Protein AF-0000000068128818 (afdb_homodimer)

Foldseek 3Di:
DDDDPDDPDPPPPPPPPPPPVCPVPPPPDDDPFDWDFLVVDDLKDFPDDQVDDDDFAEAEAAQDAQFPFLLQCQLVLLLVCLLVCLVLVHQEYEYFAQAAALAQGDRCLQPADLLQRLCWPPRQHSGHSHHHLVSNLSSQVSCVVSNYAYAHEDNQFAHHNAPAKDWFWWFFADQLARVHTDDPGTDIFIARWWHCPVGCNQPLHVDTTDLVQFQWAQAGPVVRDGGTIGTPPHDAADQAACGSHAQLDDHGTGGDCPDPSSLVSLLSSLQVVCVSRVSHAAYEYEPCSNPHLVSVLVSLVSCCVPPFHDDPPDPRHHAYEYEDQDLRLVVVLVSCVSSVVSYAYEWNNLLLLQLQQQVLLVFEDDDDPPPDDDPPGRYPPRPSNFPLRNCIRTNLVSPLARYEYENDENQQDPPHDNPRDHDLLCVLVSLLVCQQDDRNHHYYYYLCQQQWRLPDDPDPPPPDPDDDDSNDPDDPDCVSTGAHRPNNQANSLSSNCSRAASHGMKRWASDGRFKTWMKHQAHCSGQNRWIKIKMFGSAQAKDKDKDANDQVCAQFWKDFLRPQDDDIWHQHNGRITIGIDGHSHMTMIIGCPTRCSVVSSPDGDDSPSVCPVVVVVVVVVVVVVPPPPPPPPPVVVVVVVVVVVVVVVVVPDD/DPDDPDDPPPPPPPPPPPPPPCPVPPVVDDDPFDWDFLVVDDLKDFPDDQVDDDDFAEAEAAQDAQFPFLLQCQLVLLLVCLLVCLVLVHQEYEYFAQAAALAQGDRCLQPADLLQRLCWPPRHHSGHSRHHLVSNLSSQVSCVVSNYAYAHEDNQFAHHNAPAKDWFWWFFADQLARVHTDDPGTDIFIARWWHCPVGCNQPLHNDTTDLVQFQWAQAGPVVRDGGTIGTPPHDAADQAACGSHAQLDDHGTGGDCPDPSSVVSVLSSLQVVCVSRVSHAAYEYEPCSNPHLVSVLVSLVSCCVPPFHDDPPDPRHHAYEYEDQDLRLSVVLVSCVSSVVSYAYEWNNLLLLQLQQQVLLVFEDDDDPPPDDDPPGRYPPRPSNFPLRNCIRTNLVSPLARYEYENDENQQDPPHDNPRDHDLLCVLVSLLVCQQDDRNHHYYYYLCQQQWRLPDDPDPPPDDPDDDDSNDPDDPDCVSTGAHRPNNQANSLSSNCSRAASHGMKRWASDGRFKTWMKHQAHCSGQNRWIKIKMFGSAQAKDKDKDANDQVCAQFWKDFLRPQDDDIWHQHNGRITIGIAGHSHMTMIIGCPTRCSVVSSPDGDDSPSVCPVVVVVVVVVVVVVPPPPPPPPPCVVVVVVVVVVVVPPPVPDD

Nearest PDB structures (foldseek):
  6ag0-assembly1_A  TM=9.739E-01  e=1.122E-59  Geobacillus stearothermophilus
  3bh4-assembly2_B  TM=9.511E-01  e=6.446E-61  Bacillus amyloliquefaciens
  1hvx-assembly1_A  TM=9.678E-01  e=7.169E-60  Geobacillus stearothermophilus
  2die-assembly1_A  TM=9.641E-01  e=2.719E-57  Bacillus sp. (in: firmicutes)
  1wpc-assembly1_A  TM=9.654E-01  e=6.663E-57  Bacillus sp. 707

Sequence (1308 aa):
MSAFLGLVPQYPSPTLEPPPPYGGTSSQLRPLRHRRPATSLPSTYTPYPPDAPCPPNRTMVQGFEWYCPPDFQHWRRLTKIIPTLAQLGITQIWIPPACKASWKTGNGYDIYDLYDLGEFEQKGSRKTKWGGKEELQQLVAVGAQYGVSVLFDAVLNHKAAADFKEPVLARRVNPKDRRVVLDRKPTEIEAWTGYDFPGRQGMYSPLRWSARHFTGIDYDDLRKENAIWKFEGKEWAEDVDEENGNYDYLMFADIDHQHPEVKRDLFHWTWWLKSQLPQLGGLRLDAIKHYSYSFVREFLANIDRHVAPGPPGSPGTWFIVGEYWREDSEFLARYIEFMHHRLSLFDVQLVSNFSRISLASEHLQASPTGGGGGAPGITYGSRDTDLRTLFDDTLCIWKPHNAVSFVVNHDTQKGQSLETPIAPFFMPLAYSLILLRANAGVPCVFWSDLYGSFGVTSNDTPASEDAASPRDTPLPDPQHWKPPMCGGQVLPKLMLARRLWAYGTQYDYLDHPHCVGFTRTGHYSQSGGAGVACVMANWWEHASKRMYVGVEHAGEVWTDVLKFCPGEVMIDESGWGVFPVAARSVAVWVSRDAEGREGVDAFELDTDVYGFNQRHQEQVYENQRGPAVEEEPEDWMVAARGAAAEYLAMTGSDMSAFLGLVPQYPSPTLEPPPPYGGTSSQLRPLRHRRPATSLPSTYTPYPPDAPCPPNRTMVQGFEWYCPPDFQHWRRLTKIIPTLAQLGITQIWIPPACKASWKTGNGYDIYDLYDLGEFEQKGSRKTKWGGKEELQQLVAVGAQYGVSVLFDAVLNHKAAADFKEPVLARRVNPKDRRVVLDRKPTEIEAWTGYDFPGRQGMYSPLRWSARHFTGIDYDDLRKENAIWKFEGKEWAEDVDEENGNYDYLMFADIDHQHPEVKRDLFHWTWWLKSQLPQLGGLRLDAIKHYSYSFVREFLANIDRHVAPGPPGSPGTWFIVGEYWREDSEFLARYIEFMHHRLSLFDVQLVSNFSRISLASEHLQASPTGGGGGAPGITYGSRDTDLRTLFDDTLCIWKPHNAVSFVVNHDTQKGQSLETPIAPFFMPLAYSLILLRANAGVPCVFWSDLYGSFGVTSNDTPASEDAASPRDTPLPDPQHWKPPMCGGQVLPKLMLARRLWAYGTQYDYLDHPHCVGFTRTGHYSQSGGAGVACVMANWWEHASKRMYVGVEHAGEVWTDVLKFCPGEVMIDESGWGVFPVAARSVAVWVSRDAEGREGVDAFELDTDVYGFNQRHQEQVYENQRGPAVEEEPEDWMVAARGAAAEYLAMTGSD

Solvent-accessible surface area (backbone atoms only — not comparable to full-atom values): 68708 Å² total; per-residue (Å²): 132,97,80,78,83,70,81,77,78,81,69,77,72,74,78,71,64,71,71,66,80,72,70,69,68,81,73,80,68,83,66,88,73,77,72,51,52,38,80,73,50,67,54,59,47,64,88,54,63,89,89,48,82,64,79,81,65,67,27,34,29,35,69,50,49,77,52,61,71,57,52,40,48,49,32,57,44,50,46,68,44,42,66,58,41,35,71,40,33,35,34,31,34,38,41,63,35,56,31,27,23,49,34,39,70,36,72,18,85,44,26,47,37,85,88,28,45,18,74,37,66,46,54,88,29,38,38,25,22,43,22,34,37,68,44,46,43,48,29,32,51,52,23,47,74,62,57,22,29,35,25,42,34,41,69,77,58,41,43,28,71,45,74,40,70,39,82,41,49,21,31,42,34,34,84,74,30,51,81,41,68,69,47,93,61,74,40,80,34,30,31,62,39,25,38,68,54,77,56,56,66,48,61,100,46,77,82,62,48,39,62,85,49,35,30,30,31,42,50,27,64,73,77,69,39,79,48,46,30,40,30,67,95,47,68,74,59,79,56,32,38,56,59,37,63,41,26,38,69,84,56,50,30,20,51,29,73,80,38,66,69,53,41,51,49,56,56,47,45,54,42,50,49,41,70,72,34,74,55,56,28,29,35,34,35,48,61,46,41,32,38,39,50,66,55,51,43,50,49,53,49,46,38,41,71,70,57,25,48,64,56,89,88,36,89,69,25,56,51,40,36,33,41,51,92,52,83,43,33,59,60,52,45,51,52,26,55,73,44,70,63,63,41,24,32,51,24,45,30,36,34,50,36,48,18,48,30,33,52,41,35,74,40,33,24,69,59,47,84,79,80,55,56,37,47,72,66,44,34,71,80,33,73,62,43,27,56,44,48,49,49,42,34,15,28,24,76,74,33,34,91,35,17,30,25,49,74,54,46,56,50,24,34,87,92,33,93,55,52,50,65,62,34,76,70,38,48,65,46,50,50,48,50,30,49,47,45,90,61,30,26,40,20,32,46,37,30,37,47,52,51,20,40,51,56,81,74,83,76,71,65,74,80,71,93,78,71,79,59,60,89,65,58,70,73,73,65,57,88,52,48,39,60,16,47,73,24,35,60,43,58,60,45,50,38,37,42,25,56,42,20,45,32,44,44,32,38,58,41,67,82,34,44,51,45,35,36,37,19,18,35,15,31,68,77,35,44,80,25,31,32,33,38,39,31,35,27,61,37,73,40,37,53,69,46,78,46,62,44,41,50,89,47,38,72,39,51,24,30,35,74,62,29,34,34,71,72,76,33,61,25,35,81,79,7,36,31,62,45,62,19,25,31,44,26,50,25,42,30,28,46,66,80,31,65,64,36,67,59,53,73,68,60,73,70,79,43,44,74,83,44,43,21,62,48,49,52,48,47,51,49,51,61,64,46,49,76,74,72,71,72,65,71,69,61,60,59,53,53,51,48,45,49,48,46,51,52,57,61,64,65,62,71,127,137,92,71,82,84,71,82,76,79,78,70,77,73,73,77,71,62,72,71,66,79,71,67,69,68,71,67,86,63,68,75,88,71,76,70,48,52,40,81,73,50,68,53,59,46,64,85,56,63,91,89,48,81,64,79,79,65,68,26,35,30,35,68,51,48,77,52,61,73,58,52,40,48,49,32,56,44,51,46,69,44,41,66,59,42,34,72,40,34,34,35,31,35,39,40,63,34,58,31,27,23,50,35,38,72,37,73,18,85,45,26,48,37,86,87,27,44,16,74,36,66,47,54,88,29,37,38,25,21,42,22,33,38,68,46,45,42,48,28,32,50,53,22,48,75,62,56,23,28,35,25,43,33,43,70,78,59,40,42,29,70,46,73,39,70,40,82,41,50,21,31,41,32,35,85,72,29,51,82,41,69,69,48,92,61,74,40,79,35,30,31,62,38,25,37,70,54,78,56,56,66,48,61,100,47,77,82,62,47,38,61,86,49,35,29,29,32,41,49,27,63,74,76,68,40,80,46,46,30,38,31,68,94,47,68,74,57,80,56,30,38,56,59,38,64,43,26,38,69,84,56,52,31,18,52,30,73,78,38,66,70,51,40,52,49,55,57,47,45,54,41,49,49,40,71,70,34,73,57,56,29,29,36,33,36,49,60,45,43,31,39,39,51,65,54,53,43,49,52,52,50,46,38,40,70,72,58,26,50,64,56,89,86,37,88,68,26,55,52,39,36,32,40,51,91,52,82,44,32,59,59,52,46,52,51,27,54,72,44,72,65,64,41,26,32,52,25,46,29,36,34,51,36,48,18,48,28,32,50,39,35,75,38,34,26,69,59,47,84,79,81,54,57,34,47,71,66,43,34,72,80,34,76,61,44,28,57,45,48,48,48,41,34,15,28,24,76,72,34,34,90,36,17,30,24,49,76,52,46,56,51,24,34,87,92,34,92,56,52,51,66,61,36,76,72,39,47,65,44,51,50,47,49,30,50,45,43,89,61,30,26,42,20,32,46,37,31,38,46,54,50,20,41,52,56,84,71,84,76,71,64,75,79,70,93,77,68,79,59,61,89,62,58,68,74,73,66,58,88,53,50,39,59,16,45,73,25,34,61,44,58,59,45,50,36,38,42,26,56,43,20,45,31,43,45,31,38,57,41,66,80,34,44,50,44,33,37,37,20,17,33,15,31,70,78,35,44,80,25,30,33,34,38,38,32,34,28,61,38,73,40,37,51,67,46,77,45,63,44,41,50,89,47,38,73,40,50,25,32,36,74,62,29,32,34,71,70,76,34,61,24,35,82,79,7,36,32,64,45,64,18,25,31,42,26,49,23,42,31,29,46,67,80,31,66,63,36,67,58,54,74,67,60,75,70,77,45,44,74,82,42,40,19,62,48,50,52,49,47,51,50,51,61,64,48,49,76,74,71,71,71,65,71,68,60,65,55,55,56,52,51,54,50,51,58,60,62,57,66,73,72,67,74,130

Radius of gyration: 36.82 Å; Cα contacts (8 Å, |Δi|>4): 2810; chains: 2; bounding box: 97×94×158 Å

Organism: Neurospora crassa (strain ATCC 24698 / 74-OR23-1A / CBS 708.71 / DSM 1257 / FGSC 987) (NCBI:txid367110)

Structure (mmCIF, N/CA/C/O backbone):
data_AF-0000000068128818-model_v1
#
loop_
_entity.id
_entity.type
_entity.pdbx_description
1 polymer Amy1
#
loop_
_atom_site.group_PDB
_atom_site.id
_atom_site.type_symbol
_atom_site.label_atom_id
_atom_site.label_alt_id
_atom_site.label_comp_id
_atom_site.label_asym_id
_atom_site.label_entity_id
_atom_site.label_seq_id
_atom_site.pdbx_PDB_ins_code
_atom_site.Cartn_x
_atom_site.Cartn_y
_atom_site.Cartn_z
_atom_site.occupancy
_atom_site.B_iso_or_equiv
_atom_site.auth_seq_id
_atom_site.auth_comp_id
_atom_site.auth_asym_id
_atom_site.auth_atom_id
_atom_site.pdbx_PDB_model_num
ATOM 1 N N . MET A 1 1 ? 54.625 -17.75 4.016 1 15.64 1 MET A N 1
ATOM 2 C CA . MET A 1 1 ? 53.25 -18.156 4.238 1 15.64 1 MET A CA 1
ATOM 3 C C . MET A 1 1 ? 52.281 -17.25 3.488 1 15.64 1 MET A C 1
ATOM 5 O O . MET A 1 1 ? 52.688 -16.484 2.621 1 15.64 1 MET A O 1
ATOM 9 N N . SER A 1 2 ? 51.25 -16.516 4.219 1 17.17 2 SER A N 1
ATOM 10 C CA . SER A 1 2 ? 49.844 -16.375 3.812 1 17.17 2 SER A CA 1
ATOM 11 C C . SER A 1 2 ? 49.688 -15.273 2.77 1 17.17 2 SER A C 1
ATOM 13 O O . SER A 1 2 ? 50 -14.109 3.033 1 17.17 2 SER A O 1
ATOM 15 N N . ALA A 1 3 ? 49.375 -15.578 1.502 1 17.33 3 ALA A N 1
ATOM 16 C CA . ALA A 1 3 ? 49.5 -15.164 0.105 1 17.33 3 ALA A CA 1
ATOM 17 C C . ALA A 1 3 ? 48.562 -14.008 -0.213 1 17.33 3 ALA A C 1
ATOM 19 O O . ALA A 1 3 ? 49 -12.984 -0.746 1 17.33 3 ALA A O 1
ATOM 20 N N . PHE A 1 4 ? 47.219 -14.25 -0.704 1 16.41 4 PHE A N 1
ATOM 21 C CA . PHE A 1 4 ? 46.688 -14.062 -2.049 1 16.41 4 PHE A CA 1
ATOM 22 C C . PHE A 1 4 ? 45.812 -12.82 -2.119 1 16.41 4 PHE A C 1
ATOM 24 O O . PHE A 1 4 ? 44.594 -12.914 -2.26 1 16.41 4 PHE A O 1
ATOM 31 N N . LEU A 1 5 ? 45.688 -11.984 -1.293 1 19.2 5 LEU A N 1
ATOM 32 C CA . LEU A 1 5 ? 44.594 -11.047 -1.025 1 19.2 5 LEU A CA 1
ATOM 33 C C . LEU A 1 5 ? 44.469 -10.031 -2.16 1 19.2 5 LEU A C 1
ATOM 35 O O . LEU A 1 5 ? 44.844 -8.867 -2.006 1 19.2 5 LEU A O 1
ATOM 39 N N . GLY A 1 6 ? 44.688 -10.617 -3.477 1 17.39 6 GLY A N 1
ATOM 40 C CA . GLY A 1 6 ? 45.25 -9.664 -4.426 1 17.39 6 GLY A CA 1
ATOM 41 C C . GLY A 1 6 ? 44.281 -8.547 -4.766 1 17.39 6 GLY A C 1
ATOM 42 O O . GLY A 1 6 ? 43.094 -8.633 -4.453 1 17.39 6 GLY A O 1
ATOM 43 N N . LEU A 1 7 ? 44.531 -7.629 -5.691 1 20.22 7 LEU A N 1
ATOM 44 C CA . LEU A 1 7 ? 44.375 -6.262 -6.172 1 20.22 7 LEU A CA 1
ATOM 45 C C . LEU A 1 7 ? 43.125 -6.141 -7.051 1 20.22 7 LEU A C 1
ATOM 47 O O . LEU A 1 7 ? 43.188 -6.355 -8.266 1 20.22 7 LEU A O 1
ATOM 51 N N . VAL A 1 8 ? 41.875 -6.727 -6.668 1 20.36 8 VAL A N 1
ATOM 52 C CA . VAL A 1 8 ? 41.062 -7.012 -7.836 1 20.36 8 VAL A CA 1
ATOM 53 C C . VAL A 1 8 ? 40.656 -5.707 -8.516 1 20.36 8 VAL A C 1
ATOM 55 O O . VAL A 1 8 ? 40.188 -4.777 -7.852 1 20.36 8 VAL A O 1
ATOM 58 N N . PRO A 1 9 ? 40.875 -5.594 -9.781 1 21.41 9 PRO A N 1
ATOM 59 C CA . PRO A 1 9 ? 40.844 -4.395 -10.625 1 21.41 9 PRO A CA 1
ATOM 60 C C . PRO A 1 9 ? 39.406 -3.867 -10.82 1 21.41 9 PRO A C 1
ATOM 62 O O . PRO A 1 9 ? 38.469 -4.652 -10.969 1 21.41 9 PRO A O 1
ATOM 65 N N . GLN A 1 10 ? 39.062 -2.75 -10.289 1 22.19 10 GLN A N 1
ATOM 66 C CA . GLN A 1 10 ? 37.75 -2.145 -10.117 1 22.19 10 GLN A CA 1
ATOM 67 C C . GLN A 1 10 ? 37.094 -1.804 -11.469 1 22.19 10 GLN A C 1
ATOM 69 O O . GLN A 1 10 ? 37.562 -0.884 -12.156 1 22.19 10 GLN A O 1
ATOM 74 N N . TYR A 1 11 ? 36.875 -2.73 -12.406 1 21.75 11 TYR A N 1
ATOM 75 C CA . TYR A 1 11 ? 36.562 -2.275 -13.75 1 21.75 11 TYR A CA 1
ATOM 76 C C . TYR A 1 11 ? 35.25 -1.507 -13.766 1 21.75 11 TYR A C 1
ATOM 78 O O . TYR A 1 11 ? 34.281 -1.871 -13.062 1 21.75 11 TYR A O 1
ATOM 86 N N . PRO A 1 12 ? 35.281 -0.297 -14.172 1 25.73 12 PRO A N 1
ATOM 87 C CA . PRO A 1 12 ? 34.188 0.687 -14.172 1 25.73 12 PRO A CA 1
ATOM 88 C C . PRO A 1 12 ? 32.906 0.17 -14.852 1 25.73 12 PRO A C 1
ATOM 90 O O . PRO A 1 12 ? 32.969 -0.36 -15.961 1 25.73 12 PRO A O 1
ATOM 93 N N . SER A 1 13 ? 32.062 -0.49 -14.164 1 23.08 13 SER A N 1
ATOM 94 C CA . SER A 1 13 ? 31.078 -1.257 -14.891 1 23.08 13 SER A CA 1
ATOM 95 C C . SER A 1 13 ? 30.234 -0.354 -15.797 1 23.08 13 SER A C 1
ATOM 97 O O . SER A 1 13 ? 29.75 0.694 -15.359 1 23.08 13 SER A O 1
ATOM 99 N N . PRO A 1 14 ? 30.391 -0.398 -17.062 1 24.23 14 PRO A N 1
ATOM 100 C CA . PRO A 1 14 ? 29.703 0.427 -18.047 1 24.23 14 PRO A CA 1
ATOM 101 C C . PRO A 1 14 ? 28.203 0.541 -17.781 1 24.23 14 PRO A C 1
ATOM 103 O O . PRO A 1 14 ? 27.594 -0.387 -17.234 1 24.23 14 PRO A O 1
ATOM 106 N N . THR A 1 15 ? 27.797 1.719 -17.375 1 24.8 15 THR A N 1
ATOM 107 C CA . THR A 1 15 ? 26.422 2.104 -17.078 1 24.8 15 THR A CA 1
ATOM 108 C C . THR A 1 15 ? 25.469 1.551 -18.141 1 24.8 15 THR A C 1
ATOM 110 O O . THR A 1 15 ? 25.516 1.966 -19.297 1 24.8 15 THR A O 1
ATOM 113 N N . LEU A 1 16 ? 25.297 0.252 -18.156 1 23.58 16 LEU A N 1
ATOM 114 C CA . LEU A 1 16 ? 24.438 -0.244 -19.234 1 23.58 16 LEU A CA 1
ATOM 115 C C . LEU A 1 16 ? 23.094 0.484 -19.219 1 23.58 16 LEU A C 1
ATOM 117 O O . LEU A 1 16 ? 22.406 0.526 -18.203 1 23.58 16 LEU A O 1
ATOM 121 N N . GLU A 1 17 ? 23.078 1.661 -19.891 1 25.53 17 GLU A N 1
ATOM 122 C CA . GLU A 1 17 ? 21.828 2.367 -20.172 1 25.53 17 GLU A CA 1
ATOM 123 C C . GLU A 1 17 ? 20.688 1.39 -20.391 1 25.53 17 GLU A C 1
ATOM 125 O O . GLU A 1 17 ? 20.844 0.381 -21.078 1 25.53 17 GLU A O 1
ATOM 130 N N . PRO A 1 18 ? 19.875 1.32 -19.359 1 26.2 18 PRO A N 1
ATOM 131 C CA . PRO A 1 18 ? 18.891 0.272 -19.641 1 26.2 18 PRO A CA 1
ATOM 132 C C . PRO A 1 18 ? 18.328 0.346 -21.062 1 26.2 18 PRO A C 1
ATOM 134 O O . PRO A 1 18 ? 18.219 1.435 -21.625 1 26.2 18 PRO A O 1
ATOM 137 N N . PRO A 1 19 ? 18.688 -0.502 -21.797 1 25.66 19 PRO A N 1
ATOM 138 C CA . PRO A 1 19 ? 18.234 -0.356 -23.188 1 25.66 19 PRO A CA 1
ATOM 139 C C . PRO A 1 19 ? 16.797 0.138 -23.281 1 25.66 19 PRO A C 1
ATOM 141 O O . PRO A 1 19 ? 16 -0.047 -22.359 1 25.66 19 PRO A O 1
ATOM 144 N N . PRO A 1 20 ? 16.594 1.28 -23.938 1 25.69 20 PRO A N 1
ATOM 145 C CA . PRO A 1 20 ? 15.242 1.783 -24.172 1 25.69 20 PRO A CA 1
ATOM 146 C C . PRO A 1 20 ? 14.227 0.664 -24.375 1 25.69 20 PRO A C 1
ATOM 148 O O . PRO A 1 20 ? 14.594 -0.444 -24.766 1 25.69 20 PRO A O 1
ATOM 151 N N . PRO A 1 21 ? 13.203 0.794 -23.641 1 24.91 21 PRO A N 1
ATOM 152 C CA . PRO A 1 21 ? 12.211 -0.254 -23.891 1 24.91 21 PRO A CA 1
ATOM 153 C C . PRO A 1 21 ? 12.031 -0.563 -25.375 1 24.91 21 PRO A C 1
ATOM 155 O O . PRO A 1 21 ? 11.812 0.348 -26.172 1 24.91 21 PRO A O 1
ATOM 158 N N . TYR A 1 22 ? 13.07 -1.181 -25.859 1 23.02 22 TYR A N 1
ATOM 159 C CA . TYR A 1 22 ? 12.859 -1.58 -27.234 1 23.02 22 TYR A CA 1
ATOM 160 C C . TYR A 1 22 ? 11.43 -2.062 -27.469 1 23.02 22 TYR A C 1
ATOM 162 O O . TYR A 1 22 ? 11.023 -3.084 -26.906 1 23.02 22 TYR A O 1
ATOM 170 N N . GLY A 1 23 ? 10.523 -1.05 -27.484 1 24.28 23 GLY A N 1
ATOM 171 C CA . GLY A 1 23 ? 9.266 -1.333 -28.156 1 24.28 23 GLY A CA 1
ATOM 172 C C . GLY A 1 23 ? 9.445 -2.104 -29.453 1 24.28 23 GLY A C 1
ATOM 173 O O . GLY A 1 23 ? 9.82 -1.529 -30.469 1 24.28 23 GLY A O 1
ATOM 174 N N . GLY A 1 24 ? 10.352 -3.035 -29.438 1 23.64 24 GLY A N 1
ATOM 175 C CA . GLY A 1 24 ? 10.32 -3.77 -30.688 1 23.64 24 GLY A CA 1
ATOM 176 C C . GLY A 1 24 ? 8.914 -3.953 -31.234 1 23.64 24 GLY A C 1
ATOM 177 O O . GLY A 1 24 ? 8.008 -4.359 -30.5 1 23.64 24 GLY A O 1
ATOM 178 N N . THR A 1 25 ? 8.578 -3.041 -32.125 1 25.55 25 THR A N 1
ATOM 179 C CA . THR A 1 25 ? 7.559 -3.143 -33.156 1 25.55 25 THR A CA 1
ATOM 180 C C . THR A 1 25 ? 7.574 -4.523 -33.812 1 25.55 25 THR A C 1
ATOM 182 O O . THR A 1 25 ? 8.461 -4.828 -34.594 1 25.55 25 THR A O 1
ATOM 185 N N . SER A 1 26 ? 7.738 -5.598 -33.219 1 26.03 26 SER A N 1
ATOM 186 C CA . SER A 1 26 ? 7.406 -6.73 -34.062 1 26.03 26 SER A CA 1
ATOM 187 C C . SER A 1 26 ? 6.27 -6.383 -35.031 1 26.03 26 SER A C 1
ATOM 189 O O . SER A 1 26 ? 5.121 -6.23 -34.594 1 26.03 26 SER A O 1
ATOM 191 N N . SER A 1 27 ? 6.43 -5.578 -36 1 27.97 27 SER A N 1
ATOM 192 C CA . SER A 1 27 ? 5.773 -5.172 -37.25 1 27.97 27 SER A CA 1
ATOM 193 C C . SER A 1 27 ? 5.039 -6.344 -37.906 1 27.97 27 SER A C 1
ATOM 195 O O . SER A 1 27 ? 3.957 -6.164 -38.469 1 27.97 27 SER A O 1
ATOM 197 N N . GLN A 1 28 ? 5.773 -7.336 -38.531 1 26.47 28 GLN A N 1
ATOM 198 C CA . GLN A 1 28 ? 5.168 -8.164 -39.562 1 26.47 28 GLN A CA 1
ATOM 199 C C . GLN A 1 28 ? 4.086 -9.07 -38.969 1 26.47 28 GLN A C 1
ATOM 201 O O . GLN A 1 28 ? 3.449 -9.836 -39.688 1 26.47 28 GLN A O 1
ATOM 206 N N . LEU A 1 29 ? 4.336 -9.734 -37.906 1 28.62 29 LEU A N 1
ATOM 207 C CA . LEU A 1 29 ? 3.465 -10.867 -37.625 1 28.62 29 LEU A CA 1
ATOM 208 C C . LEU A 1 29 ? 2.002 -10.438 -37.594 1 28.62 29 LEU A C 1
ATOM 210 O O . LEU A 1 29 ? 1.16 -11.047 -38.281 1 28.62 29 LEU A O 1
ATOM 214 N N . ARG A 1 30 ? 1.187 -10.484 -36.281 1 36.81 30 ARG A N 1
ATOM 215 C CA . ARG A 1 30 ? -0.08 -11.203 -36.219 1 36.81 30 ARG A CA 1
ATOM 216 C C . ARG A 1 30 ? -1.204 -10.414 -36.875 1 36.81 30 ARG A C 1
ATOM 218 O O . ARG A 1 30 ? -1.278 -9.195 -36.719 1 36.81 30 ARG A O 1
ATOM 225 N N . PRO A 1 31 ? -1.711 -10.961 -37.875 1 37.66 31 PRO A N 1
ATOM 226 C CA . PRO A 1 31 ? -3.039 -10.469 -38.25 1 37.66 31 PRO A CA 1
ATOM 227 C C . PRO A 1 31 ? -3.887 -10.07 -37.031 1 37.66 31 PRO A C 1
ATOM 229 O O . PRO A 1 31 ? -3.635 -10.531 -35.938 1 37.66 31 PRO A O 1
ATOM 232 N N . LEU A 1 32 ? -4.762 -9.242 -37.125 1 41.5 32 LEU A N 1
ATOM 233 C CA . LEU A 1 32 ? -5.73 -8.711 -36.156 1 41.5 32 LEU A CA 1
ATOM 234 C C . LEU A 1 32 ? -6.312 -9.82 -35.312 1 41.5 32 LEU A C 1
ATOM 236 O O . LEU A 1 32 ? -6.996 -10.719 -35.812 1 41.5 32 LEU A O 1
ATOM 240 N N . ARG A 1 33 ? -5.578 -10.344 -34.188 1 57.12 33 ARG A N 1
ATOM 241 C CA . ARG A 1 33 ? -5.965 -11.203 -33.062 1 57.12 33 ARG A CA 1
ATOM 242 C C . ARG A 1 33 ? -7.383 -10.883 -32.594 1 57.12 33 ARG A C 1
ATOM 244 O O . ARG A 1 33 ? -7.758 -9.719 -32.5 1 57.12 33 ARG A O 1
ATOM 251 N N . HIS A 1 34 ? -8.234 -11.82 -32.844 1 61.84 34 HIS A N 1
ATOM 252 C CA . HIS A 1 34 ? -9.602 -11.672 -32.344 1 61.84 34 HIS A CA 1
ATOM 253 C C . HIS A 1 34 ? -9.625 -11.609 -30.828 1 61.84 34 HIS A C 1
ATOM 255 O O . HIS A 1 34 ? -8.945 -12.383 -30.156 1 61.84 34 HIS A O 1
ATOM 261 N N . ARG A 1 35 ? -9.984 -10.438 -30.297 1 70.31 35 ARG A N 1
ATOM 262 C CA . ARG A 1 35 ? -10.219 -10.297 -28.859 1 70.31 35 ARG A CA 1
ATOM 263 C C . ARG A 1 35 ? -11.695 -10.523 -28.516 1 70.31 35 ARG A C 1
ATOM 265 O O . ARG A 1 35 ? -12.578 -9.977 -29.188 1 70.31 35 ARG A O 1
ATOM 272 N N . ARG A 1 36 ? -11.891 -11.547 -27.656 1 74.44 36 ARG A N 1
ATOM 273 C CA . ARG A 1 36 ? -13.266 -11.805 -27.219 1 74.44 36 ARG A CA 1
ATOM 274 C C . ARG A 1 36 ? -13.602 -10.984 -25.984 1 74.44 36 ARG A C 1
ATOM 276 O O . ARG A 1 36 ? -12.969 -11.125 -24.938 1 74.44 36 ARG A O 1
ATOM 283 N N . PRO A 1 37 ? -14.547 -10.125 -26.219 1 76.81 37 PRO A N 1
ATOM 284 C CA . PRO A 1 37 ? -14.969 -9.344 -25.047 1 76.81 37 PRO A CA 1
ATOM 285 C C . PRO A 1 37 ? -15.766 -10.172 -24.047 1 76.81 37 PRO A C 1
ATOM 287 O O . PRO A 1 37 ? -16.344 -11.195 -24.406 1 76.81 37 PRO A O 1
ATOM 290 N N . ALA A 1 38 ? -15.844 -9.812 -22.859 1 77.94 38 ALA A N 1
ATOM 291 C CA . ALA A 1 38 ? -16.609 -10.453 -21.812 1 77.94 38 ALA A CA 1
ATOM 292 C C . ALA A 1 38 ? -18.094 -10.555 -22.188 1 77.94 38 ALA A C 1
ATOM 294 O O . ALA A 1 38 ? -18.797 -11.461 -21.734 1 77.94 38 ALA A O 1
ATOM 295 N N . THR A 1 39 ? -18.469 -9.633 -22.953 1 70.31 39 THR A N 1
ATOM 296 C CA . THR A 1 39 ? -19.875 -9.594 -23.359 1 70.31 39 THR A CA 1
ATOM 297 C C . THR A 1 39 ? -20.203 -10.781 -24.25 1 70.31 39 THR A C 1
ATOM 299 O O . THR A 1 39 ? -21.375 -11.062 -24.5 1 70.31 39 THR A O 1
ATOM 302 N N . SER A 1 40 ? -19.156 -11.461 -24.625 1 68.31 40 SER A N 1
ATOM 303 C CA . SER A 1 40 ? -19.391 -12.648 -25.438 1 68.31 40 SER A CA 1
ATOM 304 C C . SER A 1 40 ? -19.906 -13.805 -24.594 1 68.31 40 SER A C 1
ATOM 306 O O . SER A 1 40 ? -20.438 -14.773 -25.109 1 68.31 40 SER A O 1
ATOM 308 N N . LEU A 1 41 ? -19.828 -13.633 -23.344 1 70.38 41 LEU A N 1
ATOM 309 C CA . LEU A 1 41 ? -20.312 -14.664 -22.438 1 70.38 41 LEU A CA 1
ATOM 310 C C . LEU A 1 41 ? -21.828 -14.617 -22.297 1 70.38 41 LEU A C 1
ATOM 312 O O . LEU A 1 41 ? -22.406 -13.531 -22.266 1 70.38 41 LEU A O 1
ATOM 316 N N . PRO A 1 42 ? -22.375 -15.828 -22.344 1 70.25 42 PRO A N 1
ATOM 317 C CA . PRO A 1 42 ? -23.797 -15.82 -21.984 1 70.25 42 PRO A CA 1
ATOM 318 C C . PRO A 1 42 ? -24.031 -15.352 -20.547 1 70.25 42 PRO A C 1
ATOM 320 O O . PRO A 1 42 ? -23.172 -15.555 -19.688 1 70.25 42 PRO A O 1
ATOM 323 N N . SER A 1 43 ? -25.125 -14.688 -20.406 1 79.38 43 SER A N 1
ATOM 324 C CA . SER A 1 43 ? -25.469 -14.18 -19.078 1 79.38 43 SER A CA 1
ATOM 325 C C . SER A 1 43 ? -25.812 -15.312 -18.125 1 79.38 43 SER A C 1
ATOM 327 O O . SER A 1 43 ? -25.906 -15.109 -16.922 1 79.38 43 SER A O 1
ATOM 329 N N . THR A 1 44 ? -25.984 -16.453 -18.781 1 80.62 44 THR A N 1
ATOM 330 C CA . THR A 1 44 ? -26.281 -17.625 -17.984 1 80.62 44 THR A CA 1
ATOM 331 C C . THR A 1 44 ? -25.391 -18.797 -18.391 1 80.62 44 THR A C 1
ATOM 333 O O . THR A 1 44 ? -25.078 -18.984 -19.562 1 80.62 44 THR A O 1
ATOM 336 N N . TYR A 1 45 ? -24.828 -19.453 -17.375 1 82.69 45 TYR A N 1
ATOM 337 C CA . TYR A 1 45 ? -23.969 -20.625 -17.594 1 82.69 45 TYR A CA 1
ATOM 338 C C . TYR A 1 45 ? -24.344 -21.75 -16.625 1 82.69 45 TYR A C 1
ATOM 340 O O . TYR A 1 45 ? -24.359 -21.547 -15.414 1 82.69 45 TYR A O 1
ATOM 348 N N . THR A 1 46 ? -24.656 -22.891 -17.172 1 78.94 46 THR A N 1
ATOM 349 C CA . THR A 1 46 ? -24.984 -24.062 -16.375 1 78.94 46 THR A CA 1
ATOM 350 C C . THR A 1 46 ? -23.969 -25.188 -16.625 1 78.94 46 THR A C 1
ATOM 352 O O . THR A 1 46 ? -24.062 -25.906 -17.609 1 78.94 46 THR A O 1
ATOM 355 N N . PRO A 1 47 ? -23.125 -25.406 -15.688 1 82.69 47 PRO A N 1
ATOM 356 C CA . PRO A 1 47 ? -22.031 -26.359 -15.93 1 82.69 47 PRO A CA 1
ATOM 357 C C . PRO A 1 47 ? -22.5 -27.812 -15.93 1 82.69 47 PRO A C 1
ATOM 359 O O . PRO A 1 47 ? -21.922 -28.641 -16.625 1 82.69 47 PRO A O 1
ATOM 362 N N . TYR A 1 48 ? -23.531 -28.125 -15.094 1 83.88 48 TYR A N 1
ATOM 363 C CA . TYR A 1 48 ? -24.047 -29.484 -14.961 1 83.88 48 TYR A CA 1
ATOM 364 C C . TYR A 1 48 ? -25.562 -29.484 -14.977 1 83.88 48 TYR A C 1
ATOM 366 O O . TYR A 1 48 ? -26.203 -28.547 -14.5 1 83.88 48 TYR A O 1
ATOM 374 N N . PRO A 1 49 ? -26.016 -30.547 -15.477 1 83.38 49 PRO A N 1
ATOM 375 C CA . PRO A 1 49 ? -27.469 -30.625 -15.484 1 83.38 49 PRO A CA 1
ATOM 376 C C . PRO A 1 49 ? -28.078 -30.641 -14.078 1 83.38 49 PRO A C 1
ATOM 378 O O . PRO A 1 49 ? -27.5 -31.219 -13.156 1 83.38 49 PRO A O 1
ATOM 381 N N . PRO A 1 50 ? -29.188 -29.984 -13.938 1 82.19 50 PRO A N 1
ATOM 382 C CA . PRO A 1 50 ? -29.812 -29.859 -12.609 1 82.19 50 PRO A CA 1
ATOM 383 C C . PRO A 1 50 ? -30.344 -31.188 -12.086 1 82.19 50 PRO A C 1
ATOM 385 O O . PRO A 1 50 ? -30.578 -31.344 -10.883 1 82.19 50 PRO A O 1
ATOM 388 N N . ASP A 1 51 ? -30.516 -32.156 -12.922 1 85.06 51 ASP A N 1
ATOM 389 C CA . ASP A 1 51 ? -31.219 -33.406 -12.531 1 85.06 51 ASP A CA 1
ATOM 390 C C . ASP A 1 51 ? -30.219 -34.531 -12.312 1 85.06 51 ASP A C 1
ATOM 392 O O . ASP A 1 51 ? -30.625 -35.688 -12.094 1 85.06 51 ASP A O 1
ATOM 396 N N . ALA A 1 52 ? -28.953 -34.281 -12.391 1 90 52 ALA A N 1
ATOM 397 C CA . ALA A 1 52 ? -27.922 -35.281 -12.117 1 90 52 ALA A CA 1
ATOM 398 C C . ALA A 1 52 ? -26.891 -34.75 -11.117 1 90 52 ALA A C 1
ATOM 400 O O . ALA A 1 52 ? -26.656 -33.531 -11.055 1 90 52 ALA A O 1
ATOM 401 N N . PRO A 1 53 ? -26.438 -35.688 -10.359 1 91.75 53 PRO A N 1
ATOM 402 C CA . PRO A 1 53 ? -25.422 -35.219 -9.406 1 91.75 53 PRO A CA 1
ATOM 403 C C . PRO A 1 53 ? -24.234 -34.562 -10.094 1 91.75 53 PRO A C 1
ATOM 405 O O . PRO A 1 53 ? -23.844 -34.969 -11.195 1 91.75 53 PRO A O 1
ATOM 408 N N . CYS A 1 54 ? -23.719 -33.562 -9.5 1 92.12 54 CYS A N 1
ATOM 409 C CA . CYS A 1 54 ? -22.562 -32.906 -10.062 1 92.12 54 CYS A CA 1
ATOM 410 C C . CYS A 1 54 ? -21.312 -33.188 -9.227 1 92.12 54 CYS A C 1
ATOM 412 O O . CYS A 1 54 ? -21.406 -33.406 -8.023 1 92.12 54 CYS A O 1
ATOM 414 N N . PRO A 1 55 ? -20.156 -33.25 -9.828 1 91.12 55 PRO A N 1
ATOM 415 C CA . PRO A 1 55 ? -18.922 -33.469 -9.078 1 91.12 55 PRO A CA 1
ATOM 416 C C . PRO A 1 55 ? -18.531 -32.281 -8.211 1 91.12 55 PRO A C 1
ATOM 418 O O . PRO A 1 55 ? -18.969 -31.156 -8.477 1 91.12 55 PRO A O 1
ATOM 421 N N . PRO A 1 56 ? -17.766 -32.562 -7.16 1 93.69 56 PRO A N 1
ATOM 422 C CA . PRO A 1 56 ? -17.25 -31.438 -6.383 1 93.69 56 PRO A CA 1
ATOM 423 C C . PRO A 1 56 ? -16.312 -30.547 -7.188 1 93.69 56 PRO A C 1
ATOM 425 O O . PRO A 1 56 ? -15.633 -31.031 -8.102 1 93.69 56 PRO A O 1
ATOM 428 N N . ASN A 1 57 ? -16.281 -29.312 -6.836 1 96.31 57 ASN A N 1
ATOM 429 C CA . ASN A 1 57 ? -15.391 -28.359 -7.484 1 96.31 57 ASN A CA 1
ATOM 430 C C . ASN A 1 57 ? -13.922 -28.719 -7.246 1 96.31 57 ASN A C 1
ATOM 432 O O . ASN A 1 57 ? -13.555 -29.125 -6.145 1 96.31 57 ASN A O 1
ATOM 436 N N . ARG A 1 58 ? -13.109 -28.578 -8.281 1 95.88 58 ARG A N 1
ATOM 437 C CA . ARG A 1 58 ? -11.664 -28.719 -8.156 1 95.88 58 ARG A CA 1
ATOM 438 C C . ARG A 1 58 ? -11.016 -27.391 -7.75 1 95.88 58 ARG A C 1
ATOM 440 O O . ARG A 1 58 ? -11.422 -26.328 -8.219 1 95.88 58 ARG A O 1
ATOM 447 N N . THR A 1 59 ? -10.086 -27.438 -6.895 1 98.5 59 THR A N 1
ATOM 448 C CA . THR A 1 59 ? -9.312 -26.266 -6.473 1 98.5 59 THR A CA 1
ATOM 449 C C . THR A 1 59 ? -7.84 -26.641 -6.297 1 98.5 59 THR A C 1
ATOM 451 O O . THR A 1 59 ? -7.52 -27.656 -5.66 1 98.5 59 THR A O 1
ATOM 454 N N . MET A 1 60 ? -6.949 -25.844 -6.898 1 98.69 60 MET A N 1
ATOM 455 C CA . MET A 1 60 ? -5.508 -26.031 -6.777 1 98.69 60 MET A CA 1
ATOM 456 C C . MET A 1 60 ? -4.914 -25.078 -5.746 1 98.69 60 MET A C 1
ATOM 458 O O . MET A 1 60 ? -5.488 -24.016 -5.469 1 98.69 60 MET A O 1
ATOM 462 N N . VAL A 1 61 ? -3.812 -25.484 -5.148 1 98.81 61 VAL A N 1
ATOM 463 C CA . VAL A 1 61 ? -2.988 -24.594 -4.344 1 98.81 61 VAL A CA 1
ATOM 464 C C . VAL A 1 61 ? -1.529 -24.703 -4.777 1 98.81 61 VAL A C 1
ATOM 466 O O . VAL A 1 61 ? -1.038 -25.797 -5.055 1 98.81 61 VAL A O 1
ATOM 469 N N . GLN A 1 62 ? -0.95 -23.578 -5.059 1 98.75 62 GLN A N 1
ATOM 470 C CA . GLN A 1 62 ? 0.508 -23.562 -5.113 1 98.75 62 GLN A CA 1
ATOM 471 C C . GLN A 1 62 ? 1.113 -23.703 -3.721 1 98.75 62 GLN A C 1
ATOM 473 O O . GLN A 1 62 ? 1.033 -22.781 -2.908 1 98.75 62 GLN A O 1
ATOM 478 N N . GLY A 1 63 ? 1.818 -24.766 -3.496 1 98.56 63 GLY A N 1
ATOM 479 C CA . GLY A 1 63 ? 2.203 -25.141 -2.145 1 98.56 63 GLY A CA 1
ATOM 480 C C . GLY A 1 63 ? 3.518 -24.516 -1.706 1 98.56 63 GLY A C 1
ATOM 481 O O . GLY A 1 63 ? 4.207 -25.062 -0.838 1 98.56 63 GLY A O 1
ATOM 482 N N . PHE A 1 64 ? 3.891 -23.391 -2.293 1 98 64 PHE A N 1
ATOM 483 C CA . PHE A 1 64 ? 5.137 -22.719 -1.942 1 98 64 PHE A CA 1
ATOM 484 C C . PHE A 1 64 ? 5.125 -21.281 -2.426 1 98 64 PHE A C 1
ATOM 486 O O . PHE A 1 64 ? 4.262 -20.891 -3.211 1 98 64 PHE A O 1
ATOM 493 N N . GLU A 1 65 ? 5.934 -20.516 -1.896 1 95.75 65 GLU A N 1
ATOM 494 C CA . GLU A 1 65 ? 6.328 -19.203 -2.424 1 95.75 65 GLU A CA 1
ATOM 495 C C . GLU A 1 65 ? 7.836 -19.156 -2.674 1 95.75 65 GLU A C 1
ATOM 497 O O . GLU A 1 65 ? 8.57 -20.062 -2.271 1 95.75 65 GLU A O 1
ATOM 502 N N . TRP A 1 66 ? 8.227 -18.125 -3.338 1 94.44 66 TRP A N 1
ATOM 503 C CA . TRP A 1 66 ? 9.625 -18 -3.713 1 94.44 66 TRP A CA 1
ATOM 504 C C . TRP A 1 66 ? 10.516 -17.875 -2.477 1 94.44 66 TRP A C 1
ATOM 506 O O . TRP A 1 66 ? 11.648 -18.375 -2.467 1 94.44 66 TRP A O 1
ATOM 516 N N . TYR A 1 67 ? 10.039 -17.328 -1.35 1 91.81 67 TYR A N 1
ATOM 517 C CA . TYR A 1 67 ? 10.844 -16.922 -0.201 1 91.81 67 TYR A CA 1
ATOM 518 C C . TYR A 1 67 ? 10.727 -17.938 0.93 1 91.81 67 TYR A C 1
ATOM 520 O O . TYR A 1 67 ? 11.062 -17.641 2.078 1 91.81 67 TYR A O 1
ATOM 528 N N . CYS A 1 68 ? 10.219 -19.078 0.632 1 93.38 68 CYS A N 1
ATOM 529 C CA . CYS A 1 68 ? 10.258 -20.141 1.63 1 93.38 68 CYS A CA 1
ATOM 530 C C . CYS A 1 68 ? 11.68 -20.344 2.145 1 93.38 68 CYS A C 1
ATOM 532 O O . CYS A 1 68 ? 12.633 -20.297 1.37 1 93.38 68 CYS A O 1
ATOM 534 N N . PRO A 1 69 ? 11.859 -20.609 3.406 1 90.19 69 PRO A N 1
ATOM 535 C CA . PRO A 1 69 ? 13.211 -20.766 3.953 1 90.19 69 PRO A CA 1
ATOM 536 C C . PRO A 1 69 ? 13.875 -22.078 3.516 1 90.19 69 PRO A C 1
ATOM 538 O O . PRO A 1 69 ? 13.195 -23.094 3.334 1 90.19 69 PRO A O 1
ATOM 541 N N . PRO A 1 70 ? 15.164 -22.016 3.355 1 92.94 70 PRO A N 1
ATOM 542 C CA . PRO A 1 70 ? 15.898 -23.234 3.014 1 92.94 70 PRO A CA 1
ATOM 543 C C . PRO A 1 70 ? 16.219 -24.094 4.234 1 92.94 70 PRO A C 1
ATOM 545 O O . PRO A 1 70 ? 17.391 -24.391 4.5 1 92.94 70 PRO A O 1
ATOM 548 N N . ASP A 1 71 ? 15.227 -24.609 4.891 1 91.25 71 ASP A N 1
ATOM 549 C CA . ASP A 1 71 ? 15.398 -25.328 6.148 1 91.25 71 ASP A CA 1
ATOM 550 C C . ASP A 1 71 ? 15.164 -26.828 5.957 1 91.25 71 ASP A C 1
ATOM 552 O O . ASP A 1 71 ? 15.086 -27.578 6.934 1 91.25 71 ASP A O 1
ATOM 556 N N . PHE A 1 72 ? 14.922 -27.297 4.727 1 95.75 72 PHE A N 1
ATOM 557 C CA . PHE A 1 72 ? 14.789 -28.703 4.332 1 95.75 72 PHE A CA 1
ATOM 558 C C . PHE A 1 72 ? 13.555 -29.328 4.973 1 95.75 72 PHE A C 1
ATOM 560 O O . PHE A 1 72 ? 13.477 -30.547 5.121 1 95.75 72 PHE A O 1
ATOM 567 N N . GLN A 1 73 ? 12.586 -28.453 5.375 1 95.69 73 GLN A N 1
ATOM 568 C CA . GLN A 1 73 ? 11.477 -28.984 6.152 1 95.69 73 GLN A CA 1
ATOM 569 C C . GLN A 1 73 ? 10.156 -28.828 5.398 1 95.69 73 GLN A C 1
ATOM 571 O O . GLN A 1 73 ? 9.086 -29.109 5.949 1 95.69 73 GLN A O 1
ATOM 576 N N . HIS A 1 74 ? 10.211 -28.438 4.223 1 97.62 74 HIS A N 1
ATOM 577 C CA . HIS A 1 74 ? 8.992 -28 3.551 1 97.62 74 HIS A CA 1
ATOM 578 C C . HIS A 1 74 ? 8.086 -29.188 3.227 1 97.62 74 HIS A C 1
ATOM 580 O O . HIS A 1 74 ? 6.863 -29.078 3.328 1 97.62 74 HIS A O 1
ATOM 586 N N . TRP A 1 75 ? 8.664 -30.375 2.811 1 98.56 75 TRP A N 1
ATOM 587 C CA . TRP A 1 75 ? 7.836 -31.547 2.559 1 98.56 75 TRP A CA 1
ATOM 588 C C . TRP A 1 75 ? 7.055 -31.953 3.809 1 98.56 75 TRP A C 1
ATOM 590 O O . TRP A 1 75 ? 5.863 -32.25 3.732 1 98.56 75 TRP A O 1
ATOM 600 N N . ARG A 1 76 ? 7.695 -31.891 4.887 1 97.88 76 ARG A N 1
ATOM 601 C CA . ARG A 1 76 ? 7.039 -32.219 6.145 1 97.88 76 ARG A CA 1
ATOM 602 C C . ARG A 1 76 ? 5.945 -31.219 6.48 1 97.88 76 ARG A C 1
ATOM 604 O O . ARG A 1 76 ? 4.867 -31.609 6.945 1 97.88 76 ARG A O 1
ATOM 611 N N . ARG A 1 77 ? 6.27 -29.984 6.262 1 96.81 77 ARG A N 1
ATOM 612 C CA . ARG A 1 77 ? 5.289 -28.922 6.484 1 96.81 77 ARG A CA 1
ATOM 613 C C . ARG A 1 77 ? 4.031 -29.156 5.652 1 96.81 77 ARG A C 1
ATOM 615 O O . ARG A 1 77 ? 2.916 -29.078 6.172 1 96.81 77 ARG A O 1
ATOM 622 N N . LEU A 1 78 ? 4.215 -29.422 4.43 1 98.62 78 LEU A N 1
ATOM 623 C CA . LEU A 1 78 ? 3.09 -29.688 3.539 1 98.62 78 LEU A CA 1
ATOM 624 C C . LEU A 1 78 ? 2.303 -30.906 4.008 1 98.62 78 LEU A C 1
ATOM 626 O O . LEU A 1 78 ? 1.071 -30.875 4.055 1 98.62 78 LEU A O 1
ATOM 630 N N . THR A 1 79 ? 3.027 -31.953 4.305 1 98.69 79 THR A N 1
ATOM 631 C CA . THR A 1 79 ? 2.369 -33.188 4.75 1 98.69 79 THR A CA 1
ATOM 632 C C . THR A 1 79 ? 1.468 -32.906 5.949 1 98.69 79 THR A C 1
ATOM 634 O O . THR A 1 79 ? 0.328 -33.375 5.996 1 98.69 79 THR A O 1
ATOM 637 N N . LYS A 1 80 ? 1.948 -32.094 6.816 1 97.69 80 LYS A N 1
ATOM 638 C CA . LYS A 1 80 ? 1.238 -31.797 8.055 1 97.69 80 LYS A CA 1
ATOM 639 C C . LYS A 1 80 ? -0.068 -31.062 7.777 1 97.69 80 LYS A C 1
ATOM 641 O O . LYS A 1 80 ? -1.058 -31.25 8.492 1 97.69 80 LYS A O 1
ATOM 646 N N . ILE A 1 81 ? -0.134 -30.266 6.727 1 97.5 81 ILE A N 1
ATOM 647 C CA . ILE A 1 81 ? -1.294 -29.406 6.559 1 97.5 81 ILE A CA 1
ATOM 648 C C . ILE A 1 81 ? -2.229 -29.984 5.504 1 97.5 81 ILE A C 1
ATOM 650 O O . ILE A 1 81 ? -3.297 -29.438 5.234 1 97.5 81 ILE A O 1
ATOM 654 N N . ILE A 1 82 ? -1.967 -31.156 4.91 1 98.44 82 ILE A N 1
ATOM 655 C CA . ILE A 1 82 ? -2.783 -31.766 3.873 1 98.44 82 ILE A CA 1
ATOM 656 C C . ILE A 1 82 ? -4.211 -31.953 4.383 1 98.44 82 ILE A C 1
ATOM 658 O O . ILE A 1 82 ? -5.172 -31.625 3.682 1 98.44 82 ILE A O 1
ATOM 662 N N . PRO A 1 83 ? -4.457 -32.469 5.602 1 98.19 83 PRO A N 1
ATOM 663 C CA . PRO A 1 83 ? -5.84 -32.625 6.059 1 98.19 83 PRO A CA 1
ATOM 664 C C . PRO A 1 83 ? -6.609 -31.312 6.07 1 98.19 83 PRO A C 1
ATOM 666 O O . PRO A 1 83 ? -7.766 -31.266 5.641 1 98.19 83 PRO A O 1
ATOM 669 N N . THR A 1 84 ? -5.977 -30.25 6.559 1 97.19 84 THR A N 1
ATOM 670 C CA . THR A 1 84 ? -6.629 -28.938 6.594 1 97.19 84 THR A CA 1
ATOM 671 C C . THR A 1 84 ? -6.902 -28.438 5.184 1 97.19 84 THR A C 1
ATOM 673 O O . THR A 1 84 ? -7.961 -27.859 4.918 1 97.19 84 THR A O 1
ATOM 676 N N . LEU A 1 85 ? -5.934 -28.609 4.277 1 98.38 85 LEU A N 1
ATOM 677 C CA . LEU A 1 85 ? -6.125 -28.188 2.893 1 98.38 85 LEU A CA 1
ATOM 678 C C . LEU A 1 85 ? -7.281 -28.953 2.254 1 98.38 85 LEU A C 1
ATOM 680 O O . LEU A 1 85 ? -8.078 -28.375 1.518 1 98.38 85 LEU A O 1
ATOM 684 N N . ALA A 1 86 ? -7.332 -30.219 2.529 1 98.44 86 ALA A N 1
ATOM 685 C CA . ALA A 1 86 ? -8.445 -31.031 2.033 1 98.44 86 ALA A CA 1
ATOM 686 C C . ALA A 1 86 ? -9.773 -30.516 2.572 1 98.44 86 ALA A C 1
ATOM 688 O O . ALA A 1 86 ? -10.766 -30.422 1.835 1 98.44 86 ALA A O 1
ATOM 689 N N . GLN A 1 87 ? -9.797 -30.156 3.844 1 97.56 87 GLN A N 1
ATOM 690 C CA . GLN A 1 87 ? -10.984 -29.594 4.465 1 97.56 87 GLN A CA 1
ATOM 691 C C . GLN A 1 87 ? -11.414 -28.297 3.77 1 97.56 87 GLN A C 1
ATOM 693 O O . GLN A 1 87 ? -12.602 -28.016 3.664 1 97.56 87 GLN A O 1
ATOM 698 N N . LEU A 1 88 ? -10.484 -27.578 3.244 1 98.25 88 LEU A N 1
ATOM 699 C CA . LEU A 1 88 ? -10.742 -26.297 2.58 1 98.25 88 LEU A CA 1
ATOM 700 C C . LEU A 1 88 ? -11.164 -26.531 1.13 1 98.25 88 LEU A C 1
ATOM 702 O O . LEU A 1 88 ? -11.477 -25.562 0.419 1 98.25 88 LEU A O 1
ATOM 706 N N . GLY A 1 89 ? -11.125 -27.75 0.635 1 98.31 89 GLY A N 1
ATOM 707 C CA . GLY A 1 89 ? -11.617 -28.062 -0.698 1 98.31 89 GLY A CA 1
ATOM 708 C C . GLY A 1 89 ? -10.5 -28.219 -1.717 1 98.31 89 GLY A C 1
ATOM 709 O O . GLY A 1 89 ? -10.766 -28.359 -2.914 1 98.31 89 GLY A O 1
ATOM 710 N N . ILE A 1 90 ? -9.266 -28.25 -1.288 1 98.75 90 ILE A N 1
ATOM 711 C CA . ILE A 1 90 ? -8.148 -28.422 -2.209 1 98.75 90 ILE A CA 1
ATOM 712 C C . ILE A 1 90 ? -8.141 -29.844 -2.752 1 98.75 90 ILE A C 1
ATOM 714 O O . ILE A 1 90 ? -8.273 -30.812 -1.99 1 98.75 90 ILE A O 1
ATOM 718 N N . THR A 1 91 ? -7.984 -29.922 -4.066 1 97.81 91 THR A N 1
ATOM 719 C CA . THR A 1 91 ? -7.945 -31.234 -4.699 1 97.81 91 THR A CA 1
ATOM 720 C C . THR A 1 91 ? -6.57 -31.516 -5.305 1 97.81 91 THR A C 1
ATOM 722 O O . THR A 1 91 ? -6.238 -32.656 -5.625 1 97.81 91 THR A O 1
ATOM 725 N N . GLN A 1 92 ? -5.812 -30.453 -5.512 1 97.81 92 GLN A N 1
ATOM 726 C CA . GLN A 1 92 ? -4.473 -30.594 -6.082 1 97.81 92 GLN A CA 1
ATOM 727 C C . GLN A 1 92 ? -3.502 -29.609 -5.43 1 97.81 92 GLN A C 1
ATOM 729 O O . GLN A 1 92 ? -3.867 -28.469 -5.141 1 97.81 92 GLN A O 1
ATOM 734 N N . ILE A 1 93 ? -2.316 -30.047 -5.191 1 98.69 93 ILE A N 1
ATOM 735 C CA . ILE A 1 93 ? -1.265 -29.172 -4.691 1 98.69 93 ILE A CA 1
ATOM 736 C C . ILE A 1 93 ? -0.088 -29.172 -5.664 1 98.69 93 ILE A C 1
ATOM 738 O O . ILE A 1 93 ? 0.451 -30.219 -5.996 1 98.69 93 ILE A O 1
ATOM 742 N N . TRP A 1 94 ? 0.242 -28.031 -6.184 1 98.75 94 TRP A N 1
ATOM 743 C CA . TRP A 1 94 ? 1.424 -27.812 -7.016 1 98.75 94 TRP A CA 1
ATOM 744 C C . TRP A 1 94 ? 2.652 -27.547 -6.152 1 98.75 94 TRP A C 1
ATOM 746 O O . TRP A 1 94 ? 2.734 -26.516 -5.477 1 98.75 94 TRP A O 1
ATOM 756 N N . ILE A 1 95 ? 3.613 -28.438 -6.152 1 98.81 95 ILE A N 1
ATOM 757 C CA . ILE A 1 95 ? 4.805 -28.312 -5.324 1 98.81 95 ILE A CA 1
ATOM 758 C C . ILE A 1 95 ? 5.945 -27.703 -6.141 1 98.81 95 ILE A C 1
ATOM 760 O O . ILE A 1 95 ? 5.887 -27.688 -7.375 1 98.81 95 ILE A O 1
ATOM 764 N N . PRO A 1 96 ? 6.934 -27.188 -5.465 1 98.5 96 PRO A N 1
ATOM 765 C CA . PRO A 1 96 ? 8.094 -26.672 -6.199 1 98.5 96 PRO A CA 1
ATOM 766 C C . PRO A 1 96 ? 8.93 -27.781 -6.832 1 98.5 96 PRO A C 1
ATOM 768 O O . PRO A 1 96 ? 8.695 -28.953 -6.566 1 98.5 96 PRO A O 1
ATOM 771 N N . PRO A 1 97 ? 9.844 -27.406 -7.742 1 98.5 97 PRO A N 1
ATOM 772 C CA . PRO A 1 97 ? 10.703 -28.453 -8.297 1 98.5 97 PRO A CA 1
ATOM 773 C C . PRO A 1 97 ? 11.398 -29.281 -7.223 1 98.5 97 PRO A C 1
ATOM 775 O O . PRO A 1 97 ? 12.094 -28.719 -6.363 1 98.5 97 PRO A O 1
ATOM 778 N N . ALA A 1 98 ? 11.227 -30.531 -7.344 1 98.31 98 ALA A N 1
ATOM 779 C CA . ALA A 1 98 ? 11.672 -31.406 -6.258 1 98.31 98 ALA A CA 1
ATOM 780 C C . ALA A 1 98 ? 12.961 -32.125 -6.641 1 98.31 98 ALA A C 1
ATOM 782 O O . ALA A 1 98 ? 13.438 -33 -5.895 1 98.31 98 ALA A O 1
ATOM 783 N N . CYS A 1 99 ? 13.523 -31.844 -7.766 1 98.06 99 CYS A N 1
ATOM 784 C CA . CYS A 1 99 ? 14.805 -32.406 -8.18 1 98.06 99 CYS A CA 1
ATOM 785 C C . CYS A 1 99 ? 15.961 -31.531 -7.684 1 98.06 99 CYS A C 1
ATOM 787 O O . CYS A 1 99 ? 15.758 -30.391 -7.262 1 98.06 99 CYS A O 1
ATOM 789 N N . LYS A 1 100 ? 17.172 -32.156 -7.758 1 98.19 100 LYS A N 1
ATOM 790 C CA . LYS A 1 100 ? 18.359 -31.469 -7.238 1 98.19 100 LYS A CA 1
ATOM 791 C C . LYS A 1 100 ? 18.641 -30.188 -8.016 1 98.19 100 LYS A C 1
ATOM 793 O O . LYS A 1 100 ? 18.734 -30.219 -9.242 1 98.19 100 LYS A O 1
ATOM 798 N N . ALA A 1 101 ? 18.781 -29.094 -7.262 1 97.69 101 ALA A N 1
ATOM 799 C CA . ALA A 1 101 ? 19.062 -27.781 -7.824 1 97.69 101 ALA A CA 1
ATOM 800 C C . ALA A 1 101 ? 20.562 -27.531 -7.898 1 97.69 101 ALA A C 1
ATOM 802 O O . ALA A 1 101 ? 21.359 -28.438 -7.676 1 97.69 101 ALA A O 1
ATOM 803 N N . SER A 1 102 ? 20.891 -26.312 -8.266 1 97.25 102 SER A N 1
ATOM 804 C CA . SER A 1 102 ? 22.297 -25.922 -8.398 1 97.25 102 SER A CA 1
ATOM 805 C C . SER A 1 102 ? 22.984 -25.875 -7.035 1 97.25 102 SER A C 1
ATOM 807 O O . SER A 1 102 ? 24.203 -26.047 -6.945 1 97.25 102 SER A O 1
ATOM 809 N N . TRP A 1 103 ? 22.25 -25.562 -6.023 1 95.38 103 TRP A N 1
ATOM 810 C CA . TRP A 1 103 ? 22.734 -25.5 -4.648 1 95.38 103 TRP A CA 1
ATOM 811 C C . TRP A 1 103 ? 21.625 -25.844 -3.662 1 95.38 103 TRP A C 1
ATOM 813 O O . TRP A 1 103 ? 20.438 -25.797 -4 1 95.38 103 TRP A O 1
ATOM 823 N N . LYS A 1 104 ? 21.984 -26.266 -2.523 1 94.94 104 LYS A N 1
ATOM 824 C CA . LYS A 1 104 ? 21.078 -26.781 -1.504 1 94.94 104 LYS A CA 1
ATOM 825 C C . LYS A 1 104 ? 20.031 -25.734 -1.121 1 94.94 104 LYS A C 1
ATOM 827 O O . LYS A 1 104 ? 19 -26.078 -0.531 1 94.94 104 LYS A O 1
ATOM 832 N N . THR A 1 105 ? 20.219 -24.422 -1.341 1 93.31 105 THR A N 1
ATOM 833 C CA . THR A 1 105 ? 19.281 -23.375 -0.979 1 93.31 105 THR A CA 1
ATOM 834 C C . THR A 1 105 ? 18.438 -22.969 -2.188 1 93.31 105 THR A C 1
ATOM 836 O O . THR A 1 105 ? 17.547 -22.125 -2.07 1 93.31 105 THR A O 1
ATOM 839 N N . GLY A 1 106 ? 18.703 -23.578 -3.346 1 94.94 106 GLY A N 1
ATOM 840 C CA . GLY A 1 106 ? 18.016 -23.172 -4.562 1 94.94 106 GLY A CA 1
ATOM 841 C C . GLY A 1 106 ? 16.578 -23.656 -4.625 1 94.94 106 GLY A C 1
ATOM 842 O O . GLY A 1 106 ? 16.25 -24.75 -4.148 1 94.94 106 GLY A O 1
ATOM 843 N N . ASN A 1 107 ? 15.734 -22.922 -5.281 1 96.31 107 ASN A N 1
ATOM 844 C CA . ASN A 1 107 ? 14.32 -23.234 -5.395 1 96.31 107 ASN A CA 1
ATOM 845 C C . ASN A 1 107 ? 14.078 -24.344 -6.41 1 96.31 107 ASN A C 1
ATOM 847 O O . ASN A 1 107 ? 12.977 -24.891 -6.488 1 96.31 107 ASN A O 1
ATOM 851 N N . GLY A 1 108 ? 15 -24.672 -7.176 1 97.31 108 GLY A N 1
ATOM 852 C CA . GLY A 1 108 ? 14.883 -25.844 -8.031 1 97.31 108 GLY A CA 1
ATOM 853 C C . GLY A 1 108 ? 14.766 -25.5 -9.5 1 97.31 108 GLY A C 1
ATOM 854 O O . GLY A 1 108 ? 14.883 -26.375 -10.367 1 97.31 108 GLY A O 1
ATOM 855 N N . TYR A 1 109 ? 14.602 -24.234 -9.836 1 97.25 109 TYR A N 1
ATOM 856 C CA . TYR A 1 109 ? 14.461 -23.844 -11.234 1 97.25 109 TYR A CA 1
ATOM 857 C C . TYR A 1 109 ? 15.812 -23.781 -11.922 1 97.25 109 TYR A C 1
ATOM 859 O O . TYR A 1 109 ? 15.891 -23.75 -13.148 1 97.25 109 TYR A O 1
ATOM 867 N N . ASP A 1 110 ? 16.859 -23.734 -11.117 1 97.31 110 ASP A N 1
ATOM 868 C CA . ASP A 1 110 ? 18.219 -23.969 -11.578 1 97.31 110 ASP A CA 1
ATOM 869 C C . ASP A 1 110 ? 18.562 -25.453 -11.516 1 97.31 110 ASP A C 1
ATOM 871 O O . ASP A 1 110 ? 19.5 -25.859 -10.828 1 97.31 110 ASP A O 1
ATOM 875 N N . ILE A 1 111 ? 18 -26.188 -12.344 1 97.94 111 ILE A N 1
ATOM 876 C CA . ILE A 1 111 ? 17.953 -27.641 -12.258 1 97.94 111 ILE A CA 1
ATOM 877 C C . ILE A 1 111 ? 19.328 -28.219 -12.586 1 97.94 111 ILE A C 1
ATOM 879 O O . ILE A 1 111 ? 19.906 -27.891 -13.625 1 97.94 111 ILE A O 1
ATOM 883 N N . TYR A 1 112 ? 19.859 -29.078 -11.734 1 98.25 112 TYR A N 1
ATOM 884 C CA . TYR A 1 112 ? 21.109 -29.797 -11.906 1 98.25 112 TYR A CA 1
ATOM 885 C C . TYR A 1 112 ? 20.844 -31.25 -12.328 1 98.25 112 TYR A C 1
ATOM 887 O O . TYR A 1 112 ? 21.188 -31.641 -13.453 1 98.25 112 TYR A O 1
ATOM 895 N N . ASP A 1 113 ? 20.141 -31.984 -11.539 1 98.44 113 ASP A N 1
ATOM 896 C CA . ASP A 1 113 ? 19.953 -33.406 -11.781 1 98.44 113 ASP A CA 1
ATOM 897 C C . ASP A 1 113 ? 18.484 -33.812 -11.656 1 98.44 113 ASP A C 1
ATOM 899 O O . ASP A 1 113 ? 17.938 -33.875 -10.547 1 98.44 113 ASP A O 1
ATOM 903 N N . LEU A 1 114 ? 17.844 -34.219 -12.719 1 98.31 114 LEU A N 1
ATOM 904 C CA . LEU A 1 114 ? 16.438 -34.562 -12.773 1 98.31 114 LEU A CA 1
ATOM 905 C C . LEU A 1 114 ? 16.188 -35.875 -12.023 1 98.31 114 LEU A C 1
ATOM 907 O O . LEU A 1 114 ? 15.062 -36.125 -11.578 1 98.31 114 LEU A O 1
ATOM 911 N N . TYR A 1 115 ? 17.156 -36.688 -11.898 1 98.5 115 TYR A N 1
ATOM 912 C CA . TYR A 1 115 ? 16.984 -38.031 -11.336 1 98.5 115 TYR A CA 1
ATOM 913 C C . TYR A 1 115 ? 17.359 -38.062 -9.867 1 98.5 115 TYR A C 1
ATOM 915 O O . TYR A 1 115 ? 17.641 -39.125 -9.312 1 98.5 115 TYR A O 1
ATOM 923 N N . ASP A 1 116 ? 17.469 -36.938 -9.242 1 98.56 116 ASP A N 1
ATOM 924 C CA . ASP A 1 116 ? 17.766 -36.812 -7.82 1 98.56 116 ASP A CA 1
ATOM 925 C C . ASP A 1 116 ? 16.656 -36.094 -7.082 1 98.56 116 ASP A C 1
ATOM 927 O O . ASP A 1 116 ? 16.562 -34.844 -7.176 1 98.56 116 ASP A O 1
ATOM 931 N N . LEU A 1 117 ? 15.922 -36.781 -6.289 1 98.62 117 LEU A N 1
ATOM 932 C CA . LEU A 1 117 ? 14.82 -36.219 -5.516 1 98.62 117 LEU A CA 1
ATOM 933 C C . LEU A 1 117 ? 15.25 -35.938 -4.078 1 98.62 117 LEU A C 1
ATOM 935 O O . LEU A 1 117 ? 14.422 -35.938 -3.166 1 98.62 117 LEU A O 1
ATOM 939 N N . GLY A 1 118 ? 16.5 -35.719 -3.9 1 98.25 118 GLY A N 1
ATOM 940 C CA . GLY A 1 118 ? 17.047 -35.594 -2.559 1 98.25 118 GLY A CA 1
ATOM 941 C C . GLY A 1 118 ? 17.516 -36.906 -1.979 1 98.25 118 GLY A C 1
ATOM 942 O O . GLY A 1 118 ? 17.234 -37.219 -0.814 1 98.25 118 GLY A O 1
ATOM 943 N N . GLU A 1 119 ? 18.094 -37.688 -2.777 1 98.12 119 GLU A N 1
ATOM 944 C CA . GLU A 1 119 ? 18.531 -39.031 -2.428 1 98.12 119 GLU A CA 1
ATOM 945 C C . GLU A 1 119 ? 20.047 -39.125 -2.344 1 98.12 119 GLU A C 1
ATOM 947 O O . GLU A 1 119 ? 20.594 -39.938 -1.579 1 98.12 119 GLU A O 1
ATOM 952 N N . PHE A 1 120 ? 20.766 -38.281 -3.031 1 98.19 120 PHE A N 1
ATOM 953 C CA . PHE A 1 120 ? 22.203 -38.406 -3.158 1 98.19 120 PHE A CA 1
ATOM 954 C C . PHE A 1 120 ? 22.906 -37.156 -2.605 1 98.19 120 PHE A C 1
ATOM 956 O O . PHE A 1 120 ? 22.344 -36.062 -2.637 1 98.19 120 PHE A O 1
ATOM 963 N N . GLU A 1 121 ? 24.156 -37.375 -2.123 1 97.44 121 GLU A N 1
ATOM 964 C CA . GLU A 1 121 ? 24.969 -36.25 -1.701 1 97.44 121 GLU A CA 1
ATOM 965 C C . GLU A 1 121 ? 25.531 -35.469 -2.904 1 97.44 121 GLU A C 1
ATOM 967 O O . GLU A 1 121 ? 26.562 -35.875 -3.469 1 97.44 121 GLU A O 1
ATOM 972 N N . GLN A 1 122 ? 24.781 -34.406 -3.254 1 96.44 122 GLN A N 1
ATOM 973 C CA . GLN A 1 122 ? 25.125 -33.562 -4.391 1 96.44 122 GLN A CA 1
ATOM 974 C C . GLN A 1 122 ? 24.844 -32.094 -4.098 1 96.44 122 GLN A C 1
ATOM 976 O O . GLN A 1 122 ? 23.859 -31.781 -3.422 1 96.44 122 GLN A O 1
ATOM 981 N N . LYS A 1 123 ? 25.828 -31.234 -4.691 1 97 123 LYS A N 1
ATOM 982 C CA . LYS A 1 123 ? 25.625 -29.781 -4.652 1 97 123 LYS A CA 1
ATOM 983 C C . LYS A 1 123 ? 25.359 -29.312 -3.229 1 97 123 LYS A C 1
ATOM 985 O O . LYS A 1 123 ? 24.438 -28.531 -2.986 1 97 123 LYS A O 1
ATOM 990 N N . GLY A 1 124 ? 25.984 -29.844 -2.248 1 95.25 124 GLY A N 1
ATOM 991 C CA . GLY A 1 124 ? 26.094 -29.297 -0.904 1 95.25 124 GLY A CA 1
ATOM 992 C C . GLY A 1 124 ? 25.25 -30.047 0.109 1 95.25 124 GLY A C 1
ATOM 993 O O . GLY A 1 124 ? 25.375 -29.812 1.315 1 95.25 124 GLY A O 1
ATOM 994 N N . SER A 1 125 ? 24.297 -30.953 -0.349 1 96.44 125 SER A N 1
ATOM 995 C CA . SER A 1 125 ? 23.438 -31.672 0.585 1 96.44 125 SER A CA 1
ATOM 996 C C . SER A 1 125 ? 22.828 -32.906 -0.064 1 96.44 125 SER A C 1
ATOM 998 O O . SER A 1 125 ? 22.797 -33.031 -1.291 1 96.44 125 SER A O 1
ATOM 1000 N N . ARG A 1 126 ? 22.422 -33.781 0.756 1 97.81 126 ARG A N 1
ATOM 1001 C CA . ARG A 1 126 ? 21.609 -34.906 0.251 1 97.81 126 ARG A CA 1
ATOM 1002 C C . ARG A 1 126 ? 20.203 -34.406 -0.128 1 97.81 126 ARG A C 1
ATOM 1004 O O . ARG A 1 126 ? 19.734 -34.688 -1.238 1 97.81 126 ARG A O 1
ATOM 1011 N N . LYS A 1 127 ? 19.625 -33.656 0.808 1 97.94 127 LYS A N 1
ATOM 1012 C CA . LYS A 1 127 ? 18.266 -33.188 0.614 1 97.94 127 LYS A CA 1
ATOM 1013 C C . LYS A 1 127 ? 18.219 -32.031 -0.376 1 97.94 127 LYS A C 1
ATOM 1015 O O . LYS A 1 127 ? 19.219 -31.312 -0.54 1 97.94 127 LYS A O 1
ATOM 1020 N N . THR A 1 128 ? 17.109 -31.906 -1.063 1 98 128 THR A N 1
ATOM 1021 C CA . THR A 1 128 ? 16.844 -30.625 -1.726 1 98 128 THR A CA 1
ATOM 1022 C C . THR A 1 128 ? 16.484 -29.562 -0.706 1 98 128 THR A C 1
ATOM 1024 O O . THR A 1 128 ? 16.328 -29.844 0.483 1 98 128 THR A O 1
ATOM 1027 N N . LYS A 1 129 ? 16.328 -28.266 -1.192 1 96.44 129 LYS A N 1
ATOM 1028 C CA . LYS A 1 129 ? 15.898 -27.172 -0.328 1 96.44 129 LYS A CA 1
ATOM 1029 C C . LYS A 1 129 ? 14.641 -27.547 0.444 1 96.44 129 LYS A C 1
ATOM 1031 O O . LYS A 1 129 ? 14.445 -27.109 1.582 1 96.44 129 LYS A O 1
ATOM 1036 N N . TRP A 1 130 ? 13.875 -28.406 -0.087 1 98.19 130 TRP A N 1
ATOM 1037 C CA . TRP A 1 130 ? 12.5 -28.641 0.349 1 98.19 130 TRP A CA 1
ATOM 1038 C C . TRP A 1 130 ? 12.414 -29.844 1.275 1 98.19 130 TRP A C 1
ATOM 1040 O O . TRP A 1 130 ? 11.484 -29.953 2.084 1 98.19 130 TRP A O 1
ATOM 1050 N N . GLY A 1 131 ? 13.32 -30.766 1.154 1 98.25 131 GLY A N 1
ATOM 1051 C CA . GLY A 1 131 ? 13.312 -32 1.924 1 98.25 131 GLY A CA 1
ATOM 1052 C C . GLY A 1 131 ? 13.914 -33.188 1.175 1 98.25 131 GLY A C 1
ATOM 1053 O O . GLY A 1 131 ? 14.484 -33 0.098 1 98.25 131 GLY A O 1
ATOM 1054 N N . GLY A 1 132 ? 13.82 -34.344 1.762 1 98.38 132 GLY A N 1
ATOM 1055 C CA . GLY A 1 132 ? 14.383 -35.562 1.177 1 98.38 132 GLY A CA 1
ATOM 1056 C C . GLY A 1 132 ? 13.367 -36.375 0.415 1 98.38 132 GLY A C 1
ATOM 1057 O O . GLY A 1 132 ? 12.164 -36.125 0.48 1 98.38 132 GLY A O 1
ATOM 1058 N N . LYS A 1 133 ? 13.898 -37.438 -0.29 1 98.62 133 LYS A N 1
ATOM 1059 C CA . LYS A 1 133 ? 13.07 -38.281 -1.137 1 98.62 133 LYS A CA 1
ATOM 1060 C C . LYS A 1 133 ? 11.984 -39 -0.32 1 98.62 133 LYS A C 1
ATOM 1062 O O . LYS A 1 133 ? 10.82 -39.031 -0.73 1 98.62 133 LYS A O 1
ATOM 1067 N N . GLU A 1 134 ? 12.328 -39.5 0.82 1 98.56 134 GLU A N 1
ATOM 1068 C CA . GLU A 1 134 ? 11.375 -40.219 1.646 1 98.56 134 GLU A CA 1
ATOM 1069 C C . GLU A 1 134 ? 10.234 -39.312 2.109 1 98.56 134 GLU A C 1
ATOM 1071 O O . GLU A 1 134 ? 9.078 -39.75 2.152 1 98.56 134 GLU A O 1
ATOM 1076 N N . GLU A 1 135 ? 10.625 -38.094 2.508 1 98.75 135 GLU A N 1
ATOM 1077 C CA . GLU A 1 135 ? 9.625 -37.125 2.934 1 98.75 135 GLU A CA 1
ATOM 1078 C C . GLU A 1 135 ? 8.695 -36.75 1.783 1 98.75 135 GLU A C 1
ATOM 1080 O O . GLU A 1 135 ? 7.492 -36.562 1.986 1 98.75 135 GLU A O 1
ATOM 1085 N N . LEU A 1 136 ? 9.242 -36.625 0.614 1 98.81 136 LEU A N 1
ATOM 1086 C CA . LEU A 1 136 ? 8.445 -36.375 -0.574 1 98.81 136 LEU A CA 1
ATOM 1087 C C . LEU A 1 136 ? 7.488 -37.5 -0.862 1 98.81 136 LEU A C 1
ATOM 1089 O O . LEU A 1 136 ? 6.316 -37.281 -1.177 1 98.81 136 LEU A O 1
ATOM 1093 N N . GLN A 1 137 ? 8 -38.688 -0.766 1 98.75 137 GLN A N 1
ATOM 1094 C CA . GLN A 1 137 ? 7.172 -39.875 -0.963 1 98.75 137 GLN A CA 1
ATOM 1095 C C . GLN A 1 137 ? 6.016 -39.906 0.033 1 98.75 137 GLN A C 1
ATOM 1097 O O . GLN A 1 137 ? 4.883 -40.25 -0.332 1 98.75 137 GLN A O 1
ATOM 1102 N N . GLN A 1 138 ? 6.328 -39.562 1.227 1 98.75 138 GLN A N 1
ATOM 1103 C CA . GLN A 1 138 ? 5.289 -39.5 2.25 1 98.75 138 GLN A CA 1
ATOM 1104 C C . GLN A 1 138 ? 4.25 -38.438 1.914 1 98.75 138 GLN A C 1
ATOM 1106 O O . GLN A 1 138 ? 3.047 -38.656 2.072 1 98.75 138 GLN A O 1
ATOM 1111 N N . LEU A 1 139 ? 4.676 -37.281 1.475 1 98.81 139 LEU A N 1
ATOM 1112 C CA . LEU A 1 139 ? 3.771 -36.219 1.093 1 98.81 139 LEU A CA 1
ATOM 1113 C C . LEU A 1 139 ? 2.795 -36.688 0.017 1 98.81 139 LEU A C 1
ATOM 1115 O O . LEU A 1 139 ? 1.585 -36.469 0.144 1 98.81 139 LEU A O 1
ATOM 1119 N N . VAL A 1 140 ? 3.316 -37.344 -1.003 1 98.69 140 VAL A N 1
ATOM 1120 C CA . VAL A 1 140 ? 2.504 -37.781 -2.129 1 98.69 140 VAL A CA 1
ATOM 1121 C C . VAL A 1 140 ? 1.507 -38.844 -1.659 1 98.69 140 VAL A C 1
ATOM 1123 O O . VAL A 1 140 ? 0.333 -38.812 -2.035 1 98.69 140 VAL A O 1
ATOM 1126 N N . ALA A 1 141 ? 1.962 -39.719 -0.827 1 98.44 141 ALA A N 1
ATOM 1127 C CA . ALA A 1 141 ? 1.102 -40.781 -0.308 1 98.44 141 ALA A CA 1
ATOM 1128 C C . ALA A 1 141 ? -0.019 -40.188 0.554 1 98.44 141 ALA A C 1
ATOM 1130 O O . ALA A 1 141 ? -1.186 -40.562 0.39 1 98.44 141 ALA A O 1
ATOM 1131 N N . VAL A 1 142 ? 0.342 -39.312 1.457 1 98.69 142 VAL A N 1
ATOM 1132 C CA . VAL A 1 142 ? -0.643 -38.719 2.342 1 98.69 142 VAL A CA 1
ATOM 1133 C C . VAL A 1 142 ? -1.627 -37.875 1.521 1 98.69 142 VAL A C 1
ATOM 1135 O O . VAL A 1 142 ? -2.83 -37.875 1.788 1 98.69 142 VAL A O 1
ATOM 1138 N N . GLY A 1 143 ? -1.111 -37.125 0.545 1 98.44 143 GLY A N 1
ATOM 1139 C CA . GLY A 1 143 ? -2.01 -36.406 -0.351 1 98.44 143 GLY A CA 1
ATOM 1140 C C . GLY A 1 143 ? -3.07 -37.281 -0.964 1 98.44 143 GLY A C 1
ATOM 1141 O O . GLY A 1 143 ? -4.262 -36.969 -0.924 1 98.44 143 GLY A O 1
ATOM 1142 N N . ALA A 1 144 ? -2.641 -38.406 -1.493 1 96.75 144 ALA A N 1
ATOM 1143 C CA . ALA A 1 144 ? -3.557 -39.344 -2.127 1 96.75 144 ALA A CA 1
ATOM 1144 C C . ALA A 1 144 ? -4.59 -39.875 -1.131 1 96.75 144 ALA A C 1
ATOM 1146 O O . ALA A 1 144 ? -5.762 -40.031 -1.476 1 96.75 144 ALA A O 1
ATOM 1147 N N . GLN A 1 145 ? -4.199 -40.125 0.053 1 97.88 145 GLN A N 1
ATOM 1148 C CA . GLN A 1 145 ? -5.09 -40.594 1.099 1 97.88 145 GLN A CA 1
ATOM 1149 C C . GLN A 1 145 ? -6.211 -39.594 1.382 1 97.88 145 GLN A C 1
ATOM 1151 O O . GLN A 1 145 ? -7.328 -40 1.723 1 97.88 145 GLN A O 1
ATOM 1156 N N . TYR A 1 146 ? -5.926 -38.375 1.245 1 98 146 TYR A N 1
ATOM 1157 C CA . TYR A 1 146 ? -6.902 -37.344 1.566 1 98 146 TYR A CA 1
ATOM 1158 C C . TYR A 1 146 ? -7.559 -36.781 0.302 1 98 146 TYR A C 1
ATOM 1160 O O . TYR A 1 146 ? -8.266 -35.781 0.346 1 98 146 TYR A O 1
ATOM 1168 N N . GLY A 1 147 ? -7.246 -37.406 -0.842 1 95.75 147 GLY A N 1
ATOM 1169 C CA . GLY A 1 147 ? -7.84 -36.969 -2.098 1 95.75 147 GLY A CA 1
ATOM 1170 C C . GLY A 1 147 ? -7.203 -35.719 -2.664 1 95.75 147 GLY A C 1
ATOM 1171 O O . GLY A 1 147 ? -7.84 -34.969 -3.414 1 95.75 147 GLY A O 1
ATOM 1172 N N . VAL A 1 148 ? -6.012 -35.344 -2.24 1 97.88 148 VAL A N 1
ATOM 1173 C CA . VAL A 1 148 ? -5.254 -34.219 -2.748 1 97.88 148 VAL A CA 1
ATOM 1174 C C . VAL A 1 148 ? -4.102 -34.719 -3.621 1 97.88 148 VAL A C 1
ATOM 1176 O O . VAL A 1 148 ? -3.109 -35.219 -3.109 1 97.88 148 VAL A O 1
ATOM 1179 N N . SER A 1 149 ? -4.215 -34.5 -4.871 1 96.62 149 SER A N 1
ATOM 1180 C CA . SER A 1 149 ? -3.178 -34.938 -5.797 1 96.62 149 SER A CA 1
ATOM 1181 C C . SER A 1 149 ? -2.002 -33.969 -5.809 1 96.62 149 SER A C 1
ATOM 1183 O O . SER A 1 149 ? -2.195 -32.75 -5.766 1 96.62 149 SER A O 1
ATOM 1185 N N . VAL A 1 150 ? -0.817 -34.5 -5.852 1 98.31 150 VAL A N 1
ATOM 1186 C CA . VAL A 1 150 ? 0.384 -33.688 -5.887 1 98.31 150 VAL A CA 1
ATOM 1187 C C . VAL A 1 150 ? 0.86 -33.5 -7.328 1 98.31 150 VAL A C 1
ATOM 1189 O O . VAL A 1 150 ? 0.985 -34.5 -8.062 1 98.31 150 VAL A O 1
ATOM 1192 N N . LEU A 1 151 ? 1.032 -32.312 -7.746 1 98.44 151 LEU A N 1
ATOM 1193 C CA . LEU A 1 151 ? 1.592 -31.984 -9.055 1 98.44 151 LEU A CA 1
ATOM 1194 C C . LEU A 1 151 ? 3.066 -31.609 -8.938 1 98.44 151 LEU A C 1
ATOM 1196 O O . LEU A 1 151 ? 3.43 -30.734 -8.141 1 98.44 151 LEU A O 1
ATOM 1200 N N . PHE A 1 152 ? 3.877 -32.25 -9.742 1 98.5 152 PHE A N 1
ATOM 1201 C CA . PHE A 1 152 ? 5.324 -32.062 -9.742 1 98.5 152 PHE A CA 1
ATOM 1202 C C . PHE A 1 152 ? 5.734 -30.953 -10.695 1 98.5 152 PHE A C 1
ATOM 1204 O O . PHE A 1 152 ? 5.297 -30.922 -11.844 1 98.5 152 PHE A O 1
ATOM 1211 N N . ASP A 1 153 ? 6.527 -30.016 -10.25 1 98.69 153 ASP A N 1
ATOM 1212 C CA . ASP A 1 153 ? 7.035 -28.953 -11.102 1 98.69 153 ASP A CA 1
ATOM 1213 C C . ASP A 1 153 ? 8.195 -29.438 -11.969 1 98.69 153 ASP A C 1
ATOM 1215 O O . ASP A 1 153 ? 9.289 -29.703 -11.453 1 98.69 153 ASP A O 1
ATOM 1219 N N . ALA A 1 154 ? 8.031 -29.516 -13.219 1 98.62 154 ALA A N 1
ATOM 1220 C CA . ALA A 1 154 ? 9.016 -30.078 -14.141 1 98.62 154 ALA A CA 1
ATOM 1221 C C . ALA A 1 154 ? 9.766 -28.969 -14.875 1 98.62 154 ALA A C 1
ATOM 1223 O O . ALA A 1 154 ? 9.164 -28.188 -15.617 1 98.62 154 ALA A O 1
ATOM 1224 N N . VAL A 1 155 ? 11.031 -28.922 -14.656 1 98.38 155 VAL A N 1
ATOM 1225 C CA . VAL A 1 155 ? 11.914 -27.984 -15.344 1 98.38 155 VAL A CA 1
ATOM 1226 C C . VAL A 1 155 ? 12.734 -28.719 -16.391 1 98.38 155 VAL A C 1
ATOM 1228 O O . VAL A 1 155 ? 13.719 -29.391 -16.062 1 98.38 155 VAL A O 1
ATOM 1231 N N . LEU A 1 156 ? 12.375 -28.562 -17.641 1 98.38 156 LEU A N 1
ATOM 1232 C CA . LEU A 1 156 ? 12.938 -29.453 -18.656 1 98.38 156 LEU A CA 1
ATOM 1233 C C . LEU A 1 156 ? 13.539 -28.656 -19.797 1 98.38 156 LEU A C 1
ATOM 1235 O O . LEU A 1 156 ? 13.852 -29.219 -20.859 1 98.38 156 LEU A O 1
ATOM 1239 N N . ASN A 1 157 ? 13.672 -27.375 -19.656 1 97.38 157 ASN A N 1
ATOM 1240 C CA . ASN A 1 157 ? 14.172 -26.547 -20.75 1 97.38 157 ASN A CA 1
ATOM 1241 C C . ASN A 1 157 ? 15.688 -26.375 -20.672 1 97.38 157 ASN A C 1
ATOM 1243 O O . ASN A 1 157 ? 16.344 -26.125 -21.703 1 97.38 157 ASN A O 1
ATOM 1247 N N . HIS A 1 158 ? 16.25 -26.422 -19.531 1 98.19 158 HIS A N 1
ATOM 1248 C CA . HIS A 1 158 ? 17.656 -26.078 -19.359 1 98.19 158 HIS A CA 1
ATOM 1249 C C . HIS A 1 158 ? 18.266 -26.859 -18.188 1 98.19 158 HIS A C 1
ATOM 1251 O O . HIS A 1 158 ? 17.547 -27.562 -17.469 1 98.19 158 HIS A O 1
ATOM 1257 N N . LYS A 1 159 ? 19.562 -26.781 -18.109 1 98.19 159 LYS A N 1
ATOM 1258 C CA . LYS A 1 159 ? 20.328 -27.328 -16.984 1 98.19 159 LYS A CA 1
ATOM 1259 C C . LYS A 1 159 ? 21.312 -26.312 -16.438 1 98.19 159 LYS A C 1
ATOM 1261 O O . LYS A 1 159 ? 21.859 -25.5 -17.188 1 98.19 159 LYS A O 1
ATOM 1266 N N . ALA A 1 160 ? 21.484 -26.375 -15.156 1 97.81 160 ALA A N 1
ATOM 1267 C CA . ALA A 1 160 ? 22.391 -25.453 -14.469 1 97.81 160 ALA A CA 1
ATOM 1268 C C . ALA A 1 160 ? 23.422 -26.219 -13.641 1 97.81 160 ALA A C 1
ATOM 1270 O O . ALA A 1 160 ? 23.266 -27.422 -13.406 1 97.81 160 ALA A O 1
ATOM 1271 N N . ALA A 1 161 ? 24.547 -25.562 -13.297 1 97.69 161 ALA A N 1
ATOM 1272 C CA . ALA A 1 161 ? 25.547 -26.031 -12.359 1 97.69 161 ALA A CA 1
ATOM 1273 C C . ALA A 1 161 ? 26.234 -27.297 -12.883 1 97.69 161 ALA A C 1
ATOM 1275 O O . ALA A 1 161 ? 26.328 -28.297 -12.18 1 97.69 161 ALA A O 1
ATOM 1276 N N . ALA A 1 162 ? 26.797 -27.219 -14.07 1 98.25 162 ALA A N 1
ATOM 1277 C CA . ALA A 1 162 ? 27.516 -28.328 -14.703 1 98.25 162 ALA A CA 1
ATOM 1278 C C . ALA A 1 162 ? 28.688 -28.766 -13.844 1 98.25 162 ALA A C 1
ATOM 1280 O O . ALA A 1 162 ? 29.188 -28.016 -13.008 1 98.25 162 ALA A O 1
ATOM 1281 N N . ASP A 1 163 ? 29.109 -29.984 -14.062 1 97.75 163 ASP A N 1
ATOM 1282 C CA . ASP A 1 163 ? 30.203 -30.578 -13.297 1 97.75 163 ASP A CA 1
ATOM 1283 C C . ASP A 1 163 ? 31.547 -30.156 -13.867 1 97.75 163 ASP A C 1
ATOM 1285 O O . ASP A 1 163 ? 32.531 -30.094 -13.141 1 97.75 163 ASP A O 1
ATOM 1289 N N . PHE A 1 164 ? 31.594 -29.859 -15.117 1 97.44 164 PHE A N 1
ATOM 1290 C CA . PHE A 1 164 ? 32.844 -29.422 -15.719 1 97.44 164 PHE A CA 1
ATOM 1291 C C . PHE A 1 164 ? 32.594 -28.625 -16.984 1 97.44 164 PHE A C 1
ATOM 1293 O O . PHE A 1 164 ? 31.484 -28.656 -17.531 1 97.44 164 PHE A O 1
ATOM 1300 N N . LYS A 1 165 ? 33.562 -27.922 -17.484 1 97.75 165 LYS A N 1
ATOM 1301 C CA . LYS A 1 165 ? 33.469 -27.094 -18.688 1 97.75 165 LYS A CA 1
ATOM 1302 C C . LYS A 1 165 ? 34 -27.844 -19.891 1 97.75 165 LYS A C 1
ATOM 1304 O O . LYS A 1 165 ? 34.812 -28.766 -19.766 1 97.75 165 LYS A O 1
ATOM 1309 N N . GLU A 1 166 ? 33.594 -27.406 -21.047 1 97.94 166 GLU A N 1
ATOM 1310 C CA . GLU A 1 166 ? 34.031 -27.953 -22.312 1 97.94 166 GLU A CA 1
ATOM 1311 C C . GLU A 1 166 ? 34.312 -26.844 -23.328 1 97.94 166 GLU A C 1
ATOM 1313 O O . GLU A 1 166 ? 33.594 -25.844 -23.359 1 97.94 166 GLU A O 1
ATOM 1318 N N . PRO A 1 167 ? 35.344 -27.062 -24.094 1 98.06 167 PRO A N 1
ATOM 1319 C CA . PRO A 1 167 ? 35.5 -26.172 -25.234 1 98.06 167 PRO A CA 1
ATOM 1320 C C . PRO A 1 167 ? 34.438 -26.422 -26.312 1 98.06 167 PRO A C 1
ATOM 1322 O O . PRO A 1 167 ? 34.188 -27.562 -26.688 1 98.06 167 PRO A O 1
ATOM 1325 N N . VAL A 1 168 ? 33.844 -25.359 -26.797 1 98.19 168 VAL A N 1
ATOM 1326 C CA . VAL A 1 168 ? 32.781 -25.469 -27.797 1 98.19 168 VAL A CA 1
ATOM 1327 C C . VAL A 1 168 ? 32.875 -24.312 -28.781 1 98.19 168 VAL A C 1
ATOM 1329 O O . VAL A 1 168 ? 33.156 -23.172 -28.391 1 98.19 168 VAL A O 1
ATOM 1332 N N . LEU A 1 169 ? 32.719 -24.625 -30.047 1 98.19 169 LEU A N 1
ATOM 1333 C CA . LEU A 1 169 ? 32.625 -23.562 -31.031 1 98.19 169 LEU A CA 1
ATOM 1334 C C . LEU A 1 169 ? 31.234 -22.953 -31.047 1 98.19 169 LEU A C 1
ATOM 1336 O O . LEU A 1 169 ? 30.234 -23.672 -31.109 1 98.19 169 LEU A O 1
ATOM 1340 N N . ALA A 1 170 ? 31.156 -21.641 -30.984 1 98.31 170 ALA A N 1
ATOM 1341 C CA . ALA A 1 170 ? 29.859 -20.984 -30.875 1 98.31 170 ALA A CA 1
ATOM 1342 C C . ALA A 1 170 ? 29.906 -19.594 -31.484 1 98.31 170 ALA A C 1
ATOM 1344 O O . ALA A 1 170 ? 30.984 -19.078 -31.812 1 98.31 170 ALA A O 1
ATOM 1345 N N . ARG A 1 171 ? 28.719 -19 -31.641 1 98 171 ARG A N 1
ATOM 1346 C CA . ARG A 1 171 ? 28.562 -17.625 -32.094 1 98 171 ARG A CA 1
ATOM 1347 C C . ARG A 1 171 ? 27.531 -16.891 -31.234 1 98 171 ARG A C 1
ATOM 1349 O O . ARG A 1 171 ? 26.531 -17.469 -30.812 1 98 171 ARG A O 1
ATOM 1356 N N . ARG A 1 172 ? 27.781 -15.578 -31.031 1 96.12 172 ARG A N 1
ATOM 1357 C CA . ARG A 1 172 ? 26.828 -14.75 -30.297 1 96.12 172 ARG A CA 1
ATOM 1358 C C . ARG A 1 172 ? 25.609 -14.445 -31.156 1 96.12 172 ARG A C 1
ATOM 1360 O O . ARG A 1 172 ? 25.719 -14.219 -32.344 1 96.12 172 ARG A O 1
ATOM 1367 N N . VAL A 1 173 ? 24.531 -14.422 -30.547 1 97.81 173 VAL A N 1
ATOM 1368 C CA . VAL A 1 173 ? 23.312 -14.023 -31.234 1 97.81 173 VAL A CA 1
ATOM 1369 C C . VAL A 1 173 ? 22.719 -12.781 -30.578 1 97.81 173 VAL A C 1
ATOM 1371 O O . VAL A 1 173 ? 23.062 -12.453 -29.438 1 97.81 173 VAL A O 1
ATOM 1374 N N . ASN A 1 174 ? 21.859 -12.109 -31.281 1 96.81 174 ASN A N 1
ATOM 1375 C CA . ASN A 1 174 ? 21.188 -10.914 -30.781 1 96.81 174 ASN A CA 1
ATOM 1376 C C . ASN A 1 174 ? 20.141 -11.25 -29.734 1 96.81 174 ASN A C 1
ATOM 1378 O O . ASN A 1 174 ? 19.203 -11.992 -30 1 96.81 174 ASN A O 1
ATOM 1382 N N . PRO A 1 175 ? 20.328 -10.719 -28.578 1 94.56 175 PRO A N 1
ATOM 1383 C CA . PRO A 1 175 ? 19.375 -11.047 -27.5 1 94.56 175 PRO A CA 1
ATOM 1384 C C . PRO A 1 175 ? 17.953 -10.586 -27.812 1 94.56 175 PRO A C 1
ATOM 1386 O O . PRO A 1 175 ? 17 -11.141 -27.281 1 94.56 175 PRO A O 1
ATOM 1389 N N . LYS A 1 176 ? 17.75 -9.609 -28.641 1 94.06 176 LYS A N 1
ATOM 1390 C CA . LYS A 1 176 ? 16.438 -9.062 -28.953 1 94.06 176 LYS A CA 1
ATOM 1391 C C . LYS A 1 176 ? 15.836 -9.758 -30.172 1 94.06 176 LYS A C 1
ATOM 1393 O O . LYS A 1 176 ? 14.648 -9.602 -30.469 1 94.06 176 LYS A O 1
ATOM 1398 N N . ASP A 1 177 ? 16.609 -10.477 -30.859 1 96.12 177 ASP A N 1
ATOM 1399 C CA . ASP A 1 177 ? 16.219 -11.344 -31.969 1 96.12 177 ASP A CA 1
ATOM 1400 C C . ASP A 1 177 ? 17.234 -12.477 -32.156 1 96.12 177 ASP A C 1
ATOM 1402 O O . ASP A 1 177 ? 18.188 -12.344 -32.938 1 96.12 177 ASP A O 1
ATOM 1406 N N . ARG A 1 178 ? 16.938 -13.586 -31.625 1 95.69 178 ARG A N 1
ATOM 1407 C CA . ARG A 1 178 ? 17.906 -14.672 -31.5 1 95.69 178 ARG A CA 1
ATOM 1408 C C . ARG A 1 178 ? 18.125 -15.367 -32.844 1 95.69 178 ARG A C 1
ATOM 1410 O O . ARG A 1 178 ? 18.984 -16.25 -32.938 1 95.69 178 ARG A O 1
ATOM 1417 N N . ARG A 1 179 ? 17.516 -15 -33.969 1 93.56 179 ARG A N 1
ATOM 1418 C CA . ARG A 1 179 ? 17.734 -15.508 -35.312 1 93.56 179 ARG A CA 1
ATOM 1419 C C . ARG A 1 179 ? 18.953 -14.852 -35.938 1 93.56 179 ARG A C 1
ATOM 1421 O O . ARG A 1 179 ? 19.516 -15.367 -36.906 1 93.56 179 ARG A O 1
ATOM 1428 N N . VAL A 1 180 ? 19.25 -13.727 -35.281 1 96.81 180 VAL A N 1
ATOM 1429 C CA . VAL A 1 180 ? 20.328 -12.922 -35.844 1 96.81 180 VAL A CA 1
ATOM 1430 C C . VAL A 1 180 ? 21.656 -13.289 -35.188 1 96.81 180 VAL A C 1
ATOM 1432 O O . VAL A 1 180 ? 21.844 -13.07 -34 1 96.81 180 VAL A O 1
ATOM 1435 N N . VAL A 1 181 ? 22.625 -13.727 -36.031 1 96.62 181 VAL A N 1
ATOM 1436 C CA . VAL A 1 181 ? 23.953 -14.055 -35.562 1 96.62 181 VAL A CA 1
ATOM 1437 C C . VAL A 1 181 ? 24.844 -12.812 -35.625 1 96.62 181 VAL A C 1
ATOM 1439 O O . VAL A 1 181 ? 24.891 -12.125 -36.656 1 96.62 181 VAL A O 1
ATOM 1442 N N . LEU A 1 182 ? 25.469 -12.594 -34.594 1 96.75 182 LEU A N 1
ATOM 1443 C CA . LEU A 1 182 ? 26.25 -11.359 -34.469 1 96.75 182 LEU A CA 1
ATOM 1444 C C . LEU A 1 182 ? 27.672 -11.578 -34.969 1 96.75 182 LEU A C 1
ATOM 1446 O O . LEU A 1 182 ? 28.281 -10.672 -35.531 1 96.75 182 LEU A O 1
ATOM 1450 N N . ASP A 1 183 ? 28.188 -12.766 -34.656 1 95.5 183 ASP A N 1
ATOM 1451 C CA . ASP A 1 183 ? 29.594 -13.031 -35 1 95.5 183 ASP A CA 1
ATOM 1452 C C . ASP A 1 183 ? 29.703 -13.617 -36.406 1 95.5 183 ASP A C 1
ATOM 1454 O O . ASP A 1 183 ? 28.938 -14.508 -36.781 1 95.5 183 ASP A O 1
ATOM 1458 N N . ARG A 1 184 ? 30.625 -13.141 -37.188 1 93.62 184 ARG A N 1
ATOM 1459 C CA . ARG A 1 184 ? 30.859 -13.641 -38.531 1 93.62 184 ARG A CA 1
ATOM 1460 C C . ARG A 1 184 ? 31.5 -15.031 -38.5 1 93.62 184 ARG A C 1
ATOM 1462 O O . ARG A 1 184 ? 31.125 -15.898 -39.281 1 93.62 184 ARG A O 1
ATOM 1469 N N . LYS A 1 185 ? 32.469 -15.234 -37.656 1 95.25 185 LYS A N 1
ATOM 1470 C CA . LYS A 1 185 ? 33.156 -16.531 -37.5 1 95.25 185 LYS A CA 1
ATOM 1471 C C . LYS A 1 185 ? 32.906 -17.109 -36.094 1 95.25 185 LYS A C 1
ATOM 1473 O O . LYS A 1 185 ? 32.812 -16.375 -35.125 1 95.25 185 LYS A O 1
ATOM 1478 N N . PRO A 1 186 ? 32.844 -18.422 -36.125 1 96.88 186 PRO A N 1
ATOM 1479 C CA . PRO A 1 186 ? 32.719 -19.062 -34.812 1 96.88 186 PRO A CA 1
ATOM 1480 C C . PRO A 1 186 ? 33.938 -18.859 -33.938 1 96.88 186 PRO A C 1
ATOM 1482 O O . PRO A 1 186 ? 35.062 -18.734 -34.438 1 96.88 186 PRO A O 1
ATOM 1485 N N . THR A 1 187 ? 33.656 -18.797 -32.688 1 96.31 187 THR A N 1
ATOM 1486 C CA . THR A 1 187 ? 34.719 -18.688 -31.688 1 96.31 187 THR A CA 1
ATOM 1487 C C . THR A 1 187 ? 34.656 -19.812 -30.672 1 96.31 187 THR A C 1
ATOM 1489 O O . THR A 1 187 ? 33.562 -20.25 -30.312 1 96.31 187 THR A O 1
ATOM 1492 N N . GLU A 1 188 ? 35.812 -20.266 -30.297 1 97.62 188 GLU A N 1
ATOM 1493 C CA . GLU A 1 188 ? 35.844 -21.266 -29.234 1 97.62 188 GLU A CA 1
ATOM 1494 C C . GLU A 1 188 ? 35.594 -20.625 -27.875 1 97.62 188 GLU A C 1
ATOM 1496 O O . GLU A 1 188 ? 36.25 -19.641 -27.5 1 97.62 188 GLU A O 1
ATOM 1501 N N . ILE A 1 189 ? 34.594 -21.172 -27.219 1 98.12 189 ILE A N 1
ATOM 1502 C CA . ILE A 1 189 ? 34.281 -20.734 -25.859 1 98.12 189 ILE A CA 1
ATOM 1503 C C . ILE A 1 189 ? 34.469 -21.891 -24.891 1 98.12 189 ILE A C 1
ATOM 1505 O O . ILE A 1 189 ? 34.625 -23.047 -25.312 1 98.12 189 ILE A O 1
ATOM 1509 N N . GLU A 1 190 ? 34.531 -21.516 -23.656 1 98.44 190 GLU A N 1
ATOM 1510 C CA . GLU A 1 190 ? 34.438 -22.531 -22.609 1 98.44 190 GLU A CA 1
ATOM 1511 C C . GLU A 1 190 ? 33.062 -22.531 -21.953 1 98.44 190 GLU A C 1
ATOM 1513 O O . GLU A 1 190 ? 32.688 -21.578 -21.281 1 98.44 190 GLU A O 1
ATOM 1518 N N . ALA A 1 191 ? 32.344 -23.625 -22.188 1 98.38 191 ALA A N 1
ATOM 1519 C CA . ALA A 1 191 ? 30.938 -23.703 -21.781 1 98.38 191 ALA A CA 1
ATOM 1520 C C . ALA A 1 191 ? 30.75 -24.719 -20.656 1 98.38 191 ALA A C 1
ATOM 1522 O O . ALA A 1 191 ? 31.344 -25.797 -20.672 1 98.38 191 ALA A O 1
ATOM 1523 N N . TRP A 1 192 ? 29.969 -24.344 -19.672 1 98.12 192 TRP A N 1
ATOM 1524 C CA . TRP A 1 192 ? 29.594 -25.266 -18.594 1 98.12 192 TRP A CA 1
ATOM 1525 C C . TRP A 1 192 ? 28.5 -26.203 -19.047 1 98.12 192 TRP A C 1
ATOM 1527 O O . TRP A 1 192 ? 27.312 -25.969 -18.781 1 98.12 192 TRP A O 1
ATOM 1537 N N . THR A 1 193 ? 28.859 -27.312 -19.719 1 98.38 193 THR A N 1
ATOM 1538 C CA . THR A 1 193 ? 27.875 -28.188 -20.344 1 98.38 193 THR A CA 1
ATOM 1539 C C . THR A 1 193 ? 28.125 -29.656 -19.969 1 98.38 193 THR A C 1
ATOM 1541 O O . THR A 1 193 ? 27.375 -30.531 -20.375 1 98.38 193 THR A O 1
ATOM 1544 N N . GLY A 1 194 ? 29.141 -29.875 -19.172 1 98.44 194 GLY A N 1
ATOM 1545 C CA . GLY A 1 194 ? 29.453 -31.234 -18.797 1 98.44 194 GLY A CA 1
ATOM 1546 C C . GLY A 1 194 ? 28.75 -31.688 -17.516 1 98.44 194 GLY A C 1
ATOM 1547 O O . GLY A 1 194 ? 28.938 -31.078 -16.469 1 98.44 194 GLY A O 1
ATOM 1548 N N . TYR A 1 195 ? 27.969 -32.812 -17.562 1 98.12 195 TYR A N 1
ATOM 1549 C CA . TYR A 1 195 ? 27.281 -33.375 -16.406 1 98.12 195 TYR A CA 1
ATOM 1550 C C . TYR A 1 195 ? 27.578 -34.875 -16.25 1 98.12 195 TYR A C 1
ATOM 1552 O O . TYR A 1 195 ? 27.172 -35.688 -17.094 1 98.12 195 TYR A O 1
ATOM 1560 N N . ASP A 1 196 ? 28.266 -35.188 -15.133 1 96.44 196 ASP A N 1
ATOM 1561 C CA . ASP A 1 196 ? 28.609 -36.594 -14.844 1 96.44 196 ASP A CA 1
ATOM 1562 C C . ASP A 1 196 ? 27.828 -37.094 -13.633 1 96.44 196 ASP A C 1
ATOM 1564 O O . ASP A 1 196 ? 27.797 -38.312 -13.375 1 96.44 196 ASP A O 1
ATOM 1568 N N . PHE A 1 197 ? 27.266 -36.25 -12.906 1 97.5 197 PHE A N 1
ATOM 1569 C CA . PHE A 1 197 ? 26.484 -36.562 -11.727 1 97.5 197 PHE A CA 1
ATOM 1570 C C . PHE A 1 197 ? 27.25 -37.531 -10.812 1 97.5 197 PHE A C 1
ATOM 1572 O O . PHE A 1 197 ? 26.781 -38.625 -10.523 1 97.5 197 PHE A O 1
ATOM 1579 N N . PRO A 1 198 ? 28.281 -37.062 -10.25 1 96.12 198 PRO A N 1
ATOM 1580 C CA . PRO A 1 198 ? 29.141 -37.938 -9.484 1 96.12 198 PRO A CA 1
ATOM 1581 C C . PRO A 1 198 ? 28.438 -38.562 -8.281 1 96.12 198 PRO A C 1
ATOM 1583 O O . PRO A 1 198 ? 28.812 -39.656 -7.848 1 96.12 198 PRO A O 1
ATOM 1586 N N . GLY A 1 199 ? 27.516 -37.969 -7.699 1 95.56 199 GLY A N 1
ATOM 1587 C CA . GLY A 1 199 ? 26.797 -38.5 -6.555 1 95.56 199 GLY A CA 1
ATOM 1588 C C . GLY A 1 199 ? 25.922 -39.688 -6.895 1 95.56 199 GLY A C 1
ATOM 1589 O O . GLY A 1 199 ? 25.859 -40.656 -6.133 1 95.56 199 GLY A O 1
ATOM 1590 N N . ARG A 1 200 ? 25.266 -39.656 -7.98 1 94 200 ARG A N 1
ATOM 1591 C CA . ARG A 1 200 ? 24.312 -40.688 -8.367 1 94 200 ARG A CA 1
ATOM 1592 C C . ARG A 1 200 ? 25.031 -41.844 -9.062 1 94 200 ARG A C 1
ATOM 1594 O O . ARG A 1 200 ? 24.547 -42.969 -9.055 1 94 200 ARG A O 1
ATOM 1601 N N . GLN A 1 201 ? 26.109 -41.562 -9.68 1 93 201 GLN A N 1
ATOM 1602 C CA . GLN A 1 201 ? 27 -42.562 -10.289 1 93 201 GLN A CA 1
ATOM 1603 C C . GLN A 1 201 ? 26.234 -43.438 -11.266 1 93 201 GLN A C 1
ATOM 1605 O O . GLN A 1 201 ? 26.312 -44.688 -11.188 1 93 201 GLN A O 1
ATOM 1610 N N . GLY A 1 202 ? 25.344 -42.844 -12.086 1 93 202 GLY A N 1
ATOM 1611 C CA . GLY A 1 202 ? 24.688 -43.531 -13.18 1 93 202 GLY A CA 1
ATOM 1612 C C . GLY A 1 202 ? 23.375 -44.188 -12.789 1 93 202 GLY A C 1
ATOM 1613 O O . GLY A 1 202 ? 22.656 -44.688 -13.641 1 93 202 GLY A O 1
ATOM 1614 N N . MET A 1 203 ? 23.109 -44.156 -11.555 1 96.44 203 MET A N 1
ATOM 1615 C CA . MET A 1 203 ? 21.844 -44.75 -11.125 1 96.44 203 MET A CA 1
ATOM 1616 C C . MET A 1 203 ? 20.672 -44.062 -11.812 1 96.44 203 MET A C 1
ATOM 1618 O O . MET A 1 203 ? 20.672 -42.812 -11.977 1 96.44 203 MET A O 1
ATOM 1622 N N . TYR A 1 204 ? 19.641 -44.812 -12.305 1 97 204 TYR A N 1
ATOM 1623 C CA . TYR A 1 204 ? 18.359 -44.438 -12.883 1 97 204 TYR A CA 1
ATOM 1624 C C . TYR A 1 204 ? 18.516 -44 -14.336 1 97 204 TYR A C 1
ATOM 1626 O O . TYR A 1 204 ? 17.609 -44.188 -15.148 1 97 204 TYR A O 1
ATOM 1634 N N . SER A 1 205 ? 19.625 -43.344 -14.695 1 97.25 205 SER A N 1
ATOM 1635 C CA . SER A 1 205 ? 19.891 -42.938 -16.062 1 97.25 205 SER A CA 1
ATOM 1636 C C . SER A 1 205 ? 21.375 -43 -16.391 1 97.25 205 SER A C 1
ATOM 1638 O O . SER A 1 205 ? 22.188 -42.438 -15.656 1 97.25 205 SER A O 1
ATOM 1640 N N . PRO A 1 206 ? 21.703 -43.562 -17.453 1 95.19 206 PRO A N 1
ATOM 1641 C CA . PRO A 1 206 ? 23.109 -43.656 -17.828 1 95.19 206 PRO A CA 1
ATOM 1642 C C . PRO A 1 206 ? 23.578 -42.438 -18.594 1 95.19 206 PRO A C 1
ATOM 1644 O O . PRO A 1 206 ? 24.781 -42.281 -18.875 1 95.19 206 PRO A O 1
ATOM 1647 N N . LEU A 1 207 ? 22.734 -41.531 -18.953 1 96.88 207 LEU A N 1
ATOM 1648 C CA . LEU A 1 207 ? 23.094 -40.406 -19.812 1 96.88 207 LEU A CA 1
ATOM 1649 C C . LEU A 1 207 ? 24.062 -39.469 -19.094 1 96.88 207 LEU A C 1
ATOM 1651 O O . LEU A 1 207 ? 23.781 -39 -17.984 1 96.88 207 LEU A O 1
ATOM 1655 N N . ARG A 1 208 ? 25.156 -39.219 -19.719 1 95.94 208 ARG A N 1
ATOM 1656 C CA . ARG A 1 208 ? 26.094 -38.156 -19.375 1 95.94 208 ARG A CA 1
ATOM 1657 C C . ARG A 1 208 ? 26 -37 -20.359 1 95.94 208 ARG A C 1
ATOM 1659 O O . ARG A 1 208 ? 26.203 -37.219 -21.562 1 95.94 208 ARG A O 1
ATOM 1666 N N . TRP A 1 209 ? 25.734 -35.875 -19.859 1 98.06 209 TRP A N 1
ATOM 1667 C CA . TRP A 1 209 ? 25.469 -34.75 -20.766 1 98.06 209 TRP A CA 1
ATOM 1668 C C . TRP A 1 209 ? 26.781 -34.062 -21.172 1 98.06 209 TRP A C 1
ATOM 1670 O O . TRP A 1 209 ? 27.719 -34 -20.391 1 98.06 209 TRP A O 1
ATOM 1680 N N . SER A 1 210 ? 26.781 -33.625 -22.344 1 98.19 210 SER A N 1
ATOM 1681 C CA . SER A 1 210 ? 27.875 -32.844 -22.938 1 98.19 210 SER A CA 1
ATOM 1682 C C . SER A 1 210 ? 27.328 -31.734 -23.844 1 98.19 210 SER A C 1
ATOM 1684 O O . SER A 1 210 ? 26.125 -31.594 -23.984 1 98.19 210 SER A O 1
ATOM 1686 N N . ALA A 1 211 ? 28.203 -31.047 -24.422 1 98.19 211 ALA A N 1
ATOM 1687 C CA . ALA A 1 211 ? 27.828 -29.922 -25.266 1 98.19 211 ALA A CA 1
ATOM 1688 C C . ALA A 1 211 ? 26.891 -30.375 -26.406 1 98.19 211 ALA A C 1
ATOM 1690 O O . ALA A 1 211 ? 26.031 -29.609 -26.844 1 98.19 211 ALA A O 1
ATOM 1691 N N . ARG A 1 212 ? 27.016 -31.547 -26.812 1 97.56 212 ARG A N 1
ATOM 1692 C CA . ARG A 1 212 ? 26.234 -32.031 -27.938 1 97.56 212 ARG A CA 1
ATOM 1693 C C . ARG A 1 212 ? 24.75 -32.125 -27.578 1 97.56 212 ARG A C 1
ATOM 1695 O O . ARG A 1 212 ? 23.906 -32.25 -28.469 1 97.56 212 ARG A O 1
ATOM 1702 N N . HIS A 1 213 ? 24.469 -32.094 -26.359 1 98.56 213 HIS A N 1
ATOM 1703 C CA . HIS A 1 213 ? 23.078 -32.25 -25.906 1 98.56 213 HIS A CA 1
ATOM 1704 C C . HIS A 1 213 ? 22.406 -30.891 -25.75 1 98.56 213 HIS A C 1
ATOM 1706 O O . HIS A 1 213 ? 21.25 -30.828 -25.328 1 98.56 213 HIS A O 1
ATOM 1712 N N . PHE A 1 214 ? 23.109 -29.812 -26.031 1 98.69 214 PHE A N 1
ATOM 1713 C CA . PHE A 1 214 ? 22.609 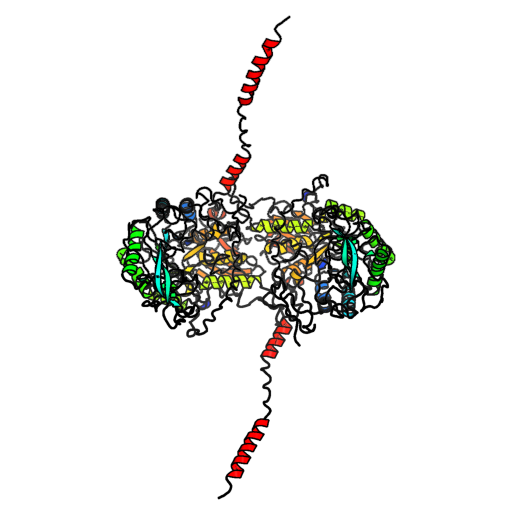-28.453 -25.828 1 98.69 214 PHE A CA 1
ATOM 1714 C C . PHE A 1 214 ? 22.688 -27.656 -27.125 1 98.69 214 PHE A C 1
ATOM 1716 O O . PHE A 1 214 ? 23.422 -28.031 -28.047 1 98.69 214 PHE A O 1
ATOM 1723 N N . THR A 1 215 ? 21.891 -26.562 -27.156 1 98.44 215 THR A N 1
ATOM 1724 C CA . THR A 1 215 ? 21.906 -25.719 -28.344 1 98.44 215 THR A CA 1
ATOM 1725 C C . THR A 1 215 ? 22.688 -24.438 -28.109 1 98.44 215 THR A C 1
ATOM 1727 O O . THR A 1 215 ? 23.172 -23.812 -29.047 1 98.44 215 THR A O 1
ATOM 1730 N N . GLY A 1 216 ? 22.797 -24.078 -26.859 1 98.06 216 GLY A N 1
ATOM 1731 C CA . GLY A 1 216 ? 23.484 -22.844 -26.562 1 98.06 216 GLY A CA 1
ATOM 1732 C C . GLY A 1 216 ? 23.641 -22.594 -25.062 1 98.06 216 GLY A C 1
ATOM 1733 O O . GLY A 1 216 ? 23.172 -23.406 -24.25 1 98.06 216 GLY A O 1
ATOM 1734 N N . ILE A 1 217 ? 24.281 -21.422 -24.75 1 98.12 217 ILE A N 1
ATOM 1735 C CA . ILE A 1 217 ? 24.562 -21.078 -23.359 1 98.12 217 ILE A CA 1
ATOM 1736 C C . ILE A 1 217 ? 24.734 -19.562 -23.234 1 98.12 217 ILE A C 1
ATOM 1738 O O . ILE A 1 217 ? 24.859 -18.859 -24.234 1 98.12 217 ILE A O 1
ATOM 1742 N N . ASP A 1 218 ? 24.734 -19.016 -22 1 97 218 ASP A N 1
ATOM 1743 C CA . ASP A 1 218 ? 24.703 -17.562 -21.859 1 97 218 ASP A CA 1
ATOM 1744 C C . ASP A 1 218 ? 26 -17.062 -21.234 1 97 218 ASP A C 1
ATOM 1746 O O . ASP A 1 218 ? 26.078 -15.906 -20.797 1 97 218 ASP A O 1
ATOM 1750 N N . TYR A 1 219 ? 26.969 -17.922 -21.109 1 97.12 219 TYR A N 1
ATOM 1751 C CA . TYR A 1 219 ? 28.188 -17.5 -20.453 1 97.12 219 TYR A CA 1
ATOM 1752 C C . TYR A 1 219 ? 29.406 -18.203 -21.047 1 97.12 219 TYR A C 1
ATOM 1754 O O . TYR A 1 219 ? 29.391 -19.422 -21.25 1 97.12 219 TYR A O 1
ATOM 1762 N N . ASP A 1 220 ? 30.406 -17.422 -21.375 1 97.56 220 ASP A N 1
ATOM 1763 C CA . ASP A 1 220 ? 31.734 -17.906 -21.766 1 97.56 220 ASP A CA 1
ATOM 1764 C C . ASP A 1 220 ? 32.719 -17.797 -20.609 1 97.56 220 ASP A C 1
ATOM 1766 O O . ASP A 1 220 ? 33.156 -16.688 -20.281 1 97.56 220 ASP A O 1
ATOM 1770 N N . ASP A 1 221 ? 33 -18.922 -20.109 1 97.12 221 ASP A N 1
ATOM 1771 C CA . ASP A 1 221 ? 33.875 -18.906 -18.922 1 97.12 221 ASP A CA 1
ATOM 1772 C C . ASP A 1 221 ? 35.281 -18.5 -19.297 1 97.12 221 ASP A C 1
ATOM 1774 O O . ASP A 1 221 ? 36.062 -18.047 -18.438 1 97.12 221 ASP A O 1
ATOM 1778 N N . LEU A 1 222 ? 35.719 -18.719 -20.453 1 96 222 LEU A N 1
ATOM 1779 C CA . LEU A 1 222 ? 37.062 -18.359 -20.922 1 96 222 LEU A CA 1
ATOM 1780 C C . LEU A 1 222 ? 37.25 -16.844 -20.859 1 96 222 LEU A C 1
ATOM 1782 O O . LEU A 1 222 ? 38.281 -16.375 -20.328 1 96 222 LEU A O 1
ATOM 1786 N N . ARG A 1 223 ? 36.375 -16.109 -21.359 1 94.81 223 ARG A N 1
ATOM 1787 C CA . ARG A 1 223 ? 36.5 -14.656 -21.422 1 94.81 223 ARG A CA 1
ATOM 1788 C C . ARG A 1 223 ? 35.688 -14 -20.312 1 94.81 223 ARG A C 1
ATOM 1790 O O . ARG A 1 223 ? 35.656 -12.773 -20.203 1 94.81 223 ARG A O 1
ATOM 1797 N N . LYS A 1 224 ? 35 -14.82 -19.547 1 96.06 224 LYS A N 1
ATOM 1798 C CA . LYS A 1 224 ? 34.125 -14.32 -18.469 1 96.06 224 LYS A CA 1
ATOM 1799 C C . LYS A 1 224 ? 33.094 -13.328 -19.016 1 96.06 224 LYS A C 1
ATOM 1801 O O . LYS A 1 224 ? 32.938 -12.234 -18.469 1 96.06 224 LYS A O 1
ATOM 1806 N N . GLU A 1 225 ? 32.469 -13.711 -20.062 1 94.69 225 GLU A N 1
ATOM 1807 C CA . GLU A 1 225 ? 31.578 -12.82 -20.781 1 94.69 225 GLU A CA 1
ATOM 1808 C C . GLU A 1 225 ? 30.156 -13.383 -20.812 1 94.69 225 GLU A C 1
ATOM 1810 O O . GLU A 1 225 ? 29.953 -14.555 -21.141 1 94.69 225 GLU A O 1
ATOM 1815 N N . ASN A 1 226 ? 29.297 -12.516 -20.453 1 95.94 226 ASN A N 1
ATOM 1816 C CA . ASN A 1 226 ? 27.891 -12.844 -20.625 1 95.94 226 ASN A CA 1
ATOM 1817 C C . ASN A 1 226 ? 27.391 -12.508 -22.031 1 95.94 226 ASN A C 1
ATOM 1819 O O . ASN A 1 226 ? 27.625 -11.398 -22.516 1 95.94 226 ASN A O 1
ATOM 1823 N N . ALA A 1 227 ? 26.797 -13.422 -22.656 1 96.81 227 ALA A N 1
ATOM 1824 C CA . ALA A 1 227 ? 26.156 -13.32 -23.969 1 96.81 227 ALA A CA 1
ATOM 1825 C C . ALA A 1 227 ? 25.375 -14.586 -24.297 1 96.81 227 ALA A C 1
ATOM 1827 O O . ALA A 1 227 ? 25.547 -15.625 -23.641 1 96.81 227 ALA A O 1
ATOM 1828 N N . ILE A 1 228 ? 24.5 -14.5 -25.25 1 98 228 ILE A N 1
ATOM 1829 C CA . ILE A 1 228 ? 23.844 -15.711 -25.719 1 98 228 ILE A CA 1
ATOM 1830 C C . ILE A 1 228 ? 24.656 -16.344 -26.844 1 98 228 ILE A C 1
ATOM 1832 O O . ILE A 1 228 ? 24.781 -15.766 -27.922 1 98 228 ILE A O 1
ATOM 1836 N N . TRP A 1 229 ? 25.203 -17.5 -26.547 1 98.19 229 TRP A N 1
ATOM 1837 C CA . TRP A 1 229 ? 26.078 -18.234 -27.484 1 98.19 229 TRP A CA 1
ATOM 1838 C C . TRP A 1 229 ? 25.344 -19.422 -28.094 1 98.19 229 TRP A C 1
ATOM 1840 O O . TRP A 1 229 ? 24.953 -20.344 -27.375 1 98.19 229 TRP A O 1
ATOM 1850 N N . LYS A 1 230 ? 25.109 -19.438 -29.359 1 98.44 230 LYS A N 1
ATOM 1851 C CA . LYS A 1 230 ? 24.594 -20.609 -30.062 1 98.44 230 LYS A CA 1
A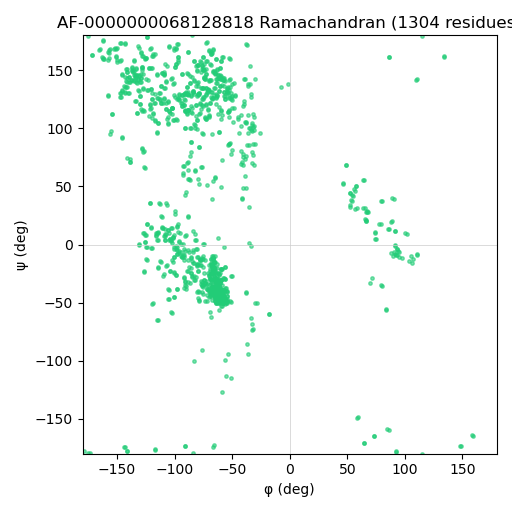TOM 1852 C C . LYS A 1 230 ? 25.719 -21.5 -30.547 1 98.44 230 LYS A C 1
ATOM 1854 O O . LYS A 1 230 ? 26.672 -21.047 -31.172 1 98.44 230 LYS A O 1
ATOM 1859 N N . PHE A 1 231 ? 25.672 -22.781 -30.266 1 98.38 231 PHE A N 1
ATOM 1860 C CA . PHE A 1 231 ? 26.734 -23.719 -30.594 1 98.38 231 PHE A CA 1
ATOM 1861 C C . PHE A 1 231 ? 26.75 -24 -32.094 1 98.38 231 PHE A C 1
ATOM 1863 O O . PHE A 1 231 ? 25.688 -24.125 -32.719 1 98.38 231 PHE A O 1
ATOM 1870 N N . GLU A 1 232 ? 27.938 -24.156 -32.562 1 97.12 232 GLU A N 1
ATOM 1871 C CA . GLU A 1 232 ? 28.078 -24.5 -34 1 97.12 232 GLU A CA 1
ATOM 1872 C C . GLU A 1 232 ? 27.5 -25.875 -34.281 1 97.12 232 GLU A C 1
ATOM 1874 O O . GLU A 1 232 ? 27.719 -26.828 -33.531 1 97.12 232 GLU A O 1
ATOM 1879 N N . GLY A 1 233 ? 26.734 -25.891 -35.375 1 95.25 233 GLY A N 1
ATOM 1880 C CA . GLY A 1 233 ? 26.109 -27.156 -35.719 1 95.25 233 GLY A CA 1
ATOM 1881 C C . GLY A 1 233 ? 24.75 -27.375 -35.094 1 95.25 233 GLY A C 1
ATOM 1882 O O . GLY A 1 233 ? 24.062 -28.344 -35.375 1 95.25 233 GLY A O 1
ATOM 1883 N N . LYS A 1 234 ? 24.391 -26.578 -34.219 1 96.94 234 LYS A N 1
ATOM 1884 C CA . LYS A 1 234 ? 23.094 -26.625 -33.562 1 96.94 234 LYS A CA 1
ATOM 1885 C C . LYS A 1 234 ? 22.188 -25.516 -34.031 1 96.94 234 LYS A C 1
ATOM 1887 O O . LYS A 1 234 ? 22.656 -24.484 -34.562 1 96.94 234 LYS A O 1
ATOM 1892 N N . GLU A 1 235 ? 20.891 -25.75 -33.938 1 96.31 235 GLU A N 1
ATOM 1893 C CA . GLU A 1 235 ? 19.891 -24.75 -34.281 1 96.31 235 GLU A CA 1
ATOM 1894 C C . GLU A 1 235 ? 18.812 -24.656 -33.219 1 96.31 235 GLU A C 1
ATOM 1896 O O . GLU A 1 235 ? 18.453 -25.656 -32.594 1 96.31 235 GLU A O 1
ATOM 1901 N N . TRP A 1 236 ? 18.344 -23.422 -33.062 1 97.12 236 TRP A N 1
ATOM 1902 C CA . TRP A 1 236 ? 17.156 -23.25 -32.25 1 97.12 236 TRP A CA 1
ATOM 1903 C C . TRP A 1 236 ? 15.969 -24 -32.844 1 97.12 236 TRP A C 1
ATOM 1905 O O . TRP A 1 236 ? 15.836 -24.078 -34.062 1 97.12 236 TRP A O 1
ATOM 1915 N N . ALA A 1 237 ? 15.141 -24.547 -31.969 1 97 237 ALA A N 1
ATOM 1916 C CA . ALA A 1 237 ? 13.883 -25.078 -32.469 1 97 237 ALA A CA 1
ATOM 1917 C C . ALA A 1 237 ? 13.047 -23.984 -33.125 1 97 237 ALA A C 1
ATOM 1919 O O . ALA A 1 237 ? 12.984 -22.859 -32.625 1 97 237 ALA A O 1
ATOM 1920 N N . GLU A 1 238 ? 12.375 -24.312 -34.188 1 94.75 238 GLU A N 1
ATOM 1921 C CA . GLU A 1 238 ? 11.633 -23.312 -34.938 1 94.75 238 GLU A CA 1
ATOM 1922 C C . GLU A 1 238 ? 10.227 -23.125 -34.375 1 94.75 238 GLU A C 1
ATOM 1924 O O . GLU A 1 238 ? 9.656 -22.031 -34.438 1 94.75 238 GLU A O 1
ATOM 1929 N N . ASP A 1 239 ? 9.648 -24.156 -33.875 1 96 239 ASP A N 1
ATOM 1930 C CA . ASP A 1 239 ? 8.266 -24.125 -33.406 1 96 239 ASP A CA 1
ATOM 1931 C C . ASP A 1 239 ? 8.211 -23.797 -31.906 1 96 239 ASP A C 1
ATOM 1933 O O . ASP A 1 239 ? 7.703 -24.578 -31.109 1 96 239 ASP A O 1
ATOM 1937 N N . VAL A 1 240 ? 8.727 -22.641 -31.578 1 96.94 240 VAL A N 1
ATOM 1938 C CA . VAL A 1 240 ? 8.656 -22.062 -30.234 1 96.94 240 VAL A CA 1
ATOM 1939 C C . VAL A 1 240 ? 8.016 -20.688 -30.297 1 96.94 240 VAL A C 1
ATOM 1941 O O . VAL A 1 240 ? 7.586 -20.234 -31.359 1 96.94 240 VAL A O 1
ATOM 1944 N N . ASP A 1 241 ? 7.867 -20.062 -29.188 1 96.31 241 ASP A N 1
ATOM 1945 C CA . ASP A 1 241 ? 7.289 -18.719 -29.156 1 96.31 241 ASP A CA 1
ATOM 1946 C C . ASP A 1 241 ? 8.133 -17.734 -29.969 1 96.31 241 ASP A C 1
ATOM 1948 O O . ASP A 1 241 ? 9.359 -17.828 -30 1 96.31 241 ASP A O 1
ATOM 1952 N N . GLU A 1 242 ? 7.508 -16.75 -30.469 1 94.62 242 GLU A N 1
ATOM 1953 C CA . GLU A 1 242 ? 8.148 -15.852 -31.422 1 94.62 242 GLU A CA 1
ATOM 1954 C C . GLU A 1 242 ? 8.781 -14.656 -30.703 1 94.62 242 GLU A C 1
ATOM 1956 O O . GLU A 1 242 ? 9.461 -13.844 -31.328 1 94.62 242 GLU A O 1
ATOM 1961 N N . GLU A 1 243 ? 8.539 -14.484 -29.422 1 93.19 243 GLU A N 1
ATOM 1962 C CA . GLU A 1 243 ? 9.195 -13.414 -28.688 1 93.19 243 GLU A CA 1
ATOM 1963 C C . GLU A 1 243 ? 10.703 -13.414 -28.922 1 93.19 243 GLU A C 1
ATOM 1965 O O . GLU A 1 243 ? 11.32 -14.477 -29 1 93.19 243 GLU A O 1
ATOM 1970 N N . ASN A 1 244 ? 11.266 -12.172 -29.109 1 94.06 244 ASN A N 1
ATOM 1971 C CA . ASN A 1 244 ? 12.68 -11.992 -29.422 1 94.06 244 ASN A CA 1
ATOM 1972 C C . ASN A 1 244 ? 13.07 -12.727 -30.703 1 94.06 244 ASN A C 1
ATOM 1974 O O . ASN A 1 244 ? 14.164 -13.281 -30.797 1 94.06 244 ASN A O 1
ATOM 1978 N N . GLY A 1 245 ? 12.094 -12.812 -31.594 1 95 245 GLY A N 1
ATOM 1979 C CA . GLY A 1 245 ? 12.289 -13.531 -32.844 1 95 245 GLY A CA 1
ATOM 1980 C C . GLY A 1 245 ? 12.078 -15.023 -32.719 1 95 245 GLY A C 1
ATOM 1981 O O . GLY A 1 245 ? 11.266 -15.609 -33.438 1 95 245 GLY A O 1
ATOM 1982 N N . ASN A 1 246 ? 12.789 -15.648 -31.844 1 96.69 246 ASN A N 1
ATOM 1983 C CA . ASN A 1 246 ? 12.742 -17.047 -31.422 1 96.69 246 ASN A CA 1
ATOM 1984 C C . ASN A 1 246 ? 13.086 -17.203 -29.953 1 96.69 246 ASN A C 1
ATOM 1986 O O . ASN A 1 246 ? 14.172 -16.812 -29.516 1 96.69 246 ASN A O 1
ATOM 1990 N N . TYR A 1 247 ? 12.227 -17.844 -29.25 1 97.38 247 TYR A N 1
ATOM 1991 C CA . TYR A 1 247 ? 12.477 -17.875 -27.812 1 97.38 247 TYR A CA 1
ATOM 1992 C C . TYR A 1 247 ? 12.805 -19.281 -27.344 1 97.38 247 TYR A C 1
ATOM 1994 O O . TYR A 1 247 ? 12.406 -19.688 -26.25 1 97.38 247 TYR A O 1
ATOM 2002 N N . ASP A 1 248 ? 13.469 -20.016 -28.109 1 97.69 248 ASP A N 1
ATOM 2003 C CA . ASP A 1 248 ? 13.977 -21.328 -27.719 1 97.69 248 ASP A CA 1
ATOM 2004 C C . ASP A 1 248 ? 14.898 -21.234 -26.516 1 97.69 248 ASP A C 1
ATOM 2006 O O . ASP A 1 248 ? 14.727 -21.953 -25.531 1 97.69 248 ASP A O 1
ATOM 2010 N N . TYR A 1 249 ? 15.836 -20.281 -26.594 1 97.5 249 TYR A N 1
ATOM 2011 C CA . TYR A 1 249 ? 16.797 -20.078 -25.516 1 97.5 249 TYR A CA 1
ATOM 2012 C C . TYR A 1 249 ? 16.219 -19.203 -24.422 1 97.5 249 TYR A C 1
ATOM 2014 O O . TYR A 1 249 ? 15.734 -18.109 -24.688 1 97.5 249 TYR A O 1
ATOM 2022 N N . LEU A 1 250 ? 16.375 -19.672 -23.203 1 95.25 250 LEU A N 1
ATOM 2023 C CA . LEU A 1 250 ? 15.945 -18.891 -22.031 1 95.25 250 LEU A CA 1
ATOM 2024 C C . LEU A 1 250 ? 17.141 -18.484 -21.172 1 95.25 250 LEU A C 1
ATOM 2026 O O . LEU A 1 250 ? 17.484 -17.312 -21.109 1 95.25 250 LEU A O 1
ATOM 2030 N N . MET A 1 251 ? 17.812 -19.484 -20.594 1 96 251 MET A N 1
ATOM 2031 C CA . MET A 1 251 ? 18.938 -19.234 -19.703 1 96 251 MET A CA 1
ATOM 2032 C C . MET A 1 251 ? 19.75 -20.5 -19.484 1 96 251 MET A C 1
ATOM 2034 O O . MET A 1 251 ? 19.312 -21.594 -19.844 1 96 251 MET A O 1
ATOM 2038 N N . PHE A 1 252 ? 20.891 -20.391 -18.922 1 97.38 252 PHE A N 1
ATOM 2039 C CA . PHE A 1 252 ? 21.766 -21.516 -18.594 1 97.38 252 PHE A CA 1
ATOM 2040 C C . PHE A 1 252 ? 22.109 -22.312 -19.844 1 97.38 252 PHE A C 1
ATOM 2042 O O . PHE A 1 252 ? 22.391 -21.734 -20.906 1 97.38 252 PHE A O 1
ATOM 2049 N N . ALA A 1 253 ? 22.328 -23.625 -19.688 1 98.44 253 ALA A N 1
ATOM 2050 C CA . ALA A 1 253 ? 22.547 -24.469 -20.859 1 98.44 253 ALA A CA 1
ATOM 2051 C C . ALA A 1 253 ? 21.234 -24.922 -21.469 1 98.44 253 ALA A C 1
ATOM 2053 O O . ALA A 1 253 ? 20.453 -25.625 -20.812 1 98.44 253 ALA A O 1
ATOM 2054 N N . ASP A 1 254 ? 21 -24.547 -22.656 1 98.5 254 ASP A N 1
ATOM 2055 C CA . ASP A 1 254 ? 19.719 -24.766 -23.328 1 98.5 254 ASP A CA 1
ATOM 2056 C C . ASP A 1 254 ? 19.641 -26.172 -23.891 1 98.5 254 ASP A C 1
ATOM 2058 O O . ASP A 1 254 ? 20.406 -26.547 -24.781 1 98.5 254 ASP A O 1
ATOM 2062 N N . ILE A 1 255 ? 18.719 -26.906 -23.469 1 98.5 255 ILE A N 1
ATOM 2063 C CA . ILE A 1 255 ? 18.594 -28.312 -23.828 1 98.5 255 ILE A CA 1
ATOM 2064 C C . ILE A 1 255 ? 18.125 -28.438 -25.281 1 98.5 255 ILE A C 1
ATOM 2066 O O . ILE A 1 255 ? 17.219 -27.734 -25.719 1 98.5 255 ILE A O 1
ATOM 2070 N N . ASP A 1 256 ? 18.75 -29.312 -26.016 1 98.31 256 ASP A N 1
ATOM 2071 C CA . ASP A 1 256 ? 18.344 -29.656 -27.375 1 98.31 256 ASP A CA 1
ATOM 2072 C C . ASP A 1 256 ? 17.297 -30.766 -27.375 1 98.31 256 ASP A C 1
ATOM 2074 O O . ASP A 1 256 ? 17.641 -31.953 -27.438 1 98.31 256 ASP A O 1
ATOM 2078 N N . HIS A 1 257 ? 16.062 -30.469 -27.531 1 97.5 257 HIS A N 1
ATOM 2079 C CA . HIS A 1 257 ? 14.977 -31.422 -27.422 1 97.5 257 HIS A CA 1
ATOM 2080 C C . HIS A 1 257 ? 14.914 -32.312 -28.656 1 97.5 257 HIS A C 1
ATOM 2082 O O . HIS A 1 257 ? 14.227 -33.344 -28.656 1 97.5 257 HIS A O 1
ATOM 2088 N N . GLN A 1 258 ? 15.617 -31.922 -29.609 1 95.94 258 GLN A N 1
ATOM 2089 C CA . GLN A 1 258 ? 15.617 -32.719 -30.828 1 95.94 258 GLN A CA 1
ATOM 2090 C C . GLN A 1 258 ? 16.641 -33.844 -30.75 1 95.94 258 GLN A C 1
ATOM 2092 O O . GLN A 1 258 ? 16.625 -34.781 -31.562 1 95.94 258 GLN A O 1
ATOM 2097 N N . HIS A 1 259 ? 17.594 -33.719 -29.891 1 97.31 259 HIS A N 1
ATOM 2098 C CA . HIS A 1 259 ? 18.609 -34.75 -29.766 1 97.31 259 HIS A CA 1
ATOM 2099 C C . HIS A 1 259 ? 18 -36.062 -29.297 1 97.31 259 HIS A C 1
ATOM 2101 O O . HIS A 1 259 ? 17.328 -36.125 -28.281 1 97.31 259 HIS A O 1
ATOM 2107 N N . PRO A 1 260 ? 18.25 -37.125 -29.938 1 97.5 260 PRO A N 1
ATOM 2108 C CA . PRO A 1 260 ? 17.562 -38.375 -29.641 1 97.5 260 PRO A CA 1
ATOM 2109 C C . PRO A 1 260 ? 17.859 -38.875 -28.234 1 97.5 260 PRO A C 1
ATOM 2111 O O . PRO A 1 260 ? 16.953 -39.406 -27.562 1 97.5 260 PRO A O 1
ATOM 2114 N N . GLU A 1 261 ? 19.062 -38.812 -27.797 1 98 261 GLU A N 1
ATOM 2115 C CA . GLU A 1 261 ? 19.406 -39.25 -26.453 1 98 261 GLU A CA 1
ATOM 2116 C C . GLU A 1 261 ? 18.672 -38.438 -25.375 1 98 261 GLU A C 1
ATOM 2118 O O . GLU A 1 261 ? 18.234 -39 -24.359 1 98 261 GLU A O 1
ATOM 2123 N N . VAL A 1 262 ? 18.625 -37.156 -25.656 1 98.06 262 VAL A N 1
ATOM 2124 C CA . VAL A 1 262 ? 17.953 -36.25 -24.734 1 98.06 262 VAL A CA 1
ATOM 2125 C C . VAL A 1 262 ? 16.469 -36.594 -24.656 1 98.06 262 VAL A C 1
ATOM 2127 O O . VAL A 1 262 ? 15.914 -36.75 -23.562 1 98.06 262 VAL A O 1
ATOM 2130 N N . LYS A 1 263 ? 15.812 -36.719 -25.75 1 97.56 263 LYS A N 1
ATOM 2131 C CA . LYS A 1 263 ? 14.391 -37.031 -25.828 1 97.56 263 LYS A CA 1
ATOM 2132 C C . LYS A 1 263 ? 14.102 -38.344 -25.078 1 97.56 263 LYS A C 1
ATOM 2134 O O . LYS A 1 263 ? 13.188 -38.406 -24.266 1 97.56 263 LYS A O 1
ATOM 2139 N N . ARG A 1 264 ? 14.891 -39.344 -25.359 1 97.5 264 ARG A N 1
ATOM 2140 C CA . ARG A 1 264 ? 14.711 -40.625 -24.719 1 97.5 264 ARG A CA 1
ATOM 2141 C C . ARG A 1 264 ? 14.859 -40.531 -23.203 1 97.5 264 ARG A C 1
ATOM 2143 O O . ARG A 1 264 ? 14.078 -41.125 -22.469 1 97.5 264 ARG A O 1
ATOM 2150 N N . ASP A 1 265 ? 15.82 -39.844 -22.828 1 98.19 265 ASP A N 1
ATOM 2151 C CA . ASP A 1 265 ? 16.078 -39.719 -21.406 1 98.19 265 ASP A CA 1
ATOM 2152 C C . ASP A 1 265 ? 14.938 -38.969 -20.703 1 98.19 265 ASP A C 1
ATOM 2154 O O . ASP A 1 265 ? 14.523 -39.375 -19.609 1 98.19 265 ASP A O 1
ATOM 2158 N N . LEU A 1 266 ? 14.43 -37.906 -21.297 1 98.25 266 LEU A N 1
ATOM 2159 C CA . LEU A 1 266 ? 13.328 -37.156 -20.719 1 98.25 266 LEU A CA 1
ATOM 2160 C C . LEU A 1 266 ? 12.055 -38 -20.672 1 98.25 266 LEU A C 1
ATOM 2162 O O . LEU A 1 266 ? 11.289 -37.906 -19.703 1 98.25 266 LEU A O 1
ATOM 2166 N N . PHE A 1 267 ? 11.805 -38.781 -21.719 1 97.94 267 PHE A N 1
ATOM 2167 C CA . PHE A 1 267 ? 10.648 -39.656 -21.719 1 97.94 267 PHE A CA 1
ATOM 2168 C C . PHE A 1 267 ? 10.789 -40.719 -20.609 1 97.94 267 PHE A C 1
ATOM 2170 O O . PHE A 1 267 ? 9.836 -40.969 -19.875 1 97.94 267 PHE A O 1
ATOM 2177 N N . HIS A 1 268 ? 11.977 -41.219 -20.516 1 98.06 268 HIS A N 1
ATOM 2178 C CA . HIS A 1 268 ? 12.242 -42.188 -19.453 1 98.06 268 HIS A CA 1
ATOM 2179 C C . HIS A 1 268 ? 12.07 -41.562 -18.078 1 98.06 268 HIS A C 1
ATOM 2181 O O . HIS A 1 268 ? 11.602 -42.219 -17.141 1 98.06 268 HIS A O 1
ATOM 2187 N N . TRP A 1 269 ? 12.469 -40.375 -17.938 1 98.38 269 TRP A N 1
ATOM 2188 C CA . TRP A 1 269 ? 12.367 -39.688 -16.672 1 98.38 269 TRP A CA 1
ATOM 2189 C C . TRP A 1 269 ? 10.922 -39.656 -16.172 1 98.38 269 TRP A C 1
ATOM 2191 O O . TRP A 1 269 ? 10.672 -39.812 -14.977 1 98.38 269 TRP A O 1
ATOM 2201 N N . THR A 1 270 ? 9.945 -39.469 -17.016 1 97.75 270 THR A N 1
ATOM 2202 C CA . THR A 1 270 ? 8.547 -39.438 -16.594 1 97.75 270 THR A CA 1
ATOM 2203 C C . THR A 1 270 ? 8.125 -40.812 -16.047 1 97.75 270 THR A C 1
ATOM 2205 O O . THR A 1 270 ? 7.406 -40.875 -15.055 1 97.75 270 THR A O 1
ATOM 2208 N N . TRP A 1 271 ? 8.57 -41.75 -16.719 1 96.62 271 TRP A N 1
ATOM 2209 C CA . TRP A 1 271 ? 8.289 -43.125 -16.234 1 96.62 271 TRP A CA 1
ATOM 2210 C C . TRP A 1 271 ? 8.953 -43.344 -14.883 1 96.62 271 TRP A C 1
ATOM 2212 O O . TRP A 1 271 ? 8.336 -43.906 -13.969 1 96.62 271 TRP A O 1
ATOM 2222 N N . TRP A 1 272 ? 10.172 -43.031 -14.836 1 98.06 272 TRP A N 1
ATOM 2223 C CA . TRP A 1 272 ? 10.922 -43.156 -13.594 1 98.06 272 TRP A CA 1
ATOM 2224 C C . TRP A 1 272 ? 10.234 -42.406 -12.461 1 98.06 272 TRP A C 1
ATOM 2226 O O . TRP A 1 272 ? 10.078 -42.938 -11.359 1 98.06 272 TRP A O 1
ATOM 2236 N N . LEU A 1 273 ? 9.867 -41.156 -12.734 1 97.94 273 LEU A N 1
ATOM 2237 C CA . LEU A 1 273 ? 9.195 -40.344 -11.727 1 97.94 273 LEU A CA 1
ATOM 2238 C C . LEU A 1 273 ? 7.957 -41.062 -11.188 1 97.94 273 LEU A C 1
ATOM 2240 O O . LEU A 1 273 ? 7.75 -41.125 -9.969 1 97.94 273 LEU A O 1
ATOM 2244 N N . LYS A 1 274 ? 7.16 -41.594 -12.047 1 96.44 274 LYS A N 1
ATOM 2245 C CA . LYS A 1 274 ? 5.977 -42.375 -11.641 1 96.44 274 LYS A CA 1
ATOM 2246 C C . LYS A 1 274 ? 6.359 -43.562 -10.781 1 96.44 274 LYS A C 1
ATOM 2248 O O . LYS A 1 274 ? 5.648 -43.906 -9.836 1 96.44 274 LYS A O 1
ATOM 2253 N N . SER A 1 275 ? 7.395 -44.188 -11.086 1 97 275 SER A N 1
ATOM 2254 C CA . SER A 1 275 ? 7.848 -45.344 -10.305 1 97 275 SER A CA 1
ATOM 2255 C C . SER A 1 275 ? 8.273 -44.906 -8.898 1 97 275 SER A C 1
ATOM 2257 O O . SER A 1 275 ? 8.094 -45.656 -7.938 1 97 275 SER A O 1
ATOM 2259 N N . GLN A 1 276 ? 8.906 -43.75 -8.828 1 97.62 276 GLN A N 1
ATOM 2260 C CA . GLN A 1 276 ? 9.375 -43.25 -7.543 1 97.62 276 GLN A CA 1
ATOM 2261 C C . GLN A 1 276 ? 8.227 -42.688 -6.715 1 97.62 276 GLN A C 1
ATOM 2263 O O . GLN A 1 276 ? 8.258 -42.719 -5.48 1 97.62 276 GLN A O 1
ATOM 2268 N N . LEU A 1 277 ? 7.246 -42.125 -7.324 1 97.88 277 LEU A N 1
ATOM 2269 C CA . LEU A 1 277 ? 6.07 -41.5 -6.727 1 97.88 277 LEU A CA 1
ATOM 2270 C C . LEU A 1 277 ? 4.789 -42.062 -7.34 1 97.88 277 LEU A C 1
ATOM 2272 O O . LEU A 1 277 ? 4.109 -41.344 -8.102 1 97.88 277 LEU A O 1
ATOM 2276 N N . PRO A 1 278 ? 4.359 -43.125 -6.973 1 95.5 278 PRO A N 1
ATOM 2277 C CA . PRO A 1 278 ? 3.285 -43.844 -7.664 1 95.5 278 PRO A CA 1
ATOM 2278 C C . PRO A 1 278 ? 1.956 -43.094 -7.625 1 95.5 278 PRO A C 1
ATOM 2280 O O . PRO A 1 278 ? 1.134 -43.25 -8.531 1 95.5 278 PRO A O 1
ATOM 2283 N N . GLN A 1 279 ? 1.725 -42.312 -6.594 1 95.44 279 GLN A N 1
ATOM 2284 C CA . GLN A 1 279 ? 0.437 -41.625 -6.461 1 95.44 279 GLN A CA 1
ATOM 2285 C C . GLN A 1 279 ? 0.499 -40.219 -7.016 1 95.44 279 GLN A C 1
ATOM 2287 O O . GLN A 1 279 ? -0.418 -39.438 -6.805 1 95.44 279 GLN A O 1
ATOM 2292 N N . LEU A 1 280 ? 1.581 -39.906 -7.699 1 96.44 280 LEU A N 1
ATOM 2293 C CA . LEU A 1 280 ? 1.725 -38.594 -8.297 1 96.44 280 LEU A CA 1
ATOM 2294 C C . LEU A 1 280 ? 0.558 -38.281 -9.227 1 96.44 280 LEU A C 1
ATOM 2296 O O . LEU A 1 280 ? 0.129 -39.156 -9.992 1 96.44 280 LEU A O 1
ATOM 2300 N N . GLY A 1 281 ? 0.068 -36.969 -9.203 1 95.75 281 GLY A N 1
ATOM 2301 C CA . GLY A 1 281 ? -1.153 -36.625 -9.906 1 95.75 281 GLY A CA 1
ATOM 2302 C C . GLY A 1 281 ? -0.897 -35.938 -11.227 1 95.75 281 GLY A C 1
ATOM 2303 O O . GLY A 1 281 ? -1.813 -35.75 -12.031 1 95.75 281 GLY A O 1
ATOM 2304 N N . GLY A 1 282 ? 0.29 -35.469 -11.469 1 96.62 282 GLY A N 1
ATOM 2305 C CA . GLY A 1 282 ? 0.563 -34.781 -12.727 1 96.62 282 GLY A CA 1
ATOM 2306 C C . GLY A 1 282 ? 1.775 -33.875 -12.656 1 96.62 282 GLY A C 1
ATOM 2307 O O . GLY A 1 282 ? 2.637 -34.062 -11.789 1 96.62 282 GLY A O 1
ATOM 2308 N N . LEU A 1 283 ? 1.856 -32.969 -13.703 1 98.06 283 LEU A N 1
ATOM 2309 C CA . LEU A 1 283 ? 3.023 -32.094 -13.828 1 98.06 283 LEU A CA 1
ATOM 2310 C C . LEU A 1 283 ? 2.602 -30.641 -14.086 1 98.06 283 LEU A C 1
ATOM 2312 O O . LEU A 1 283 ? 1.617 -30.391 -14.781 1 98.06 283 LEU A O 1
ATOM 2316 N N . ARG A 1 284 ? 3.258 -29.766 -13.477 1 98.56 284 ARG A N 1
ATOM 2317 C CA . ARG A 1 284 ? 3.371 -28.406 -13.992 1 98.56 284 ARG A CA 1
ATOM 2318 C C . ARG A 1 284 ? 4.629 -28.234 -14.836 1 98.56 284 ARG A C 1
ATOM 2320 O O . ARG A 1 284 ? 5.738 -28.484 -14.359 1 98.56 284 ARG A O 1
ATOM 2327 N N . LEU A 1 285 ? 4.508 -27.891 -16.109 1 98.56 285 LEU A N 1
ATOM 2328 C CA . LEU A 1 285 ? 5.641 -27.703 -17 1 98.56 285 LEU A CA 1
ATOM 2329 C C . LEU A 1 285 ? 6.117 -26.25 -16.984 1 98.56 285 LEU A C 1
ATOM 2331 O O . LEU A 1 285 ? 5.395 -25.359 -17.422 1 98.56 285 LEU A O 1
ATOM 2335 N N . ASP A 1 286 ? 7.281 -26.078 -16.531 1 97.56 286 ASP A N 1
ATOM 2336 C CA . ASP A 1 286 ? 7.879 -24.75 -16.406 1 97.56 286 ASP A CA 1
ATOM 2337 C C . ASP A 1 286 ? 8.32 -24.219 -17.781 1 97.56 286 ASP A C 1
ATOM 2339 O O . ASP A 1 286 ? 8.852 -24.969 -18.594 1 97.56 286 ASP A O 1
ATOM 2343 N N . ALA A 1 287 ? 8.07 -23.016 -18.141 1 96.5 287 ALA A N 1
ATOM 2344 C CA . ALA A 1 287 ? 8.625 -22.25 -19.25 1 96.5 287 ALA A CA 1
ATOM 2345 C C . ALA A 1 287 ? 8.398 -22.953 -20.578 1 96.5 287 ALA A C 1
ATOM 2347 O O . ALA A 1 287 ? 9.328 -23.109 -21.375 1 96.5 287 ALA A O 1
ATOM 2348 N N . ILE A 1 288 ? 7.227 -23.359 -20.891 1 97.31 288 ILE A N 1
ATOM 2349 C CA . ILE A 1 288 ? 7 -24.219 -22.031 1 97.31 288 ILE A CA 1
ATOM 2350 C C . ILE A 1 288 ? 6.977 -23.391 -23.312 1 97.31 288 ILE A C 1
ATOM 2352 O O . ILE A 1 288 ? 6.996 -23.938 -24.422 1 97.31 288 ILE A O 1
ATOM 2356 N N . LYS A 1 289 ? 6.941 -22.094 -23.172 1 96.25 289 LYS A N 1
ATOM 2357 C CA . LYS A 1 289 ? 6.984 -21.281 -24.391 1 96.25 289 LYS A CA 1
ATOM 2358 C C . LYS A 1 289 ? 8.336 -21.422 -25.094 1 96.25 289 LYS A C 1
ATOM 2360 O O . LYS A 1 289 ? 8.477 -21.031 -26.25 1 96.25 289 LYS A O 1
ATOM 2365 N N . HIS A 1 290 ? 9.297 -22.031 -24.406 1 96.94 290 HIS A N 1
ATOM 2366 C CA . HIS A 1 290 ? 10.641 -22.203 -24.938 1 96.94 290 HIS A CA 1
ATOM 2367 C C . HIS A 1 290 ? 10.812 -23.609 -25.531 1 96.94 290 HIS A C 1
ATOM 2369 O O . HIS A 1 290 ? 11.852 -23.906 -26.125 1 96.94 290 HIS A O 1
ATOM 2375 N N . TYR A 1 291 ? 9.828 -24.5 -25.422 1 96 291 TYR A N 1
ATOM 2376 C CA . TYR A 1 291 ? 9.883 -25.844 -25.953 1 96 291 TYR A CA 1
ATOM 2377 C C . TYR A 1 291 ? 9.383 -25.891 -27.391 1 96 291 TYR A C 1
ATOM 2379 O O . TYR A 1 291 ? 8.43 -25.188 -27.75 1 96 291 TYR A O 1
ATOM 2387 N N . SER A 1 292 ? 9.969 -26.766 -28.125 1 96.75 292 SER A N 1
ATOM 2388 C CA . SER A 1 292 ? 9.344 -27.141 -29.391 1 96.75 292 SER A CA 1
ATOM 2389 C C . SER A 1 292 ? 7.922 -27.656 -29.172 1 96.75 292 SER A C 1
ATOM 2391 O O . SER A 1 292 ? 7.691 -28.516 -28.297 1 96.75 292 SER A O 1
ATOM 2393 N N . TYR A 1 293 ? 6.98 -27.125 -29.969 1 97.31 293 TYR A N 1
ATOM 2394 C CA . TYR A 1 293 ? 5.598 -27.578 -29.875 1 97.31 293 TYR A CA 1
ATOM 2395 C C . TYR A 1 293 ? 5.496 -29.078 -30.141 1 97.31 293 TYR A C 1
ATOM 2397 O O . TYR A 1 293 ? 4.773 -29.781 -29.453 1 97.31 293 TYR A O 1
ATOM 2405 N N . SER A 1 294 ? 6.227 -29.469 -31.094 1 96.69 294 SER A N 1
ATOM 2406 C CA . SER A 1 294 ? 6.211 -30.875 -31.469 1 96.69 294 SER A CA 1
ATOM 2407 C C . SER A 1 294 ? 6.766 -31.75 -30.359 1 96.69 294 SER A C 1
ATOM 2409 O O . SER A 1 294 ? 6.262 -32.844 -30.109 1 96.69 294 SER A O 1
ATOM 2411 N N . PHE A 1 295 ? 7.789 -31.328 -29.797 1 97.38 295 PHE A N 1
ATOM 2412 C CA . PHE A 1 295 ? 8.344 -32.094 -28.672 1 97.38 295 PHE A CA 1
ATOM 2413 C C . PHE A 1 295 ? 7.309 -32.25 -27.562 1 97.38 295 PHE A C 1
ATOM 2415 O O . PHE A 1 295 ? 7.129 -33.344 -27.016 1 97.38 295 PHE A O 1
ATOM 2422 N N . VAL A 1 296 ? 6.641 -31.109 -27.156 1 98.06 296 VAL A N 1
ATOM 2423 C CA . VAL A 1 296 ? 5.645 -31.156 -26.094 1 98.06 296 VAL A CA 1
ATOM 2424 C C . VAL A 1 296 ? 4.543 -32.156 -26.453 1 98.06 296 VAL A C 1
ATOM 2426 O O . VAL A 1 296 ? 4.121 -32.938 -25.609 1 98.06 296 VAL A O 1
ATOM 2429 N N . ARG A 1 297 ? 4.09 -32.094 -27.656 1 97.19 297 ARG A N 1
ATOM 2430 C CA . ARG A 1 297 ? 3.045 -33 -28.094 1 97.19 297 ARG A CA 1
ATOM 2431 C C . ARG A 1 297 ? 3.486 -34.438 -27.953 1 97.19 297 ARG A C 1
ATOM 2433 O O . ARG A 1 297 ? 2.725 -35.281 -27.484 1 97.19 297 ARG A O 1
ATOM 2440 N N . GLU A 1 298 ? 4.695 -34.75 -28.359 1 97.12 298 GLU A N 1
ATOM 2441 C CA . GLU A 1 298 ? 5.234 -36.094 -28.234 1 97.12 298 GLU A CA 1
ATOM 2442 C C . GLU A 1 298 ? 5.398 -36.5 -26.766 1 97.12 298 GLU A C 1
ATOM 2444 O O . GLU A 1 298 ? 5.156 -37.656 -26.391 1 97.12 298 GLU A O 1
ATOM 2449 N N . PHE A 1 299 ? 5.875 -35.594 -26.094 1 97.38 299 PHE A N 1
ATOM 2450 C CA . PHE A 1 299 ? 6.07 -35.812 -24.656 1 97.38 299 PHE A CA 1
ATOM 2451 C C . PHE A 1 299 ? 4.758 -36.188 -23.984 1 97.38 299 PHE A C 1
ATOM 2453 O O . PHE A 1 299 ? 4.703 -37.156 -23.219 1 97.38 299 PHE A O 1
ATOM 2460 N N . LEU A 1 300 ? 3.66 -35.438 -24.25 1 96.56 300 LEU A N 1
ATOM 2461 C CA . LEU A 1 300 ? 2.334 -35.719 -23.703 1 96.56 300 LEU A CA 1
ATOM 2462 C C . LEU A 1 300 ? 1.812 -37.062 -24.188 1 96.56 300 LEU A C 1
ATOM 2464 O O . LEU A 1 300 ? 1.232 -37.812 -23.406 1 96.56 300 LEU A O 1
ATOM 2468 N N . ALA A 1 301 ? 2.07 -37.344 -25.391 1 95.06 301 ALA A N 1
ATOM 2469 C CA . ALA A 1 301 ? 1.655 -38.625 -25.938 1 95.06 301 ALA A CA 1
ATOM 2470 C C . ALA A 1 301 ? 2.361 -39.781 -25.234 1 95.06 301 ALA A C 1
ATOM 2472 O O . ALA A 1 301 ? 1.753 -40.812 -24.953 1 95.06 301 ALA A O 1
ATOM 2473 N N . ASN A 1 302 ? 3.602 -39.562 -25.031 1 95.75 302 ASN A N 1
ATOM 2474 C CA . ASN A 1 302 ? 4.363 -40.562 -24.312 1 95.75 302 ASN A CA 1
ATOM 2475 C C . ASN A 1 302 ? 3.793 -40.812 -22.906 1 95.75 302 ASN A C 1
ATOM 2477 O O . ASN A 1 302 ? 3.68 -41.969 -22.469 1 95.75 302 ASN A O 1
ATOM 2481 N N . ILE A 1 303 ? 3.469 -39.75 -22.219 1 95.81 303 ILE A N 1
ATOM 2482 C CA . ILE A 1 303 ? 2.895 -39.875 -20.875 1 95.81 303 ILE A CA 1
ATOM 2483 C C . ILE A 1 303 ? 1.587 -40.656 -20.938 1 95.81 303 ILE A C 1
ATOM 2485 O O . ILE A 1 303 ? 1.365 -41.562 -20.141 1 95.81 303 ILE A O 1
ATOM 2489 N N . ASP A 1 304 ? 0.757 -40.406 -21.891 1 93.5 304 ASP A N 1
ATOM 2490 C CA . ASP A 1 304 ? -0.553 -41.031 -22.016 1 93.5 304 ASP A CA 1
ATOM 2491 C C . ASP A 1 304 ? -0.418 -42.5 -22.359 1 93.5 304 ASP A C 1
ATOM 2493 O O . ASP A 1 304 ? -1.246 -43.344 -21.938 1 93.5 304 ASP A O 1
ATOM 2497 N N . ARG A 1 305 ? 0.58 -42.812 -22.984 1 91.81 305 ARG A N 1
ATOM 2498 C CA . ARG A 1 305 ? 0.733 -44.188 -23.453 1 91.81 305 ARG A CA 1
ATOM 2499 C C . ARG A 1 305 ? 1.462 -45.062 -22.422 1 91.81 305 ARG A C 1
ATOM 2501 O O . ARG A 1 305 ? 1.107 -46.219 -22.203 1 91.81 305 ARG A O 1
ATOM 2508 N N . HIS A 1 306 ? 2.424 -44.375 -21.734 1 90.44 306 HIS A N 1
ATOM 2509 C CA . HIS A 1 306 ? 3.373 -45.25 -21.047 1 90.44 306 HIS A CA 1
ATOM 2510 C C . HIS A 1 306 ? 3.42 -44.906 -19.547 1 90.44 306 HIS A C 1
ATOM 2512 O O . HIS A 1 306 ? 3.939 -45.719 -18.766 1 90.44 306 HIS A O 1
ATOM 2518 N N . VAL A 1 307 ? 2.91 -43.875 -19.141 1 91 307 VAL A N 1
ATOM 2519 C CA . VAL A 1 307 ? 3.141 -43.438 -17.766 1 91 307 VAL A CA 1
ATOM 2520 C C . VAL A 1 307 ? 1.814 -43.375 -17.016 1 91 307 VAL A C 1
ATOM 2522 O O . VAL A 1 307 ? 1.664 -44 -15.953 1 91 307 VAL A O 1
ATOM 2525 N N . ALA A 1 308 ? 0.86 -42.75 -17.562 1 83.56 308 ALA A N 1
ATOM 2526 C CA . ALA A 1 308 ? -0.445 -42.562 -16.938 1 83.56 308 ALA A CA 1
ATOM 2527 C C . ALA A 1 308 ? -1.569 -42.688 -17.969 1 83.56 308 ALA A C 1
ATOM 2529 O O . ALA A 1 308 ? -2.221 -41.688 -18.312 1 83.56 308 ALA A O 1
ATOM 2530 N N . PRO A 1 309 ? -1.803 -43.875 -18.344 1 80.81 309 PRO A N 1
ATOM 2531 C CA . PRO A 1 309 ? -2.803 -44.094 -19.391 1 80.81 309 PRO A CA 1
ATOM 2532 C C . PRO A 1 309 ? -4.23 -43.875 -18.891 1 80.81 309 PRO A C 1
ATOM 2534 O O . PRO A 1 309 ? -4.496 -44.031 -17.688 1 80.81 309 PRO A O 1
ATOM 2537 N N . GLY A 1 310 ? -5.129 -43.469 -19.781 1 75.25 310 GLY A N 1
ATOM 2538 C CA . GLY A 1 310 ? -6.535 -43.25 -19.5 1 75.25 310 GLY A CA 1
ATOM 2539 C C . GLY A 1 310 ? -7.059 -41.938 -20.062 1 75.25 310 GLY A C 1
ATOM 2540 O O . GLY A 1 310 ? -6.281 -41.062 -20.469 1 75.25 310 GLY A O 1
ATOM 2541 N N . PRO A 1 311 ? -8.312 -41.875 -20.156 1 71.5 311 PRO A N 1
ATOM 2542 C CA . PRO A 1 311 ? -8.867 -40.625 -20.641 1 71.5 311 PRO A CA 1
ATOM 2543 C C . PRO A 1 311 ? -8.633 -39.469 -19.656 1 71.5 311 PRO A C 1
ATOM 2545 O O . PRO A 1 311 ? -8.531 -39.688 -18.453 1 71.5 311 PRO A O 1
ATOM 2548 N N . PRO A 1 312 ? -8.516 -38.344 -20.328 1 67.19 312 PRO A N 1
ATOM 2549 C CA . PRO A 1 312 ? -8.352 -37.219 -19.438 1 67.19 312 PRO A CA 1
ATOM 2550 C C . PRO A 1 312 ? -9.43 -37.125 -18.359 1 67.19 312 PRO A C 1
ATOM 2552 O O . PRO A 1 312 ? -10.602 -37.375 -18.641 1 67.19 312 PRO A O 1
ATOM 2555 N N . GLY A 1 313 ? -9.039 -36.906 -17.109 1 66.5 313 GLY A N 1
ATOM 2556 C CA . GLY A 1 313 ? -9.984 -36.781 -16.016 1 66.5 313 GLY A CA 1
ATOM 2557 C C . GLY A 1 313 ? -10.219 -38.062 -15.258 1 66.5 313 GLY A C 1
ATOM 2558 O O . GLY A 1 313 ? -10.773 -38.062 -14.156 1 66.5 313 GLY A O 1
ATOM 2559 N N . SER A 1 314 ? -9.742 -39.125 -15.781 1 72.69 314 SER A N 1
ATOM 2560 C CA . SER A 1 314 ? -9.914 -40.406 -15.094 1 72.69 314 SER A CA 1
ATOM 2561 C C . SER A 1 314 ? -8.875 -40.594 -14 1 72.69 314 SER A C 1
ATOM 2563 O O . SER A 1 314 ? -7.812 -39.969 -14.031 1 72.69 314 SER A O 1
ATOM 2565 N N . PRO A 1 315 ? -9.367 -41.438 -13.031 1 73.31 315 PRO A N 1
ATOM 2566 C CA . PRO A 1 315 ? -8.391 -41.719 -11.984 1 73.31 315 PRO A CA 1
ATOM 2567 C C . PRO A 1 315 ? -7.09 -42.312 -12.531 1 73.31 315 PRO A C 1
ATOM 2569 O O . PRO A 1 315 ? -7.117 -43.125 -13.461 1 73.31 315 PRO A O 1
ATOM 2572 N N . GLY A 1 316 ? -6.047 -41.812 -12.242 1 79.81 316 GLY A N 1
ATOM 2573 C CA . GLY A 1 316 ? -4.75 -42.344 -12.633 1 79.81 316 GLY A CA 1
ATOM 2574 C C . GLY A 1 316 ? -4.094 -41.531 -13.742 1 79.81 316 GLY A C 1
ATOM 2575 O O . GLY A 1 316 ? -2.893 -41.688 -13.984 1 79.81 316 GLY A O 1
ATOM 2576 N N . THR A 1 317 ? -4.926 -40.719 -14.359 1 89.12 317 THR A N 1
ATOM 2577 C CA . THR A 1 317 ? -4.359 -39.875 -15.406 1 89.12 317 THR A CA 1
ATOM 2578 C C . THR A 1 317 ? -3.736 -38.625 -14.805 1 89.12 317 THR A C 1
ATOM 2580 O O . THR A 1 317 ? -4.281 -38.031 -13.875 1 89.12 317 THR A O 1
ATOM 2583 N N . TRP A 1 318 ? -2.623 -38.281 -15.422 1 95.5 318 TRP A N 1
ATOM 2584 C CA . TRP A 1 318 ? -1.905 -37.094 -14.922 1 95.5 318 TRP A CA 1
ATOM 2585 C C . TRP A 1 318 ? -2.535 -35.812 -15.438 1 95.5 318 TRP A C 1
ATOM 2587 O O . TRP A 1 318 ? -2.871 -35.719 -16.609 1 95.5 318 TRP A O 1
ATOM 2597 N N . PHE A 1 319 ? -2.852 -34.906 -14.594 1 95.81 319 PHE A N 1
ATOM 2598 C CA . PHE A 1 319 ? -3.191 -33.531 -14.969 1 95.81 319 PHE A CA 1
ATOM 2599 C C . PHE A 1 319 ? -1.944 -32.75 -15.359 1 95.81 319 PHE A C 1
ATOM 2601 O O . PHE A 1 319 ? -0.967 -32.719 -14.609 1 95.81 319 PHE A O 1
ATOM 2608 N N . ILE A 1 320 ? -1.921 -32.125 -16.547 1 97.25 320 ILE A N 1
ATOM 2609 C CA . ILE A 1 320 ? -0.756 -31.391 -17.016 1 97.25 320 ILE A CA 1
ATOM 2610 C C . ILE A 1 320 ? -1.12 -29.922 -17.203 1 97.25 320 ILE A C 1
ATOM 2612 O O . ILE A 1 320 ? -2.086 -29.594 -17.891 1 97.25 320 ILE A O 1
ATOM 2616 N N . VAL A 1 321 ? -0.431 -29.078 -16.531 1 98.19 321 VAL A N 1
ATOM 2617 C CA . VAL A 1 321 ? -0.597 -27.641 -16.719 1 98.19 321 VAL A CA 1
ATOM 2618 C C . VAL A 1 321 ? 0.742 -27 -17.094 1 98.19 321 VAL A C 1
ATOM 2620 O O . VAL A 1 321 ? 1.783 -27.359 -16.547 1 98.19 321 VAL A O 1
ATOM 2623 N N . GLY A 1 322 ? 0.77 -26.172 -18.094 1 98.38 322 GLY A N 1
ATOM 2624 C CA . GLY A 1 322 ? 1.987 -25.516 -18.547 1 98.38 322 GLY A CA 1
ATOM 2625 C C . GLY A 1 322 ? 2.004 -24.016 -18.281 1 98.38 322 GLY A C 1
ATOM 2626 O O . GLY A 1 322 ? 0.956 -23.375 -18.281 1 98.38 322 GLY A O 1
ATOM 2627 N N . GLU A 1 323 ? 3.166 -23.516 -18.031 1 97.25 323 GLU A N 1
ATOM 2628 C CA . GLU A 1 323 ? 3.369 -22.078 -17.953 1 97.25 323 GLU A CA 1
ATOM 2629 C C . GLU A 1 323 ? 3.758 -21.516 -19.328 1 97.25 323 GLU A C 1
ATOM 2631 O O . GLU A 1 323 ? 4.898 -21.656 -19.766 1 97.25 323 GLU A O 1
ATOM 2636 N N . TYR A 1 324 ? 2.867 -20.984 -19.953 1 97.38 324 TYR A N 1
ATOM 2637 C CA . TYR A 1 324 ? 3.084 -20.219 -21.172 1 97.38 324 TYR A CA 1
ATOM 2638 C C . TYR A 1 324 ? 2.707 -18.75 -20.969 1 97.38 324 TYR A C 1
ATOM 2640 O O . TYR A 1 324 ? 1.548 -18.375 -21.156 1 97.38 324 TYR A O 1
ATOM 2648 N N . TRP A 1 325 ? 3.674 -17.953 -20.688 1 94.81 325 TRP A N 1
ATOM 2649 C CA . TRP A 1 325 ? 3.398 -16.562 -20.344 1 94.81 325 TRP A CA 1
ATOM 2650 C C . TRP A 1 325 ? 3.201 -15.727 -21.609 1 94.81 325 TRP A C 1
ATOM 2652 O O . TRP A 1 325 ? 4.172 -15.336 -22.25 1 94.81 325 TRP A O 1
ATOM 2662 N N . ARG A 1 326 ? 2.045 -15.477 -21.938 1 93.44 326 ARG A N 1
ATOM 2663 C CA . ARG A 1 326 ? 1.671 -14.695 -23.109 1 93.44 326 ARG A CA 1
ATOM 2664 C C . ARG A 1 326 ? 0.266 -14.117 -22.953 1 93.44 326 ARG A C 1
ATOM 2666 O O . ARG A 1 326 ? -0.669 -14.836 -22.594 1 93.44 326 ARG A O 1
ATOM 2673 N N . GLU A 1 327 ? 0.127 -12.82 -23.156 1 91.38 327 GLU A N 1
ATOM 2674 C CA . GLU A 1 327 ? -1.169 -12.148 -23.094 1 91.38 327 GLU A CA 1
ATOM 2675 C C . GLU A 1 327 ? -1.88 -12.195 -24.438 1 91.38 327 GLU A C 1
ATOM 2677 O O . GLU A 1 327 ? -2.215 -11.148 -25 1 91.38 327 GLU A O 1
ATOM 2682 N N . ASP A 1 328 ? -2.084 -13.266 -24.969 1 93.12 328 ASP A N 1
ATOM 2683 C CA . ASP A 1 328 ? -2.768 -13.586 -26.219 1 93.12 328 ASP A CA 1
ATOM 2684 C C . ASP A 1 328 ? -3.521 -14.914 -26.109 1 93.12 328 ASP A C 1
ATOM 2686 O O . ASP A 1 328 ? -3 -15.961 -26.5 1 93.12 328 ASP A O 1
ATOM 2690 N N . SER A 1 329 ? -4.754 -14.773 -25.734 1 94.5 329 SER A N 1
ATOM 2691 C CA . SER A 1 329 ? -5.508 -15.977 -25.406 1 94.5 329 SER A CA 1
ATOM 2692 C C . SER A 1 329 ? -5.891 -16.75 -26.656 1 94.5 329 SER A C 1
ATOM 2694 O O . SER A 1 329 ? -6.051 -17.984 -26.594 1 94.5 329 SER A O 1
ATOM 2696 N N . GLU A 1 330 ? -6.094 -16.094 -27.75 1 94.38 330 GLU A N 1
ATOM 2697 C CA . GLU A 1 330 ? -6.344 -16.828 -29 1 94.38 330 GLU A CA 1
ATOM 2698 C C . GLU A 1 330 ? -5.18 -17.766 -29.328 1 94.38 330 GLU A C 1
ATOM 2700 O O . GLU A 1 330 ? -5.391 -18.938 -29.672 1 94.38 330 GLU A O 1
ATOM 2705 N N . PHE A 1 331 ? -4.012 -17.203 -29.234 1 95.56 331 PHE A N 1
ATOM 2706 C CA . PHE A 1 331 ? -2.824 -18.031 -29.469 1 95.56 331 PHE A CA 1
ATOM 2707 C C . PHE A 1 331 ? -2.791 -19.219 -28.516 1 95.56 331 PHE A C 1
ATOM 2709 O O . PHE A 1 331 ? -2.576 -20.344 -28.938 1 95.56 331 PHE A O 1
ATOM 2716 N N . LEU A 1 332 ? -2.949 -18.984 -27.281 1 97.44 332 LEU A N 1
ATOM 2717 C CA . LEU A 1 332 ? -2.902 -20.031 -26.281 1 97.44 332 LEU A CA 1
ATOM 2718 C C . LEU A 1 332 ? -3.986 -21.078 -26.531 1 97.44 332 LEU A C 1
ATOM 2720 O O . LEU A 1 332 ? -3.762 -22.281 -26.328 1 97.44 332 LEU A O 1
ATOM 2724 N N . ALA A 1 333 ? -5.172 -20.594 -26.906 1 96.31 333 ALA A N 1
ATOM 2725 C CA . ALA A 1 333 ? -6.25 -21.531 -27.25 1 96.31 333 ALA A CA 1
ATOM 2726 C C . ALA A 1 333 ? -5.852 -22.438 -28.406 1 96.31 333 ALA A C 1
ATOM 2728 O O . ALA A 1 333 ? -6.102 -23.641 -28.359 1 96.31 333 ALA A O 1
ATOM 2729 N N . ARG A 1 334 ? -5.246 -21.875 -29.406 1 96.19 334 ARG A N 1
ATOM 2730 C CA . ARG A 1 334 ? -4.777 -22.656 -30.547 1 96.19 334 ARG A CA 1
ATOM 2731 C C . ARG A 1 334 ? -3.688 -23.641 -30.125 1 96.19 334 ARG A C 1
ATOM 2733 O O . ARG A 1 334 ? -3.609 -24.75 -30.641 1 96.19 334 ARG A O 1
ATOM 2740 N N . TYR A 1 335 ? -2.85 -23.188 -29.266 1 97.25 335 TYR A N 1
ATOM 2741 C CA . TYR A 1 335 ? -1.816 -24.062 -28.719 1 97.25 335 TYR A CA 1
ATOM 2742 C C . TYR A 1 335 ? -2.434 -25.266 -28 1 97.25 335 TYR A C 1
ATOM 2744 O O . TYR A 1 335 ? -2.008 -26.406 -28.188 1 97.25 335 TYR A O 1
ATOM 2752 N N . ILE A 1 336 ? -3.439 -25.062 -27.203 1 97.62 336 ILE A N 1
ATOM 2753 C CA . ILE A 1 336 ? -4.16 -26.125 -26.484 1 97.62 336 ILE A CA 1
ATOM 2754 C C . ILE A 1 336 ? -4.777 -27.094 -27.5 1 97.62 336 ILE A C 1
ATOM 2756 O O . ILE A 1 336 ? -4.723 -28.312 -27.312 1 97.62 336 ILE A O 1
ATOM 2760 N N . GLU A 1 337 ? -5.34 -26.547 -28.562 1 97 337 GLU A N 1
ATOM 2761 C CA . GLU A 1 337 ? -5.914 -27.375 -29.625 1 97 337 GLU A CA 1
ATOM 2762 C C . GLU A 1 337 ? -4.84 -28.234 -30.297 1 97 337 GLU A C 1
ATOM 2764 O O . GLU A 1 337 ? -5.059 -29.422 -30.562 1 97 337 GLU A O 1
ATOM 2769 N N . PHE A 1 338 ? -3.725 -27.547 -30.5 1 96.75 338 PHE A N 1
ATOM 2770 C CA . PHE A 1 338 ? -2.604 -28.266 -31.094 1 96.75 338 PHE A CA 1
ATOM 2771 C C . PHE A 1 338 ? -2.174 -29.438 -30.219 1 96.75 338 PHE A C 1
ATOM 2773 O O . PHE A 1 338 ? -1.759 -30.484 -30.719 1 96.75 338 PHE A O 1
ATOM 2780 N N . MET A 1 339 ? -2.342 -29.328 -28.969 1 96.38 339 MET A N 1
ATOM 2781 C CA . MET A 1 339 ? -1.985 -30.359 -28 1 96.38 339 MET A CA 1
ATOM 2782 C C . MET A 1 339 ? -3.162 -31.297 -27.75 1 96.38 339 MET A C 1
ATOM 2784 O O . MET A 1 339 ? -3.174 -32.031 -26.766 1 96.38 339 MET A O 1
ATOM 2788 N N . HIS A 1 340 ? -4.258 -31.234 -28.453 1 94.06 340 HIS A N 1
ATOM 2789 C CA . HIS A 1 340 ? -5.449 -32.094 -28.406 1 94.06 340 HIS A CA 1
ATOM 2790 C C . HIS A 1 340 ? -6.156 -31.953 -27.062 1 94.06 340 HIS A C 1
ATOM 2792 O O . HIS A 1 340 ? -6.648 -32.938 -26.531 1 94.06 340 HIS A O 1
ATOM 2798 N N . HIS A 1 341 ? -6.07 -30.734 -26.438 1 93.88 341 HIS A N 1
ATOM 2799 C CA . HIS A 1 341 ? -6.75 -30.391 -25.188 1 93.88 341 HIS A CA 1
ATOM 2800 C C . HIS A 1 341 ? -6.219 -31.203 -24.016 1 93.88 341 HIS A C 1
ATOM 2802 O O . HIS A 1 341 ? -6.891 -31.344 -23 1 93.88 341 HIS A O 1
ATOM 2808 N N . ARG A 1 342 ? -5.012 -31.75 -24.156 1 94.06 342 ARG A N 1
ATOM 2809 C CA . ARG A 1 342 ? -4.402 -32.562 -23.125 1 94.06 342 ARG A CA 1
ATOM 2810 C C . ARG A 1 342 ? -3.67 -31.688 -22.109 1 94.06 342 ARG A C 1
ATOM 2812 O O . ARG A 1 342 ? -3.373 -32.125 -20.984 1 94.06 342 ARG A O 1
ATOM 2819 N N . LEU A 1 343 ? -3.545 -30.516 -22.484 1 94.5 343 LEU A N 1
ATOM 2820 C CA . LEU A 1 343 ? -2.771 -29.578 -21.688 1 94.5 343 LEU A CA 1
ATOM 2821 C C . LEU A 1 343 ? -3.639 -28.406 -21.25 1 94.5 343 LEU A C 1
ATOM 2823 O O . LEU A 1 343 ? -4.453 -27.891 -22.031 1 94.5 343 LEU A O 1
ATOM 2827 N N . SER A 1 344 ? -3.564 -28.031 -19.953 1 97.56 344 SER A N 1
ATOM 2828 C CA . SER A 1 344 ? -4.117 -26.766 -19.469 1 97.56 344 SER A CA 1
ATOM 2829 C C . SER A 1 344 ? -3.033 -25.703 -19.328 1 97.56 344 SER A C 1
ATOM 2831 O O . SER A 1 344 ? -1.844 -26.031 -19.297 1 97.56 344 SER A O 1
ATOM 2833 N N . LEU A 1 345 ? -3.439 -24.453 -19.391 1 98.62 345 LEU A N 1
ATOM 2834 C CA . LEU A 1 345 ? -2.508 -23.328 -19.234 1 98.62 345 LEU A CA 1
ATOM 2835 C C . LEU A 1 345 ? -3 -22.344 -18.188 1 98.62 345 LEU A C 1
ATOM 2837 O O . LEU A 1 345 ? -4.207 -22.234 -17.953 1 98.62 345 LEU A O 1
ATOM 2841 N N . PHE A 1 346 ? -2.072 -21.656 -17.578 1 98.25 346 PHE A N 1
ATOM 2842 C CA . PHE A 1 346 ? -2.42 -20.578 -16.656 1 98.25 346 PHE A CA 1
ATOM 2843 C C . PHE A 1 346 ? -3.01 -19.391 -17.422 1 98.25 346 PHE A C 1
ATOM 2845 O O . PHE A 1 346 ? -2.539 -19.062 -18.516 1 98.25 346 PHE A O 1
ATOM 2852 N N . ASP A 1 347 ? -3.963 -18.766 -16.891 1 98.06 347 ASP A N 1
ATOM 2853 C CA . ASP A 1 347 ? -4.656 -17.656 -17.531 1 98.06 347 ASP A CA 1
ATOM 2854 C C . ASP A 1 347 ? -3.93 -16.328 -17.281 1 98.06 347 ASP A C 1
ATOM 2856 O O . ASP A 1 347 ? -4.316 -15.562 -16.406 1 98.06 347 ASP A O 1
ATOM 2860 N N . VAL A 1 348 ? -3.004 -16 -18.125 1 96.88 348 VAL A N 1
ATOM 2861 C CA . VAL A 1 348 ? -2.129 -14.844 -17.984 1 96.88 348 VAL A CA 1
ATOM 2862 C C . VAL A 1 348 ? -2.93 -13.562 -18.219 1 96.88 348 VAL A C 1
ATOM 2864 O O . VAL A 1 348 ? -2.766 -12.586 -17.5 1 96.88 348 VAL A O 1
ATOM 2867 N N . GLN A 1 349 ? -3.807 -13.633 -19.172 1 96.31 349 GLN A N 1
ATOM 2868 C CA . GLN A 1 349 ? -4.602 -12.453 -19.469 1 96.31 349 GLN A CA 1
ATOM 2869 C C . GLN A 1 349 ? -5.492 -12.062 -18.297 1 96.31 349 GLN A C 1
ATOM 2871 O O . GLN A 1 349 ? -5.672 -10.883 -18.016 1 96.31 349 GLN A O 1
ATOM 2876 N N . LEU A 1 350 ? -6.082 -13 -17.625 1 97.38 350 LEU A N 1
ATOM 2877 C CA . LEU A 1 350 ? -6.957 -12.719 -16.5 1 97.38 350 LEU A CA 1
ATOM 2878 C C . LEU A 1 350 ? -6.203 -11.992 -15.391 1 97.38 350 LEU A C 1
ATOM 2880 O O . LEU A 1 350 ? -6.672 -10.969 -14.883 1 97.38 350 LEU A O 1
ATOM 2884 N N . VAL A 1 351 ? -4.996 -12.461 -15.039 1 97.44 351 VAL A N 1
ATOM 2885 C CA . VAL A 1 351 ? -4.219 -11.828 -13.977 1 97.44 351 VAL A CA 1
ATOM 2886 C C . VAL A 1 351 ? -3.787 -10.43 -14.414 1 97.44 351 VAL A C 1
ATOM 2888 O O . VAL A 1 351 ? -3.748 -9.5 -13.609 1 97.44 351 VAL A O 1
ATOM 2891 N N . SER A 1 352 ? -3.48 -10.305 -15.664 1 96.38 352 SER A N 1
ATOM 2892 C CA . SER A 1 352 ? -3.141 -8.984 -16.188 1 96.38 352 SER A CA 1
ATOM 2893 C C . SER A 1 352 ? -4.316 -8.023 -16.062 1 96.38 352 SER A C 1
ATOM 2895 O O . SER A 1 352 ? -4.129 -6.852 -15.727 1 96.38 352 SER A O 1
ATOM 2897 N N . ASN A 1 353 ? -5.508 -8.523 -16.406 1 96.5 353 ASN A N 1
ATOM 2898 C CA . ASN A 1 353 ? -6.699 -7.699 -16.25 1 96.5 353 ASN A CA 1
ATOM 2899 C C . ASN A 1 353 ? -6.906 -7.277 -14.797 1 96.5 353 ASN A C 1
ATOM 2901 O O . ASN A 1 353 ? -7.207 -6.117 -14.516 1 96.5 353 ASN A O 1
ATOM 2905 N N . PHE A 1 354 ? -6.73 -8.25 -13.852 1 97.75 354 PHE A N 1
ATOM 2906 C CA . PHE A 1 354 ? -6.844 -7.938 -12.438 1 97.75 354 PHE A CA 1
ATOM 2907 C C . PHE A 1 354 ? -5.859 -6.84 -12.047 1 97.75 354 PHE A C 1
ATOM 2909 O O . PHE A 1 354 ? -6.227 -5.883 -11.359 1 97.75 354 PHE A O 1
ATOM 2916 N N . SER A 1 355 ? -4.629 -7.004 -12.492 1 96.5 355 SER A N 1
ATOM 2917 C CA . SER A 1 355 ? -3.574 -6.055 -12.156 1 96.5 355 SER A CA 1
ATOM 2918 C C . SER A 1 355 ? -3.896 -4.66 -12.688 1 96.5 355 SER A C 1
ATOM 2920 O O . SER A 1 355 ? -3.904 -3.689 -11.922 1 96.5 355 SER A O 1
ATOM 2922 N N . ARG A 1 356 ? -4.227 -4.617 -13.906 1 94.5 356 ARG A N 1
ATOM 2923 C CA . ARG A 1 356 ? -4.523 -3.346 -14.555 1 94.5 356 ARG A CA 1
ATOM 2924 C C . ARG A 1 356 ? -5.684 -2.635 -13.867 1 94.5 356 ARG A C 1
ATOM 2926 O O . ARG A 1 356 ? -5.559 -1.477 -13.461 1 94.5 356 ARG A O 1
ATOM 2933 N N . ILE A 1 357 ? -6.789 -3.309 -13.695 1 96.38 357 ILE A N 1
ATOM 2934 C CA . ILE A 1 357 ? -8.008 -2.717 -13.148 1 96.38 357 ILE A CA 1
ATOM 2935 C C . ILE A 1 357 ? -7.781 -2.322 -11.695 1 96.38 357 ILE A C 1
ATOM 2937 O O . ILE A 1 357 ? -8.172 -1.229 -11.273 1 96.38 357 ILE A O 1
ATOM 2941 N N . SER A 1 358 ? -7.141 -3.168 -10.922 1 96.56 358 SER A N 1
ATOM 2942 C CA . SER A 1 358 ? -6.926 -2.906 -9.5 1 96.56 358 SER A CA 1
ATOM 2943 C C . SER A 1 358 ? -6.02 -1.695 -9.297 1 96.56 358 SER A C 1
ATOM 2945 O O . SER A 1 358 ? -6.34 -0.804 -8.508 1 96.56 358 SER A O 1
ATOM 2947 N N . LEU A 1 359 ? -4.914 -1.602 -10.023 1 92.25 359 LEU A N 1
ATOM 2948 C CA . LEU A 1 359 ? -3.961 -0.508 -9.867 1 92.25 359 LEU A CA 1
ATOM 2949 C C . LEU A 1 359 ? -4.559 0.807 -10.352 1 92.25 359 LEU A C 1
ATOM 2951 O O . LEU A 1 359 ? -4.375 1.85 -9.727 1 92.25 359 LEU A O 1
ATOM 2955 N N . ALA A 1 360 ? -5.242 0.731 -11.445 1 91.38 360 ALA A N 1
ATOM 2956 C CA . ALA A 1 360 ? -5.914 1.931 -11.938 1 91.38 360 ALA A CA 1
ATOM 2957 C C . ALA A 1 360 ? -6.957 2.422 -10.938 1 91.38 360 ALA A C 1
ATOM 2959 O O . ALA A 1 360 ? -7.141 3.629 -10.766 1 91.38 360 ALA A O 1
ATOM 2960 N N . SER A 1 361 ? -7.613 1.505 -10.312 1 92.94 361 SER A N 1
ATOM 2961 C CA . SER A 1 361 ? -8.664 1.847 -9.359 1 92.94 361 SER A CA 1
ATOM 2962 C C . SER A 1 361 ? -8.094 2.59 -8.156 1 92.94 361 SER A C 1
ATOM 2964 O O . SER A 1 361 ? -8.82 3.322 -7.473 1 92.94 361 SER A O 1
ATOM 2966 N N . GLU A 1 362 ? -6.832 2.422 -7.859 1 87.62 362 GLU A N 1
ATOM 2967 C CA . GLU A 1 362 ? -6.195 3.156 -6.77 1 87.62 362 GLU A CA 1
ATOM 2968 C C . GLU A 1 362 ? -6.109 4.648 -7.086 1 87.62 362 GLU A C 1
ATOM 2970 O O . GLU A 1 362 ? -5.957 5.469 -6.18 1 87.62 362 GLU A O 1
ATOM 2975 N N . HIS A 1 363 ? -6.23 4.965 -8.32 1 84.56 363 HIS A N 1
ATOM 2976 C CA . HIS A 1 363 ? -6.09 6.355 -8.742 1 84.56 363 HIS A CA 1
ATOM 2977 C C . HIS A 1 363 ? -7.434 6.941 -9.164 1 84.56 363 HIS A C 1
ATOM 2979 O O . HIS A 1 363 ? -7.488 8.039 -9.727 1 84.56 363 HIS A O 1
ATOM 2985 N N . LEU A 1 364 ? -8.43 6.199 -8.938 1 86.25 364 LEU A N 1
ATOM 2986 C CA . LEU A 1 364 ? -9.766 6.648 -9.32 1 86.25 364 LEU A CA 1
ATOM 2987 C C . LEU A 1 364 ? -10.141 7.922 -8.57 1 86.25 364 LEU A C 1
ATOM 2989 O O . LEU A 1 364 ? -9.93 8.023 -7.359 1 86.25 364 LEU A O 1
ATOM 2993 N N . GLN A 1 365 ? -10.641 8.883 -9.367 1 83.5 365 GLN A N 1
ATOM 2994 C CA . GLN A 1 365 ? -11.109 10.141 -8.797 1 83.5 365 GLN A CA 1
ATOM 2995 C C . GLN A 1 365 ? -12.445 10.562 -9.398 1 83.5 365 GLN A C 1
ATOM 2997 O O . GLN A 1 365 ? -12.836 10.062 -10.461 1 83.5 365 GLN A O 1
ATOM 3002 N N . ALA A 1 366 ? -13.133 11.414 -8.617 1 72.25 366 ALA A N 1
ATOM 3003 C CA . ALA A 1 366 ? -14.414 11.922 -9.102 1 72.25 366 ALA A CA 1
ATOM 3004 C C . ALA A 1 366 ? -14.219 12.852 -10.297 1 72.25 366 ALA A C 1
ATOM 3006 O O . ALA A 1 366 ? -13.18 13.492 -10.43 1 72.25 366 ALA A O 1
ATOM 3007 N N . SER A 1 367 ? -15.07 12.586 -11.461 1 60.75 367 SER A N 1
ATOM 3008 C CA . SER A 1 367 ? -15.023 13.461 -12.625 1 60.75 367 SER A CA 1
ATOM 3009 C C . SER A 1 367 ? -15.609 14.836 -12.312 1 60.75 367 SER A C 1
ATOM 3011 O O . SER A 1 367 ? -16.625 14.938 -11.617 1 60.75 367 SER A O 1
ATOM 3013 N N . PRO A 1 368 ? -14.867 15.867 -12.469 1 51.38 368 PRO A N 1
ATOM 3014 C CA . PRO A 1 368 ? -15.609 17.125 -12.32 1 51.38 368 PRO A CA 1
ATOM 3015 C C . PRO A 1 368 ? -16.844 17.188 -13.227 1 51.38 368 PRO A C 1
ATOM 3017 O O . PRO A 1 368 ? -16.859 16.578 -14.297 1 51.38 368 PRO A O 1
ATOM 3020 N N . THR A 1 369 ? -18.125 17.219 -12.758 1 44.66 369 THR A N 1
ATOM 3021 C CA . THR A 1 369 ? -19.391 17.297 -13.469 1 44.66 369 THR A CA 1
ATOM 3022 C C . THR A 1 369 ? -19.188 17.781 -14.898 1 44.66 369 THR A C 1
ATOM 3024 O O . THR A 1 369 ? -19.969 17.469 -15.789 1 44.66 369 THR A O 1
ATOM 3027 N N . GLY A 1 370 ? -18.625 19 -15.047 1 39.31 370 GLY A N 1
ATOM 3028 C CA . GLY A 1 370 ? -18.906 19.719 -16.281 1 39.31 370 GLY A CA 1
ATOM 3029 C C . GLY A 1 370 ? -18.062 19.234 -17.453 1 39.31 370 GLY A C 1
ATOM 3030 O O . GLY A 1 370 ? -17.938 19.938 -18.453 1 39.31 370 GLY A O 1
ATOM 3031 N N . GLY A 1 371 ? -17.984 18.109 -17.891 1 39.66 371 GLY A N 1
ATOM 3032 C CA . GLY A 1 371 ? -17.344 17.656 -19.125 1 39.66 371 GLY A CA 1
ATOM 3033 C C . GLY A 1 371 ? -15.828 17.75 -19.078 1 39.66 371 GLY A C 1
ATOM 3034 O O . GLY A 1 371 ? -15.156 17.484 -20.078 1 39.66 371 GLY A O 1
ATOM 3035 N N . GLY A 1 372 ? -15.242 18.797 -18.344 1 37.16 372 GLY A N 1
ATOM 3036 C CA . GLY A 1 372 ? -13.828 19.094 -18.484 1 37.16 372 GLY A CA 1
ATOM 3037 C C . GLY A 1 372 ? -12.93 18.109 -17.766 1 37.16 372 GLY A C 1
ATOM 3038 O O . GLY A 1 372 ? -13.406 17.312 -16.938 1 37.16 372 GLY A O 1
ATOM 3039 N N . GLY A 1 373 ? -11.656 17.969 -18.266 1 39.25 373 GLY A N 1
ATOM 3040 C CA . GLY A 1 373 ? -10.508 17.156 -17.906 1 39.25 373 GLY A CA 1
ATOM 3041 C C . GLY A 1 373 ? -10.148 17.25 -16.422 1 39.25 373 GLY A C 1
ATOM 3042 O O . GLY A 1 373 ? -10.086 18.344 -15.867 1 39.25 373 GLY A O 1
ATOM 3043 N N . GLY A 1 374 ? -10.734 16.672 -15.508 1 45.25 374 GLY A N 1
ATOM 3044 C CA . GLY A 1 374 ? -10.195 16.609 -14.156 1 45.25 374 GLY A CA 1
ATOM 3045 C C . GLY A 1 374 ? -8.688 16.453 -14.125 1 45.25 374 GLY A C 1
ATOM 3046 O O . GLY A 1 374 ? -8.031 16.5 -15.172 1 45.25 374 GLY A O 1
ATOM 3047 N N . ALA A 1 375 ? -7.973 16.547 -12.945 1 50.03 375 ALA A N 1
ATOM 3048 C CA . ALA A 1 375 ? -6.555 16.219 -12.852 1 50.03 375 ALA A CA 1
ATOM 3049 C C . ALA A 1 375 ? -6.207 15.039 -13.766 1 50.03 375 ALA A C 1
ATOM 3051 O O . ALA A 1 375 ? -7.062 14.203 -14.062 1 50.03 375 ALA A O 1
ATOM 3052 N N . PRO A 1 376 ? -5.027 15.188 -14.445 1 56.5 376 PRO A N 1
ATOM 3053 C CA . PRO A 1 376 ? -4.559 14.031 -15.211 1 56.5 376 PRO A CA 1
ATOM 3054 C C . PRO A 1 376 ? -4.688 12.719 -14.438 1 56.5 376 PRO A C 1
ATOM 3056 O O . PRO A 1 376 ? -4.289 12.648 -13.273 1 56.5 376 PRO A O 1
ATOM 3059 N N . GLY A 1 377 ? -5.941 12.023 -14.805 1 63.78 377 GLY A N 1
ATOM 3060 C CA . GLY A 1 377 ? -5.949 10.781 -14.039 1 63.78 377 GLY A CA 1
ATOM 3061 C C . GLY A 1 377 ? -7.098 9.867 -14.406 1 63.78 377 GLY A C 1
ATOM 3062 O O . GLY A 1 377 ? -7.797 10.102 -15.391 1 63.78 377 GLY A O 1
ATOM 3063 N N . ILE A 1 378 ? -7.195 8.828 -13.812 1 76.81 378 ILE A N 1
ATOM 3064 C CA . ILE A 1 378 ? -8.195 7.781 -14 1 76.81 378 ILE A CA 1
ATOM 3065 C C . ILE A 1 378 ? -9.484 8.164 -13.273 1 76.81 378 ILE A C 1
ATOM 3067 O O . ILE A 1 378 ? -9.484 8.359 -12.055 1 76.81 378 ILE A O 1
ATOM 3071 N N . THR A 1 379 ? -10.555 8.562 -14.078 1 80.19 379 THR A N 1
ATOM 3072 C CA . THR A 1 379 ? -11.797 9.039 -13.492 1 80.19 379 THR A CA 1
ATOM 3073 C C . THR A 1 379 ? -12.859 7.941 -13.5 1 80.19 379 THR A C 1
ATOM 3075 O O . THR A 1 379 ? -12.688 6.914 -14.164 1 80.19 379 THR A O 1
ATOM 3078 N N . TYR A 1 380 ? -13.938 8.266 -12.758 1 78.31 380 TYR A N 1
ATOM 3079 C CA . TYR A 1 380 ? -15.086 7.363 -12.758 1 78.31 380 TYR A CA 1
ATOM 3080 C C . TYR A 1 380 ? -15.516 7.031 -14.18 1 78.31 380 TYR A C 1
ATOM 3082 O O . TYR A 1 380 ? -15.617 7.918 -15.031 1 78.31 380 TYR A O 1
ATOM 3090 N N . GLY A 1 381 ? -15.633 5.77 -14.508 1 80 381 GLY A N 1
ATOM 3091 C CA . GLY A 1 381 ? -16.078 5.336 -15.82 1 80 381 GLY A CA 1
ATOM 3092 C C . GLY A 1 381 ? -14.938 5.07 -16.781 1 80 381 GLY A C 1
ATOM 3093 O O . GLY A 1 381 ? -15.156 4.57 -17.891 1 80 381 GLY A O 1
ATOM 3094 N N . SER A 1 382 ? -13.742 5.324 -16.375 1 84.94 382 SER A N 1
ATOM 3095 C CA . SER A 1 382 ? -12.586 5.066 -17.219 1 84.94 382 SER A CA 1
ATOM 3096 C C . SER A 1 382 ? -12.5 3.592 -17.594 1 84.94 382 SER A C 1
ATOM 3098 O O . SER A 1 382 ? -12.781 2.719 -16.781 1 84.94 382 SER A O 1
ATOM 3100 N N . ARG A 1 383 ? -12.062 3.354 -18.75 1 86.12 383 ARG A N 1
ATOM 3101 C CA . ARG A 1 383 ? -11.953 1.993 -19.266 1 86.12 383 ARG A CA 1
ATOM 3102 C C . ARG A 1 383 ? -10.961 1.175 -18.453 1 86.12 383 ARG A C 1
ATOM 3104 O O . ARG A 1 383 ? -11.156 -0.026 -18.25 1 86.12 383 ARG A O 1
ATOM 3111 N N . ASP A 1 384 ? -9.953 1.801 -18 1 89.56 384 ASP A N 1
ATOM 3112 C CA . ASP A 1 384 ? -8.891 1.114 -17.266 1 89.56 384 ASP A CA 1
ATOM 3113 C C . ASP A 1 384 ? -9.398 0.572 -15.938 1 89.56 384 ASP A C 1
ATOM 3115 O O . ASP A 1 384 ? -8.766 -0.293 -15.328 1 89.56 384 ASP A O 1
ATOM 3119 N N . THR A 1 385 ? -10.5 1.08 -15.484 1 93 385 THR A N 1
ATOM 3120 C CA . THR A 1 385 ? -11.031 0.666 -14.188 1 93 385 THR A CA 1
ATOM 3121 C C . THR A 1 385 ? -12.367 -0.054 -14.367 1 93 385 THR A C 1
ATOM 3123 O O . THR A 1 385 ? -13.047 -0.349 -13.383 1 93 385 THR A O 1
ATOM 3126 N N . ASP A 1 386 ? -12.797 -0.275 -15.633 1 95 386 ASP A N 1
ATOM 3127 C CA . ASP A 1 386 ? -14.109 -0.827 -15.961 1 95 386 ASP A CA 1
ATOM 3128 C C . ASP A 1 386 ? -14.195 -2.301 -15.578 1 95 386 ASP A C 1
ATOM 3130 O O . ASP A 1 386 ? -13.586 -3.156 -16.219 1 95 386 ASP A O 1
ATOM 3134 N N . LEU A 1 387 ? -14.992 -2.588 -14.539 1 96.81 387 LEU A N 1
ATOM 3135 C CA . LEU A 1 387 ? -15.117 -3.953 -14.039 1 96.81 387 LEU A CA 1
ATOM 3136 C C . LEU A 1 387 ? -15.789 -4.852 -15.078 1 96.81 387 LEU A C 1
ATOM 3138 O O . LEU A 1 387 ? -15.688 -6.078 -15 1 96.81 387 LEU A O 1
ATOM 3142 N N . ARG A 1 388 ? -16.531 -4.289 -16.094 1 95.44 388 ARG A N 1
ATOM 3143 C CA . ARG A 1 388 ? -17.188 -5.07 -17.141 1 95.44 388 ARG A CA 1
ATOM 3144 C C . ARG A 1 388 ? -16.172 -5.758 -18.031 1 95.44 388 ARG A C 1
ATOM 3146 O O . ARG A 1 388 ? -16.5 -6.707 -18.75 1 95.44 388 ARG A O 1
ATOM 3153 N N . THR A 1 389 ? -14.883 -5.359 -17.906 1 94.62 389 THR A N 1
ATOM 3154 C CA . THR A 1 389 ? -13.844 -5.844 -18.812 1 94.62 389 THR A CA 1
ATOM 3155 C C . THR A 1 389 ? -12.945 -6.859 -18.109 1 94.62 389 THR A C 1
ATOM 3157 O O . THR A 1 389 ? -11.898 -7.238 -18.641 1 94.62 389 THR A O 1
ATOM 3160 N N . LEU A 1 390 ? -13.336 -7.309 -17 1 95.56 390 LEU A N 1
ATOM 3161 C CA . LEU A 1 390 ? -12.539 -8.211 -16.172 1 95.56 390 LEU A CA 1
ATOM 3162 C C . LEU A 1 390 ? -12.133 -9.453 -16.969 1 95.56 390 LEU A C 1
ATOM 3164 O O . LEU A 1 390 ? -11.023 -9.953 -16.812 1 95.56 390 LEU A O 1
ATOM 3168 N N . PHE A 1 391 ? -12.984 -9.93 -17.797 1 95.12 391 PHE A N 1
ATOM 3169 C CA . PHE A 1 391 ? -12.758 -11.211 -18.453 1 95.12 391 PHE A CA 1
ATOM 3170 C C . PHE A 1 391 ? -12.492 -11.016 -19.938 1 95.12 391 PHE A C 1
ATOM 3172 O O . PHE A 1 391 ? -12.508 -11.984 -20.719 1 95.12 391 PHE A O 1
ATOM 3179 N N . ASP A 1 392 ? -12.203 -9.758 -20.328 1 93.44 392 ASP A N 1
ATOM 3180 C CA . ASP A 1 392 ? -11.891 -9.5 -21.734 1 93.44 392 ASP A CA 1
ATOM 3181 C C . ASP A 1 392 ? -10.672 -10.305 -22.188 1 93.44 392 ASP A C 1
ATOM 3183 O O . ASP A 1 392 ? -9.602 -10.211 -21.578 1 93.44 392 ASP A O 1
ATOM 3187 N N . ASP A 1 393 ? -10.898 -11.203 -23.125 1 93.5 393 ASP A N 1
ATOM 3188 C CA . ASP A 1 393 ? -9.883 -11.969 -23.844 1 93.5 393 ASP A CA 1
ATOM 3189 C C . ASP A 1 393 ? -9.156 -12.93 -22.891 1 93.5 393 ASP A C 1
ATOM 3191 O O . ASP A 1 393 ? -7.969 -13.211 -23.078 1 93.5 393 ASP A O 1
ATOM 3195 N N . THR A 1 394 ? -9.773 -13.336 -21.922 1 95.81 394 THR A N 1
ATOM 3196 C CA . THR A 1 394 ? -9.141 -14.273 -21 1 95.81 394 THR A CA 1
ATOM 3197 C C . THR A 1 394 ? -9.18 -15.695 -21.562 1 95.81 394 THR A C 1
ATOM 3199 O O . THR A 1 394 ? -10.023 -16.016 -22.406 1 95.81 394 THR A O 1
ATOM 3202 N N . LEU A 1 395 ? -8.258 -16.5 -21.141 1 96.81 395 LEU A N 1
ATOM 3203 C CA . LEU A 1 395 ? -8.188 -17.875 -21.609 1 96.81 395 LEU A CA 1
ATOM 3204 C C . LEU A 1 395 ? -9.422 -18.672 -21.172 1 96.81 395 LEU A C 1
ATOM 3206 O O . LEU A 1 395 ? -9.891 -19.547 -21.906 1 96.81 395 LEU A O 1
ATOM 3210 N N . CYS A 1 396 ? -9.969 -18.359 -20.031 1 93.56 396 CYS A N 1
ATOM 3211 C CA . CYS A 1 396 ? -11.117 -19.094 -19.531 1 93.56 396 CYS A CA 1
ATOM 3212 C C . CYS A 1 396 ? -12.344 -18.859 -20.391 1 93.56 396 CYS A C 1
ATOM 3214 O O . CYS A 1 396 ? -13.266 -19.672 -20.422 1 93.56 396 CYS A O 1
ATOM 3216 N N . ILE A 1 397 ? -12.414 -17.797 -21.094 1 89.62 397 ILE A N 1
ATOM 3217 C CA . ILE A 1 397 ? -13.5 -17.562 -22.031 1 89.62 397 ILE A CA 1
ATOM 3218 C C . ILE A 1 397 ? -13.281 -18.406 -23.281 1 89.62 397 ILE A C 1
ATOM 3220 O O . ILE A 1 397 ? -14.234 -18.938 -23.859 1 89.62 397 ILE A O 1
ATOM 3224 N N . TRP A 1 398 ? -12.039 -18.562 -23.656 1 91.12 398 TRP A N 1
ATOM 3225 C CA . TRP A 1 398 ? -11.688 -19.297 -24.859 1 91.12 398 TRP A CA 1
ATOM 3226 C C . TRP A 1 398 ? -11.742 -20.812 -24.609 1 91.12 398 TRP A C 1
ATOM 3228 O O . TRP A 1 398 ? -12.258 -21.562 -25.438 1 91.12 398 TRP A O 1
ATOM 3238 N N . LYS A 1 399 ? -11.156 -21.203 -23.562 1 93.69 399 LYS A N 1
ATOM 3239 C CA . LYS A 1 399 ? -11.008 -22.609 -23.203 1 93.69 399 LYS A CA 1
ATOM 3240 C C . LYS A 1 399 ? -11.242 -22.828 -21.719 1 93.69 399 LYS A C 1
ATOM 3242 O O . LYS A 1 399 ? -10.312 -23.156 -20.969 1 93.69 399 LYS A O 1
ATOM 3247 N N . PRO A 1 400 ? -12.508 -22.719 -21.219 1 90 400 PRO A N 1
ATOM 3248 C CA . PRO A 1 400 ? -12.797 -22.781 -19.781 1 90 400 PRO A CA 1
ATOM 3249 C C . PRO A 1 400 ? -12.352 -24.109 -19.156 1 90 400 PRO A C 1
ATOM 3251 O O . PRO A 1 400 ? -12.062 -24.156 -17.953 1 90 400 PRO A O 1
ATOM 3254 N N . HIS A 1 401 ? -12.172 -25.188 -19.922 1 92.19 401 HIS A N 1
ATOM 3255 C CA . HIS A 1 401 ? -11.852 -26.5 -19.359 1 92.19 401 HIS A CA 1
ATOM 3256 C C . HIS A 1 401 ? -10.352 -26.75 -19.375 1 92.19 401 HIS A C 1
ATOM 3258 O O . HIS A 1 401 ? -9.883 -27.75 -18.828 1 92.19 401 HIS A O 1
ATOM 3264 N N . ASN A 1 402 ? -9.594 -25.812 -20 1 96.75 402 ASN A N 1
ATOM 3265 C CA . ASN A 1 402 ? -8.141 -25.969 -20.078 1 96.75 402 ASN A CA 1
ATOM 3266 C C . ASN A 1 402 ? -7.422 -24.766 -19.484 1 96.75 402 ASN A C 1
ATOM 3268 O O . ASN A 1 402 ? -6.258 -24.516 -19.797 1 96.75 402 ASN A O 1
ATOM 3272 N N . ALA A 1 403 ? -8.211 -24 -18.688 1 97.75 403 ALA A N 1
ATOM 3273 C CA . ALA A 1 403 ? -7.617 -22.812 -18.078 1 97.75 403 ALA A CA 1
ATOM 3274 C C . ALA A 1 403 ? -7.418 -23 -16.578 1 97.75 403 ALA A C 1
ATOM 3276 O O . ALA A 1 403 ? -8.281 -23.562 -15.898 1 97.75 403 ALA A O 1
ATOM 3277 N N . VAL A 1 404 ? -6.258 -22.625 -16.109 1 98.62 404 VAL A N 1
ATOM 3278 C CA . VAL A 1 404 ? -6 -22.484 -14.672 1 98.62 404 VAL A CA 1
ATOM 3279 C C . VAL A 1 404 ? -5.906 -21.016 -14.297 1 98.62 404 VAL A C 1
ATOM 3281 O O . VAL A 1 404 ? -5.039 -20.297 -14.797 1 98.62 404 VAL A O 1
ATOM 3284 N N . SER A 1 405 ? -6.82 -20.562 -13.453 1 98.44 405 SER A N 1
ATOM 3285 C CA . SER A 1 405 ? -6.84 -19.172 -13.039 1 98.44 405 SER A CA 1
ATOM 3286 C C . SER A 1 405 ? -6.074 -18.969 -11.734 1 98.44 405 SER A C 1
ATOM 3288 O O . SER A 1 405 ? -5.984 -19.891 -10.914 1 98.44 405 SER A O 1
ATOM 3290 N N . PHE A 1 406 ? -5.422 -17.812 -11.578 1 98.38 406 PHE A N 1
ATOM 3291 C CA . PHE A 1 406 ? -4.688 -17.484 -10.367 1 98.38 406 PHE A CA 1
ATOM 3292 C C . PHE A 1 406 ? -4.668 -15.969 -10.148 1 98.38 406 PHE A C 1
ATOM 3294 O O . PHE A 1 406 ? -5.016 -15.203 -11.047 1 98.38 406 PHE A O 1
ATOM 3301 N N . VAL A 1 407 ? -4.379 -15.578 -8.93 1 98.12 407 VAL A N 1
ATOM 3302 C CA . VAL A 1 407 ? -4.293 -14.164 -8.578 1 98.12 407 VAL A CA 1
ATOM 3303 C C . VAL A 1 407 ? -2.83 -13.758 -8.43 1 98.12 407 VAL A C 1
ATOM 3305 O O . VAL A 1 407 ? -2.424 -12.695 -8.906 1 98.12 407 VAL A O 1
ATOM 3308 N N . VAL A 1 408 ? -2.072 -14.547 -7.723 1 95.88 408 VAL A N 1
ATOM 3309 C CA . VAL A 1 408 ? -0.64 -14.375 -7.504 1 95.88 408 VAL A CA 1
ATOM 3310 C C . VAL A 1 408 ? 0.054 -15.734 -7.531 1 95.88 408 VAL A C 1
ATOM 3312 O O . VAL A 1 408 ? -0.569 -16.766 -7.254 1 95.88 408 VAL A O 1
ATOM 3315 N N . ASN A 1 409 ? 1.213 -15.734 -7.961 1 96.62 409 ASN A N 1
ATOM 3316 C CA . ASN A 1 409 ? 2.076 -16.906 -7.832 1 96.62 409 ASN A CA 1
ATOM 3317 C C . ASN A 1 409 ? 3.525 -16.5 -7.57 1 96.62 409 ASN A C 1
ATOM 3319 O O . ASN A 1 409 ? 3.816 -15.336 -7.332 1 96.62 409 ASN A O 1
ATOM 3323 N N . HIS A 1 410 ? 4.406 -17.453 -7.551 1 95.06 410 HIS A N 1
ATOM 3324 C CA . HIS A 1 410 ? 5.789 -17.188 -7.164 1 95.06 410 HIS A CA 1
ATOM 3325 C C . HIS A 1 410 ? 6.504 -16.344 -8.211 1 95.06 410 HIS A C 1
ATOM 3327 O O . HIS A 1 410 ? 7.492 -15.664 -7.902 1 95.06 410 HIS A O 1
ATOM 3333 N N . ASP A 1 411 ? 5.996 -16.344 -9.43 1 92.31 411 ASP A N 1
ATOM 3334 C CA . ASP A 1 411 ? 6.617 -15.57 -10.5 1 92.31 411 ASP A CA 1
ATOM 3335 C C . ASP A 1 411 ? 6.164 -14.117 -10.445 1 92.31 411 ASP A C 1
ATOM 3337 O O . ASP A 1 411 ? 6.895 -13.219 -10.875 1 92.31 411 ASP A O 1
ATOM 3341 N N . THR A 1 412 ? 4.949 -13.922 -9.977 1 92.44 412 THR A N 1
ATOM 3342 C CA . THR A 1 412 ? 4.344 -12.602 -10.078 1 92.44 412 THR A CA 1
ATOM 3343 C C . THR A 1 412 ? 4.441 -11.852 -8.75 1 92.44 412 THR A C 1
ATOM 3345 O O . THR A 1 412 ? 4.172 -10.648 -8.688 1 92.44 412 THR A O 1
ATOM 3348 N N . GLN A 1 413 ? 4.824 -12.492 -7.695 1 87.44 413 GLN A N 1
ATOM 3349 C CA . GLN A 1 413 ? 4.906 -11.828 -6.398 1 87.44 413 GLN A CA 1
ATOM 3350 C C . GLN A 1 413 ? 6.02 -10.789 -6.383 1 87.44 413 GLN A C 1
ATOM 3352 O O . GLN A 1 413 ? 6.852 -10.75 -7.289 1 87.44 413 GLN A O 1
ATOM 3357 N N . LYS A 1 414 ? 6.008 -9.969 -5.441 1 82.81 414 LYS A N 1
ATOM 3358 C CA . LYS A 1 414 ? 6.906 -8.82 -5.336 1 82.81 414 LYS A CA 1
ATOM 3359 C C . LYS A 1 414 ? 8.367 -9.25 -5.426 1 82.81 414 LYS A C 1
ATOM 3361 O O . LYS A 1 414 ? 8.781 -10.203 -4.758 1 82.81 414 LYS A O 1
ATOM 3366 N N . GLY A 1 415 ? 9.078 -8.57 -6.242 1 75.62 415 GLY A N 1
ATOM 3367 C CA . GLY A 1 415 ? 10.508 -8.812 -6.367 1 75.62 415 GLY A CA 1
ATOM 3368 C C . GLY A 1 415 ? 10.852 -9.828 -7.441 1 75.62 415 GLY A C 1
ATOM 3369 O O . GLY A 1 415 ? 12.023 -10.047 -7.746 1 75.62 415 GLY A O 1
ATOM 3370 N N . GLN A 1 416 ? 9.859 -10.367 -8.102 1 81.25 416 GLN A N 1
ATOM 3371 C CA . GLN A 1 416 ? 10.125 -11.438 -9.062 1 81.25 416 GLN A CA 1
ATOM 3372 C C . GLN A 1 416 ? 10.031 -10.93 -10.492 1 81.25 416 GLN A C 1
ATOM 3374 O O . GLN A 1 416 ? 9.555 -9.82 -10.734 1 81.25 416 GLN A O 1
ATOM 3379 N N . SER A 1 417 ? 10.438 -11.727 -11.453 1 74.62 417 SER A N 1
ATOM 3380 C CA . SER A 1 417 ? 10.695 -11.352 -12.844 1 74.62 417 SER A CA 1
ATOM 3381 C C . SER A 1 417 ? 9.406 -10.961 -13.562 1 74.62 417 SER A C 1
ATOM 3383 O O . SER A 1 417 ? 9.406 -10.055 -14.398 1 74.62 417 SER A O 1
ATOM 3385 N N . LEU A 1 418 ? 8.352 -11.648 -13.234 1 83.69 418 LEU A N 1
ATOM 3386 C CA . LEU A 1 418 ? 7.07 -11.375 -13.883 1 83.69 418 LEU A CA 1
ATOM 3387 C C . LEU A 1 418 ? 6.121 -10.656 -12.93 1 83.69 418 LEU A C 1
ATOM 3389 O O . LEU A 1 418 ? 4.914 -10.922 -12.93 1 83.69 418 LEU A O 1
ATOM 3393 N N . GLU A 1 419 ? 6.742 -9.828 -12.109 1 81.44 419 GLU A N 1
ATOM 3394 C CA . GLU A 1 419 ? 5.941 -9.117 -11.117 1 81.44 419 GLU A CA 1
ATOM 3395 C C . GLU A 1 419 ? 4.715 -8.469 -11.758 1 81.44 419 GLU A C 1
ATOM 3397 O O . GLU A 1 419 ? 4.844 -7.695 -12.711 1 81.44 419 GLU A O 1
ATOM 3402 N N . THR A 1 420 ? 3.562 -8.867 -11.367 1 89.06 420 THR A N 1
ATOM 3403 C CA . THR A 1 420 ? 2.24 -8.383 -11.75 1 89.06 420 THR A CA 1
ATOM 3404 C C . THR A 1 420 ? 1.402 -8.062 -10.516 1 89.06 420 THR A C 1
ATOM 3406 O O . THR A 1 420 ? 0.548 -8.852 -10.117 1 89.06 420 THR A O 1
ATOM 3409 N N . PRO A 1 421 ? 1.618 -6.926 -9.992 1 92.06 421 PRO A N 1
ATOM 3410 C CA . PRO A 1 421 ? 1.029 -6.594 -8.695 1 92.06 421 PRO A CA 1
ATOM 3411 C C . PRO A 1 421 ? -0.486 -6.418 -8.766 1 92.06 421 PRO A C 1
ATOM 3413 O O . PRO A 1 421 ? -1.01 -5.914 -9.758 1 92.06 421 PRO A O 1
ATOM 3416 N N . ILE A 1 422 ? -1.161 -6.859 -7.777 1 96.19 422 ILE A N 1
ATOM 3417 C CA . ILE A 1 422 ? -2.582 -6.613 -7.551 1 96.19 422 ILE A CA 1
ATOM 3418 C C . ILE A 1 422 ? -2.762 -5.758 -6.297 1 96.19 422 ILE A C 1
ATOM 3420 O O . ILE A 1 422 ? -2.156 -6.035 -5.258 1 96.19 422 ILE A O 1
ATOM 3424 N N . ALA A 1 423 ? -3.566 -4.668 -6.414 1 94.62 423 ALA A N 1
ATOM 3425 C CA . ALA A 1 423 ? -3.811 -3.812 -5.258 1 94.62 423 ALA A CA 1
ATOM 3426 C C . ALA A 1 423 ? -4.418 -4.609 -4.105 1 94.62 423 ALA A C 1
ATOM 3428 O O . ALA A 1 423 ? -5.285 -5.457 -4.316 1 94.62 423 ALA A O 1
ATOM 3429 N N . PRO A 1 424 ? -3.998 -4.281 -2.889 1 92.38 424 PRO A N 1
ATOM 3430 C CA . PRO A 1 424 ? -4.441 -5.074 -1.739 1 92.38 424 PRO A CA 1
ATOM 3431 C C . PRO A 1 424 ? -5.965 -5.121 -1.608 1 92.38 424 PRO A C 1
ATOM 3433 O O . PRO A 1 424 ? -6.531 -6.188 -1.356 1 92.38 424 PRO A O 1
ATOM 3436 N N . PHE A 1 425 ? -6.699 -4.039 -1.846 1 94 425 PHE A N 1
ATOM 3437 C CA . PHE A 1 425 ? -8.148 -4.027 -1.67 1 94 425 PHE A CA 1
ATOM 3438 C C . PHE A 1 425 ? -8.82 -4.957 -2.674 1 94 425 PHE A C 1
ATOM 3440 O O . PHE A 1 425 ? -9.961 -5.371 -2.473 1 94 425 PHE A O 1
ATOM 3447 N N . PHE A 1 426 ? -8.148 -5.281 -3.771 1 97.62 426 PHE A N 1
ATOM 3448 C CA . PHE A 1 426 ? -8.734 -6.012 -4.891 1 97.62 426 PHE A CA 1
ATOM 3449 C C . PHE A 1 426 ? -8.477 -7.508 -4.75 1 97.62 426 PHE A C 1
ATOM 3451 O O . PHE A 1 426 ? -9.062 -8.312 -5.477 1 97.62 426 PHE A O 1
ATOM 3458 N N . MET A 1 427 ? -7.641 -7.922 -3.842 1 97.56 427 MET A N 1
ATOM 3459 C CA . MET A 1 427 ? -7.293 -9.328 -3.67 1 97.56 427 MET A CA 1
ATOM 3460 C C . MET A 1 427 ? -8.539 -10.164 -3.393 1 97.56 427 MET A C 1
ATOM 3462 O O . MET A 1 427 ? -8.781 -11.164 -4.066 1 97.56 427 MET A O 1
ATOM 3466 N N . PRO A 1 428 ? -9.398 -9.758 -2.414 1 98.19 428 PRO A N 1
ATOM 3467 C CA . PRO A 1 428 ? -10.602 -10.562 -2.203 1 98.19 428 PRO A CA 1
ATOM 3468 C C . PRO A 1 428 ? -11.531 -10.555 -3.412 1 98.19 428 PRO A C 1
ATOM 3470 O O . PRO A 1 428 ? -12.234 -11.539 -3.664 1 98.19 428 PRO A O 1
ATOM 3473 N N . LEU A 1 429 ? -11.586 -9.453 -4.172 1 98.69 429 LEU A N 1
ATOM 3474 C CA . LEU A 1 429 ? -12.383 -9.414 -5.391 1 98.69 429 LEU A CA 1
ATOM 3475 C C . LEU A 1 429 ? -11.883 -10.453 -6.398 1 98.69 429 LEU A C 1
ATOM 3477 O O . LEU A 1 429 ? -12.664 -11.266 -6.895 1 98.69 429 LEU A O 1
ATOM 3481 N N . ALA A 1 430 ? -10.602 -10.43 -6.605 1 98.75 430 ALA A N 1
ATOM 3482 C CA . ALA A 1 430 ? -9.992 -11.336 -7.578 1 98.75 430 ALA A CA 1
ATOM 3483 C C . ALA A 1 430 ? -10.219 -12.789 -7.188 1 98.75 430 ALA A C 1
ATOM 3485 O O . ALA A 1 430 ? -10.609 -13.609 -8.023 1 98.75 430 ALA A O 1
ATOM 3486 N N . TYR A 1 431 ? -9.977 -13.109 -5.941 1 98.81 431 TYR A N 1
ATOM 3487 C CA . TYR A 1 431 ? -10.156 -14.484 -5.492 1 98.81 431 TYR A CA 1
ATOM 3488 C C . TYR A 1 431 ? -11.625 -14.898 -5.574 1 98.81 431 TYR A C 1
ATOM 3490 O O . TYR A 1 431 ? -11.93 -16.062 -5.855 1 98.81 431 TYR A O 1
ATOM 3498 N N . SER A 1 432 ? -12.547 -13.977 -5.297 1 98.88 432 SER A N 1
ATOM 3499 C CA . SER A 1 432 ? -13.961 -14.305 -5.445 1 98.88 432 SER A CA 1
ATOM 3500 C C . SER A 1 432 ? -14.297 -14.695 -6.883 1 98.88 432 SER A C 1
ATOM 3502 O O . SER A 1 432 ? -15.086 -15.609 -7.117 1 98.88 432 SER A O 1
ATOM 3504 N N . LEU A 1 433 ? -13.695 -14.039 -7.809 1 98.56 433 LEU A N 1
ATOM 3505 C CA . LEU A 1 433 ? -13.961 -14.281 -9.219 1 98.56 433 LEU A CA 1
ATOM 3506 C C . LEU A 1 433 ? -13.438 -15.648 -9.648 1 98.56 433 LEU A C 1
ATOM 3508 O O . LEU A 1 433 ? -14.133 -16.391 -10.352 1 98.56 433 LEU A O 1
ATOM 3512 N N . ILE A 1 434 ? -12.273 -16.031 -9.211 1 98.62 434 ILE A N 1
ATOM 3513 C CA . ILE A 1 434 ? -11.711 -17.266 -9.734 1 98.62 434 ILE A CA 1
ATOM 3514 C C . ILE A 1 434 ? -12.234 -18.453 -8.938 1 98.62 434 ILE A C 1
ATOM 3516 O O . ILE A 1 434 ? -12.359 -19.562 -9.469 1 98.62 434 ILE A O 1
ATOM 3520 N N . LEU A 1 435 ? -12.648 -18.281 -7.734 1 98.81 435 LEU A N 1
ATOM 3521 C CA . LEU A 1 435 ? -13.062 -19.406 -6.887 1 98.81 435 LEU A CA 1
ATOM 3522 C C . LEU A 1 435 ? -14.555 -19.672 -7.031 1 98.81 435 LEU A C 1
ATOM 3524 O O . LEU A 1 435 ? -14.992 -20.828 -6.957 1 98.81 435 LEU A O 1
ATOM 3528 N N . LEU A 1 436 ? -15.359 -18.625 -7.281 1 98.69 436 LEU A N 1
ATOM 3529 C CA . LEU A 1 436 ? -16.797 -18.844 -7.094 1 98.69 436 LEU A CA 1
ATOM 3530 C C . LEU A 1 436 ? -17.5 -18.922 -8.438 1 98.69 436 LEU A C 1
ATOM 3532 O O . LEU A 1 436 ? -18.641 -19.375 -8.516 1 98.69 436 LEU A O 1
ATOM 3536 N N . ARG A 1 437 ? -16.922 -18.469 -9.484 1 96.81 437 ARG A N 1
ATOM 3537 C CA . ARG A 1 437 ? -17.547 -18.547 -10.789 1 96.81 437 ARG A CA 1
ATOM 3538 C C . ARG A 1 437 ? -17.438 -19.953 -11.367 1 96.81 437 ARG A C 1
ATOM 3540 O O . ARG A 1 437 ? -16.516 -20.703 -11.039 1 96.81 437 ARG A O 1
ATOM 3547 N N . ALA A 1 438 ? -18.344 -20.266 -12.289 1 94.31 438 ALA A N 1
ATOM 3548 C CA . ALA A 1 438 ? -18.422 -21.609 -12.867 1 94.31 438 ALA A CA 1
ATOM 3549 C C . ALA A 1 438 ? -17.516 -21.734 -14.086 1 94.31 438 ALA A C 1
ATOM 3551 O O . ALA A 1 438 ? -17.062 -22.828 -14.43 1 94.31 438 ALA A O 1
ATOM 3552 N N . ASN A 1 439 ? -17.203 -20.641 -14.703 1 92.25 439 ASN A N 1
ATOM 3553 C CA . ASN A 1 439 ? -16.516 -20.672 -15.984 1 92.25 439 ASN A CA 1
ATOM 3554 C C . ASN A 1 439 ? -15.18 -19.922 -15.93 1 92.25 439 ASN A C 1
ATOM 3556 O O . ASN A 1 439 ? -14.805 -19.25 -16.891 1 92.25 439 ASN A O 1
ATOM 3560 N N . ALA A 1 440 ? -14.539 -20.047 -14.781 1 92 440 ALA A N 1
ATOM 3561 C CA . ALA A 1 440 ? -13.258 -19.359 -14.641 1 92 440 ALA A CA 1
ATOM 3562 C C . ALA A 1 440 ? -12.109 -20.359 -14.562 1 92 440 ALA A C 1
ATOM 3564 O O . ALA A 1 440 ? -11.047 -20.062 -14 1 92 440 ALA A O 1
ATOM 3565 N N . GLY A 1 441 ? -12.305 -21.562 -15.102 1 94.94 441 GLY A N 1
ATOM 3566 C CA . GLY A 1 441 ? -11.242 -22.547 -15.062 1 94.94 441 GLY A CA 1
ATOM 3567 C C . GLY A 1 441 ? -11.031 -23.141 -13.68 1 94.94 441 GLY A C 1
ATOM 3568 O O . GLY A 1 441 ? -11.922 -23.078 -12.836 1 94.94 441 GLY A O 1
ATOM 3569 N N . VAL A 1 442 ? -9.898 -23.812 -13.484 1 97.31 442 VAL A N 1
ATOM 3570 C CA . VAL A 1 442 ? -9.531 -24.344 -12.172 1 97.31 442 VAL A CA 1
ATOM 3571 C C . VAL A 1 442 ? -8.703 -23.312 -11.414 1 97.31 442 VAL A C 1
ATOM 3573 O O . VAL A 1 442 ? -7.605 -22.953 -11.836 1 97.31 442 VAL A O 1
ATOM 3576 N N . PRO A 1 443 ? -9.281 -22.844 -10.328 1 98.56 443 PRO A N 1
ATOM 3577 C CA . PRO A 1 443 ? -8.547 -21.812 -9.594 1 98.56 443 PRO A CA 1
ATOM 3578 C C . PRO A 1 443 ? -7.34 -22.375 -8.836 1 98.56 443 PRO A C 1
ATOM 3580 O O . PRO A 1 443 ? -7.402 -23.484 -8.312 1 98.56 443 PRO A O 1
ATOM 3583 N N . CYS A 1 444 ? -6.266 -21.609 -8.805 1 98.81 444 CYS A N 1
ATOM 3584 C CA . CYS A 1 444 ? -5.066 -21.938 -8.039 1 98.81 444 CYS A CA 1
ATOM 3585 C C . CYS A 1 444 ? -4.785 -20.859 -6.988 1 98.81 444 CYS A C 1
ATOM 3587 O O . CYS A 1 444 ? -4.461 -19.719 -7.324 1 98.81 444 CYS A O 1
ATOM 3589 N N . VAL A 1 445 ? -4.922 -21.25 -5.723 1 98.62 445 VAL A N 1
ATOM 3590 C CA . VAL A 1 445 ? -4.641 -20.359 -4.598 1 98.62 445 VAL A CA 1
ATOM 3591 C C . VAL A 1 445 ? -3.141 -20.312 -4.328 1 98.62 445 VAL A C 1
ATOM 3593 O O . VAL A 1 445 ? -2.443 -21.312 -4.531 1 98.62 445 VAL A O 1
ATOM 3596 N N . PHE A 1 446 ? -2.695 -19.203 -3.824 1 98.38 446 PHE A N 1
ATOM 3597 C CA . PHE A 1 446 ? -1.263 -19 -3.637 1 98.38 446 PHE A CA 1
ATOM 3598 C C . PHE A 1 446 ? -0.877 -19.172 -2.174 1 98.38 446 PHE A C 1
ATOM 3600 O O . PHE A 1 446 ? -1.557 -18.672 -1.281 1 98.38 446 PHE A O 1
ATOM 3607 N N . TRP A 1 447 ? 0.209 -19.734 -1.943 1 97.94 447 TRP A N 1
ATOM 3608 C CA . TRP A 1 447 ? 0.731 -20.062 -0.622 1 97.94 447 TRP A CA 1
ATOM 3609 C C . TRP A 1 447 ? 0.768 -18.828 0.274 1 97.94 447 TRP A C 1
ATOM 3611 O O . TRP A 1 447 ? 0.245 -18.844 1.391 1 97.94 447 TRP A O 1
ATOM 3621 N N . SER A 1 448 ? 1.341 -17.734 -0.199 1 95.5 448 SER A N 1
ATOM 3622 C CA . SER A 1 448 ? 1.566 -16.562 0.625 1 95.5 448 SER A CA 1
ATOM 3623 C C . SER A 1 448 ? 0.247 -15.922 1.057 1 95.5 448 SER A C 1
ATOM 3625 O O . SER A 1 448 ? 0.178 -15.266 2.1 1 95.5 448 SER A O 1
ATOM 3627 N N . ASP A 1 449 ? -0.755 -16.094 0.279 1 96.81 449 ASP A N 1
ATOM 3628 C CA . ASP A 1 449 ? -2.047 -15.5 0.601 1 96.81 449 ASP A CA 1
ATOM 3629 C C . ASP A 1 449 ? -2.764 -16.297 1.69 1 96.81 449 ASP A C 1
ATOM 3631 O O . ASP A 1 449 ? -3.693 -15.789 2.324 1 96.81 449 ASP A O 1
ATOM 3635 N N . LEU A 1 450 ? -2.348 -17.516 1.926 1 95.94 450 LEU A N 1
ATOM 3636 C CA . LEU A 1 450 ? -2.912 -18.344 2.982 1 95.94 450 LEU A CA 1
ATOM 3637 C C . LEU A 1 450 ? -2.039 -18.297 4.234 1 95.94 450 LEU A C 1
ATOM 3639 O O . LEU A 1 450 ? -2.553 -18.297 5.355 1 95.94 450 LEU A O 1
ATOM 3643 N N . TYR A 1 451 ? -0.724 -18.281 3.99 1 93.44 451 TYR A N 1
ATOM 3644 C CA . TYR A 1 451 ? 0.151 -18.562 5.121 1 93.44 451 TYR A CA 1
ATOM 3645 C C . TYR A 1 451 ? 1.154 -17.438 5.336 1 93.44 451 TYR A C 1
ATOM 3647 O O . TYR A 1 451 ? 1.958 -17.484 6.27 1 93.44 451 TYR A O 1
ATOM 3655 N N . GLY A 1 452 ? 1.17 -16.438 4.535 1 92.06 452 GLY A N 1
ATOM 3656 C CA . GLY A 1 452 ? 2.084 -15.32 4.688 1 92.06 452 GLY A CA 1
ATOM 3657 C C . GLY A 1 452 ? 3.371 -15.484 3.906 1 92.06 452 GLY A C 1
ATOM 3658 O O . GLY A 1 452 ? 3.533 -16.469 3.17 1 92.06 452 GLY A O 1
ATOM 3659 N N . SER A 1 453 ? 4.285 -14.492 4.027 1 92.19 453 SER A N 1
ATOM 3660 C CA . SER A 1 453 ? 5.508 -14.469 3.236 1 92.19 453 SER A CA 1
ATOM 3661 C C . SER A 1 453 ? 6.668 -13.883 4.031 1 92.19 453 SER A C 1
ATOM 3663 O O . SER A 1 453 ? 6.484 -12.93 4.801 1 92.19 453 SER A O 1
ATOM 3665 N N . PHE A 1 454 ? 7.816 -14.367 3.783 1 86.56 454 PHE A N 1
ATOM 3666 C CA . PHE A 1 454 ? 9.031 -13.789 4.344 1 86.56 454 PHE A CA 1
ATOM 3667 C C . PHE A 1 454 ? 9.516 -12.625 3.49 1 86.56 454 PHE A C 1
ATOM 3669 O O . PHE A 1 454 ? 10.289 -11.789 3.961 1 86.56 454 PHE A O 1
ATOM 3676 N N . GLY A 1 455 ? 9.047 -12.531 2.379 1 84.69 455 GLY A N 1
ATOM 3677 C CA . GLY A 1 455 ? 9.367 -11.43 1.492 1 84.69 455 GLY A CA 1
ATOM 3678 C C . GLY A 1 455 ? 10.828 -11.391 1.082 1 84.69 455 GLY A C 1
ATOM 3679 O O . GLY A 1 455 ? 11.57 -12.352 1.322 1 84.69 455 GLY A O 1
ATOM 3680 N N . VAL A 1 456 ? 11.18 -10.164 0.37 1 76.69 456 VAL A N 1
ATOM 3681 C CA . VAL A 1 456 ? 12.531 -9.945 -0.139 1 76.69 456 VAL A CA 1
ATOM 3682 C C . VAL A 1 456 ? 13.477 -9.656 1.021 1 76.69 456 VAL A C 1
ATOM 3684 O O . VAL A 1 456 ? 13.18 -8.828 1.883 1 76.69 456 VAL A O 1
ATOM 3687 N N . THR A 1 457 ? 14.305 -10.297 1.501 1 59.38 457 THR A N 1
ATOM 3688 C CA . THR A 1 457 ? 15.281 -9.984 2.539 1 59.38 457 THR A CA 1
ATOM 3689 C C . THR A 1 457 ? 16.484 -9.258 1.944 1 59.38 457 THR A C 1
ATOM 3691 O O . THR A 1 457 ? 16.875 -9.531 0.809 1 59.38 457 THR A O 1
ATOM 3694 N N . SER A 1 458 ? 16.641 -7.805 2.109 1 46.78 458 SER A N 1
ATOM 3695 C CA . SER A 1 458 ? 17.812 -7.105 1.598 1 46.78 458 SER A CA 1
ATOM 3696 C C . SER A 1 458 ? 19.047 -7.992 1.659 1 46.78 458 SER A C 1
ATOM 3698 O O . SER A 1 458 ? 19.984 -7.832 0.859 1 46.78 458 SER A O 1
ATOM 3700 N N . ASN A 1 459 ? 19.5 -8.273 2.996 1 38.81 459 ASN A N 1
ATOM 3701 C CA . ASN A 1 459 ? 20.906 -8.625 3.139 1 38.81 459 ASN A CA 1
ATOM 3702 C C . ASN A 1 459 ? 21.297 -9.742 2.172 1 38.81 459 ASN A C 1
ATOM 3704 O O . ASN A 1 459 ? 22.188 -9.555 1.342 1 38.81 459 ASN A O 1
ATOM 3708 N N . ASP A 1 460 ? 21.703 -11.023 2.795 1 34.66 460 ASP A N 1
ATOM 3709 C CA . ASP A 1 460 ? 22.891 -11.859 2.697 1 34.66 460 ASP A CA 1
ATOM 3710 C C . ASP A 1 460 ? 22.766 -12.867 1.558 1 34.66 460 ASP A C 1
ATOM 3712 O O . ASP A 1 460 ? 21.922 -13.766 1.605 1 34.66 460 ASP A O 1
ATOM 3716 N N . THR A 1 461 ? 22.688 -12.375 0.396 1 35.34 461 THR A N 1
ATOM 3717 C CA . THR A 1 461 ? 23.281 -13.516 -0.289 1 35.34 461 THR A CA 1
ATOM 3718 C C . THR A 1 461 ? 24.203 -14.289 0.643 1 35.34 461 THR A C 1
ATOM 3720 O O . THR A 1 461 ? 25.141 -13.711 1.2 1 35.34 461 THR A O 1
ATOM 3723 N N . PRO A 1 462 ? 23.812 -15.336 1.288 1 34.94 462 PRO A N 1
ATOM 3724 C CA . PRO A 1 462 ? 24.953 -15.898 2.016 1 34.94 462 PRO A CA 1
ATOM 3725 C C . PRO A 1 462 ? 26.281 -15.664 1.299 1 34.94 462 PRO A C 1
ATOM 3727 O O . PRO A 1 462 ? 26.406 -15.977 0.111 1 34.94 462 PRO A O 1
ATOM 3730 N N . ALA A 1 463 ? 27.078 -14.68 1.751 1 30.8 463 ALA A N 1
ATOM 3731 C CA . ALA A 1 463 ? 28.422 -14.648 1.182 1 30.8 463 ALA A CA 1
ATOM 3732 C C . ALA A 1 463 ? 28.953 -16.062 0.955 1 30.8 463 ALA A C 1
ATOM 3734 O O . ALA A 1 463 ? 29.656 -16.312 -0.026 1 30.8 463 ALA A O 1
ATOM 3735 N N . SER A 1 464 ? 29.578 -16.609 2.164 1 30.69 464 SER A N 1
ATOM 3736 C CA . SER A 1 464 ? 30.453 -17.766 2.014 1 30.69 464 SER A CA 1
ATOM 3737 C C . SER A 1 464 ? 29.641 -19.062 1.975 1 30.69 464 SER A C 1
ATOM 3739 O O . SER A 1 464 ? 28.625 -19.188 2.652 1 30.69 464 SER A O 1
ATOM 3741 N N . GLU A 1 465 ? 29.859 -19.922 0.991 1 33.69 465 GLU A N 1
ATOM 3742 C CA . GLU A 1 465 ? 29.516 -21.297 0.635 1 33.69 465 GLU A CA 1
ATOM 3743 C C . GLU A 1 465 ? 29.328 -22.156 1.88 1 33.69 465 GLU A C 1
ATOM 3745 O O . GLU A 1 465 ? 28.656 -23.188 1.833 1 33.69 465 GLU A O 1
ATOM 3750 N N . ASP A 1 466 ? 30.375 -22.141 2.91 1 30.83 466 ASP A N 1
ATOM 3751 C CA . ASP A 1 466 ? 30.672 -23.219 3.836 1 30.83 466 ASP A CA 1
ATOM 3752 C C . ASP A 1 466 ? 29.688 -23.234 5.004 1 30.83 466 ASP A C 1
ATOM 3754 O O . ASP A 1 466 ? 29.781 -24.094 5.887 1 30.83 466 ASP A O 1
ATOM 3758 N N . ALA A 1 467 ? 29.375 -22.109 5.641 1 34.53 467 ALA A N 1
ATOM 3759 C CA . ALA A 1 467 ? 29.203 -22.219 7.086 1 34.53 467 ALA A CA 1
ATOM 3760 C C . ALA A 1 467 ? 27.938 -23.016 7.434 1 34.53 467 ALA A C 1
ATOM 3762 O O . ALA A 1 467 ? 27.734 -23.375 8.594 1 34.53 467 ALA A O 1
ATOM 3763 N N . ALA A 1 468 ? 26.688 -22.719 7.055 1 32.97 468 ALA A N 1
ATOM 3764 C CA . ALA A 1 468 ? 25.656 -23.062 8.039 1 32.97 468 ALA A CA 1
ATOM 3765 C C . ALA A 1 468 ? 25.172 -24.5 7.852 1 32.97 468 ALA A C 1
ATOM 3767 O O . ALA A 1 468 ? 24.906 -24.938 6.727 1 32.97 468 ALA A O 1
ATOM 3768 N N . SER A 1 469 ? 25.391 -25.312 8.797 1 34.72 469 SER A N 1
ATOM 3769 C CA . SER A 1 469 ? 24.672 -26.562 8.945 1 34.72 469 SER A CA 1
ATOM 3770 C C . SER A 1 469 ? 23.172 -26.375 8.789 1 34.72 469 SER A C 1
ATOM 3772 O O . SER A 1 469 ? 22.625 -25.344 9.195 1 34.72 469 SER A O 1
ATOM 3774 N N . PRO A 1 470 ? 22.547 -27.125 7.957 1 39.31 470 PRO A N 1
ATOM 3775 C CA . PRO A 1 470 ? 21.109 -27.109 7.668 1 39.31 470 PRO A CA 1
ATOM 3776 C C . PRO A 1 470 ? 20.25 -26.875 8.914 1 39.31 470 PRO A C 1
ATOM 3778 O O . PRO A 1 470 ? 19.109 -26.453 8.812 1 39.31 470 PRO A O 1
ATOM 3781 N N . ARG A 1 471 ? 20.641 -27.5 10.008 1 38.75 471 ARG A N 1
ATOM 3782 C CA . ARG A 1 471 ? 19.734 -27.484 11.156 1 38.75 471 ARG A CA 1
ATOM 3783 C C . ARG A 1 471 ? 19.5 -26.047 11.625 1 38.75 471 ARG A C 1
ATOM 3785 O O . ARG A 1 471 ? 18.594 -25.797 12.422 1 38.75 471 ARG A O 1
ATOM 3792 N N . ASP A 1 472 ? 20.406 -25.078 11.391 1 42.16 472 ASP A N 1
ATOM 3793 C CA . ASP A 1 472 ? 20.312 -23.828 12.117 1 42.16 472 ASP A CA 1
ATOM 3794 C C . ASP A 1 472 ? 20 -22.656 11.172 1 42.16 472 ASP A C 1
ATOM 3796 O O . ASP A 1 472 ? 20.438 -21.531 11.414 1 42.16 472 ASP A O 1
ATOM 3800 N N . THR A 1 473 ? 19.656 -22.906 9.945 1 49.88 473 THR A N 1
ATOM 3801 C CA . THR A 1 473 ? 19.406 -21.672 9.211 1 49.88 473 THR A CA 1
ATOM 3802 C C . THR A 1 473 ? 18.25 -20.891 9.836 1 49.88 473 THR A C 1
ATOM 3804 O O . THR A 1 473 ? 17.109 -21.359 9.828 1 49.88 473 THR A O 1
ATOM 3807 N N . PRO A 1 474 ? 18.562 -20 10.602 1 55.91 474 PRO A N 1
ATOM 3808 C CA . PRO A 1 474 ? 17.516 -19.203 11.25 1 55.91 474 PRO A CA 1
ATOM 3809 C C . PRO A 1 474 ? 16.5 -18.656 10.258 1 55.91 474 PRO A C 1
ATOM 3811 O O . PRO A 1 474 ? 16.828 -18.391 9.094 1 55.91 474 PRO A O 1
ATOM 3814 N N . LEU A 1 475 ? 15.188 -19 10.578 1 66.06 475 LEU A N 1
ATOM 3815 C CA . LEU A 1 475 ? 14.133 -18.297 9.859 1 66.06 475 LEU A CA 1
ATOM 3816 C C . LEU A 1 475 ? 14.484 -16.828 9.672 1 66.06 475 LEU A C 1
ATOM 3818 O O . LEU A 1 475 ? 15.164 -16.234 10.516 1 66.06 475 LEU A O 1
ATOM 3822 N N . PRO A 1 476 ? 14.062 -16.391 8.438 1 66.56 476 PRO A N 1
ATOM 3823 C CA . PRO A 1 476 ? 14.273 -14.945 8.273 1 66.56 476 PRO A CA 1
ATOM 3824 C C . PRO A 1 476 ? 13.664 -14.133 9.422 1 66.56 476 PRO A C 1
ATOM 3826 O O . PRO A 1 476 ? 12.836 -14.641 10.18 1 66.56 476 PRO A O 1
ATOM 3829 N N . ASP A 1 477 ? 14.125 -12.945 9.562 1 65.19 477 ASP A N 1
ATOM 3830 C CA . ASP A 1 477 ? 13.688 -12.031 10.609 1 65.19 477 ASP A CA 1
ATOM 3831 C C . ASP A 1 477 ? 12.172 -11.883 10.609 1 65.19 477 ASP A C 1
ATOM 3833 O O . ASP A 1 477 ? 11.586 -11.461 9.609 1 65.19 477 ASP A O 1
ATOM 3837 N N . PRO A 1 478 ? 11.633 -12.328 11.688 1 65.94 478 PRO A N 1
ATOM 3838 C CA . PRO A 1 478 ? 10.172 -12.25 11.789 1 65.94 478 PRO A CA 1
ATOM 3839 C C . PRO A 1 478 ? 9.641 -10.828 11.609 1 65.94 478 PRO A C 1
ATOM 3841 O O . PRO A 1 478 ? 8.469 -10.641 11.273 1 65.94 478 PRO A O 1
ATOM 3844 N N . GLN A 1 479 ? 10.547 -9.875 11.797 1 64.62 479 GLN A N 1
ATOM 3845 C CA . GLN A 1 479 ? 10.102 -8.492 11.688 1 64.62 479 GLN A CA 1
ATOM 3846 C C . GLN A 1 479 ? 9.664 -8.164 10.258 1 64.62 479 GLN A C 1
ATOM 3848 O O . GLN A 1 479 ? 8.867 -7.25 10.039 1 64.62 479 GLN A O 1
ATOM 3853 N N . HIS A 1 480 ? 10.047 -9.023 9.391 1 72.44 480 HIS A N 1
ATOM 3854 C CA . HIS A 1 480 ? 9.734 -8.734 7.996 1 72.44 480 HIS A CA 1
ATOM 3855 C C . HIS A 1 480 ? 8.625 -9.656 7.484 1 72.44 480 HIS A C 1
ATOM 3857 O O . HIS A 1 480 ? 8.305 -9.641 6.293 1 72.44 480 HIS A O 1
ATOM 3863 N N . TRP A 1 481 ? 8.055 -10.359 8.352 1 82.75 481 TRP A N 1
ATOM 3864 C CA . TRP A 1 481 ? 6.984 -11.281 7.988 1 82.75 481 TRP A CA 1
ATOM 3865 C C . TRP A 1 481 ? 5.746 -10.523 7.52 1 82.75 481 TRP A C 1
ATOM 3867 O O . TRP A 1 481 ? 5.289 -9.594 8.188 1 82.75 481 TRP A O 1
ATOM 3877 N N . LYS A 1 482 ? 5.301 -10.844 6.418 1 86.69 482 LYS A N 1
ATOM 3878 C CA . LYS A 1 482 ? 4.031 -10.32 5.918 1 86.69 482 LYS A CA 1
ATOM 3879 C C . LYS A 1 482 ? 2.893 -11.312 6.164 1 86.69 482 LYS A C 1
ATOM 3881 O O . LYS A 1 482 ? 2.967 -12.469 5.746 1 86.69 482 LYS A O 1
ATOM 3886 N N . PRO A 1 483 ? 1.89 -10.891 6.797 1 88.25 483 PRO A N 1
ATOM 3887 C CA . PRO A 1 483 ? 0.775 -11.797 7.078 1 88.25 483 PRO A CA 1
ATOM 3888 C C . PRO A 1 483 ? 0.015 -12.203 5.816 1 88.25 483 PRO A C 1
ATOM 3890 O O . PRO A 1 483 ? 0.193 -11.594 4.762 1 88.25 483 PRO A O 1
ATOM 3893 N N . PRO A 1 484 ? -0.781 -13.289 5.98 1 92.31 484 PRO A N 1
ATOM 3894 C CA . PRO A 1 484 ? -1.659 -13.68 4.875 1 92.31 484 PRO A CA 1
ATOM 3895 C C . PRO A 1 484 ? -2.623 -12.562 4.469 1 92.31 484 PRO A C 1
ATOM 3897 O O . PRO A 1 484 ? -2.824 -11.609 5.227 1 92.31 484 PRO A O 1
ATOM 3900 N N . MET A 1 485 ? -3.137 -12.719 3.277 1 91.25 485 MET A N 1
ATOM 3901 C CA . MET A 1 485 ? -4.094 -11.727 2.793 1 91.25 485 MET A CA 1
ATOM 3902 C C . MET A 1 485 ? -5.25 -11.562 3.773 1 91.25 485 MET A C 1
ATOM 3904 O O . MET A 1 485 ? -5.758 -12.547 4.312 1 91.25 485 MET A O 1
ATOM 3908 N N . CYS A 1 486 ? -5.645 -10.328 4.086 1 91.25 486 CYS A N 1
ATOM 3909 C CA . CYS A 1 486 ? -6.742 -9.977 4.973 1 91.25 486 CYS A CA 1
ATOM 3910 C C . CYS A 1 486 ? -6.605 -10.68 6.32 1 91.25 486 CYS A C 1
ATOM 3912 O O . CYS A 1 486 ? -7.59 -11.172 6.871 1 91.25 486 CYS A O 1
ATOM 3914 N N . GLY A 1 487 ? -5.383 -10.898 6.762 1 86.62 487 GLY A N 1
ATOM 3915 C CA . GLY A 1 487 ? -5.113 -11.469 8.07 1 86.62 487 GLY A CA 1
ATOM 3916 C C . GLY A 1 487 ? -5.406 -12.961 8.148 1 86.62 487 GLY A C 1
ATOM 3917 O O . GLY A 1 487 ? -5.531 -13.516 9.234 1 86.62 487 GLY A O 1
ATOM 3918 N N . GLY A 1 488 ? -5.637 -13.586 7.031 1 90.25 488 GLY A N 1
ATOM 3919 C CA . GLY A 1 488 ? -5.883 -15.016 6.996 1 90.25 488 GLY A CA 1
ATOM 3920 C C . GLY A 1 488 ? -7.332 -15.383 7.238 1 90.25 488 GLY A C 1
ATOM 3921 O O . GLY A 1 488 ? -7.668 -16.562 7.391 1 90.25 488 GLY A O 1
ATOM 3922 N N . GLN A 1 489 ? -8.234 -14.398 7.176 1 86.31 489 GLN A N 1
ATOM 3923 C CA . GLN A 1 489 ? -9.625 -14.625 7.559 1 86.31 489 GLN A CA 1
ATOM 3924 C C . GLN A 1 489 ? -10.5 -14.828 6.328 1 86.31 489 GLN A C 1
ATOM 3926 O O . GLN A 1 489 ? -11.5 -15.555 6.383 1 86.31 489 GLN A O 1
ATOM 3931 N N . VAL A 1 490 ? -10.141 -14.367 5.27 1 94.75 490 VAL A N 1
ATOM 3932 C CA . VAL A 1 490 ? -11.078 -14.188 4.164 1 94.75 490 VAL A CA 1
ATOM 3933 C C . VAL A 1 490 ? -10.914 -15.32 3.156 1 94.75 490 VAL A C 1
ATOM 3935 O O . VAL A 1 490 ? -11.891 -15.945 2.75 1 94.75 490 VAL A O 1
ATOM 3938 N N . LEU A 1 491 ? -9.672 -15.664 2.797 1 97.25 491 LEU A N 1
ATOM 3939 C CA . LEU A 1 491 ? -9.422 -16.609 1.717 1 97.25 491 LEU A CA 1
ATOM 3940 C C . LEU A 1 491 ? -9.961 -18 2.074 1 97.25 491 LEU A C 1
ATOM 3942 O O . LEU A 1 491 ? -10.617 -18.641 1.256 1 97.25 491 LEU A O 1
ATOM 3946 N N . PRO A 1 492 ? -9.797 -18.484 3.346 1 97.31 492 PRO A N 1
ATOM 3947 C CA . PRO A 1 492 ? -10.391 -19.766 3.689 1 97.31 492 PRO A CA 1
ATOM 3948 C C . PRO A 1 492 ? -11.914 -19.781 3.555 1 97.31 492 PRO A C 1
ATOM 3950 O O . PRO A 1 492 ? -12.492 -20.781 3.133 1 97.31 492 PRO A O 1
ATOM 3953 N N . LYS A 1 493 ? -12.539 -18.688 3.873 1 97.81 493 LYS A N 1
ATOM 3954 C CA . LYS A 1 493 ? -13.992 -18.609 3.756 1 97.81 493 LYS A CA 1
ATOM 3955 C C . LYS A 1 493 ? -14.43 -18.672 2.295 1 97.81 493 LYS A C 1
ATOM 3957 O O . LYS A 1 493 ? -15.438 -19.297 1.967 1 97.81 493 LYS A O 1
ATOM 3962 N N . LEU A 1 494 ? -13.688 -18.016 1.426 1 98.69 494 LEU A N 1
ATOM 3963 C CA . LEU A 1 494 ? -13.969 -18.078 -0.003 1 98.69 494 LEU A CA 1
ATOM 3964 C C . LEU A 1 494 ? -13.805 -19.5 -0.525 1 98.69 494 LEU A C 1
ATOM 3966 O O . LEU A 1 494 ? -14.609 -19.969 -1.33 1 98.69 494 LEU A O 1
ATOM 3970 N N . MET A 1 495 ? -12.75 -20.156 -0.085 1 98.69 495 MET A N 1
ATOM 3971 C CA . MET A 1 495 ? -12.5 -21.531 -0.495 1 98.69 495 MET A CA 1
ATOM 3972 C C . MET A 1 495 ? -13.625 -22.453 -0.026 1 98.69 495 MET A C 1
ATOM 3974 O O . MET A 1 495 ? -14.086 -23.312 -0.782 1 98.69 495 MET A O 1
ATOM 3978 N N . LEU A 1 496 ? -14.078 -22.266 1.159 1 98.69 496 LEU A N 1
ATOM 3979 C CA . LEU A 1 496 ? -15.172 -23.062 1.688 1 98.69 496 LEU A CA 1
ATOM 3980 C C . LEU A 1 496 ? -16.469 -22.766 0.953 1 98.69 496 LEU A C 1
ATOM 3982 O O . LEU A 1 496 ? -17.281 -23.672 0.717 1 98.69 496 LEU A O 1
ATOM 3986 N N . ALA A 1 497 ? -16.688 -21.5 0.63 1 98.75 497 ALA A N 1
ATOM 3987 C CA . ALA A 1 497 ? -17.859 -21.141 -0.158 1 98.75 497 ALA A CA 1
ATOM 3988 C C . ALA A 1 497 ? -17.859 -21.875 -1.497 1 98.75 497 ALA A C 1
ATOM 3990 O O . ALA A 1 497 ? -18.906 -22.328 -1.966 1 98.75 497 ALA A O 1
ATOM 3991 N N . ARG A 1 498 ? -16.734 -21.984 -2.15 1 98.69 498 ARG A N 1
ATOM 3992 C CA . ARG A 1 498 ? -16.625 -22.75 -3.385 1 98.69 498 ARG A CA 1
ATOM 3993 C C . ARG A 1 498 ? -16.969 -24.219 -3.148 1 98.69 498 ARG A C 1
ATOM 3995 O O . ARG A 1 498 ? -17.719 -24.812 -3.916 1 98.69 498 ARG A O 1
ATOM 4002 N N . ARG A 1 499 ? -16.391 -24.781 -2.098 1 98.38 499 ARG A N 1
ATOM 4003 C CA . ARG A 1 499 ? -16.562 -26.203 -1.799 1 98.38 499 ARG A CA 1
ATOM 4004 C C . ARG A 1 499 ? -18.016 -26.531 -1.512 1 98.38 499 ARG A C 1
ATOM 4006 O O . ARG A 1 499 ? -18.516 -27.594 -1.927 1 98.38 499 ARG A O 1
ATOM 4013 N N . LEU A 1 500 ? -18.719 -25.656 -0.923 1 98.38 500 LEU A N 1
ATOM 4014 C CA . LEU A 1 500 ? -20 -26.031 -0.358 1 98.38 500 LEU A CA 1
ATOM 4015 C C . LEU A 1 500 ? -21.156 -25.5 -1.222 1 98.38 500 LEU A C 1
ATOM 4017 O O . LEU A 1 500 ? -22.172 -26.188 -1.392 1 98.38 500 LEU A O 1
ATOM 4021 N N . TRP A 1 501 ? -20.984 -24.25 -1.761 1 98.44 501 TRP A N 1
ATOM 4022 C CA . TRP A 1 501 ? -22.219 -23.594 -2.191 1 98.44 501 TRP A CA 1
ATOM 4023 C C . TRP A 1 501 ? -22.109 -23.141 -3.641 1 98.44 501 TRP A C 1
ATOM 4025 O O . TRP A 1 501 ? -23.109 -22.875 -4.293 1 98.44 501 TRP A O 1
ATOM 4035 N N . ALA A 1 502 ? -20.922 -22.922 -4.254 1 98.25 502 ALA A N 1
ATOM 4036 C CA . ALA A 1 502 ? -20.766 -22.359 -5.594 1 98.25 502 ALA A CA 1
ATOM 4037 C C . ALA A 1 502 ? -21.078 -23.391 -6.668 1 98.25 502 ALA A C 1
ATOM 4039 O O . ALA A 1 502 ? -20.203 -23.797 -7.434 1 98.25 502 ALA A O 1
ATOM 4040 N N . TYR A 1 503 ? -22.328 -23.812 -6.77 1 97.38 503 TYR A N 1
ATOM 4041 C CA . TYR A 1 503 ? -22.828 -24.812 -7.711 1 97.38 503 TYR A CA 1
ATOM 4042 C C . TYR A 1 503 ? -24.078 -24.312 -8.406 1 97.38 503 TYR A C 1
ATOM 4044 O O . TYR A 1 503 ? -24.578 -23.219 -8.109 1 97.38 503 TYR A O 1
ATOM 4052 N N . GLY A 1 504 ? -24.516 -25.062 -9.438 1 95.88 504 GLY A N 1
ATOM 4053 C CA . GLY A 1 504 ? -25.734 -24.734 -10.148 1 95.88 504 GLY A CA 1
ATOM 4054 C C . GLY A 1 504 ? -25.547 -23.703 -11.242 1 95.88 504 GLY A C 1
ATOM 4055 O O . GLY A 1 504 ? -24.422 -23.516 -11.734 1 95.88 504 GLY A O 1
ATOM 4056 N N . THR A 1 505 ? -26.625 -23.062 -11.609 1 95.56 505 THR A N 1
ATOM 4057 C CA . THR A 1 505 ? -26.609 -22.109 -12.719 1 95.56 505 THR A CA 1
ATOM 4058 C C . THR A 1 505 ? -25.984 -20.781 -12.289 1 95.56 505 THR A C 1
ATOM 4060 O O . THR A 1 505 ? -26.25 -20.297 -11.188 1 95.56 505 THR A O 1
ATOM 4063 N N . GLN A 1 506 ? -25.109 -20.281 -13.141 1 96.06 506 GLN A N 1
ATOM 4064 C CA . GLN A 1 506 ? -24.5 -18.984 -12.938 1 96.06 506 GLN A CA 1
ATOM 4065 C C . GLN A 1 506 ? -25.25 -17.891 -13.711 1 96.06 506 GLN A C 1
ATOM 4067 O O . GLN A 1 506 ? -25.562 -18.078 -14.891 1 96.06 506 GLN A O 1
ATOM 4072 N N . TYR A 1 507 ? -25.609 -16.828 -13.062 1 96.44 507 TYR A N 1
ATOM 4073 C CA . TYR A 1 507 ? -26.125 -15.609 -13.688 1 96.44 507 TYR A CA 1
ATOM 4074 C C . TYR A 1 507 ? -25.156 -14.453 -13.523 1 96.44 507 TYR A C 1
ATOM 4076 O O . TYR A 1 507 ? -24.75 -14.117 -12.398 1 96.44 507 TYR A O 1
ATOM 4084 N N . ASP A 1 508 ? -24.781 -13.867 -14.664 1 95.75 508 ASP A N 1
ATOM 4085 C CA . ASP A 1 508 ? -23.781 -12.797 -14.648 1 95.75 508 ASP A CA 1
ATOM 4086 C C . ASP A 1 508 ? -24.453 -11.43 -14.742 1 95.75 508 ASP A C 1
ATOM 4088 O O . ASP A 1 508 ? -25.422 -11.25 -15.469 1 95.75 508 ASP A O 1
ATOM 4092 N N . TYR A 1 509 ? -23.953 -10.523 -13.977 1 96.38 509 TYR A N 1
ATOM 4093 C CA . TYR A 1 509 ? -24.375 -9.125 -13.984 1 96.38 509 TYR A CA 1
ATOM 4094 C C . TYR A 1 509 ? -23.172 -8.195 -14.164 1 96.38 509 TYR A C 1
ATOM 4096 O O . TYR A 1 509 ? -22.828 -7.434 -13.258 1 96.38 509 TYR A O 1
ATOM 4104 N N . LEU A 1 510 ? -22.531 -8.242 -15.328 1 94.06 510 LEU A N 1
ATOM 4105 C CA . LEU A 1 510 ? -21.453 -7.352 -15.711 1 94.06 510 LEU A CA 1
ATOM 4106 C C . LEU A 1 510 ? -21.984 -6.137 -16.469 1 94.06 510 LEU A C 1
ATOM 4108 O O . LEU A 1 510 ? -21.625 -5.922 -17.625 1 94.06 510 LEU A O 1
ATOM 4112 N N . ASP A 1 511 ? -22.75 -5.258 -15.766 1 94.12 511 ASP A N 1
ATOM 4113 C CA . ASP A 1 511 ? -23.578 -4.281 -16.453 1 94.12 511 ASP A CA 1
ATOM 4114 C C . ASP A 1 511 ? -23.281 -2.863 -15.977 1 94.12 511 ASP A C 1
ATOM 4116 O O . ASP A 1 511 ? -24.016 -1.922 -16.312 1 94.12 511 ASP A O 1
ATOM 4120 N N . HIS A 1 512 ? -22.344 -2.691 -15.086 1 95.31 512 HIS A N 1
ATOM 4121 C CA . HIS A 1 512 ? -21.922 -1.381 -14.609 1 95.31 512 HIS A CA 1
ATOM 4122 C C . HIS A 1 512 ? -20.406 -1.313 -14.461 1 95.31 512 HIS A C 1
ATOM 4124 O O . HIS A 1 512 ? -19.781 -2.27 -14 1 95.31 512 HIS A O 1
ATOM 4130 N N . PRO A 1 513 ? -19.781 -0.243 -14.812 1 95.31 513 PRO A N 1
ATOM 4131 C CA . PRO A 1 513 ? -18.312 -0.174 -14.82 1 95.31 513 PRO A CA 1
ATOM 4132 C C . PRO A 1 513 ? -17.719 -0.289 -13.422 1 95.31 513 PRO A C 1
ATOM 4134 O O . PRO A 1 513 ? -16.547 -0.654 -13.281 1 95.31 513 PRO A O 1
ATOM 4137 N N . HIS A 1 514 ? -18.469 0.041 -12.359 1 96.44 514 HIS A N 1
ATOM 4138 C CA . HIS A 1 514 ? -17.859 0.096 -11.031 1 96.44 514 HIS A CA 1
ATOM 4139 C C . HIS A 1 514 ? -18.609 -0.793 -10.047 1 96.44 514 HIS A C 1
ATOM 4141 O O . HIS A 1 514 ? -18.359 -0.737 -8.844 1 96.44 514 HIS A O 1
ATOM 4147 N N . CYS A 1 515 ? -19.531 -1.589 -10.484 1 97.88 515 CYS A N 1
ATOM 4148 C CA . CYS A 1 515 ? -20.25 -2.555 -9.656 1 97.88 515 CYS A CA 1
ATOM 4149 C C . CYS A 1 515 ? -20.766 -3.719 -10.492 1 97.88 515 CYS A C 1
ATOM 4151 O O . CYS A 1 515 ? -21.656 -3.547 -11.312 1 97.88 515 CYS A O 1
ATOM 4153 N N . VAL A 1 516 ? -20.219 -4.844 -10.273 1 97.88 516 VAL A N 1
ATOM 4154 C CA . VAL A 1 516 ? -20.625 -6.043 -11 1 97.88 516 VAL A CA 1
ATOM 4155 C C . VAL A 1 516 ? -20.906 -7.172 -10.008 1 97.88 516 VAL A C 1
ATOM 4157 O O . VAL A 1 516 ? -20.625 -7.055 -8.82 1 97.88 516 VAL A O 1
ATOM 4160 N N . GLY A 1 517 ? -21.578 -8.219 -10.5 1 98 517 GLY A N 1
ATOM 4161 C CA . GLY A 1 517 ? -21.875 -9.375 -9.664 1 98 517 GLY A CA 1
ATOM 4162 C C . GLY A 1 517 ? -22.234 -10.609 -10.461 1 98 517 GLY A C 1
ATOM 4163 O O . GLY A 1 517 ? -22.234 -10.578 -11.695 1 98 517 GLY A O 1
ATOM 4164 N N . PHE A 1 518 ? -22.406 -11.68 -9.805 1 98.19 518 PHE A N 1
ATOM 4165 C CA . PHE A 1 518 ? -22.906 -12.945 -10.344 1 98.19 518 PHE A CA 1
ATOM 4166 C C . PHE A 1 518 ? -23.5 -13.805 -9.234 1 98.19 518 PHE A C 1
ATOM 4168 O O . PHE A 1 518 ? -23.25 -13.562 -8.055 1 98.19 518 PHE A O 1
ATOM 4175 N N . THR A 1 519 ? -24.312 -14.734 -9.664 1 98.56 519 THR A N 1
ATOM 4176 C CA . THR A 1 519 ? -24.906 -15.664 -8.695 1 98.56 519 THR A CA 1
ATOM 4177 C C . THR A 1 519 ? -24.688 -17.109 -9.148 1 98.56 519 THR A C 1
ATOM 4179 O O . THR A 1 519 ? -24.438 -17.359 -10.32 1 98.56 519 THR A O 1
ATOM 4182 N N . ARG A 1 520 ? -24.625 -18.016 -8.211 1 98.12 520 ARG A N 1
ATOM 4183 C CA . ARG A 1 520 ? -24.75 -19.453 -8.367 1 98.12 520 ARG A CA 1
ATOM 4184 C C . ARG A 1 520 ? -26 -19.984 -7.652 1 98.12 520 ARG A C 1
ATOM 4186 O O . ARG A 1 520 ? -26.141 -19.781 -6.441 1 98.12 520 ARG A O 1
ATOM 4193 N N . THR A 1 521 ? -26.875 -20.703 -8.297 1 97.06 521 THR A N 1
ATOM 4194 C CA . THR A 1 521 ? -28.172 -21.047 -7.738 1 97.06 521 THR A CA 1
ATOM 4195 C C . THR A 1 521 ? -28.047 -22.188 -6.73 1 97.06 521 THR A C 1
ATOM 4197 O O . THR A 1 521 ? -28.953 -22.422 -5.938 1 97.06 521 THR A O 1
ATOM 4200 N N . GLY A 1 522 ? -26.938 -22.859 -6.68 1 96.69 522 GLY A N 1
ATOM 4201 C CA . GLY A 1 522 ? -26.812 -24.078 -5.883 1 96.69 522 GLY A CA 1
ATOM 4202 C C . GLY A 1 522 ? -27.266 -25.328 -6.621 1 96.69 522 GLY A C 1
ATOM 4203 O O . GLY A 1 522 ? -27.859 -25.234 -7.691 1 96.69 522 GLY A O 1
ATOM 4204 N N . HIS A 1 523 ? -26.859 -26.422 -6.164 1 95.38 523 HIS A N 1
ATOM 4205 C CA . HIS A 1 523 ? -27.234 -27.719 -6.715 1 95.38 523 HIS A CA 1
ATOM 4206 C C . HIS A 1 523 ? -27.672 -28.688 -5.613 1 95.38 523 HIS A C 1
ATOM 4208 O O . HIS A 1 523 ? -27.031 -28.75 -4.559 1 95.38 523 HIS A O 1
ATOM 4214 N N . TYR A 1 524 ? -28.594 -29.438 -5.848 1 92.81 524 TYR A N 1
ATOM 4215 C CA . TYR A 1 524 ? -29.219 -30.266 -4.82 1 92.81 524 TYR A CA 1
ATOM 4216 C C . TYR A 1 524 ? -28.234 -31.297 -4.273 1 92.81 524 TYR A C 1
ATOM 4218 O O . TYR A 1 524 ? -28.328 -31.688 -3.104 1 92.81 524 TYR A O 1
ATOM 4226 N N . SER A 1 525 ? -27.328 -31.719 -5.09 1 94.88 525 SER A N 1
ATOM 4227 C CA . SER A 1 525 ? -26.406 -32.781 -4.688 1 94.88 525 SER A CA 1
ATOM 4228 C C . SER A 1 525 ? -25.25 -32.219 -3.85 1 94.88 525 SER A C 1
ATOM 4230 O O . SER A 1 525 ? -24.406 -32.969 -3.365 1 94.88 525 SER A O 1
ATOM 4232 N N . GLN A 1 526 ? -25.25 -30.906 -3.705 1 94.12 526 GLN A N 1
ATOM 4233 C CA . GLN A 1 526 ? -24.172 -30.266 -2.945 1 94.12 526 GLN A CA 1
ATOM 4234 C C . GLN A 1 526 ? -24.734 -29.375 -1.84 1 94.12 526 GLN A C 1
ATOM 4236 O O . GLN A 1 526 ? -25.375 -28.359 -2.117 1 94.12 526 GLN A O 1
ATOM 4241 N N . SER A 1 527 ? -24.5 -29.703 -0.631 1 93.56 527 SER A N 1
ATOM 4242 C CA . SER A 1 527 ? -24.75 -28.906 0.565 1 93.56 527 SER A CA 1
ATOM 4243 C C . SER A 1 527 ? -26.203 -28.406 0.6 1 93.56 527 SER A C 1
ATOM 4245 O O . SER A 1 527 ? -26.453 -27.219 0.771 1 93.56 527 SER A O 1
ATOM 4247 N N . GLY A 1 528 ? -27.094 -29.281 0.296 1 93.56 528 GLY A N 1
ATOM 4248 C CA . GLY A 1 528 ? -28.516 -29.016 0.45 1 93.56 528 GLY A CA 1
ATOM 4249 C C . GLY A 1 528 ? -29.078 -28.078 -0.607 1 93.56 528 GLY A C 1
ATOM 4250 O O . GLY A 1 528 ? -30.203 -27.609 -0.49 1 93.56 528 GLY A O 1
ATOM 4251 N N . GLY A 1 529 ? -28.25 -27.703 -1.565 1 95.81 529 GLY A N 1
ATOM 4252 C CA . GLY A 1 529 ? -28.719 -26.875 -2.662 1 95.81 529 GLY A CA 1
ATOM 4253 C C . GLY A 1 529 ? -28.547 -25.391 -2.396 1 95.81 529 GLY A C 1
ATOM 4254 O O . GLY A 1 529 ? -29.109 -24.562 -3.117 1 95.81 529 GLY A O 1
ATOM 4255 N N . ALA A 1 530 ? -27.812 -24.984 -1.362 1 97.75 530 ALA A N 1
ATOM 4256 C CA . ALA A 1 530 ? -27.562 -23.578 -1.062 1 97.75 530 ALA A CA 1
ATOM 4257 C C . ALA A 1 530 ? -26.75 -22.906 -2.166 1 97.75 530 ALA A C 1
ATOM 4259 O O . ALA A 1 530 ? -25.922 -23.562 -2.816 1 97.75 530 ALA A O 1
ATOM 4260 N N . GLY A 1 531 ? -27.016 -21.594 -2.395 1 97.94 531 GLY A N 1
ATOM 4261 C CA . GLY A 1 531 ? -26.344 -20.844 -3.439 1 97.94 531 GLY A CA 1
ATOM 4262 C C . GLY A 1 531 ? -25.5 -19.703 -2.902 1 97.94 531 GLY A C 1
ATOM 4263 O O . GLY A 1 531 ? -25.312 -19.578 -1.689 1 97.94 531 GLY A O 1
ATOM 4264 N N . VAL A 1 532 ? -24.922 -18.938 -3.883 1 98.62 532 VAL A N 1
ATOM 4265 C CA . VAL A 1 532 ? -24.078 -17.812 -3.547 1 98.62 532 VAL A CA 1
ATOM 4266 C C . VAL A 1 532 ? -24.438 -16.609 -4.426 1 98.62 532 VAL A C 1
ATOM 4268 O O . VAL A 1 532 ? -24.812 -16.781 -5.586 1 98.62 532 VAL A O 1
ATOM 4271 N N . ALA A 1 533 ? -24.438 -15.43 -3.84 1 98.94 533 ALA A N 1
ATOM 4272 C CA . ALA A 1 533 ? -24.484 -14.164 -4.57 1 98.94 533 ALA A CA 1
ATOM 4273 C C . ALA A 1 533 ? -23.266 -13.312 -4.273 1 98.94 533 ALA A C 1
ATOM 4275 O O . ALA A 1 533 ? -23.016 -12.953 -3.121 1 98.94 533 ALA A O 1
ATOM 4276 N N . CYS A 1 534 ? -22.5 -13.062 -5.289 1 98.88 534 CYS A N 1
ATOM 4277 C CA . CYS A 1 534 ? -21.281 -12.266 -5.152 1 98.88 534 CYS A CA 1
ATOM 4278 C C . CYS A 1 534 ? -21.453 -10.906 -5.82 1 98.88 534 CYS A C 1
ATOM 4280 O O . CYS A 1 534 ? -21.875 -10.82 -6.977 1 98.88 534 CYS A O 1
ATOM 4282 N N . VAL A 1 535 ? -21.219 -9.852 -5.117 1 98.81 535 VAL A N 1
ATOM 4283 C CA . VAL A 1 535 ? -21.266 -8.492 -5.637 1 98.81 535 VAL A CA 1
ATOM 4284 C C . VAL A 1 535 ? -19.984 -7.746 -5.246 1 98.81 535 VAL A C 1
ATOM 4286 O O . VAL A 1 535 ? -19.469 -7.934 -4.145 1 98.81 535 VAL A O 1
ATOM 4289 N N . MET A 1 536 ? -19.438 -6.945 -6.156 1 98.56 536 MET A N 1
ATOM 4290 C CA . MET A 1 536 ? -18.172 -6.258 -5.887 1 98.56 536 MET A CA 1
ATOM 4291 C C . MET A 1 536 ? -18.188 -4.852 -6.477 1 98.56 536 MET A C 1
ATOM 4293 O O . MET A 1 536 ? -18.891 -4.586 -7.449 1 98.56 536 MET A O 1
ATOM 4297 N N . ALA A 1 537 ? -17.469 -3.969 -5.879 1 97.81 537 ALA A N 1
ATOM 4298 C CA . ALA A 1 537 ? -17.359 -2.57 -6.289 1 97.81 537 ALA A CA 1
ATOM 4299 C C . ALA A 1 537 ? -15.922 -2.08 -6.152 1 97.81 537 ALA A C 1
ATOM 4301 O O . ALA A 1 537 ? -15.195 -2.508 -5.254 1 97.81 537 ALA A O 1
ATOM 4302 N N . ASN A 1 538 ? -15.453 -1.184 -7.113 1 96.88 538 ASN A N 1
ATOM 4303 C CA . ASN A 1 538 ? -14.102 -0.632 -7.035 1 96.88 538 ASN A CA 1
ATOM 4304 C C . ASN A 1 538 ? -14.125 0.891 -6.941 1 96.88 538 ASN A C 1
ATOM 4306 O O . ASN A 1 538 ? -13.109 1.546 -7.176 1 96.88 538 ASN A O 1
ATOM 4310 N N . TRP A 1 539 ? -15.328 1.443 -6.648 1 93.81 539 TRP A N 1
ATOM 4311 C CA . TRP A 1 539 ? -15.492 2.877 -6.434 1 93.81 539 TRP A CA 1
ATOM 4312 C C . TRP A 1 539 ? -15.508 3.203 -4.941 1 93.81 539 TRP A C 1
ATOM 4314 O O . TRP A 1 539 ? -15.609 2.305 -4.105 1 93.81 539 TRP A O 1
ATOM 4324 N N . TRP A 1 540 ? -15.414 4.484 -4.598 1 92.25 540 TRP A N 1
ATOM 4325 C CA . TRP A 1 540 ? -15.242 4.941 -3.221 1 92.25 540 TRP A CA 1
ATOM 4326 C C . TRP A 1 540 ? -16.578 4.973 -2.486 1 92.25 540 TRP A C 1
ATOM 4328 O O . TRP A 1 540 ? -16.656 5.391 -1.328 1 92.25 540 TRP A O 1
ATOM 4338 N N . GLU A 1 541 ? -17.672 4.559 -3.047 1 94.06 541 GLU A N 1
ATOM 4339 C CA . GLU A 1 541 ? -18.984 4.5 -2.426 1 94.06 541 GLU A CA 1
ATOM 4340 C C . GLU A 1 541 ? -19.547 3.082 -2.465 1 94.06 541 GLU A C 1
ATOM 4342 O O . GLU A 1 541 ? -19.219 2.299 -3.355 1 94.06 541 GLU A O 1
ATOM 4347 N N . HIS A 1 542 ? -20.406 2.82 -1.449 1 96.5 542 HIS A N 1
ATOM 4348 C CA . HIS A 1 542 ? -21.109 1.54 -1.485 1 96.5 542 HIS A CA 1
ATOM 4349 C C . HIS A 1 542 ? -22.031 1.448 -2.695 1 96.5 542 HIS A C 1
ATOM 4351 O O . HIS A 1 542 ? -22.328 2.461 -3.34 1 96.5 542 HIS A O 1
ATOM 4357 N N . ALA A 1 543 ? -22.391 0.244 -3.066 1 97.12 543 ALA A N 1
ATOM 4358 C CA . ALA A 1 543 ? -23.297 -0.033 -4.172 1 97.12 543 ALA A CA 1
ATOM 4359 C C . ALA A 1 543 ? -24.203 -1.227 -3.859 1 97.12 543 ALA A C 1
ATOM 4361 O O . ALA A 1 543 ? -24.156 -1.774 -2.754 1 97.12 543 ALA A O 1
ATOM 4362 N N . SER A 1 544 ? -25.125 -1.47 -4.676 1 97.81 544 SER A N 1
ATOM 4363 C CA . SER A 1 544 ? -25.984 -2.643 -4.578 1 97.81 544 SER A CA 1
ATOM 4364 C C . SER A 1 544 ? -26.391 -3.139 -5.961 1 97.81 544 SER A C 1
ATOM 4366 O O . SER A 1 544 ? -26.312 -2.4 -6.941 1 97.81 544 SER A O 1
ATOM 4368 N N . LYS A 1 545 ? -26.781 -4.375 -6.02 1 97.94 545 LYS A N 1
ATOM 4369 C CA . LYS A 1 545 ? -27.266 -4.969 -7.262 1 97.94 545 LYS A CA 1
ATOM 4370 C C . LYS A 1 545 ? -28.406 -5.941 -6.996 1 97.94 545 LYS A C 1
ATOM 4372 O O . LYS A 1 545 ? -28.344 -6.75 -6.066 1 97.94 545 LYS A O 1
ATOM 4377 N N . ARG A 1 546 ? -29.469 -5.734 -7.785 1 98.38 546 ARG A N 1
ATOM 4378 C CA . ARG A 1 546 ? -30.531 -6.738 -7.789 1 98.38 546 ARG A CA 1
ATOM 4379 C C . ARG A 1 546 ? -30.125 -7.945 -8.633 1 98.38 546 ARG A C 1
ATOM 4381 O O . ARG A 1 546 ? -29.828 -7.805 -9.82 1 98.38 546 ARG A O 1
ATOM 4388 N N . MET A 1 547 ? -30.109 -9.148 -7.996 1 98.56 547 MET A N 1
ATOM 4389 C CA . MET A 1 547 ? -29.656 -10.344 -8.703 1 98.56 547 MET A CA 1
ATOM 4390 C C . MET A 1 547 ? -30.578 -11.531 -8.398 1 98.56 547 MET A C 1
ATOM 4392 O O . MET A 1 547 ? -31.203 -11.57 -7.344 1 98.56 547 MET A O 1
ATOM 4396 N N . TYR A 1 548 ? -30.609 -12.391 -9.367 1 98.31 548 TYR A N 1
ATOM 4397 C CA . TYR A 1 548 ? -31.438 -13.594 -9.273 1 98.31 548 TYR A CA 1
ATOM 4398 C C . TYR A 1 548 ? -30.656 -14.75 -8.664 1 98.31 548 TYR A C 1
ATOM 4400 O O . TYR A 1 548 ? -29.547 -15.055 -9.109 1 98.31 548 TYR A O 1
ATOM 4408 N N . VAL A 1 549 ? -31.25 -15.414 -7.625 1 98.31 549 VAL A N 1
ATOM 4409 C CA . VAL A 1 549 ? -30.562 -16.516 -6.973 1 98.31 549 VAL A CA 1
ATOM 4410 C C . VAL A 1 549 ? -31.375 -17.797 -7.098 1 98.31 549 VAL A C 1
ATOM 4412 O O . VAL A 1 549 ? -30.953 -18.859 -6.641 1 98.31 549 VAL A O 1
ATOM 4415 N N . GLY A 1 550 ? -32.562 -17.75 -7.688 1 96.69 550 GLY A N 1
ATOM 4416 C CA . GLY A 1 550 ? -33.438 -18.922 -7.844 1 96.69 550 GLY A CA 1
ATOM 4417 C C . GLY A 1 550 ? -34.688 -18.859 -6.98 1 96.69 550 GLY A C 1
ATOM 4418 O O . GLY A 1 550 ? -34.625 -18.438 -5.82 1 96.69 550 GLY A O 1
ATOM 4419 N N . VAL A 1 551 ? -35.75 -19.297 -7.484 1 97 551 VAL A N 1
ATOM 4420 C CA . VAL A 1 551 ? -37.031 -19.25 -6.801 1 97 551 VAL A CA 1
ATOM 4421 C C . VAL A 1 551 ? -37 -20.203 -5.602 1 97 551 VAL A C 1
ATOM 4423 O O . VAL A 1 551 ? -37.688 -19.969 -4.605 1 97 551 VAL A O 1
ATOM 4426 N N . GLU A 1 552 ? -36.219 -21.156 -5.66 1 95.5 552 GLU A N 1
ATOM 4427 C CA . GLU A 1 552 ? -36.094 -22.141 -4.582 1 95.5 552 GLU A CA 1
ATOM 4428 C C . GLU A 1 552 ? -35.594 -21.5 -3.299 1 95.5 552 GLU A C 1
ATOM 4430 O O . GLU A 1 552 ? -35.719 -22.062 -2.215 1 95.5 552 GLU A O 1
ATOM 4435 N N . HIS A 1 553 ? -35.031 -20.312 -3.4 1 98.06 553 HIS A N 1
ATOM 4436 C CA . HIS A 1 553 ? -34.469 -19.656 -2.234 1 98.06 553 HIS A CA 1
ATOM 4437 C C . HIS A 1 553 ? -35.406 -18.594 -1.675 1 98.06 553 HIS A C 1
ATOM 4439 O O . HIS A 1 553 ? -35.062 -17.859 -0.751 1 98.06 553 HIS A O 1
ATOM 4445 N N . ALA A 1 554 ? -36.594 -18.547 -2.199 1 98.25 554 ALA A N 1
ATOM 4446 C CA . ALA A 1 554 ? -37.594 -17.562 -1.761 1 98.25 554 ALA A CA 1
ATOM 4447 C C . ALA A 1 554 ? -37.812 -17.641 -0.254 1 98.25 554 ALA A C 1
ATOM 4449 O O . ALA A 1 554 ? -37.969 -18.734 0.295 1 98.25 554 ALA A O 1
ATOM 4450 N N . GLY A 1 555 ? -37.75 -16.453 0.422 1 98.19 555 GLY A N 1
ATOM 4451 C CA . GLY A 1 555 ? -38.031 -16.391 1.849 1 98.19 555 GLY A CA 1
ATOM 4452 C C . GLY A 1 555 ? -36.781 -16.516 2.705 1 98.19 555 GLY A C 1
ATOM 4453 O O . GLY A 1 555 ? -36.812 -16.234 3.906 1 98.19 555 GLY A O 1
ATOM 4454 N N . GLU A 1 556 ? -35.656 -16.844 2.125 1 98.44 556 GLU A N 1
ATOM 4455 C CA . GLU A 1 556 ? -34.406 -16.984 2.883 1 98.44 556 GLU A CA 1
ATOM 4456 C C . GLU A 1 556 ? -33.844 -15.609 3.234 1 98.44 556 GLU A C 1
ATOM 4458 O O . GLU A 1 556 ? -34.125 -14.617 2.557 1 98.44 556 GLU A O 1
ATOM 4463 N N . VAL A 1 557 ? -33.094 -15.586 4.301 1 98.69 557 VAL A N 1
ATOM 4464 C CA . VAL A 1 557 ? -32.312 -14.422 4.711 1 98.69 557 VAL A CA 1
ATOM 4465 C C . VAL A 1 557 ? -30.812 -14.68 4.473 1 98.69 557 VAL A C 1
ATOM 4467 O O . VAL A 1 557 ? -30.266 -15.664 4.969 1 98.69 557 VAL A O 1
ATOM 4470 N N . TRP A 1 558 ? -30.25 -13.82 3.693 1 98.75 558 TRP A N 1
ATOM 4471 C CA . TRP A 1 558 ? -28.859 -13.992 3.316 1 98.75 558 TRP A CA 1
ATOM 4472 C C . TRP A 1 558 ? -27.969 -12.969 4.02 1 98.75 558 TRP A C 1
ATOM 4474 O O . TRP A 1 558 ? -28.391 -11.828 4.238 1 98.75 558 TRP A O 1
ATOM 4484 N N . THR A 1 559 ? -26.781 -13.359 4.48 1 98.44 559 THR A N 1
ATOM 4485 C CA . THR A 1 559 ? -25.766 -12.477 5.047 1 98.44 559 THR A CA 1
ATOM 4486 C C . THR A 1 559 ? -24.422 -12.695 4.363 1 98.44 559 THR A C 1
ATOM 4488 O O . THR A 1 559 ? -24.234 -13.688 3.664 1 98.44 559 THR A O 1
ATOM 4491 N N . ASP A 1 560 ? -23.516 -11.742 4.508 1 98.38 560 ASP A N 1
ATOM 4492 C CA . ASP A 1 560 ? -22.203 -11.805 3.895 1 98.38 560 ASP A CA 1
ATOM 4493 C C . ASP A 1 560 ? -21.281 -12.766 4.648 1 98.38 560 ASP A C 1
ATOM 4495 O O . ASP A 1 560 ? -20.938 -12.523 5.801 1 98.38 560 ASP A O 1
ATOM 4499 N N . VAL A 1 561 ? -20.828 -13.773 3.953 1 97.94 561 VAL A N 1
ATOM 4500 C CA . VAL A 1 561 ? -19.984 -14.805 4.562 1 97.94 561 VAL A CA 1
ATOM 4501 C C . VAL A 1 561 ? -18.625 -14.211 4.914 1 97.94 561 VAL A C 1
ATOM 4503 O O . VAL A 1 561 ? -17.984 -14.633 5.891 1 97.94 561 VAL A O 1
ATOM 4506 N N . LEU A 1 562 ? -18.156 -13.219 4.184 1 97.62 562 LEU A N 1
ATOM 4507 C CA . LEU A 1 562 ? -16.859 -12.617 4.418 1 97.62 562 LEU A CA 1
ATOM 4508 C C . LEU A 1 562 ? -16.906 -11.633 5.582 1 97.62 562 LEU A C 1
ATOM 4510 O O . LEU A 1 562 ? -15.875 -11.234 6.109 1 97.62 562 LEU A O 1
ATOM 4514 N N . LYS A 1 563 ? -18.094 -11.117 5.898 1 96.88 563 LYS A N 1
ATOM 4515 C CA . LYS A 1 563 ? -18.359 -10.172 6.98 1 96.88 563 LYS A CA 1
ATOM 4516 C C . LYS A 1 563 ? -17.703 -8.82 6.699 1 96.88 563 LYS A C 1
ATOM 4518 O O . LYS A 1 563 ? -17.25 -8.141 7.621 1 96.88 563 LYS A O 1
ATOM 4523 N N . PHE A 1 564 ? -17.562 -8.508 5.469 1 96.88 564 PHE A N 1
ATOM 4524 C CA . PHE A 1 564 ? -17.109 -7.176 5.059 1 96.88 564 PHE A CA 1
ATOM 4525 C C . PHE A 1 564 ? -18.266 -6.18 5.117 1 96.88 564 PHE A C 1
ATOM 4527 O O . PHE A 1 564 ? -18.062 -5.016 5.473 1 96.88 564 PHE A O 1
ATOM 4534 N N . CYS A 1 565 ? -19.406 -6.633 4.695 1 96.81 565 CYS A N 1
ATOM 4535 C CA . CYS A 1 565 ? -20.594 -5.793 4.539 1 96.81 565 CYS A CA 1
ATOM 4536 C C . CYS A 1 565 ? -21.656 -6.164 5.559 1 96.81 565 CYS A C 1
ATOM 4538 O O . CYS A 1 565 ? -22.141 -7.301 5.574 1 96.81 565 CYS A O 1
ATOM 4540 N N . PRO A 1 566 ? -22.078 -5.242 6.379 1 96.31 566 PRO A N 1
ATOM 4541 C CA . PRO A 1 566 ? -23.141 -5.543 7.332 1 96.31 566 PRO A CA 1
ATOM 4542 C C . PRO A 1 566 ? -24.531 -5.609 6.672 1 96.31 566 PRO A C 1
ATOM 4544 O O . PRO A 1 566 ? -24.703 -5.133 5.547 1 96.31 566 PRO A O 1
ATOM 4547 N N . GLY A 1 567 ? -25.484 -6.262 7.398 1 95 567 GLY A N 1
ATOM 4548 C CA . GLY A 1 567 ? -26.875 -6.27 6.961 1 95 567 GLY A CA 1
ATOM 4549 C C . GLY A 1 567 ? -27.375 -7.652 6.582 1 95 567 GLY A C 1
ATOM 4550 O O . GLY A 1 567 ? -26.656 -8.641 6.742 1 95 567 GLY A O 1
ATOM 4551 N N . GLU A 1 568 ? -28.641 -7.664 6.191 1 97.19 568 GLU A N 1
ATOM 4552 C CA . GLU A 1 568 ? -29.344 -8.867 5.754 1 97.19 568 GLU A CA 1
ATOM 4553 C C . GLU A 1 568 ? -30.125 -8.609 4.469 1 97.19 568 GLU A C 1
ATOM 4555 O O . GLU A 1 568 ? -30.594 -7.496 4.23 1 97.19 568 GLU A O 1
ATOM 4560 N N . VAL A 1 569 ? -30.156 -9.625 3.646 1 98.25 569 VAL A N 1
ATOM 4561 C CA . VAL A 1 569 ? -30.906 -9.531 2.402 1 98.25 569 VAL A CA 1
ATOM 4562 C C . VAL A 1 569 ? -32 -10.602 2.383 1 98.25 569 VAL A C 1
ATOM 4564 O O . VAL A 1 569 ? -31.719 -11.789 2.541 1 98.25 569 VAL A O 1
ATOM 4567 N N . MET A 1 570 ? -33.188 -10.195 2.188 1 98.31 570 MET A N 1
ATOM 4568 C CA . MET A 1 570 ? -34.312 -11.117 2.014 1 98.31 570 MET A CA 1
ATOM 4569 C C . MET A 1 570 ? -34.531 -11.445 0.54 1 98.31 570 MET A C 1
ATOM 4571 O O . MET A 1 570 ? -34.594 -10.547 -0.299 1 98.31 570 MET A O 1
ATOM 4575 N N . ILE A 1 571 ? -34.625 -12.719 0.258 1 98.75 571 ILE A N 1
ATOM 4576 C CA . ILE A 1 571 ? -34.938 -13.141 -1.106 1 98.75 571 ILE A CA 1
ATOM 4577 C C . ILE A 1 571 ? -36.438 -13.109 -1.328 1 98.75 571 ILE A C 1
ATOM 4579 O O . ILE A 1 571 ? -37.219 -13.695 -0.552 1 98.75 571 ILE A O 1
ATOM 4583 N N . ASP A 1 572 ? -36.875 -12.523 -2.396 1 98.38 572 ASP A N 1
ATOM 4584 C CA . ASP A 1 572 ? -38.312 -12.344 -2.611 1 98.38 572 ASP A CA 1
ATOM 4585 C C . ASP A 1 572 ? -38.906 -13.594 -3.232 1 98.38 572 ASP A C 1
ATOM 4587 O O . ASP A 1 572 ? -38.219 -14.578 -3.482 1 98.38 572 ASP A O 1
ATOM 4591 N N . GLU A 1 573 ? -40.219 -13.547 -3.475 1 98 573 GLU A N 1
ATOM 4592 C CA . GLU A 1 573 ? -40.969 -14.711 -3.914 1 98 573 GLU A CA 1
ATOM 4593 C C . GLU A 1 573 ? -40.562 -15.148 -5.316 1 98 573 GLU A C 1
ATOM 4595 O O . GLU A 1 573 ? -40.75 -16.312 -5.691 1 98 573 GLU A O 1
ATOM 4600 N N . SER A 1 574 ? -39.969 -14.242 -6.047 1 98 574 SER A N 1
ATOM 4601 C CA . SER A 1 574 ? -39.562 -14.539 -7.414 1 98 574 SER A CA 1
ATOM 4602 C C . SER A 1 574 ? -38.094 -14.961 -7.469 1 98 574 SER A C 1
ATOM 4604 O O . SER A 1 574 ? -37.531 -15.164 -8.555 1 98 574 SER A O 1
ATOM 4606 N N . GLY A 1 575 ? -37.406 -15.062 -6.359 1 98.31 575 GLY A N 1
ATOM 4607 C CA . GLY A 1 575 ? -36.031 -15.539 -6.301 1 98.31 575 GLY A CA 1
ATOM 4608 C C . GLY A 1 575 ? -35 -14.445 -6.484 1 98.31 575 GLY A C 1
ATOM 4609 O O . GLY A 1 575 ? -33.875 -14.711 -6.871 1 98.31 575 GLY A O 1
ATOM 4610 N N . TRP A 1 576 ? -35.406 -13.203 -6.27 1 98.56 576 TRP A N 1
ATOM 4611 C CA . TRP A 1 576 ? -34.531 -12.062 -6.449 1 98.56 576 TRP A CA 1
ATOM 4612 C C . TRP A 1 576 ? -34.156 -11.438 -5.109 1 98.56 576 TRP A C 1
ATOM 4614 O O . TRP A 1 576 ? -34.969 -11.438 -4.176 1 98.56 576 TRP A O 1
ATOM 4624 N N . GLY A 1 577 ? -32.938 -10.898 -4.965 1 98.56 577 GLY A N 1
ATOM 4625 C CA . GLY A 1 577 ? -32.469 -10.078 -3.855 1 98.56 577 GLY A CA 1
ATOM 4626 C C . GLY A 1 577 ? -31.734 -8.828 -4.297 1 98.56 577 GLY A C 1
ATOM 4627 O O . GLY A 1 577 ? -31.203 -8.781 -5.41 1 98.56 577 GLY A O 1
ATOM 4628 N N . VAL A 1 578 ? -31.812 -7.816 -3.471 1 98.62 578 VAL A N 1
ATOM 4629 C CA . VAL A 1 578 ? -30.969 -6.641 -3.65 1 98.62 578 VAL A CA 1
ATOM 4630 C C . VAL A 1 578 ? -29.75 -6.73 -2.725 1 98.62 578 VAL A C 1
ATOM 4632 O O . VAL A 1 578 ? -29.875 -6.551 -1.511 1 98.62 578 VAL A O 1
ATOM 4635 N N . PHE A 1 579 ? -28.625 -6.98 -3.293 1 98.75 579 PHE A N 1
ATOM 4636 C CA . PHE A 1 579 ? -27.422 -7.305 -2.523 1 98.75 579 PHE A CA 1
ATOM 4637 C C . PHE A 1 579 ? -26.5 -6.102 -2.438 1 98.75 579 PHE A C 1
ATOM 4639 O O . PHE A 1 579 ? -25.969 -5.641 -3.453 1 98.75 579 PHE A O 1
ATOM 4646 N N . PRO A 1 580 ? -26.25 -5.598 -1.211 1 98.44 580 PRO A N 1
ATOM 4647 C CA . PRO A 1 580 ? -25.328 -4.469 -1.045 1 98.44 580 PRO A CA 1
ATOM 4648 C C . PRO A 1 580 ? -23.859 -4.902 -0.987 1 98.44 580 PRO A C 1
ATOM 4650 O O . PRO A 1 580 ? -23.578 -6.07 -0.716 1 98.44 580 PRO A O 1
ATOM 4653 N N . VAL A 1 581 ? -23 -4.004 -1.286 1 98.44 581 VAL A N 1
ATOM 4654 C CA . VAL A 1 581 ? -21.562 -4.156 -1.141 1 98.44 581 VAL A CA 1
ATOM 4655 C C . VAL A 1 581 ? -20.938 -2.838 -0.671 1 98.44 581 VAL A C 1
ATOM 4657 O O . VAL A 1 581 ? -21.359 -1.762 -1.111 1 98.44 581 VAL A O 1
ATOM 4660 N N . ALA A 1 582 ? -20.031 -2.916 0.306 1 97.25 582 ALA A N 1
ATOM 4661 C CA . ALA A 1 582 ? -19.344 -1.732 0.808 1 97.25 582 ALA A CA 1
ATOM 4662 C C . ALA A 1 582 ? -18.422 -1.144 -0.256 1 97.25 582 ALA A C 1
ATOM 4664 O O . ALA A 1 582 ? -18.203 -1.754 -1.306 1 97.25 582 ALA A O 1
ATOM 4665 N N . ALA A 1 583 ? -17.938 0.065 -0.01 1 94.88 583 ALA A N 1
ATOM 4666 C CA . ALA A 1 583 ? -17.031 0.738 -0.929 1 94.88 583 ALA A CA 1
ATOM 4667 C C . ALA A 1 583 ? -15.742 -0.068 -1.116 1 94.88 583 ALA A C 1
ATOM 4669 O O . ALA A 1 583 ? -15.18 -0.581 -0.148 1 94.88 583 ALA A O 1
ATOM 4670 N N . ARG A 1 584 ? -15.305 -0.148 -2.439 1 95.31 584 ARG A N 1
ATOM 4671 C CA . ARG A 1 584 ? -14.062 -0.825 -2.801 1 95.31 584 ARG A CA 1
ATOM 4672 C C . ARG A 1 584 ? -13.953 -2.174 -2.096 1 95.31 584 ARG A C 1
ATOM 4674 O O . ARG A 1 584 ? -12.945 -2.457 -1.447 1 95.31 584 ARG A O 1
ATOM 4681 N N . SER A 1 585 ? -14.992 -2.932 -2.262 1 97.56 585 SER A N 1
ATOM 4682 C CA . SER A 1 585 ? -15.117 -4.176 -1.512 1 97.56 585 SER A CA 1
ATOM 4683 C C . SER A 1 585 ? -15.844 -5.242 -2.324 1 97.56 585 SER A C 1
ATOM 4685 O O . SER A 1 585 ? -16.234 -5.004 -3.469 1 97.56 585 SER A O 1
ATOM 4687 N N . VAL A 1 586 ? -15.875 -6.426 -1.785 1 98.56 586 VAL A N 1
ATOM 4688 C CA . VAL A 1 586 ? -16.656 -7.535 -2.309 1 98.56 586 VAL A CA 1
ATOM 4689 C C . VAL A 1 586 ? -17.5 -8.148 -1.189 1 98.56 586 VAL A C 1
ATOM 4691 O O . VAL A 1 586 ? -17.109 -8.109 -0.02 1 98.56 586 VAL A O 1
ATOM 4694 N N . ALA A 1 587 ? -18.672 -8.555 -1.532 1 98.75 587 ALA A N 1
ATOM 4695 C CA . ALA A 1 587 ? -19.531 -9.281 -0.605 1 98.75 587 ALA A CA 1
ATOM 4696 C C . ALA A 1 587 ? -20.016 -10.594 -1.221 1 98.75 587 ALA A C 1
ATOM 4698 O O . ALA A 1 587 ? -20.344 -10.641 -2.408 1 98.75 587 ALA A O 1
ATOM 4699 N N . VAL A 1 588 ? -19.938 -11.633 -0.426 1 98.88 588 VAL A N 1
ATOM 4700 C CA . VAL A 1 588 ? -20.422 -12.953 -0.812 1 98.88 588 VAL A CA 1
ATOM 4701 C C . VAL A 1 588 ? -21.609 -13.352 0.079 1 98.88 588 VAL A C 1
ATOM 4703 O O . VAL A 1 588 ? -21.406 -13.742 1.232 1 98.88 588 VAL A O 1
ATOM 4706 N N . TRP A 1 589 ? -22.781 -13.281 -0.441 1 98.88 589 TRP A N 1
ATOM 4707 C CA . TRP A 1 589 ? -24.016 -13.5 0.308 1 98.88 589 TRP A CA 1
ATOM 4708 C C . TRP A 1 589 ? -24.469 -14.953 0.188 1 98.88 589 TRP A C 1
ATOM 4710 O O . TRP A 1 589 ? -24.547 -15.492 -0.916 1 98.88 589 TRP A O 1
ATOM 4720 N N . VAL A 1 590 ? -24.734 -15.578 1.299 1 98.81 590 VAL A N 1
ATOM 4721 C CA . VAL A 1 590 ? -25.234 -16.938 1.417 1 98.81 590 VAL A CA 1
ATOM 4722 C C . VAL A 1 590 ? -26.328 -17 2.484 1 98.81 590 VAL A C 1
ATOM 4724 O O . VAL A 1 590 ? -26.312 -16.219 3.436 1 98.81 590 VAL A O 1
ATOM 4727 N N . SER A 1 591 ? -27.234 -17.891 2.275 1 98.69 591 SER A N 1
ATOM 4728 C CA . SER A 1 591 ? -28.266 -18.062 3.289 1 98.69 591 SER A CA 1
ATOM 4729 C C . SER A 1 591 ? -27.656 -18.266 4.672 1 98.69 591 SER A C 1
ATOM 4731 O O . SER A 1 591 ? -26.703 -19.016 4.824 1 98.69 591 SER A O 1
ATOM 4733 N N . ARG A 1 592 ? -28.219 -17.594 5.629 1 97.06 592 ARG A N 1
ATOM 4734 C CA . ARG A 1 592 ? -27.719 -17.719 6.996 1 97.06 592 ARG A CA 1
ATOM 4735 C C . ARG A 1 592 ? -27.922 -19.141 7.527 1 97.06 592 ARG A C 1
ATOM 4737 O O . ARG A 1 592 ? -27.219 -19.562 8.445 1 97.06 592 ARG A O 1
ATOM 4744 N N . ASP A 1 593 ? -28.859 -19.859 6.867 1 97 593 ASP A N 1
ATOM 4745 C CA . ASP A 1 593 ? -29.203 -21.203 7.34 1 97 593 ASP A CA 1
ATOM 4746 C C . ASP A 1 593 ? -28.672 -22.266 6.383 1 97 593 ASP A C 1
ATOM 4748 O O . ASP A 1 593 ? -29.125 -23.422 6.426 1 97 593 ASP A O 1
ATOM 4752 N N . ALA A 1 594 ? -27.844 -21.906 5.523 1 98.25 594 ALA A N 1
ATOM 4753 C CA . ALA A 1 594 ? -27.297 -22.875 4.566 1 98.25 594 ALA A CA 1
ATOM 4754 C C . ALA A 1 594 ? -26.562 -24 5.281 1 98.25 594 ALA A C 1
ATOM 4756 O O . ALA A 1 594 ? -25.922 -23.781 6.316 1 98.25 594 ALA A O 1
ATOM 4757 N N . GLU A 1 595 ? -26.688 -25.188 4.727 1 97.5 595 GLU A N 1
ATOM 4758 C CA . GLU A 1 595 ? -25.906 -26.297 5.266 1 97.5 595 GLU A CA 1
ATOM 4759 C C . GLU A 1 595 ? -24.422 -25.984 5.27 1 97.5 595 GLU A C 1
ATOM 4761 O O . GLU A 1 595 ? -23.859 -25.594 4.246 1 97.5 595 GLU A O 1
ATOM 4766 N N . GLY A 1 596 ? -23.781 -26.094 6.402 1 97.06 596 GLY A N 1
ATOM 4767 C CA . GLY A 1 596 ? -22.344 -25.859 6.535 1 97.06 596 GLY A CA 1
ATOM 4768 C C . GLY A 1 596 ? -22.016 -24.438 6.957 1 97.06 596 GLY A C 1
ATOM 4769 O O . GLY A 1 596 ? -20.859 -24.125 7.254 1 97.06 596 GLY A O 1
ATOM 4770 N N . ARG A 1 597 ? -23.047 -23.578 7.027 1 97.56 597 ARG A N 1
ATOM 4771 C CA . ARG A 1 597 ? -22.844 -22.156 7.266 1 97.56 597 ARG A CA 1
ATOM 4772 C C . ARG A 1 597 ? -22.203 -21.906 8.625 1 97.56 597 ARG A C 1
ATOM 4774 O O . ARG A 1 597 ? -21.25 -21.125 8.742 1 97.56 597 ARG A O 1
ATOM 4781 N N . GLU A 1 598 ? -22.578 -22.562 9.625 1 96 598 GLU A N 1
ATOM 4782 C CA . GLU A 1 598 ? -22.031 -22.406 10.961 1 96 598 GLU A CA 1
ATOM 4783 C C . GLU A 1 598 ? -20.547 -22.766 10.992 1 96 598 GLU A C 1
ATOM 4785 O O . GLU A 1 598 ? -19.75 -22.078 11.633 1 96 598 GLU A O 1
ATOM 4790 N N . GLY A 1 599 ? -20.234 -23.844 10.359 1 95.25 599 GLY A N 1
ATOM 4791 C CA . GLY A 1 599 ? -18.844 -24.25 10.281 1 95.25 599 GLY A CA 1
ATOM 4792 C C . GLY A 1 599 ? -17.969 -23.234 9.586 1 95.25 599 GLY A C 1
ATOM 4793 O O . GLY A 1 599 ? -16.844 -22.969 10.031 1 95.25 599 GLY A O 1
ATOM 4794 N N . VAL A 1 600 ? -18.5 -22.641 8.516 1 96.62 600 VAL A N 1
ATOM 4795 C CA . VAL A 1 600 ? -17.75 -21.641 7.758 1 96.62 600 VAL A CA 1
ATOM 4796 C C . VAL A 1 600 ? -17.562 -20.375 8.609 1 96.62 600 VAL A C 1
ATOM 4798 O O . VAL A 1 600 ? -16.469 -19.812 8.656 1 96.62 600 VAL A O 1
ATOM 4801 N N . ASP A 1 601 ? -18.578 -19.969 9.297 1 94.81 601 ASP A N 1
ATOM 4802 C CA . ASP A 1 601 ? -18.516 -18.766 10.133 1 94.81 601 ASP A CA 1
ATOM 4803 C C . ASP A 1 601 ? -17.531 -18.938 11.281 1 94.81 601 ASP A C 1
ATOM 4805 O O . ASP A 1 601 ? -16.875 -17.984 11.695 1 94.81 601 ASP A O 1
ATOM 4809 N N . ALA A 1 602 ? -17.344 -20.141 11.75 1 91.94 602 ALA A N 1
ATOM 4810 C CA . ALA A 1 602 ? -16.5 -20.406 12.914 1 91.94 602 ALA A CA 1
ATOM 4811 C C . ALA A 1 602 ? -15.094 -20.812 12.492 1 91.94 602 ALA A C 1
ATOM 4813 O O . ALA A 1 602 ? -14.188 -20.891 13.328 1 91.94 602 ALA A O 1
ATOM 4814 N N . PHE A 1 603 ? -14.867 -21.016 11.234 1 91.94 603 PHE A N 1
ATOM 4815 C CA . PHE A 1 603 ? -13.609 -21.594 10.773 1 91.94 603 PHE A CA 1
ATOM 4816 C C . PHE A 1 603 ? -12.477 -20.594 10.922 1 91.94 603 PHE A C 1
ATOM 4818 O O . PHE A 1 603 ? -12.609 -19.422 10.539 1 91.94 603 PHE A O 1
ATOM 4825 N N . GLU A 1 604 ? -11.438 -21.016 11.484 1 87.38 604 GLU A N 1
ATOM 4826 C CA . GLU A 1 604 ? -10.195 -20.266 11.586 1 87.38 604 GLU A CA 1
ATOM 4827 C C . GLU A 1 604 ? -9 -21.109 11.125 1 87.38 604 GLU A C 1
ATOM 4829 O O . GLU A 1 604 ? -8.75 -22.188 11.672 1 87.38 604 GLU A O 1
ATOM 4834 N N . LEU A 1 605 ? -8.328 -20.609 10.133 1 91.38 605 LEU A N 1
ATOM 4835 C CA . LEU A 1 605 ? -7.152 -21.312 9.633 1 91.38 605 LEU A CA 1
ATOM 4836 C C . LEU A 1 605 ? -5.941 -21.047 10.523 1 91.38 605 LEU A C 1
ATOM 4838 O O . LEU A 1 605 ? -5.664 -19.891 10.875 1 91.38 605 LEU A O 1
ATOM 4842 N N . ASP A 1 606 ? -5.301 -22.094 10.906 1 88.69 606 ASP A N 1
ATOM 4843 C CA . ASP A 1 606 ? -3.988 -21.922 11.523 1 88.69 606 ASP A CA 1
ATOM 4844 C C . ASP A 1 606 ? -2.934 -21.547 10.492 1 88.69 606 ASP A C 1
ATOM 4846 O O . ASP A 1 606 ? -2.512 -22.391 9.695 1 88.69 606 ASP A O 1
ATOM 4850 N N . THR A 1 607 ? -2.512 -20.344 10.555 1 89.38 607 THR A N 1
ATOM 4851 C CA . THR A 1 607 ? -1.617 -19.844 9.523 1 89.38 607 THR A CA 1
ATOM 4852 C C . THR A 1 607 ? -0.159 -20.078 9.914 1 89.38 607 THR A C 1
ATOM 4854 O O . THR A 1 607 ? 0.749 -19.828 9.117 1 89.38 607 THR A O 1
ATOM 4857 N N . ASP A 1 608 ? 0.112 -20.562 11.109 1 87 608 ASP A N 1
ATOM 4858 C CA . ASP A 1 608 ? 1.487 -20.734 11.562 1 87 608 ASP A CA 1
ATOM 4859 C C . ASP A 1 608 ? 2.053 -22.078 11.094 1 87 608 ASP A C 1
ATOM 4861 O O . ASP A 1 608 ? 2.297 -22.969 11.906 1 87 608 ASP A O 1
ATOM 4865 N N . VAL A 1 609 ? 2.436 -22.141 9.93 1 90.38 609 VAL A N 1
ATOM 4866 C CA . VAL A 1 609 ? 2.947 -23.391 9.352 1 90.38 609 VAL A CA 1
ATOM 4867 C C . VAL A 1 609 ? 4.449 -23.484 9.609 1 90.38 609 VAL A C 1
ATOM 4869 O O . VAL A 1 609 ? 5.035 -24.562 9.461 1 90.38 609 VAL A O 1
ATOM 4872 N N . TYR A 1 610 ? 5.047 -22.422 10.016 1 87.5 610 TYR A N 1
ATOM 4873 C CA . TYR A 1 610 ? 6.492 -22.406 10.227 1 87.5 610 TYR A CA 1
ATOM 4874 C C . TYR A 1 610 ? 6.828 -22.609 11.703 1 87.5 610 TYR A C 1
ATOM 4876 O O . TYR A 1 610 ? 8 -22.719 12.062 1 87.5 610 TYR A O 1
ATOM 4884 N N . GLY A 1 611 ? 5.895 -22.609 12.555 1 80.06 611 GLY A N 1
ATOM 4885 C CA . GLY A 1 611 ? 6.094 -22.891 13.969 1 80.06 611 GLY A CA 1
ATOM 4886 C C . GLY A 1 611 ? 6.652 -21.703 14.734 1 80.06 611 GLY A C 1
ATOM 4887 O O . GLY A 1 611 ? 7.527 -21.875 15.594 1 80.06 611 GLY A O 1
ATOM 4888 N N . PHE A 1 612 ? 6.203 -20.516 14.375 1 72.19 612 PHE A N 1
ATOM 4889 C CA . PHE A 1 612 ? 6.656 -19.312 15.062 1 72.19 612 PHE A CA 1
ATOM 4890 C C . PHE A 1 612 ? 6.293 -19.359 16.547 1 72.19 612 PHE A C 1
ATOM 4892 O O . PHE A 1 612 ? 7.094 -18.984 17.406 1 72.19 612 PHE A O 1
ATOM 4899 N N . ASN A 1 613 ? 5.098 -19.75 16.781 1 64.44 613 ASN A N 1
ATOM 4900 C CA . ASN A 1 613 ? 4.609 -19.797 18.156 1 64.44 613 ASN A CA 1
ATOM 4901 C C . ASN A 1 613 ? 5.398 -20.781 19.016 1 64.44 613 ASN A C 1
ATOM 4903 O O . ASN A 1 613 ? 5.734 -20.484 20.156 1 64.44 613 ASN A O 1
ATOM 4907 N N . GLN A 1 614 ? 5.605 -21.906 18.5 1 60.75 614 GLN A N 1
ATOM 4908 C CA . GLN A 1 614 ? 6.375 -22.906 19.25 1 60.75 614 GLN A CA 1
ATOM 4909 C C . GLN A 1 614 ? 7.789 -22.406 19.531 1 60.75 614 GLN A C 1
ATOM 4911 O O . GLN A 1 614 ? 8.297 -22.578 20.641 1 60.75 614 GLN A O 1
ATOM 4916 N N . ARG A 1 615 ? 8.305 -21.688 18.719 1 62.41 615 ARG A N 1
ATOM 4917 C CA . ARG A 1 615 ? 9.656 -21.172 18.891 1 62.41 615 ARG A CA 1
ATOM 4918 C C . ARG A 1 615 ? 9.688 -20.047 19.922 1 62.41 615 ARG A C 1
ATOM 4920 O O . ARG A 1 615 ? 10.625 -19.953 20.719 1 62.41 615 ARG A O 1
ATOM 4927 N N . HIS A 1 616 ? 8.672 -19.188 19.812 1 58.47 616 HIS A N 1
ATOM 4928 C CA . HIS A 1 616 ? 8.586 -18.109 20.781 1 58.47 616 HIS A CA 1
ATOM 4929 C C . HIS A 1 616 ? 8.43 -18.641 22.203 1 58.47 616 HIS A C 1
ATOM 4931 O O . HIS A 1 616 ? 9.055 -18.141 23.141 1 58.47 616 HIS A O 1
ATOM 4937 N N . GLN A 1 617 ? 7.633 -19.672 22.297 1 51.88 617 GLN A N 1
ATOM 4938 C CA . GLN A 1 617 ? 7.461 -20.281 23.625 1 51.88 617 GLN A CA 1
ATOM 4939 C C . GLN A 1 617 ? 8.766 -20.922 24.109 1 51.88 617 GLN A C 1
ATOM 4941 O O . GLN A 1 617 ? 9.117 -20.797 25.281 1 51.88 617 GLN A O 1
ATOM 4946 N N . GLU A 1 618 ? 9.43 -21.469 23.172 1 57 618 GLU A N 1
ATOM 4947 C CA . GLU A 1 618 ? 10.703 -22.078 23.531 1 57 618 GLU A CA 1
ATOM 4948 C C . GLU A 1 618 ? 11.734 -21.016 23.922 1 57 618 GLU A C 1
ATOM 4950 O O . GLU A 1 618 ? 12.492 -21.203 24.875 1 57 618 GLU A O 1
ATOM 4955 N N . GLN A 1 619 ? 11.695 -19.953 23.25 1 53.34 619 GLN A N 1
ATOM 4956 C CA . GLN A 1 619 ? 12.609 -18.859 23.547 1 53.34 619 GLN A CA 1
ATOM 4957 C C . GLN A 1 619 ? 12.281 -18.203 24.891 1 53.34 619 GLN A C 1
ATOM 4959 O O . GLN A 1 619 ? 13.18 -17.875 25.672 1 53.34 619 GLN A O 1
ATOM 4964 N N . VAL A 1 620 ? 10.984 -17.969 25.109 1 53.06 620 VAL A N 1
ATOM 4965 C CA . VAL A 1 620 ? 10.555 -17.406 26.375 1 53.06 620 VAL A CA 1
ATOM 4966 C C . VAL A 1 620 ? 10.945 -18.344 27.516 1 53.06 620 VAL A C 1
ATOM 4968 O O . VAL A 1 620 ? 11.406 -17.906 28.578 1 53.06 620 VAL A O 1
ATOM 4971 N N . TYR A 1 621 ? 10.703 -19.656 27.281 1 49.22 621 TYR A N 1
ATOM 4972 C CA . TYR A 1 621 ? 11.078 -20.656 28.266 1 49.22 621 TYR A CA 1
ATOM 4973 C C . TYR A 1 621 ? 12.578 -20.656 28.516 1 49.22 621 TYR A C 1
ATOM 4975 O O . TYR A 1 621 ? 13.031 -20.781 29.656 1 49.22 621 TYR A O 1
ATOM 4983 N N . GLU A 1 622 ? 13.281 -20.562 27.422 1 53.41 622 GLU A N 1
ATOM 4984 C CA . GLU A 1 622 ? 14.734 -20.516 27.547 1 53.41 622 GLU A CA 1
ATOM 4985 C C . GLU A 1 622 ? 15.188 -19.234 28.25 1 53.41 622 GLU A C 1
ATOM 4987 O O . GLU A 1 622 ? 16.125 -19.25 29.047 1 53.41 622 GLU A O 1
ATOM 4992 N N . ASN A 1 623 ? 14.5 -18.219 27.875 1 54.22 623 ASN A N 1
ATOM 4993 C CA . ASN A 1 623 ? 14.82 -16.953 28.5 1 54.22 623 ASN A CA 1
ATOM 4994 C C . ASN A 1 623 ? 14.422 -16.938 29.969 1 54.22 623 ASN A C 1
ATOM 4996 O O . ASN A 1 623 ? 15.039 -16.25 30.781 1 54.22 623 ASN A O 1
ATOM 5000 N N . GLN A 1 624 ? 13.391 -17.594 30.219 1 50.5 624 GLN A N 1
ATOM 5001 C CA . GLN A 1 624 ? 12.984 -17.688 31.609 1 50.5 624 GLN A CA 1
ATOM 5002 C C . GLN A 1 624 ? 13.883 -18.656 32.375 1 50.5 624 GLN A C 1
ATOM 5004 O O . GLN A 1 624 ? 13.984 -18.578 33.594 1 50.5 624 GLN A O 1
ATOM 5009 N N . ARG A 1 625 ? 14.297 -19.719 31.609 1 46.5 625 ARG A N 1
ATOM 5010 C CA . ARG A 1 625 ? 15.273 -20.594 32.25 1 46.5 625 ARG A CA 1
ATOM 5011 C C . ARG A 1 625 ? 16.594 -19.859 32.5 1 46.5 625 ARG A C 1
ATOM 5013 O O . ARG A 1 625 ? 17.141 -19.266 31.578 1 46.5 625 ARG A O 1
ATOM 5020 N N . GLY A 1 626 ? 16.609 -18.828 33.188 1 39.75 626 GLY A N 1
ATOM 5021 C CA . GLY A 1 626 ? 17.781 -18.062 33.562 1 39.75 626 GLY A CA 1
ATOM 5022 C C . GLY A 1 626 ? 19.094 -18.719 33.188 1 39.75 626 GLY A C 1
ATOM 5023 O O . GLY A 1 626 ? 19.125 -19.922 32.875 1 39.75 626 GLY A O 1
ATOM 5024 N N . PRO A 1 627 ? 20.062 -18.078 32.656 1 37 627 PRO A N 1
ATOM 5025 C CA . PRO A 1 627 ? 21.328 -18.797 32.469 1 37 627 PRO A CA 1
ATOM 5026 C C . PRO A 1 627 ? 21.562 -19.844 33.562 1 37 627 PRO A C 1
ATOM 5028 O O . PRO A 1 627 ? 21.203 -19.656 34.719 1 37 627 PRO A O 1
ATOM 5031 N N . ALA A 1 628 ? 21.516 -21.094 33.156 1 33.78 628 ALA A N 1
ATOM 5032 C CA . ALA A 1 628 ? 22.062 -22 34.188 1 33.78 628 ALA A CA 1
ATOM 5033 C C . ALA A 1 628 ? 23.203 -21.344 34.938 1 33.78 628 ALA A C 1
ATOM 5035 O O . ALA A 1 628 ? 24.156 -20.859 34.344 1 33.78 628 ALA A O 1
ATOM 5036 N N . VAL A 1 629 ? 22.922 -20.875 36.031 1 33.69 629 VAL A N 1
ATOM 5037 C CA . VAL A 1 629 ? 24 -20.453 36.906 1 33.69 629 VAL A CA 1
ATOM 5038 C C . VAL A 1 629 ? 25.156 -21.453 36.844 1 33.69 629 VAL A C 1
ATOM 5040 O O . VAL A 1 629 ? 24.984 -22.625 37.156 1 33.69 629 VAL A O 1
ATOM 5043 N N . GLU A 1 630 ? 25.984 -21.391 35.75 1 30.36 630 GLU A N 1
ATOM 5044 C CA . GLU A 1 630 ? 27.234 -22.141 35.875 1 30.36 630 GLU A CA 1
ATOM 5045 C C . GLU A 1 630 ? 27.719 -22.172 37.344 1 30.36 630 GLU A C 1
ATOM 5047 O O . GLU A 1 630 ? 27.922 -21.125 37.938 1 30.36 630 GLU A O 1
ATOM 5052 N N . GLU A 1 631 ? 27.188 -23.172 38.062 1 30.92 631 GLU A N 1
ATOM 5053 C CA . GLU A 1 631 ? 27.828 -23.469 39.344 1 30.92 631 GLU A CA 1
ATOM 5054 C C . GLU A 1 631 ? 29.344 -23.281 39.281 1 30.92 631 GLU A C 1
ATOM 5056 O O . GLU A 1 631 ? 30 -23.875 38.406 1 30.92 631 GLU A O 1
ATOM 5061 N N . GLU A 1 632 ? 29.734 -22.078 39.5 1 31.8 632 GLU A N 1
ATOM 5062 C CA . GLU A 1 632 ? 31.156 -21.859 39.719 1 31.8 632 GLU A CA 1
ATOM 5063 C C . GLU A 1 632 ? 31.766 -23 40.531 1 31.8 632 GLU A C 1
ATOM 5065 O O . GLU A 1 632 ? 31.203 -23.422 41.531 1 31.8 632 GLU A O 1
ATOM 5070 N N . PRO A 1 633 ? 32.5 -23.875 39.906 1 30.61 633 PRO A N 1
ATOM 5071 C CA . PRO A 1 633 ? 33.125 -24.906 40.719 1 30.61 633 PRO A CA 1
ATOM 5072 C C . PRO A 1 633 ? 33.625 -24.344 42.062 1 30.61 633 PRO A C 1
ATOM 5074 O O . PRO A 1 633 ? 34.031 -23.188 42.125 1 30.61 633 PRO A O 1
ATOM 5077 N N . GLU A 1 634 ? 32.938 -24.625 43.156 1 31.52 634 GLU A N 1
ATOM 5078 C CA . GLU A 1 634 ? 33.312 -24.344 44.531 1 31.52 634 GLU A CA 1
ATOM 5079 C C . GLU A 1 634 ? 34.812 -24.438 44.719 1 31.52 634 GLU A C 1
ATOM 5081 O O . GLU A 1 634 ? 35.312 -24.391 45.844 1 31.52 634 GLU A O 1
ATOM 5086 N N . ASP A 1 635 ? 35.5 -24.781 43.625 1 28.48 635 ASP A N 1
ATOM 5087 C CA . ASP A 1 635 ? 36.875 -25.156 43.906 1 28.48 635 ASP A CA 1
ATOM 5088 C C . ASP A 1 635 ? 37.688 -23.953 44.438 1 28.48 635 ASP A C 1
ATOM 5090 O O . ASP A 1 635 ? 38.875 -24.062 44.688 1 28.48 635 ASP A O 1
ATOM 5094 N N . TRP A 1 636 ? 37.062 -22.797 44.219 1 27.58 636 TRP A N 1
ATOM 5095 C CA . TRP A 1 636 ? 38.031 -21.781 44.625 1 27.58 636 TRP A CA 1
ATOM 5096 C C . TRP A 1 636 ? 38.125 -21.688 46.125 1 27.58 636 TRP A C 1
ATOM 5098 O O . TRP A 1 636 ? 38.875 -20.859 46.656 1 27.58 636 TRP A O 1
ATOM 5108 N N . MET A 1 637 ? 37.094 -22.203 46.844 1 28.11 637 MET A N 1
ATOM 5109 C CA . MET A 1 637 ? 37.25 -22.219 48.312 1 28.11 637 MET A CA 1
ATOM 5110 C C . MET A 1 637 ? 38.438 -23.078 48.719 1 28.11 637 MET A C 1
ATOM 5112 O O . MET A 1 637 ? 38.781 -23.156 49.875 1 28.11 637 MET A O 1
ATOM 5116 N N . VAL A 1 638 ? 38.75 -24.047 47.844 1 26.95 638 VAL A N 1
ATOM 5117 C CA . VAL A 1 638 ? 39.906 -24.828 48.281 1 26.95 638 VAL A CA 1
ATOM 5118 C C . VAL A 1 638 ? 41.156 -23.969 48.281 1 26.95 638 VAL A C 1
ATOM 5120 O O . VAL A 1 638 ? 42.031 -24.125 49.125 1 26.95 638 VAL A O 1
ATOM 5123 N N . ALA A 1 639 ? 41.281 -23.094 47.281 1 23.75 639 ALA A N 1
ATOM 5124 C CA . ALA A 1 639 ? 42.562 -22.391 47.312 1 23.75 639 ALA A CA 1
ATOM 5125 C C . ALA A 1 639 ? 42.562 -21.312 48.375 1 23.75 639 ALA A C 1
ATOM 5127 O O . ALA A 1 639 ? 43.625 -20.875 48.844 1 23.75 639 ALA A O 1
ATOM 5128 N N . ALA A 1 640 ? 41.375 -20.75 48.594 1 25.58 640 ALA A N 1
ATOM 5129 C CA . ALA A 1 640 ? 41.5 -19.75 49.656 1 25.58 640 ALA A CA 1
ATOM 5130 C C . ALA A 1 640 ? 41.844 -20.406 51 1 25.58 640 ALA A C 1
ATOM 5132 O O . ALA A 1 640 ? 42.531 -19.797 51.812 1 25.58 640 ALA A O 1
ATOM 5133 N N . ARG A 1 641 ? 41.125 -21.547 51.094 1 26.48 641 ARG A N 1
ATOM 5134 C CA . ARG A 1 641 ? 41.469 -22.219 52.344 1 26.48 641 ARG A CA 1
ATOM 5135 C C . ARG A 1 641 ? 42.938 -22.672 52.344 1 26.48 641 ARG A C 1
ATOM 5137 O O . ARG A 1 641 ? 43.531 -22.812 53.406 1 26.48 641 ARG A O 1
ATOM 5144 N N . GLY A 1 642 ? 43.312 -23.047 51.094 1 23.61 642 GLY A N 1
ATOM 5145 C CA . GLY A 1 642 ? 44.719 -23.422 51.219 1 23.61 642 GLY A CA 1
ATOM 5146 C C . GLY A 1 642 ? 45.625 -22.281 51.594 1 23.61 642 GLY A C 1
ATOM 5147 O O . GLY A 1 642 ? 46.625 -22.469 52.312 1 23.61 642 GLY A O 1
ATOM 5148 N N . ALA A 1 643 ? 45.375 -21.156 50.906 1 25.77 643 ALA A N 1
ATOM 5149 C CA . ALA A 1 643 ? 46.312 -20.094 51.25 1 25.77 643 ALA A CA 1
ATOM 5150 C C . ALA A 1 643 ? 46.094 -19.641 52.688 1 25.77 643 ALA A C 1
ATOM 5152 O O . ALA A 1 643 ? 47.031 -19.141 53.344 1 25.77 643 ALA A O 1
ATOM 5153 N N . ALA A 1 644 ? 44.781 -19.594 53.062 1 25.98 644 ALA A N 1
ATOM 5154 C CA . ALA A 1 644 ? 44.75 -19.266 54.5 1 25.98 644 ALA A CA 1
ATOM 5155 C C . ALA A 1 644 ? 45.531 -20.297 55.312 1 25.98 644 ALA A C 1
ATOM 5157 O O . ALA A 1 644 ? 46.031 -19.984 56.406 1 25.98 644 ALA A O 1
ATOM 5158 N N . ALA A 1 645 ? 45.281 -21.562 54.781 1 26.33 645 ALA A N 1
ATOM 5159 C CA . ALA A 1 645 ? 46.062 -22.547 55.562 1 26.33 645 ALA A CA 1
ATOM 5160 C C . ALA A 1 645 ? 47.531 -22.188 55.594 1 26.33 645 ALA A C 1
ATOM 5162 O O . ALA A 1 645 ? 48.219 -22.375 56.594 1 26.33 645 ALA A O 1
ATOM 5163 N N . GLU A 1 646 ? 47.969 -21.812 54.344 1 26.56 646 GLU A N 1
ATOM 5164 C CA . GLU A 1 646 ? 49.406 -21.562 54.438 1 26.56 646 GLU A CA 1
ATOM 5165 C C . GLU A 1 646 ? 49.719 -20.375 55.344 1 26.56 646 GLU A C 1
ATOM 5167 O O . GLU A 1 646 ? 50.75 -20.328 56.031 1 26.56 646 GLU A O 1
ATOM 5172 N N . TYR A 1 647 ? 48.844 -19.375 55.25 1 27.06 647 TYR A N 1
ATOM 5173 C CA . TYR A 1 647 ? 49.219 -18.266 56.125 1 27.06 647 TYR A CA 1
ATOM 5174 C C . TYR A 1 647 ? 49.125 -18.672 57.594 1 27.06 647 TYR A C 1
ATOM 5176 O O . TYR A 1 647 ? 49.938 -18.219 58.406 1 27.06 647 TYR A O 1
ATOM 5184 N N . LEU A 1 648 ? 48.031 -19.359 57.969 1 25.52 648 LEU A N 1
ATOM 5185 C CA . LEU A 1 648 ? 48.094 -19.688 59.375 1 25.52 648 LEU A CA 1
ATOM 5186 C C . LEU A 1 648 ? 49.344 -20.5 59.719 1 25.52 648 LEU A C 1
ATOM 5188 O O . LEU A 1 648 ? 49.781 -20.562 60.875 1 25.52 648 LEU A O 1
ATOM 5192 N N . ALA A 1 649 ? 49.719 -21.453 58.812 1 27.66 649 ALA A N 1
ATOM 5193 C CA . ALA A 1 649 ? 50.875 -22.203 59.281 1 27.66 649 ALA A CA 1
ATOM 5194 C C . ALA A 1 649 ? 52.062 -21.281 59.531 1 27.66 649 ALA A C 1
ATOM 5196 O O . ALA A 1 649 ? 53 -21.688 60.219 1 27.66 649 ALA A O 1
ATOM 5197 N N . MET A 1 650 ? 52.188 -20.266 58.719 1 24.73 650 MET A N 1
ATOM 5198 C CA . MET A 1 650 ? 53.438 -19.594 59 1 24.73 650 MET A CA 1
ATOM 5199 C C . MET A 1 650 ? 53.406 -18.922 60.375 1 24.73 650 MET A C 1
ATOM 5201 O O . MET A 1 650 ? 54.438 -18.594 60.938 1 24.73 650 MET A O 1
ATOM 5205 N N . THR A 1 651 ? 52.281 -18.344 60.844 1 25.95 651 THR A N 1
ATOM 5206 C CA . THR A 1 651 ? 52.5 -17.594 62.062 1 25.95 651 THR A CA 1
ATOM 5207 C C . THR A 1 651 ? 52.5 -18.516 63.281 1 25.95 651 THR A C 1
ATOM 5209 O O . THR A 1 651 ? 52.438 -18.047 64.438 1 25.95 651 THR A O 1
ATOM 5212 N N . GLY A 1 652 ? 52.5 -19.828 63.281 1 20.81 652 GLY A N 1
ATOM 5213 C CA . GLY A 1 652 ? 52.719 -20.594 64.5 1 20.81 652 GLY A CA 1
ATOM 5214 C C . GLY A 1 652 ? 54.031 -20.281 65.188 1 20.81 652 GLY A C 1
ATOM 5215 O O . GLY A 1 652 ? 54.438 -21 66.125 1 20.81 652 GLY A O 1
ATOM 5216 N N . SER A 1 653 ? 55.062 -19.547 65 1 22.02 653 SER A N 1
ATOM 5217 C CA . SER A 1 653 ? 56 -19.594 66.062 1 22.02 653 SER A CA 1
ATOM 5218 C C . SER A 1 653 ? 55.344 -19.203 67.375 1 22.02 653 SER A C 1
ATOM 5220 O O . SER A 1 653 ? 55.438 -19.922 68.375 1 22.02 653 SER A O 1
ATOM 5222 N N . ASP A 1 654 ? 55.406 -18.062 67.938 1 20.77 654 ASP A N 1
ATOM 5223 C CA . ASP A 1 654 ? 55.344 -17.953 69.375 1 20.77 654 ASP A CA 1
ATOM 5224 C C . ASP A 1 654 ? 53.906 -18.109 69.875 1 20.77 654 ASP A C 1
ATOM 5226 O O . ASP A 1 654 ? 52.969 -17.641 69.25 1 20.77 654 ASP A O 1
ATOM 5230 N N . MET B 1 1 ? 42.594 20.484 -33.312 1 17.19 1 MET B N 1
ATOM 5231 C CA . MET B 1 1 ? 42 21.641 -32.625 1 17.19 1 MET B CA 1
ATOM 5232 C C . MET B 1 1 ? 41.031 21.188 -31.547 1 17.19 1 MET B C 1
ATOM 5234 O O . MET B 1 1 ? 40.344 22.016 -30.922 1 17.19 1 MET B O 1
ATOM 5238 N N . SER B 1 2 ? 40.531 19.984 -31.594 1 17.95 2 SER B N 1
ATOM 5239 C CA . SER B 1 2 ? 39.875 18.781 -31.109 1 17.95 2 SER B CA 1
ATOM 5240 C C . SER B 1 2 ? 40.25 18.484 -29.672 1 17.95 2 SER B C 1
ATOM 5242 O O . SER B 1 2 ? 40.219 17.344 -29.219 1 17.95 2 SER B O 1
ATOM 5244 N N . ALA B 1 3 ? 40.5 19.562 -28.828 1 17.61 3 ALA B N 1
ATOM 5245 C CA . ALA B 1 3 ? 41.406 19.766 -27.703 1 17.61 3 ALA B CA 1
ATOM 5246 C C . ALA B 1 3 ? 40.781 19.219 -26.406 1 17.61 3 ALA B C 1
ATOM 5248 O O . ALA B 1 3 ? 41.406 18.422 -25.719 1 17.61 3 ALA B O 1
ATOM 5249 N N . PHE B 1 4 ? 40.156 20.109 -25.469 1 16.66 4 PHE B N 1
ATOM 5250 C CA . PHE B 1 4 ? 40.562 20.281 -24.062 1 16.66 4 PHE B CA 1
ATOM 5251 C C . PHE B 1 4 ? 39.688 19.422 -23.156 1 16.66 4 PHE B C 1
ATOM 5253 O O . PHE B 1 4 ? 38.844 19.938 -22.453 1 16.66 4 PHE B O 1
ATOM 5260 N N . LEU B 1 5 ? 38.969 18.438 -23.547 1 19.55 5 LEU B N 1
ATOM 5261 C CA . LEU B 1 5 ? 37.75 17.891 -22.953 1 19.55 5 LEU B CA 1
ATOM 5262 C C . LEU B 1 5 ? 38.062 17.141 -21.656 1 19.55 5 LEU B C 1
ATOM 5264 O O . LEU B 1 5 ? 38.375 15.953 -21.672 1 19.55 5 LEU B O 1
ATOM 5268 N N . GLY B 1 6 ? 38.844 17.859 -20.719 1 18.19 6 GLY B N 1
ATOM 5269 C CA . GLY B 1 6 ? 39.781 17.156 -19.859 1 18.19 6 GLY B CA 1
ATOM 5270 C C . GLY B 1 6 ? 39.094 16.219 -18.859 1 18.19 6 GLY B C 1
ATOM 5271 O O . GLY B 1 6 ? 37.875 16.297 -18.672 1 18.19 6 GLY B O 1
ATOM 5272 N N . LEU B 1 7 ? 39.75 15.555 -17.844 1 20.47 7 LEU B N 1
ATOM 5273 C CA . LEU B 1 7 ? 39.875 14.375 -17 1 20.47 7 LEU B CA 1
ATOM 5274 C C . LEU B 1 7 ? 39.062 14.539 -15.711 1 20.47 7 LEU B C 1
ATOM 5276 O O . LEU B 1 7 ? 39.531 15.211 -14.781 1 20.47 7 LEU B O 1
ATOM 5280 N N . VAL B 1 8 ? 37.781 15.086 -15.727 1 20.66 8 VAL B N 1
ATOM 5281 C CA . VAL B 1 8 ? 37.469 15.617 -14.406 1 20.66 8 VAL B CA 1
ATOM 5282 C C . VAL B 1 8 ? 37.438 14.477 -13.383 1 20.66 8 VAL B C 1
ATOM 5284 O O . VAL B 1 8 ? 36.781 13.445 -13.617 1 20.66 8 VAL B O 1
ATOM 5287 N N . PRO B 1 9 ? 38.188 14.57 -12.289 1 21.39 9 PRO B N 1
ATOM 5288 C CA . PRO B 1 9 ? 38.531 13.523 -11.32 1 21.39 9 PRO B CA 1
ATOM 5289 C C . PRO B 1 9 ? 37.344 13.047 -10.516 1 21.39 9 PRO B C 1
ATOM 5291 O O . PRO B 1 9 ? 36.562 13.867 -10.023 1 21.39 9 PRO B O 1
ATOM 5294 N N . GLN B 1 10 ? 36.656 11.992 -10.867 1 21.78 10 GLN B N 1
ATOM 5295 C CA . GLN B 1 10 ? 35.406 11.492 -10.367 1 21.78 10 GLN B CA 1
ATOM 5296 C C . GLN B 1 10 ? 35.469 11.18 -8.875 1 21.78 10 GLN B C 1
ATOM 5298 O O . GLN B 1 10 ? 36.188 10.258 -8.461 1 21.78 10 GLN B O 1
ATOM 5303 N N . TYR B 1 11 ? 35.5 12.156 -7.965 1 21.47 11 TYR B N 1
ATOM 5304 C CA . TYR B 1 11 ? 35.781 11.836 -6.57 1 21.47 11 TYR B CA 1
ATOM 5305 C C . TYR B 1 11 ? 34.719 10.906 -6 1 21.47 11 TYR B C 1
ATOM 5307 O O . TYR B 1 11 ? 33.531 11.07 -6.293 1 21.47 11 TYR B O 1
ATOM 5315 N N . PRO B 1 12 ? 35.031 9.742 -5.586 1 25.91 12 PRO B N 1
ATOM 5316 C CA . PRO B 1 12 ? 34.188 8.656 -5.113 1 25.91 12 PRO B CA 1
ATOM 5317 C C . PRO B 1 12 ? 33.219 9.102 -4.008 1 25.91 12 PRO B C 1
ATOM 5319 O O . PRO B 1 12 ? 33.656 9.75 -3.047 1 25.91 12 PRO B O 1
ATOM 5322 N N . SER B 1 13 ? 32.094 9.586 -4.348 1 23.73 13 SER B N 1
ATOM 5323 C CA . SER B 1 13 ? 31.297 10.227 -3.307 1 23.73 13 SER B CA 1
ATOM 5324 C C . SER B 1 13 ? 31.109 9.297 -2.109 1 23.73 13 SER B C 1
ATOM 5326 O O . SER B 1 13 ? 30.766 8.125 -2.271 1 23.73 13 SER B O 1
ATOM 5328 N N . PRO B 1 14 ? 31.672 9.516 -1.016 1 24.34 14 PRO B N 1
ATOM 5329 C CA . PRO B 1 14 ? 31.641 8.664 0.178 1 24.34 14 PRO B CA 1
ATOM 5330 C C . PRO B 1 14 ? 30.234 8.234 0.558 1 24.34 14 PRO B C 1
ATOM 5332 O O . PRO B 1 14 ? 29.266 8.977 0.331 1 24.34 14 PRO B O 1
ATOM 5335 N N . THR B 1 15 ? 29.938 6.996 0.293 1 25.53 15 THR B N 1
ATOM 5336 C CA . THR B 1 15 ? 28.688 6.324 0.627 1 25.53 15 THR B CA 1
ATOM 5337 C C . THR B 1 15 ? 28.203 6.727 2.021 1 25.53 15 THR B C 1
ATOM 5339 O O . THR B 1 15 ? 28.828 6.355 3.023 1 25.53 15 THR B O 1
ATOM 5342 N N . LEU B 1 16 ? 27.797 7.961 2.189 1 25.44 16 LEU B N 1
ATOM 5343 C CA . LEU B 1 16 ? 27.375 8.305 3.543 1 25.44 16 LEU B CA 1
ATOM 5344 C C . LEU B 1 16 ? 26.344 7.32 4.059 1 25.44 16 LEU B C 1
ATOM 5346 O O . LEU B 1 16 ? 25.312 7.09 3.406 1 25.44 16 LEU B O 1
ATOM 5350 N N . GLU B 1 17 ? 26.797 6.227 4.629 1 26.16 17 GLU B N 1
ATOM 5351 C CA . GLU B 1 17 ? 25.984 5.277 5.375 1 26.16 17 GLU B CA 1
ATOM 5352 C C . GLU B 1 17 ? 24.828 5.984 6.09 1 26.16 17 GLU B C 1
ATOM 5354 O O . GLU B 1 17 ? 25.031 7.023 6.723 1 26.16 17 GLU B O 1
ATOM 5359 N N . PRO B 1 18 ? 23.688 5.867 5.496 1 26.67 18 PRO B N 1
ATOM 5360 C CA . PRO B 1 18 ? 22.703 6.652 6.246 1 26.67 18 PRO B CA 1
ATOM 5361 C C . PRO B 1 18 ? 22.844 6.477 7.758 1 26.67 18 PRO B C 1
ATOM 5363 O O . PRO B 1 18 ? 23.266 5.418 8.227 1 26.67 18 PRO B O 1
ATOM 5366 N N . PRO B 1 19 ? 23.219 7.418 8.383 1 26.06 19 PRO B N 1
ATOM 5367 C CA . PRO B 1 19 ? 23.438 7.188 9.812 1 26.06 19 PRO B CA 1
ATOM 5368 C C . PRO B 1 19 ? 22.375 6.297 10.438 1 26.06 19 PRO B C 1
ATOM 5370 O O . PRO B 1 19 ? 21.25 6.207 9.922 1 26.06 19 PRO B O 1
ATOM 5373 N N . PRO B 1 20 ? 22.766 5.199 11.047 1 26.06 20 PRO B N 1
ATOM 5374 C CA . PRO B 1 20 ? 21.812 4.336 11.75 1 26.06 20 PRO B CA 1
ATOM 5375 C C . PRO B 1 20 ? 20.672 5.121 12.398 1 26.06 20 PRO B C 1
ATOM 5377 O O . PRO B 1 20 ? 20.828 6.305 12.695 1 26.06 20 PRO B O 1
ATOM 5380 N N . PRO B 1 21 ? 19.531 4.688 12.07 1 25.73 21 PRO B N 1
ATOM 5381 C CA . PRO B 1 21 ? 18.484 5.422 12.789 1 25.73 21 PRO B CA 1
ATOM 5382 C C . PRO B 1 21 ? 18.859 5.691 14.25 1 25.73 21 PRO B C 1
ATOM 5384 O O . PRO B 1 21 ? 19.281 4.777 14.961 1 25.73 21 PRO B O 1
ATOM 5387 N N . TYR B 1 22 ? 1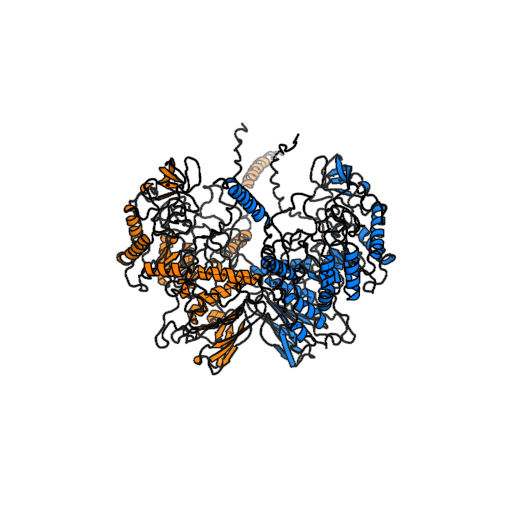9.734 6.652 14.344 1 24.03 22 TYR B N 1
ATOM 5388 C CA . TYR B 1 22 ? 19.984 7.031 15.734 1 24.03 22 TYR B CA 1
ATOM 5389 C C . TYR B 1 22 ? 18.688 7.004 16.547 1 24.03 22 TYR B C 1
ATOM 5391 O O . TYR B 1 22 ? 17.812 7.852 16.359 1 24.03 22 TYR B O 1
ATOM 5399 N N . GLY B 1 23 ? 18.094 5.797 16.562 1 24.58 23 GLY B N 1
ATOM 5400 C CA . GLY B 1 23 ? 17.219 5.707 17.719 1 24.58 23 GLY B CA 1
ATOM 5401 C C . GLY B 1 23 ? 17.797 6.312 18.969 1 24.58 23 GLY B C 1
ATOM 5402 O O . GLY B 1 23 ? 18.75 5.777 19.547 1 24.58 23 GLY B O 1
ATOM 5403 N N . GLY B 1 24 ? 18.297 7.504 18.797 1 24.31 24 GLY B N 1
ATOM 5404 C CA . GLY B 1 24 ? 18.641 8.109 20.078 1 24.31 24 GLY B CA 1
ATOM 5405 C C . GLY B 1 24 ? 17.719 7.672 21.203 1 24.31 24 GLY B C 1
ATOM 5406 O O . GLY B 1 24 ? 16.516 7.922 21.172 1 24.31 24 GLY B O 1
ATOM 5407 N N . THR B 1 25 ? 17.984 6.453 21.641 1 25.44 25 THR B N 1
ATOM 5408 C CA . THR B 1 25 ? 17.656 6.105 23.016 1 25.44 25 THR B CA 1
ATOM 5409 C C . THR B 1 25 ? 17.938 7.273 23.953 1 25.44 25 THR B C 1
ATOM 5411 O O . THR B 1 25 ? 19.094 7.586 24.219 1 25.44 25 THR B O 1
ATOM 5414 N N . SER B 1 26 ? 17.547 8.445 23.719 1 26.08 26 SER B N 1
ATOM 5415 C CA . SER B 1 26 ? 17.609 9.273 24.922 1 26.08 26 SER B CA 1
ATOM 5416 C C . SER B 1 26 ? 17.375 8.453 26.188 1 26.08 26 SER B C 1
ATOM 5418 O O . SER B 1 26 ? 16.266 7.98 26.438 1 26.08 26 SER B O 1
ATOM 5420 N N . SER B 1 27 ? 18.266 7.602 26.547 1 27.95 27 SER B N 1
ATOM 5421 C CA . SER B 1 27 ? 18.469 6.891 27.812 1 27.95 27 SER B CA 1
ATOM 5422 C C . SER B 1 27 ? 18.047 7.742 29 1 27.95 27 SER B C 1
ATOM 5424 O O . SER B 1 27 ? 17.766 7.215 30.078 1 27.95 27 SER B O 1
ATOM 5426 N N . GLN B 1 28 ? 18.812 8.93 29.156 1 26.94 28 GLN B N 1
ATOM 5427 C CA . GLN B 1 28 ? 18.547 9.562 30.453 1 26.94 28 GLN B CA 1
ATOM 5428 C C . GLN B 1 28 ? 17.062 9.938 30.594 1 26.94 28 GLN B C 1
ATOM 5430 O O . GLN B 1 28 ? 16.641 10.984 30.094 1 26.94 28 GLN B O 1
ATOM 5435 N N . LEU B 1 29 ? 16.234 9.102 30.344 1 30.08 29 LEU B N 1
ATOM 5436 C CA . LEU B 1 29 ? 14.789 9.086 30.578 1 30.08 29 LEU B CA 1
ATOM 5437 C C . LEU B 1 29 ? 14.445 9.844 31.859 1 30.08 29 LEU B C 1
ATOM 5439 O O . LEU B 1 29 ? 14.977 9.547 32.938 1 30.08 29 LEU B O 1
ATOM 5443 N N . ARG B 1 30 ? 14.023 11.172 31.719 1 37.62 30 ARG B N 1
ATOM 5444 C CA . ARG B 1 30 ? 13.328 11.984 32.719 1 37.62 30 ARG B CA 1
ATOM 5445 C C . ARG B 1 30 ? 12.477 11.125 33.625 1 37.62 30 ARG B C 1
ATOM 5447 O O . ARG B 1 30 ? 12.062 10.023 33.25 1 37.62 30 ARG B O 1
ATOM 5454 N N . PRO B 1 31 ? 12.438 11.461 34.844 1 38.06 31 PRO B N 1
ATOM 5455 C CA . PRO B 1 31 ? 11.469 10.828 35.75 1 38.06 31 PRO B CA 1
ATOM 5456 C C . PRO B 1 31 ? 10.148 10.5 35.062 1 38.06 31 PRO B C 1
ATOM 5458 O O . PRO B 1 31 ? 9.805 11.125 34.062 1 38.06 31 PRO B O 1
ATOM 5461 N N . LEU B 1 32 ? 9.57 9.398 35.281 1 41.56 32 LEU B N 1
ATOM 5462 C CA . LEU B 1 32 ? 8.32 8.812 34.812 1 41.56 32 LEU B CA 1
ATOM 5463 C C . LEU B 1 32 ? 7.27 9.891 34.594 1 41.56 32 LEU B C 1
ATOM 5465 O O . LEU B 1 32 ? 6.84 10.562 35.531 1 41.56 32 LEU B O 1
ATOM 5469 N N . ARG B 1 33 ? 7.359 10.656 33.375 1 57.25 33 ARG B N 1
ATOM 5470 C CA . ARG B 1 33 ? 6.355 11.531 32.781 1 57.25 33 ARG B CA 1
ATOM 5471 C C . ARG B 1 33 ? 4.961 10.93 32.906 1 57.25 33 ARG B C 1
ATOM 5473 O O . ARG B 1 33 ? 4.797 9.703 32.812 1 57.25 33 ARG B O 1
ATOM 5480 N N . HIS B 1 34 ? 4.152 11.625 33.562 1 61.47 34 HIS B N 1
ATOM 5481 C CA . HIS B 1 34 ? 2.762 11.203 33.688 1 61.47 34 HIS B CA 1
ATOM 5482 C C . HIS B 1 34 ? 2.094 11.07 32.312 1 61.47 34 HIS B C 1
ATOM 5484 O O . HIS B 1 34 ? 2.248 11.938 31.453 1 61.47 34 HIS B O 1
ATOM 5490 N N . ARG B 1 35 ? 1.785 9.812 31.922 1 69.31 35 ARG B N 1
ATOM 5491 C CA . ARG B 1 35 ? 0.997 9.562 30.719 1 69.31 35 ARG B CA 1
ATOM 5492 C C . ARG B 1 35 ? -0.49 9.477 31.047 1 69.31 35 ARG B C 1
ATOM 5494 O O . ARG B 1 35 ? -0.881 8.797 32 1 69.31 35 ARG B O 1
ATOM 5501 N N . ARG B 1 36 ? -1.242 10.398 30.406 1 73.69 36 ARG B N 1
ATOM 5502 C CA . ARG B 1 36 ? -2.688 10.359 30.594 1 73.69 36 ARG B CA 1
ATOM 5503 C C . ARG B 1 36 ? -3.348 9.43 29.578 1 73.69 36 ARG B C 1
ATOM 5505 O O . ARG B 1 36 ? -3.256 9.656 28.375 1 73.69 36 ARG B O 1
ATOM 5512 N N . PRO B 1 37 ? -3.91 8.406 30.156 1 76.5 37 PRO B N 1
ATOM 5513 C CA . PRO B 1 37 ? -4.613 7.504 29.234 1 76.5 37 PRO B CA 1
ATOM 5514 C C . PRO B 1 37 ? -5.914 8.102 28.703 1 76.5 37 PRO B C 1
ATOM 5516 O O . PRO B 1 37 ? -6.492 8.992 29.328 1 76.5 37 PRO B O 1
ATOM 5519 N N . ALA B 1 38 ? -6.398 7.684 27.641 1 77.38 38 ALA B N 1
ATOM 5520 C CA . ALA B 1 38 ? -7.656 8.109 27.031 1 77.38 38 ALA B CA 1
ATOM 5521 C C . ALA B 1 38 ? -8.82 7.918 28 1 77.38 38 ALA B C 1
ATOM 5523 O O . ALA B 1 38 ? -9.812 8.648 27.938 1 77.38 38 ALA B O 1
ATOM 5524 N N . THR B 1 39 ? -8.648 6.965 28.797 1 70.06 39 THR B N 1
ATOM 5525 C CA . THR B 1 39 ? -9.711 6.648 29.75 1 70.06 39 THR B CA 1
ATOM 5526 C C . THR B 1 39 ? -9.875 7.777 30.766 1 70.06 39 THR B C 1
ATOM 5528 O O . THR B 1 39 ? -10.867 7.816 31.5 1 70.06 39 THR B O 1
ATOM 5531 N N . SER B 1 40 ? -8.922 8.672 30.719 1 68.5 40 SER B N 1
ATOM 5532 C CA . SER B 1 40 ? -9.031 9.812 31.625 1 68.5 40 SER B CA 1
ATOM 5533 C C . SER B 1 40 ? -10.078 10.805 31.125 1 68.5 40 SER B C 1
ATOM 5535 O O . SER B 1 40 ? -10.531 11.656 31.891 1 68.5 40 SER B O 1
ATOM 5537 N N . LEU B 1 41 ? -10.516 10.594 29.969 1 69.69 41 LEU B N 1
ATOM 5538 C CA . LEU B 1 41 ? -11.523 11.484 29.406 1 69.69 41 LEU B CA 1
ATOM 5539 C C . LEU B 1 41 ? -12.914 11.109 29.906 1 69.69 41 LEU B C 1
ATOM 5541 O O . LEU B 1 41 ? -13.227 9.93 30.062 1 69.69 41 LEU B O 1
ATOM 5545 N N . PRO B 1 42 ? -13.625 12.188 30.25 1 70.44 42 PRO B N 1
ATOM 5546 C CA . PRO B 1 42 ? -15.023 11.867 30.516 1 70.44 42 PRO B CA 1
ATOM 5547 C C . PRO B 1 42 ? -15.742 11.312 29.281 1 70.44 42 PRO B C 1
ATOM 5549 O O . PRO B 1 42 ? -15.391 11.656 28.156 1 70.44 42 PRO B O 1
ATOM 5552 N N . SER B 1 43 ? -16.625 10.422 29.578 1 79.31 43 SER B N 1
ATOM 5553 C CA . SER B 1 43 ? -17.375 9.805 28.484 1 79.31 43 SER B CA 1
ATOM 5554 C C . SER B 1 43 ? -18.312 10.805 27.828 1 79.31 43 SER B C 1
ATOM 5556 O O . SER B 1 43 ? -18.859 10.539 26.75 1 79.31 43 SER B O 1
ATOM 5558 N N . THR B 1 44 ? -18.422 11.906 28.547 1 80.56 44 THR B N 1
ATOM 5559 C CA . THR B 1 44 ? -19.281 12.969 28.016 1 80.56 44 THR B CA 1
ATOM 5560 C C . THR B 1 44 ? -18.562 14.312 28.047 1 80.56 44 THR B C 1
ATOM 5562 O O . THR B 1 44 ? -17.828 14.602 29 1 80.56 44 THR B O 1
ATOM 5565 N N . TYR B 1 45 ? -18.609 15.016 26.938 1 82.44 45 TYR B N 1
ATOM 5566 C CA . TYR B 1 45 ? -18 16.328 26.812 1 82.44 45 TYR B CA 1
ATOM 5567 C C . TYR B 1 45 ? -18.969 17.312 26.156 1 82.44 45 TYR B C 1
ATOM 5569 O O . TYR B 1 45 ? -19.453 17.062 25.047 1 82.44 45 TYR B O 1
ATOM 5577 N N . THR B 1 46 ? -19.25 18.406 26.828 1 78.56 46 THR B N 1
ATOM 5578 C CA . THR B 1 46 ? -20.109 19.453 26.281 1 78.56 46 THR B CA 1
ATOM 5579 C C . THR B 1 46 ? -19.328 20.766 26.125 1 78.56 46 THR B C 1
ATOM 5581 O O . THR B 1 46 ? -19.125 21.484 27.109 1 78.56 46 THR B O 1
ATOM 5584 N N . PRO B 1 47 ? -19.016 21.125 24.938 1 82.56 47 PRO B N 1
ATOM 5585 C CA . PRO B 1 47 ? -18.141 22.281 24.734 1 82.56 47 PRO B CA 1
ATOM 5586 C C . PRO B 1 47 ? -18.844 23.609 25 1 82.56 47 PRO B C 1
ATOM 5588 O O . PRO B 1 47 ? -18.203 24.562 25.438 1 82.56 47 PRO B O 1
ATOM 5591 N N . TYR B 1 48 ? -20.172 23.672 24.703 1 83.38 48 TYR B N 1
ATOM 5592 C CA . TYR B 1 48 ? -20.953 24.891 24.859 1 83.38 48 TYR B CA 1
ATOM 5593 C C . TYR B 1 48 ? -22.297 24.594 25.516 1 83.38 48 TYR B C 1
ATOM 5595 O O . TYR B 1 48 ? -22.875 23.516 25.297 1 83.38 48 TYR B O 1
ATOM 5603 N N . PRO B 1 49 ? -22.703 25.547 26.219 1 83 49 PRO B N 1
ATOM 5604 C CA . PRO B 1 49 ? -24 25.328 26.844 1 83 49 PRO B CA 1
ATOM 5605 C C . PRO B 1 49 ? -25.125 25.156 25.828 1 83 49 PRO B C 1
ATOM 5607 O O . PRO B 1 49 ? -25.125 25.812 24.781 1 83 49 PRO B O 1
ATOM 5610 N N . PRO B 1 50 ? -26.047 24.281 26.125 1 81.94 50 PRO B N 1
ATOM 5611 C CA . PRO B 1 50 ? -27.125 23.984 25.188 1 81.94 50 PRO B CA 1
ATOM 5612 C C . PRO B 1 50 ? -28.094 25.156 25 1 81.94 50 PRO B C 1
ATOM 5614 O O . PRO B 1 50 ? -28.828 25.219 24.016 1 81.94 50 PRO B O 1
ATOM 5617 N N . ASP B 1 51 ? -28.078 26.109 25.891 1 84.94 51 ASP B N 1
ATOM 5618 C CA . ASP B 1 51 ? -29.109 27.156 25.891 1 84.94 51 ASP B CA 1
ATOM 5619 C C . ASP B 1 51 ? -28.562 28.453 25.312 1 84.94 51 ASP B C 1
ATOM 5621 O O . ASP B 1 51 ? -29.234 29.484 25.328 1 84.94 51 ASP B O 1
ATOM 5625 N N . ALA B 1 52 ? -27.344 28.469 24.844 1 89.94 52 ALA B N 1
ATOM 5626 C CA . ALA B 1 52 ? -26.75 29.641 24.203 1 89.94 52 ALA B CA 1
ATOM 5627 C C . ALA B 1 52 ? -26.172 29.281 22.828 1 89.94 52 ALA B C 1
ATOM 5629 O O . ALA B 1 52 ? -25.719 28.141 22.625 1 89.94 52 ALA B O 1
ATOM 5630 N N . PRO B 1 53 ? -26.281 30.234 22 1 91.62 53 PRO B N 1
ATOM 5631 C CA . PRO B 1 53 ? -25.688 29.938 20.688 1 91.62 53 PRO B CA 1
ATOM 5632 C C . PRO B 1 53 ? -24.219 29.578 20.766 1 91.62 53 PRO B C 1
ATOM 5634 O O . PRO B 1 53 ? -23.484 30.109 21.609 1 91.62 53 PRO B O 1
ATOM 5637 N N . CYS B 1 54 ? -23.828 28.688 19.969 1 92 54 CYS B N 1
ATOM 5638 C CA . CYS B 1 54 ? -22.422 28.297 19.953 1 92 54 CYS B CA 1
ATOM 5639 C C . CYS B 1 54 ? -21.734 28.781 18.688 1 92 54 CYS B C 1
ATOM 5641 O O . CYS B 1 54 ? -22.375 28.953 17.641 1 92 54 CYS B O 1
ATOM 5643 N N . PRO B 1 55 ? -20.469 29.125 18.734 1 91.06 55 PRO B N 1
ATOM 5644 C CA . PRO B 1 55 ? -19.734 29.562 17.547 1 91.06 55 PRO B CA 1
ATOM 5645 C C . PRO B 1 55 ? -19.516 28.422 16.547 1 91.06 55 PRO B C 1
ATOM 5647 O O . PRO B 1 55 ? -19.547 27.25 16.922 1 91.06 55 PRO B O 1
ATOM 5650 N N . PRO B 1 56 ? -19.359 28.812 15.289 1 93.69 56 PRO B N 1
ATOM 5651 C CA . PRO B 1 56 ? -19 27.781 14.312 1 93.69 56 PRO B CA 1
ATOM 5652 C C . PRO B 1 56 ? -17.641 27.156 14.602 1 93.69 56 PRO B C 1
ATOM 5654 O O . PRO B 1 56 ? -16.75 27.797 15.156 1 93.69 56 PRO B O 1
ATOM 5657 N N . ASN B 1 57 ? -17.516 25.922 14.219 1 96.31 57 ASN B N 1
ATOM 5658 C CA . ASN B 1 57 ? -16.25 25.203 14.383 1 96.31 57 ASN B CA 1
ATOM 5659 C C . ASN B 1 57 ? -15.141 25.844 13.562 1 96.31 57 ASN B C 1
ATOM 5661 O O . ASN B 1 57 ? -15.359 26.266 12.43 1 96.31 57 ASN B O 1
ATOM 5665 N N . ARG B 1 58 ? -13.953 25.922 14.148 1 95.94 58 ARG B N 1
ATOM 5666 C CA . ARG B 1 58 ? -12.75 26.344 13.43 1 95.94 58 ARG B CA 1
ATOM 5667 C C . ARG B 1 58 ? -12.086 25.156 12.734 1 95.94 58 ARG B C 1
ATOM 5669 O O . ARG B 1 58 ? -12.031 24.062 13.281 1 95.94 58 ARG B O 1
ATOM 5676 N N . THR B 1 59 ? -11.641 25.344 11.57 1 98.5 59 THR B N 1
ATOM 5677 C CA . THR B 1 59 ? -10.898 24.359 10.805 1 98.5 59 THR B CA 1
ATOM 5678 C C . THR B 1 59 ? -9.75 25.016 10.039 1 98.5 59 THR B C 1
ATOM 5680 O O . THR B 1 59 ? -9.945 26.031 9.375 1 98.5 59 THR B O 1
ATOM 5683 N N . MET B 1 60 ? -8.547 24.438 10.164 1 98.69 60 MET B N 1
ATOM 5684 C CA . MET B 1 60 ? -7.367 24.906 9.453 1 98.69 60 MET B CA 1
ATOM 5685 C C . MET B 1 60 ? -7.086 24.047 8.227 1 98.69 60 MET B C 1
ATOM 5687 O O . MET B 1 60 ? -7.492 22.891 8.172 1 98.69 60 MET B O 1
ATOM 5691 N N . VAL B 1 61 ? -6.441 24.641 7.234 1 98.75 61 VAL B N 1
ATOM 5692 C CA . VAL B 1 61 ? -5.871 23.891 6.121 1 98.75 61 VAL B CA 1
ATOM 5693 C C . VAL B 1 61 ? -4.422 24.312 5.898 1 98.75 61 VAL B C 1
ATOM 5695 O O . VAL B 1 61 ? -4.098 25.5 5.996 1 98.75 61 VAL B O 1
ATOM 5698 N N . GLN B 1 62 ? -3.564 23.359 5.855 1 98.75 62 GLN B N 1
ATOM 5699 C CA . GLN B 1 62 ? -2.25 23.641 5.293 1 98.75 62 GLN B CA 1
ATOM 5700 C C . GLN B 1 62 ? -2.33 23.844 3.781 1 98.75 62 GLN B C 1
ATOM 5702 O O . GLN B 1 62 ? -2.561 22.875 3.037 1 98.75 62 GLN B O 1
ATOM 5707 N N . GLY B 1 63 ? -2.014 25 3.326 1 98.56 63 GLY B N 1
ATOM 5708 C CA . GLY B 1 63 ? -2.318 25.391 1.957 1 98.56 63 GLY B CA 1
ATOM 5709 C C . GLY B 1 63 ? -1.216 25.016 0.979 1 98.56 63 GLY B C 1
ATOM 5710 O O . GLY B 1 63 ? -1.084 25.656 -0.074 1 98.56 63 GLY B O 1
ATOM 5711 N N . PHE B 1 64 ? -0.411 24.031 1.304 1 98 64 PHE B N 1
ATOM 5712 C CA . PHE B 1 64 ? 0.678 23.609 0.428 1 98 64 PHE B CA 1
ATOM 5713 C C . PHE B 1 64 ? 1.17 22.219 0.806 1 98 64 PHE B C 1
ATOM 5715 O O . PHE B 1 64 ? 0.819 21.703 1.866 1 98 64 PHE B O 1
ATOM 5722 N N . GLU B 1 65 ? 1.812 21.609 -0.054 1 95.69 65 GLU B N 1
ATOM 5723 C CA . GLU B 1 65 ? 2.65 20.438 0.195 1 95.69 65 GLU B CA 1
ATOM 5724 C C . GLU B 1 65 ? 4.094 20.688 -0.224 1 95.69 65 GLU B C 1
ATOM 5726 O O . GLU B 1 65 ? 4.391 21.703 -0.86 1 95.69 65 GLU B O 1
ATOM 5731 N N . TRP B 1 66 ? 4.926 19.812 0.171 1 94.44 66 TRP B N 1
ATOM 5732 C CA . TRP B 1 66 ? 6.352 19.984 -0.085 1 94.44 66 TRP B CA 1
ATOM 5733 C C . TRP B 1 66 ? 6.641 19.984 -1.582 1 94.44 66 TRP B C 1
ATOM 5735 O O . TRP B 1 66 ? 7.539 20.688 -2.045 1 94.44 66 TRP B O 1
ATOM 5745 N N . TYR B 1 67 ? 5.867 19.297 -2.432 1 91.81 67 TYR B N 1
ATOM 5746 C CA . TYR B 1 67 ? 6.176 19.016 -3.828 1 91.81 67 TYR B CA 1
ATOM 5747 C C . TYR B 1 67 ? 5.387 19.938 -4.754 1 91.81 67 TYR B C 1
ATOM 5749 O O . TYR B 1 67 ? 5.266 19.672 -5.953 1 91.81 67 TYR B O 1
ATOM 5757 N N . CYS B 1 68 ? 4.824 20.953 -4.215 1 93.44 68 CYS B N 1
ATOM 5758 C CA . CYS B 1 68 ? 4.223 21.953 -5.086 1 93.44 68 CYS B CA 1
ATOM 5759 C C . CYS B 1 68 ? 5.215 22.422 -6.145 1 93.44 68 CYS B C 1
ATOM 5761 O O . CYS B 1 68 ? 6.398 22.609 -5.852 1 93.44 68 CYS B O 1
ATOM 5763 N N . PRO B 1 69 ? 4.797 22.672 -7.352 1 90.12 69 PRO B N 1
ATOM 5764 C CA . PRO B 1 69 ? 5.727 23.078 -8.414 1 90.12 69 PRO B CA 1
ATOM 5765 C C . PRO B 1 69 ? 6.234 24.5 -8.234 1 90.12 69 PRO B C 1
ATOM 5767 O O . PRO B 1 69 ? 5.504 25.359 -7.746 1 90.12 69 PRO B O 1
ATOM 5770 N N . PRO B 1 70 ? 7.441 24.719 -8.633 1 93 70 PRO B N 1
ATOM 5771 C CA . PRO B 1 70 ? 7.992 26.078 -8.586 1 93 70 PRO B CA 1
ATOM 5772 C C . PRO B 1 70 ? 7.578 26.922 -9.781 1 93 70 PRO B C 1
ATOM 5774 O O . PRO B 1 70 ? 8.438 27.438 -10.508 1 93 70 PRO B O 1
ATOM 5777 N N . ASP B 1 71 ? 6.328 27.188 -9.938 1 91.31 71 ASP B N 1
ATOM 5778 C CA . ASP B 1 71 ? 5.809 27.875 -11.117 1 91.31 71 ASP B CA 1
ATOM 5779 C C . ASP B 1 71 ? 5.379 29.297 -10.773 1 91.31 71 ASP B C 1
ATOM 5781 O O . ASP B 1 71 ? 4.746 29.969 -11.586 1 91.31 71 ASP B O 1
ATOM 5785 N N . PHE B 1 72 ? 5.578 29.781 -9.531 1 95.75 72 PHE B N 1
ATOM 5786 C CA . PHE B 1 72 ? 5.344 31.141 -9.055 1 95.75 72 PHE B CA 1
ATOM 5787 C C . PHE B 1 72 ? 3.855 31.469 -9.078 1 95.75 72 PHE B C 1
ATOM 5789 O O . PHE B 1 72 ? 3.477 32.625 -9.125 1 95.75 72 PHE B O 1
ATOM 5796 N N . GLN B 1 73 ? 3.002 30.406 -9.078 1 95.69 73 GLN B N 1
ATOM 5797 C CA . GLN B 1 73 ? 1.581 30.656 -9.289 1 95.69 73 GLN B CA 1
ATOM 5798 C C . GLN B 1 73 ? 0.766 30.266 -8.055 1 95.69 73 GLN B C 1
ATOM 5800 O O . GLN B 1 73 ? -0.466 30.297 -8.094 1 95.69 73 GLN B O 1
ATOM 5805 N N . HIS B 1 74 ? 1.399 29.938 -7.035 1 97.62 74 HIS B N 1
ATOM 5806 C CA . HIS B 1 74 ? 0.691 29.297 -5.934 1 97.62 74 HIS B CA 1
ATOM 5807 C C . HIS B 1 74 ? -0.211 30.297 -5.207 1 97.62 74 HIS B C 1
ATOM 5809 O O . HIS B 1 74 ? -1.318 29.938 -4.793 1 97.62 74 HIS B O 1
ATOM 5815 N N . TRP B 1 75 ? 0.227 31.594 -5.016 1 98.56 75 TRP B N 1
ATOM 5816 C CA . TRP B 1 75 ? -0.636 32.594 -4.387 1 98.56 75 TRP B CA 1
ATOM 5817 C C . TRP B 1 75 ? -1.932 32.75 -5.172 1 98.56 75 TRP B C 1
ATOM 5819 O O . TRP B 1 75 ? -3.016 32.812 -4.586 1 98.56 75 TRP B O 1
ATOM 5829 N N . ARG B 1 76 ? -1.813 32.781 -6.418 1 97.88 76 ARG B N 1
ATOM 5830 C CA . ARG B 1 76 ? -2.994 32.938 -7.266 1 97.88 76 ARG B CA 1
ATOM 5831 C C . ARG B 1 76 ? -3.896 31.703 -7.152 1 97.88 76 ARG B C 1
ATOM 5833 O O . ARG B 1 76 ? -5.121 31.828 -7.105 1 97.88 76 ARG B O 1
ATOM 5840 N N . ARG B 1 77 ? -3.27 30.562 -7.148 1 96.81 77 ARG B N 1
ATOM 5841 C CA . ARG B 1 77 ? -4.016 29.328 -6.984 1 96.81 77 ARG B CA 1
ATOM 5842 C C . ARG B 1 77 ? -4.824 29.344 -5.691 1 96.81 77 ARG B C 1
ATOM 5844 O O . ARG B 1 77 ? -6.008 29 -5.688 1 96.81 77 ARG B O 1
ATOM 5851 N N . LEU B 1 78 ? -4.188 29.672 -4.645 1 98.62 78 LEU B N 1
ATOM 5852 C CA . LEU B 1 78 ? -4.859 29.75 -3.35 1 98.62 78 LEU B CA 1
ATOM 5853 C C . LEU B 1 78 ? -6 30.766 -3.383 1 98.62 78 LEU B C 1
ATOM 5855 O O . LEU B 1 78 ? -7.102 30.469 -2.906 1 98.62 78 LEU B O 1
ATOM 5859 N N . THR B 1 79 ? -5.707 31.938 -3.91 1 98.69 79 THR B N 1
ATOM 5860 C CA . THR B 1 79 ? -6.723 32.969 -3.977 1 98.69 79 THR B CA 1
ATOM 5861 C C . THR B 1 79 ? -7.973 32.469 -4.695 1 98.69 79 THR B C 1
ATOM 5863 O O . THR B 1 79 ? -9.094 32.688 -4.238 1 98.69 79 THR B O 1
ATOM 5866 N N . LYS B 1 80 ? -7.746 31.734 -5.723 1 97.62 80 LYS B N 1
ATOM 5867 C CA . LYS B 1 80 ? -8.836 31.234 -6.559 1 97.62 80 LYS B CA 1
ATOM 5868 C C . LYS B 1 80 ? -9.719 30.266 -5.789 1 97.62 80 LYS B C 1
ATOM 5870 O O . LYS B 1 80 ? -10.938 30.219 -6 1 97.62 80 LYS B O 1
ATOM 5875 N N . ILE B 1 81 ? -9.18 29.516 -4.844 1 97.5 81 ILE B N 1
ATOM 5876 C CA . ILE B 1 81 ? -9.953 28.438 -4.242 1 97.5 81 ILE B CA 1
ATOM 5877 C C . ILE B 1 81 ? -10.461 28.875 -2.865 1 97.5 81 ILE B C 1
ATOM 5879 O O . ILE B 1 81 ? -11.172 28.125 -2.195 1 97.5 81 ILE B O 1
ATOM 5883 N N . ILE B 1 82 ? -10.211 30.094 -2.391 1 98.44 82 ILE B N 1
ATOM 5884 C CA . ILE B 1 82 ? -10.617 30.578 -1.078 1 98.44 82 ILE B CA 1
ATOM 5885 C C . ILE B 1 82 ? -12.125 30.453 -0.924 1 98.44 82 ILE B C 1
ATOM 5887 O O . ILE B 1 82 ? -12.617 29.969 0.101 1 98.44 82 ILE B O 1
ATOM 5891 N N . PRO B 1 83 ? -12.961 30.844 -1.905 1 98.19 83 PRO B N 1
ATOM 5892 C CA . PRO B 1 83 ? -14.406 30.688 -1.728 1 98.19 83 PRO B CA 1
ATOM 5893 C C . PRO B 1 83 ? -14.828 29.25 -1.471 1 98.19 83 PRO B C 1
ATOM 5895 O O . PRO B 1 83 ? -15.656 28.984 -0.598 1 98.19 83 PRO B O 1
ATOM 5898 N N . THR B 1 84 ? -14.258 28.328 -2.223 1 97.19 84 THR B N 1
ATOM 5899 C CA . THR B 1 84 ? -14.586 26.922 -2.041 1 97.19 84 THR B CA 1
ATOM 5900 C C . THR B 1 84 ? -14.125 26.438 -0.669 1 97.19 84 THR B C 1
ATOM 5902 O O . THR B 1 84 ? -14.836 25.672 -0.009 1 97.19 84 THR B O 1
ATOM 5905 N N . LEU B 1 85 ? -12.922 26.828 -0.252 1 98.38 85 LEU B N 1
ATOM 5906 C CA . LEU B 1 85 ? -12.422 26.453 1.067 1 98.38 85 LEU B CA 1
ATOM 5907 C C . LEU B 1 85 ? -13.336 26.984 2.166 1 98.38 85 LEU B C 1
ATOM 5909 O O . LEU B 1 85 ? -13.617 26.297 3.143 1 98.38 85 LEU B O 1
ATOM 5913 N N . ALA B 1 86 ? -13.75 28.219 2 1 98.44 86 ALA B N 1
ATOM 5914 C CA . ALA B 1 86 ? -14.695 28.797 2.957 1 98.44 86 ALA B CA 1
ATOM 5915 C C . ALA B 1 86 ? -15.992 28 3.006 1 98.44 86 ALA B C 1
ATOM 5917 O O . ALA B 1 86 ? -16.531 27.75 4.082 1 98.44 86 ALA B O 1
ATOM 5918 N N . GLN B 1 87 ? -16.469 27.594 1.841 1 97.56 87 GLN B N 1
ATOM 5919 C CA . GLN B 1 87 ? -17.672 26.766 1.755 1 97.56 87 GLN B CA 1
ATOM 5920 C C . GLN B 1 87 ? -17.5 25.453 2.504 1 97.56 87 GLN B C 1
ATOM 5922 O O . GLN B 1 87 ? -18.453 24.922 3.088 1 97.56 87 GLN B O 1
ATOM 5927 N N . LEU B 1 88 ? -16.297 24.953 2.561 1 98.19 88 LEU B N 1
ATOM 5928 C CA . LEU B 1 88 ? -15.992 23.688 3.215 1 98.19 88 LEU B CA 1
ATOM 5929 C C . LEU B 1 88 ? -15.789 23.891 4.715 1 98.19 88 LEU B C 1
ATOM 5931 O O . LEU B 1 88 ? -15.57 22.922 5.445 1 98.19 88 LEU B O 1
ATOM 5935 N N . GLY B 1 89 ? -15.812 25.109 5.199 1 98.31 89 GLY B N 1
ATOM 5936 C CA . GLY B 1 89 ? -15.742 25.391 6.625 1 98.31 89 GLY B CA 1
ATOM 5937 C C . GLY B 1 89 ? -14.359 25.812 7.086 1 98.31 89 GLY B C 1
ATOM 5938 O O . GLY B 1 89 ? -14.117 25.953 8.281 1 98.31 89 GLY B O 1
ATOM 5939 N N . ILE B 1 90 ? -13.453 26.062 6.18 1 98.75 90 ILE B N 1
ATOM 5940 C CA . ILE B 1 90 ? -12.109 26.5 6.551 1 98.75 90 ILE B CA 1
ATOM 5941 C C . ILE B 1 90 ? -12.164 27.922 7.102 1 98.75 90 ILE B C 1
ATOM 5943 O O . ILE B 1 90 ? -12.797 28.797 6.512 1 98.75 90 ILE B O 1
ATOM 5947 N N . THR B 1 91 ? -11.484 28.094 8.227 1 97.81 91 THR B N 1
ATOM 5948 C CA . THR B 1 91 ? -11.453 29.406 8.844 1 97.81 91 THR B CA 1
ATOM 5949 C C . THR B 1 91 ? -10.039 29.984 8.812 1 97.81 91 THR B C 1
ATOM 5951 O O . THR B 1 91 ? -9.844 31.188 9.016 1 97.81 91 THR B O 1
ATOM 5954 N N . GLN B 1 92 ? -9.062 29.125 8.641 1 97.88 92 GLN B N 1
ATOM 5955 C CA . GLN B 1 92 ? -7.664 29.547 8.594 1 97.88 92 GLN B CA 1
ATOM 5956 C C . GLN B 1 92 ? -6.883 28.75 7.547 1 97.88 92 GLN B C 1
ATOM 5958 O O . GLN B 1 92 ? -7.098 27.547 7.391 1 97.88 92 GLN B O 1
ATOM 5963 N N . ILE B 1 93 ? -6.027 29.406 6.848 1 98.69 93 ILE B N 1
ATOM 5964 C CA . ILE B 1 93 ? -5.133 28.734 5.91 1 98.69 93 ILE B CA 1
ATOM 5965 C C . ILE B 1 93 ? -3.682 29.016 6.293 1 98.69 93 ILE B C 1
ATOM 5967 O O . ILE B 1 93 ? -3.281 30.172 6.414 1 98.69 93 ILE B O 1
ATOM 5971 N N . TRP B 1 94 ? -2.941 28 6.562 1 98.75 94 TRP B N 1
ATOM 5972 C CA . TRP B 1 94 ? -1.505 28.078 6.809 1 98.75 94 TRP B CA 1
ATOM 5973 C C . TRP B 1 94 ? -0.726 28.016 5.496 1 98.75 94 TRP B C 1
ATOM 5975 O O . TRP B 1 94 ? -0.727 27 4.805 1 98.75 94 TRP B O 1
ATOM 5985 N N . ILE B 1 95 ? -0.056 29.094 5.145 1 98.81 95 ILE B N 1
ATOM 5986 C CA . ILE B 1 95 ? 0.672 29.172 3.881 1 98.81 95 ILE B CA 1
ATOM 5987 C C . ILE B 1 95 ? 2.146 28.844 4.113 1 98.81 95 ILE B C 1
ATOM 5989 O O . ILE B 1 95 ? 2.621 28.875 5.254 1 98.81 95 ILE B O 1
ATOM 5993 N N . PRO B 1 96 ? 2.844 28.5 3.059 1 98.5 96 PRO B N 1
ATOM 5994 C CA . PRO B 1 96 ? 4.281 28.266 3.211 1 98.5 96 PRO B CA 1
ATOM 5995 C C . PRO B 1 96 ? 5.066 29.547 3.48 1 98.5 96 PRO B C 1
ATOM 5997 O O . PRO B 1 96 ? 4.508 30.641 3.395 1 98.5 96 PRO B O 1
ATOM 6000 N N . PRO B 1 97 ? 6.34 29.406 3.895 1 98.5 97 PRO B N 1
ATOM 6001 C CA . PRO B 1 97 ? 7.125 30.625 4.082 1 98.5 97 PRO B CA 1
ATOM 6002 C C . PRO B 1 97 ? 7.113 31.531 2.854 1 98.5 97 PRO B C 1
ATOM 6004 O O . PRO B 1 97 ? 7.48 31.094 1.759 1 98.5 97 PRO B O 1
ATOM 6007 N N . ALA B 1 98 ? 6.746 32.719 3.1 1 98.31 98 ALA B N 1
ATOM 6008 C CA . ALA B 1 98 ? 6.512 33.625 1.97 1 98.31 98 ALA B CA 1
ATOM 6009 C C . ALA B 1 98 ? 7.664 34.625 1.8 1 98.31 98 ALA B C 1
ATOM 6011 O O . ALA B 1 98 ? 7.598 35.5 0.961 1 98.31 98 ALA B O 1
ATOM 6012 N N . CYS B 1 99 ? 8.695 34.5 2.572 1 98.06 99 CYS B N 1
ATOM 6013 C CA . CYS B 1 99 ? 9.883 35.312 2.432 1 98.06 99 CYS B CA 1
ATOM 6014 C C . CYS B 1 99 ? 10.875 34.688 1.452 1 98.06 99 CYS B C 1
ATOM 6016 O O . CYS B 1 99 ? 10.75 33.531 1.106 1 98.06 99 CYS B O 1
ATOM 6018 N N . LYS B 1 100 ? 11.852 35.531 1.039 1 98.19 100 LYS B N 1
ATOM 6019 C CA . LYS B 1 100 ? 12.82 35.094 0.034 1 98.19 100 LYS B CA 1
ATOM 6020 C C . LYS B 1 100 ? 13.664 33.938 0.558 1 98.19 100 LYS B C 1
ATOM 6022 O O . LYS B 1 100 ? 14.266 34.031 1.631 1 98.19 100 LYS B O 1
ATOM 6027 N N . ALA B 1 101 ? 13.688 32.844 -0.235 1 97.69 101 ALA B N 1
ATOM 6028 C CA . ALA B 1 101 ? 14.453 31.656 0.093 1 97.69 101 ALA B CA 1
ATOM 6029 C C . ALA B 1 101 ? 15.859 31.719 -0.492 1 97.69 101 ALA B C 1
ATOM 6031 O O . ALA B 1 101 ? 16.281 32.75 -0.995 1 97.69 101 ALA B O 1
ATOM 6032 N N . SER B 1 102 ? 16.547 30.609 -0.341 1 97.25 102 SER B N 1
ATOM 6033 C CA . SER B 1 102 ? 17.922 30.531 -0.835 1 97.25 102 SER B CA 1
ATOM 6034 C C . SER B 1 102 ? 17.969 30.547 -2.359 1 97.25 102 SER B C 1
ATOM 6036 O O . SER B 1 102 ? 18.969 30.969 -2.951 1 97.25 102 SER B O 1
ATOM 6038 N N . TRP B 1 103 ? 16.938 30.047 -2.984 1 95.31 103 TRP B N 1
ATOM 6039 C CA . TRP B 1 103 ? 16.812 30.031 -4.438 1 95.31 103 TRP B CA 1
ATOM 6040 C C . TRP B 1 103 ? 15.344 30.109 -4.848 1 95.31 103 TRP B C 1
ATOM 6042 O O . TRP B 1 103 ? 14.453 29.844 -4.039 1 95.31 103 TRP B O 1
ATOM 6052 N N . LYS B 1 104 ? 15.094 30.516 -6.008 1 94.94 104 LYS B N 1
ATOM 6053 C CA . LYS B 1 104 ? 13.75 30.797 -6.523 1 94.94 104 LYS B CA 1
ATOM 6054 C C . LYS B 1 104 ? 12.875 29.547 -6.473 1 94.94 104 LYS B C 1
ATOM 6056 O O . LYS B 1 104 ? 11.648 29.641 -6.555 1 94.94 104 LYS B O 1
ATOM 6061 N N . THR B 1 105 ? 13.406 28.297 -6.414 1 93.31 105 THR B N 1
ATOM 6062 C CA . THR B 1 105 ? 12.625 27.078 -6.383 1 93.31 105 THR B CA 1
ATOM 6063 C C . THR B 1 105 ? 12.484 26.562 -4.957 1 93.31 105 THR B C 1
ATOM 6065 O O . THR B 1 105 ? 11.812 25.547 -4.715 1 93.31 105 THR B O 1
ATOM 6068 N N . GLY B 1 106 ? 13.078 27.25 -3.986 1 94.94 106 GLY B N 1
ATOM 6069 C CA . GLY B 1 106 ? 13.07 26.781 -2.611 1 94.94 106 GLY B CA 1
ATOM 6070 C C . GLY B 1 106 ? 11.719 26.953 -1.93 1 94.94 106 GLY B C 1
ATOM 6071 O O . GLY B 1 106 ? 11.016 27.938 -2.18 1 94.94 106 GLY B O 1
ATOM 6072 N N . ASN B 1 107 ? 11.406 26.109 -1.017 1 96.38 107 ASN B N 1
ATOM 6073 C CA . ASN B 1 107 ? 10.141 26.141 -0.302 1 96.38 107 ASN B CA 1
ATOM 6074 C C . ASN B 1 107 ? 10.125 27.219 0.77 1 96.38 107 ASN B C 1
ATOM 6076 O O . ASN B 1 107 ? 9.07 27.531 1.323 1 96.38 107 ASN B O 1
ATOM 6080 N N . GLY B 1 108 ? 11.203 27.766 1.097 1 97.38 108 GLY B N 1
ATOM 6081 C CA . GLY B 1 108 ? 11.219 28.922 1.974 1 97.38 108 GLY B CA 1
ATOM 6082 C C . GLY B 1 108 ? 11.805 28.625 3.34 1 97.38 108 GLY B C 1
ATOM 6083 O O . GLY B 1 108 ? 12.102 29.547 4.105 1 97.38 108 GLY B O 1
ATOM 6084 N N . TYR B 1 109 ? 12.07 27.359 3.639 1 97.25 109 TYR B N 1
ATOM 6085 C CA . TYR B 1 109 ? 12.625 27.016 4.945 1 97.25 109 TYR B CA 1
ATOM 6086 C C . TYR B 1 109 ? 14.125 27.266 4.988 1 97.25 109 TYR B C 1
ATOM 6088 O O . TYR B 1 109 ? 14.727 27.312 6.066 1 97.25 109 TYR B O 1
ATOM 6096 N N . ASP B 1 110 ? 14.711 27.406 3.822 1 97.31 110 ASP B N 1
ATOM 6097 C CA . ASP B 1 110 ? 16.062 27.922 3.67 1 97.31 110 ASP B CA 1
ATOM 6098 C C . ASP B 1 110 ? 16.047 29.453 3.539 1 97.31 110 ASP B C 1
ATOM 6100 O O . ASP B 1 110 ? 16.5 30 2.533 1 97.31 110 ASP B O 1
ATOM 6104 N N . ILE B 1 111 ? 15.742 30.078 4.555 1 97.94 111 ILE B N 1
ATOM 6105 C CA . ILE B 1 111 ? 15.367 31.484 4.559 1 97.94 111 ILE B CA 1
ATOM 6106 C C . ILE B 1 111 ? 16.609 32.344 4.309 1 97.94 111 ILE B C 1
ATOM 6108 O O . ILE B 1 111 ? 17.625 32.188 4.984 1 97.94 111 ILE B O 1
ATOM 6112 N N . TYR B 1 112 ? 16.531 33.281 3.355 1 98.25 112 TYR B N 1
ATOM 6113 C CA . TYR B 1 112 ? 17.578 34.25 3.018 1 98.25 112 TYR B CA 1
ATOM 6114 C C . TYR B 1 112 ? 17.234 35.625 3.576 1 98.25 112 TYR B C 1
ATOM 6116 O O . TYR B 1 112 ? 17.938 36.125 4.457 1 98.25 112 TYR B O 1
ATOM 6124 N N . ASP B 1 113 ? 16.109 36.156 3.199 1 98.44 113 ASP B N 1
ATOM 6125 C CA . ASP B 1 113 ? 15.75 37.531 3.559 1 98.44 113 ASP B CA 1
ATOM 6126 C C . ASP B 1 113 ? 14.32 37.594 4.086 1 98.44 113 ASP B C 1
ATOM 6128 O O . ASP B 1 113 ? 13.359 37.5 3.314 1 98.44 113 ASP B O 1
ATOM 6132 N N . LEU B 1 114 ? 14.125 37.906 5.344 1 98.31 114 LEU B N 1
ATOM 6133 C CA . LEU B 1 114 ? 12.828 38 6.004 1 98.31 114 LEU B CA 1
ATOM 6134 C C . LEU B 1 114 ? 12.023 39.188 5.492 1 98.31 114 LEU B C 1
ATOM 6136 O O . LEU B 1 114 ? 10.797 39.188 5.566 1 98.31 114 LEU B O 1
ATOM 6140 N N . TYR B 1 115 ? 12.664 40.188 5 1 98.5 115 TYR B N 1
ATOM 6141 C CA . TYR B 1 115 ? 12 41.438 4.629 1 98.5 115 TYR B CA 1
ATOM 6142 C C . TYR B 1 115 ? 11.711 41.469 3.135 1 98.5 115 TYR B C 1
ATOM 6144 O O . TYR B 1 115 ? 11.5 42.531 2.564 1 98.5 115 TYR B O 1
ATOM 6152 N N . ASP B 1 116 ? 11.766 40.344 2.482 1 98.62 116 ASP B N 1
ATOM 6153 C CA . ASP B 1 116 ? 11.453 40.25 1.062 1 98.62 116 ASP B CA 1
ATOM 6154 C C . ASP B 1 116 ? 10.32 39.25 0.824 1 98.62 116 ASP B C 1
ATOM 6156 O O . ASP B 1 116 ? 10.516 38.031 0.892 1 98.62 116 ASP B O 1
ATOM 6160 N N . LEU B 1 117 ? 9.188 39.75 0.45 1 98.62 117 LEU B N 1
ATOM 6161 C CA . LEU B 1 117 ? 8 38.938 0.184 1 98.62 117 LEU B CA 1
ATOM 6162 C C . LEU B 1 117 ? 7.828 38.719 -1.312 1 98.62 117 LEU B C 1
ATOM 6164 O O . LEU B 1 117 ? 6.711 38.5 -1.789 1 98.62 117 LEU B O 1
ATOM 6168 N N . GLY B 1 118 ? 8.906 38.719 -2.016 1 98.25 118 GLY B N 1
ATOM 6169 C CA . GLY B 1 118 ? 8.844 38.656 -3.467 1 98.25 118 GLY B CA 1
ATOM 6170 C C . GLY B 1 118 ? 8.742 40 -4.125 1 98.25 118 GLY B C 1
ATOM 6171 O O . GLY B 1 118 ? 7.953 40.188 -5.051 1 98.25 118 GLY B O 1
ATOM 6172 N N . GLU B 1 119 ? 9.445 40.906 -3.613 1 98.12 119 GLU B N 1
ATOM 6173 C CA . GLU B 1 119 ? 9.398 42.312 -4.047 1 98.12 119 GLU B CA 1
ATOM 6174 C C . GLU B 1 119 ? 10.688 42.688 -4.762 1 98.12 119 GLU B C 1
ATOM 6176 O O . GLU B 1 119 ? 10.68 43.562 -5.645 1 98.12 119 GLU B O 1
ATOM 6181 N N . PHE B 1 120 ? 11.781 42.062 -4.484 1 98.19 120 PHE B N 1
ATOM 6182 C CA . PHE B 1 120 ? 13.094 42.469 -4.977 1 98.19 120 PHE B CA 1
ATOM 6183 C C . PHE B 1 120 ? 13.719 41.375 -5.824 1 98.19 120 PHE B C 1
ATOM 6185 O O . PHE B 1 120 ? 13.461 40.188 -5.609 1 98.19 120 PHE B O 1
ATOM 6192 N N . GLU B 1 121 ? 14.578 41.812 -6.773 1 97.44 121 GLU B N 1
ATOM 6193 C CA . GLU B 1 121 ? 15.359 40.844 -7.551 1 97.44 121 GLU B CA 1
ATOM 6194 C C . GLU B 1 121 ? 16.516 40.281 -6.73 1 97.44 121 GLU B C 1
ATOM 6196 O O . GLU B 1 121 ? 17.578 40.875 -6.641 1 97.44 121 GLU B O 1
ATOM 6201 N N . GLN B 1 122 ? 16.203 39.094 -6.156 1 96.5 122 GLN B N 1
ATOM 6202 C CA . GLN B 1 122 ? 17.172 38.406 -5.316 1 96.5 122 GLN B CA 1
ATOM 6203 C C . GLN B 1 122 ? 17.094 36.875 -5.523 1 96.5 122 GLN B C 1
ATOM 6205 O O . GLN B 1 122 ? 16.016 36.344 -5.738 1 96.5 122 GLN B O 1
ATOM 6210 N N . LYS B 1 123 ? 18.391 36.25 -5.453 1 97 123 LYS B N 1
ATOM 6211 C CA . LYS B 1 123 ? 18.484 34.812 -5.461 1 97 123 LYS B CA 1
ATOM 6212 C C . LYS B 1 123 ? 17.75 34.219 -6.664 1 97 123 LYS B C 1
ATOM 6214 O O . LYS B 1 123 ? 17 33.25 -6.527 1 97 123 LYS B O 1
ATOM 6219 N N . GLY B 1 124 ? 17.781 34.812 -7.797 1 95.19 124 GLY B N 1
ATOM 6220 C CA . GLY B 1 124 ? 17.406 34.25 -9.086 1 95.19 124 GLY B CA 1
ATOM 6221 C C . GLY B 1 124 ? 16.078 34.75 -9.602 1 95.19 124 GLY B C 1
ATOM 6222 O O . GLY B 1 124 ? 15.719 34.5 -10.758 1 95.19 124 GLY B O 1
ATOM 6223 N N . SER B 1 125 ? 15.258 35.5 -8.742 1 96.44 125 SER B N 1
ATOM 6224 C CA . SER B 1 125 ? 13.961 35.969 -9.188 1 96.44 125 SER B CA 1
ATOM 6225 C C . SER B 1 125 ? 13.445 37.094 -8.289 1 96.44 125 SER B C 1
ATOM 6227 O O . SER B 1 125 ? 13.914 37.25 -7.16 1 96.44 125 SER B O 1
ATOM 6229 N N . ARG B 1 126 ? 12.555 37.812 -8.812 1 97.81 126 ARG B N 1
ATOM 6230 C CA . ARG B 1 126 ? 11.828 38.781 -7.961 1 97.81 126 ARG B CA 1
ATOM 6231 C C . ARG B 1 126 ? 10.844 38.031 -7.051 1 97.81 126 ARG B C 1
ATOM 6233 O O . ARG B 1 126 ? 10.844 38.25 -5.836 1 97.81 126 ARG B O 1
ATOM 6240 N N . LYS B 1 127 ? 10.094 37.156 -7.68 1 97.94 127 LYS B N 1
ATOM 6241 C CA . LYS B 1 127 ? 9.07 36.406 -6.953 1 97.94 127 LYS B CA 1
ATOM 6242 C C . LYS B 1 127 ? 9.695 35.312 -6.094 1 97.94 127 LYS B C 1
ATOM 6244 O O . LYS B 1 127 ? 10.781 34.812 -6.398 1 97.94 127 LYS B O 1
ATOM 6249 N N . THR B 1 128 ? 9.031 34.969 -5.012 1 98 128 THR B N 1
ATOM 6250 C CA . THR B 1 128 ? 9.328 33.719 -4.359 1 98 128 THR B CA 1
ATOM 6251 C C . THR B 1 128 ? 8.789 32.531 -5.18 1 98 128 THR B C 1
ATOM 6253 O O . THR B 1 128 ? 8.094 32.75 -6.176 1 98 128 THR B O 1
ATOM 6256 N N . LYS B 1 129 ? 9.125 31.281 -4.738 1 96.44 129 LYS B N 1
ATOM 6257 C CA . LYS B 1 129 ? 8.594 30.078 -5.387 1 96.44 129 LYS B CA 1
ATOM 6258 C C . LYS B 1 129 ? 7.078 30.156 -5.535 1 96.44 129 LYS B C 1
ATOM 6260 O O . LYS B 1 129 ? 6.516 29.641 -6.504 1 96.44 129 LYS B O 1
ATOM 6265 N N . TRP B 1 130 ? 6.449 30.875 -4.688 1 98.19 130 TRP B N 1
ATOM 6266 C CA . TRP B 1 130 ? 5.008 30.797 -4.488 1 98.19 130 TRP B CA 1
ATOM 6267 C C . TRP B 1 130 ? 4.293 31.906 -5.234 1 98.19 130 TRP B C 1
ATOM 6269 O O . TRP B 1 130 ? 3.111 31.797 -5.566 1 98.19 130 TRP B O 1
ATOM 6279 N N . GLY B 1 131 ? 4.969 33 -5.473 1 98.25 131 GLY B N 1
ATOM 6280 C CA . GLY B 1 131 ? 4.387 34.188 -6.109 1 98.25 131 GLY B CA 1
ATOM 6281 C C . GLY B 1 131 ? 4.992 35.5 -5.629 1 98.25 131 GLY B C 1
ATOM 6282 O O . GLY B 1 131 ? 5.996 35.469 -4.91 1 98.25 131 GLY B O 1
ATOM 6283 N N . GLY B 1 132 ? 4.426 36.594 -6.059 1 98.38 132 GLY B N 1
ATOM 6284 C CA . GLY B 1 132 ? 4.926 37.906 -5.711 1 98.38 132 GLY B CA 1
ATOM 6285 C C . GLY B 1 132 ? 4.176 38.531 -4.551 1 98.38 132 GLY B C 1
ATOM 6286 O O . GLY B 1 132 ? 3.145 38.031 -4.117 1 98.38 132 GLY B O 1
ATOM 6287 N N . LYS B 1 133 ? 4.73 39.719 -4.09 1 98.62 133 LYS B N 1
ATOM 6288 C CA . LYS B 1 133 ? 4.184 40.406 -2.934 1 98.62 133 LYS B CA 1
ATOM 6289 C C . LYS B 1 133 ? 2.738 40.844 -3.182 1 98.62 133 LYS B C 1
ATOM 6291 O O . LYS B 1 133 ? 1.879 40.656 -2.312 1 98.62 133 LYS B O 1
ATOM 6296 N N . GLU B 1 134 ? 2.451 41.344 -4.34 1 98.56 134 GLU B N 1
ATOM 6297 C CA . GLU B 1 134 ? 1.108 41.844 -4.648 1 98.56 134 GLU B CA 1
ATOM 6298 C C . GLU B 1 134 ? 0.096 40.688 -4.633 1 98.56 134 GLU B C 1
ATOM 6300 O O . GLU B 1 134 ? -1.031 40.875 -4.16 1 98.56 134 GLU B O 1
ATOM 6305 N N . GLU B 1 135 ? 0.52 39.562 -5.215 1 98.75 135 GLU B N 1
ATOM 6306 C CA . GLU B 1 135 ? -0.343 38.375 -5.223 1 98.75 135 GLU B CA 1
ATOM 6307 C C . GLU B 1 135 ? -0.603 37.875 -3.807 1 98.75 135 GLU B C 1
ATOM 6309 O O . GLU B 1 135 ? -1.71 37.438 -3.494 1 98.75 135 GLU B O 1
ATOM 6314 N N . LEU B 1 136 ? 0.398 37.938 -2.982 1 98.81 136 LEU B N 1
ATOM 6315 C CA . LEU B 1 136 ? 0.25 37.562 -1.581 1 98.81 136 LEU B CA 1
ATOM 6316 C C . LEU B 1 136 ? -0.707 38.5 -0.863 1 98.81 136 LEU B C 1
ATOM 6318 O O . LEU B 1 136 ? -1.558 38.062 -0.087 1 98.81 136 LEU B O 1
ATOM 6322 N N . GLN B 1 137 ? -0.531 39.781 -1.109 1 98.81 137 GLN B N 1
ATOM 6323 C CA . GLN B 1 137 ? -1.424 40.75 -0.523 1 98.81 137 GLN B CA 1
ATOM 6324 C C . GLN B 1 137 ? -2.871 40.5 -0.936 1 98.81 137 GLN B C 1
ATOM 6326 O O . GLN B 1 137 ? -3.783 40.625 -0.114 1 98.81 137 GLN B O 1
ATOM 6331 N N . GLN B 1 138 ? -3.031 40.156 -2.172 1 98.75 138 GLN B N 1
ATOM 6332 C CA . GLN B 1 138 ? -4.367 39.844 -2.662 1 98.75 138 GLN B CA 1
ATOM 6333 C C . GLN B 1 138 ? -4.93 38.625 -1.969 1 98.75 138 GLN B C 1
ATOM 6335 O O . GLN B 1 138 ? -6.105 38.594 -1.602 1 98.75 138 GLN B O 1
ATOM 6340 N N . LEU B 1 139 ? -4.133 37.594 -1.806 1 98.81 139 LEU B N 1
ATOM 6341 C CA . LEU B 1 139 ? -4.551 36.375 -1.128 1 98.81 139 LEU B CA 1
ATOM 6342 C C . LEU B 1 139 ? -5.055 36.688 0.28 1 98.81 139 LEU B C 1
ATOM 6344 O O . LEU B 1 139 ? -6.133 36.25 0.67 1 98.81 139 LEU B O 1
ATOM 6348 N N . VAL B 1 140 ? -4.297 37.5 1.023 1 98.69 140 VAL B N 1
ATOM 6349 C CA . VAL B 1 140 ? -4.629 37.812 2.406 1 98.69 140 VAL B CA 1
ATOM 6350 C C . VAL B 1 140 ? -5.922 38.625 2.449 1 98.69 140 VAL B C 1
ATOM 6352 O O . VAL B 1 140 ? -6.789 38.375 3.287 1 98.69 140 VAL B O 1
ATOM 6355 N N . ALA B 1 141 ? -6.051 39.531 1.546 1 98.44 141 ALA B N 1
ATOM 6356 C CA . ALA B 1 141 ? -7.242 40.375 1.487 1 98.44 141 ALA B CA 1
ATOM 6357 C C . ALA B 1 141 ? -8.484 39.531 1.153 1 98.44 141 ALA B C 1
ATOM 6359 O O . ALA B 1 141 ? -9.523 39.688 1.804 1 98.44 141 ALA B O 1
ATOM 6360 N N . VAL B 1 142 ? -8.375 38.719 0.138 1 98.69 142 VAL B N 1
ATOM 6361 C CA . VAL B 1 142 ? -9.492 37.875 -0.274 1 98.69 142 VAL B CA 1
ATOM 6362 C C . VAL B 1 142 ? -9.844 36.906 0.847 1 98.69 142 VAL B C 1
ATOM 6364 O O . VAL B 1 142 ? -11.023 36.656 1.11 1 98.69 142 VAL B O 1
ATOM 6367 N N . GLY B 1 143 ? -8.82 36.312 1.474 1 98.5 143 GLY B N 1
ATOM 6368 C CA . GLY B 1 143 ? -9.086 35.469 2.631 1 98.5 143 GLY B CA 1
ATOM 6369 C C . GLY B 1 143 ? -9.945 36.156 3.676 1 98.5 143 GLY B C 1
ATOM 6370 O O . GLY B 1 143 ? -10.945 35.594 4.129 1 98.5 143 GLY B O 1
ATOM 6371 N N . ALA B 1 144 ? -9.57 37.344 4.023 1 96.75 144 ALA B N 1
ATOM 6372 C CA . ALA B 1 144 ? -10.305 38.125 5.027 1 96.75 144 ALA B CA 1
ATOM 6373 C C . ALA B 1 144 ? -11.742 38.375 4.582 1 96.75 144 ALA B C 1
ATOM 6375 O O . ALA B 1 144 ? -12.664 38.312 5.398 1 96.75 144 ALA B O 1
ATOM 6376 N N . GLN B 1 145 ? -11.953 38.625 3.357 1 97.88 145 GLN B N 1
ATOM 6377 C CA . GLN B 1 145 ? -13.281 38.906 2.811 1 97.88 145 GLN B CA 1
ATOM 6378 C C . GLN B 1 145 ? -14.188 37.688 2.98 1 97.88 145 GLN B C 1
ATOM 6380 O O . GLN B 1 145 ? -15.398 37.812 3.158 1 97.88 145 GLN B O 1
ATOM 6385 N N . TYR B 1 146 ? -13.625 36.531 2.934 1 98 146 TYR B N 1
ATOM 6386 C CA . TYR B 1 146 ? -14.406 35.312 3.008 1 98 146 TYR B CA 1
ATOM 6387 C C . TYR B 1 146 ? -14.344 34.688 4.402 1 98 146 TYR B C 1
ATOM 6389 O O . TYR B 1 146 ? -14.781 33.562 4.617 1 98 146 TYR B O 1
ATOM 6397 N N . GLY B 1 147 ? -13.703 35.406 5.332 1 95.75 147 GLY B N 1
ATOM 6398 C CA . GLY B 1 147 ? -13.617 34.906 6.703 1 95.75 147 GLY B CA 1
ATOM 6399 C C . GLY B 1 147 ? -12.555 33.844 6.891 1 95.75 147 GLY B C 1
ATOM 6400 O O . GLY B 1 147 ? -12.648 33.031 7.809 1 95.75 147 GLY B O 1
ATOM 6401 N N . VAL B 1 148 ? -11.609 33.719 5.988 1 97.88 148 VAL B N 1
ATOM 6402 C CA . VAL B 1 148 ? -10.492 32.781 6.074 1 97.88 148 VAL B CA 1
ATOM 6403 C C . VAL B 1 148 ? -9.211 33.531 6.398 1 97.88 148 VAL B C 1
ATOM 6405 O O . VAL B 1 148 ? -8.648 34.219 5.539 1 97.88 148 VAL B O 1
ATOM 6408 N N . SER B 1 149 ? -8.742 33.375 7.562 1 96.62 149 SER B N 1
ATOM 6409 C CA . SER B 1 149 ? -7.52 34.062 7.984 1 96.62 149 SER B CA 1
ATOM 6410 C C . SER B 1 149 ? -6.281 33.344 7.449 1 96.62 149 SER B C 1
ATOM 6412 O O . SER B 1 149 ? -6.223 32.094 7.441 1 96.62 149 SER B O 1
ATOM 6414 N N . VAL B 1 150 ? -5.324 34.094 7.023 1 98.31 150 VAL B N 1
ATOM 6415 C CA . VAL B 1 150 ? -4.078 33.531 6.508 1 98.31 150 VAL B CA 1
ATOM 6416 C C . VAL B 1 150 ? -3.018 33.531 7.605 1 98.31 150 VAL B C 1
ATOM 6418 O O . VAL B 1 150 ? -2.795 34.562 8.258 1 98.31 150 VAL B O 1
ATOM 6421 N N . LEU B 1 151 ? -2.445 32.406 7.855 1 98.44 151 LEU B N 1
ATOM 6422 C CA . LEU B 1 151 ? -1.333 32.25 8.789 1 98.44 151 LEU B CA 1
ATOM 6423 C C . LEU B 1 151 ? -0.004 32.188 8.047 1 98.44 151 LEU B C 1
ATOM 6425 O O . LEU B 1 151 ? 0.158 31.391 7.129 1 98.44 151 LEU B O 1
ATOM 6429 N N . PHE B 1 152 ? 0.924 33.031 8.453 1 98.5 152 PHE B N 1
ATOM 6430 C CA . PHE B 1 152 ? 2.238 33.156 7.84 1 98.5 152 PHE B CA 1
ATOM 6431 C C . PHE B 1 152 ? 3.23 32.188 8.477 1 98.5 152 PHE B C 1
ATOM 6433 O O . PHE B 1 152 ? 3.336 32.125 9.703 1 98.5 152 PHE B O 1
ATOM 6440 N N . ASP B 1 153 ? 3.928 31.406 7.688 1 98.69 153 ASP B N 1
ATOM 6441 C CA . ASP B 1 153 ? 4.953 30.516 8.195 1 98.69 153 ASP B CA 1
ATOM 6442 C C . ASP B 1 153 ? 6.246 31.266 8.508 1 98.69 153 ASP B C 1
ATOM 6444 O O . ASP B 1 153 ? 6.949 31.703 7.598 1 98.69 153 ASP B O 1
ATOM 6448 N N . ALA B 1 154 ? 6.613 31.359 9.719 1 98.62 154 ALA B N 1
ATOM 6449 C CA . ALA B 1 154 ? 7.762 32.125 10.164 1 98.62 154 ALA B CA 1
ATOM 6450 C C . ALA B 1 154 ? 8.961 31.234 10.461 1 98.62 154 ALA B C 1
ATOM 6452 O O . ALA B 1 154 ? 8.898 30.391 11.352 1 98.62 154 ALA B O 1
ATOM 6453 N N . VAL B 1 155 ? 10 31.438 9.734 1 98.38 155 VAL B N 1
ATOM 6454 C CA . VAL B 1 155 ? 11.266 30.734 9.938 1 98.38 155 VAL B CA 1
ATOM 6455 C C . VAL B 1 155 ? 12.281 31.672 10.578 1 98.38 155 VAL B C 1
ATOM 6457 O O . VAL B 1 155 ? 12.867 32.531 9.891 1 98.38 155 VAL B O 1
ATOM 6460 N N . LEU B 1 156 ? 12.523 31.516 11.844 1 98.38 156 LEU B N 1
ATOM 6461 C CA . LEU B 1 156 ? 13.266 32.531 12.562 1 98.38 156 LEU B CA 1
ATOM 6462 C C . LEU B 1 156 ? 14.453 31.938 13.305 1 98.38 156 LEU B C 1
ATOM 6464 O O . LEU B 1 156 ? 15.062 32.594 14.156 1 98.38 156 LEU B O 1
ATOM 6468 N N . ASN B 1 157 ? 14.773 30.688 13.062 1 97.31 157 ASN B N 1
ATOM 6469 C CA . ASN B 1 157 ? 15.852 30.031 13.797 1 97.31 157 ASN B CA 1
ATOM 6470 C C . ASN B 1 157 ? 17.188 30.172 13.086 1 97.31 157 ASN B C 1
ATOM 6472 O O . ASN B 1 157 ? 18.25 30.109 13.711 1 97.31 157 ASN B O 1
ATOM 6476 N N . HIS B 1 158 ? 17.188 30.297 11.82 1 98.19 158 HIS B N 1
ATOM 6477 C CA . HIS B 1 158 ? 18.422 30.234 11.039 1 98.19 158 HIS B CA 1
ATOM 6478 C C . HIS B 1 158 ? 18.312 31.062 9.766 1 98.19 158 HIS B C 1
ATOM 6480 O O . HIS B 1 158 ? 17.234 31.578 9.445 1 98.19 158 HIS B O 1
ATOM 6486 N N . LYS B 1 159 ? 19.438 31.25 9.133 1 98.19 159 LYS B N 1
ATOM 6487 C CA . LYS B 1 159 ? 19.516 31.891 7.824 1 98.19 159 LYS B CA 1
ATOM 6488 C C . LYS B 1 159 ? 20.375 31.062 6.863 1 98.19 159 LYS B C 1
ATOM 6490 O O . LYS B 1 159 ? 21.328 30.422 7.281 1 98.19 159 LYS B O 1
ATOM 6495 N N . ALA B 1 160 ? 19.969 31.109 5.633 1 97.75 160 ALA B N 1
ATOM 6496 C CA . ALA B 1 160 ? 20.672 30.359 4.586 1 97.75 160 ALA B CA 1
ATOM 6497 C C . ALA B 1 160 ? 21.078 31.281 3.438 1 97.75 160 ALA B C 1
ATOM 6499 O O . ALA B 1 160 ? 20.594 32.406 3.338 1 97.75 160 ALA B O 1
ATOM 6500 N N . ALA B 1 161 ? 22.047 30.844 2.619 1 97.69 161 ALA B N 1
ATOM 6501 C CA . ALA B 1 161 ? 22.453 31.469 1.363 1 97.69 161 ALA B CA 1
ATOM 6502 C C . ALA B 1 161 ? 23.031 32.875 1.608 1 97.69 161 ALA B C 1
ATOM 6504 O O . ALA B 1 161 ? 22.609 33.844 0.979 1 97.69 161 ALA B O 1
ATOM 6505 N N . ALA B 1 162 ? 24.031 32.969 2.445 1 98.25 162 ALA B N 1
ATOM 6506 C CA . ALA B 1 162 ? 24.703 34.219 2.766 1 98.25 162 ALA B CA 1
ATOM 6507 C C . ALA B 1 162 ? 25.297 34.844 1.512 1 98.25 162 ALA B C 1
ATOM 6509 O O . ALA B 1 162 ? 25.531 34.156 0.512 1 98.25 162 ALA B O 1
ATOM 6510 N N . ASP B 1 163 ? 25.5 36.125 1.594 1 97.75 163 ASP B N 1
ATOM 6511 C CA . ASP B 1 163 ? 26.031 36.906 0.463 1 97.75 163 ASP B CA 1
ATOM 6512 C C . ASP B 1 163 ? 27.547 36.781 0.388 1 97.75 163 ASP B C 1
ATOM 6514 O O . ASP B 1 163 ? 28.125 36.906 -0.694 1 97.75 163 ASP B O 1
ATOM 6518 N N . PHE B 1 164 ? 28.188 36.562 1.486 1 97.44 164 PHE B N 1
ATOM 6519 C CA . PHE B 1 164 ? 29.641 36.438 1.48 1 97.44 164 PHE B CA 1
ATOM 6520 C C . PHE B 1 164 ? 30.109 35.656 2.703 1 97.44 164 PHE B C 1
ATOM 6522 O O . PHE B 1 164 ? 29.359 35.469 3.666 1 97.44 164 PHE B O 1
ATOM 6529 N N . LYS B 1 165 ? 31.312 35.188 2.709 1 97.75 165 LYS B N 1
ATOM 6530 C CA . LYS B 1 165 ? 31.922 34.406 3.787 1 97.75 165 LYS B CA 1
ATOM 6531 C C . LYS B 1 165 ? 32.75 35.312 4.699 1 97.75 165 LYS B C 1
ATOM 6533 O O . LYS B 1 165 ? 33.219 36.375 4.281 1 97.75 165 LYS B O 1
ATOM 6538 N N . GLU B 1 166 ? 32.938 34.844 5.902 1 98 166 GLU B N 1
ATOM 6539 C CA . GLU B 1 166 ? 33.75 35.531 6.902 1 98 166 GLU B CA 1
ATOM 6540 C C . GLU B 1 166 ? 34.656 34.531 7.648 1 98 166 GLU B C 1
ATOM 6542 O O . GLU B 1 166 ? 34.25 33.406 7.922 1 98 166 GLU B O 1
ATOM 6547 N N . PRO B 1 167 ? 35.844 35 7.902 1 98.06 167 PRO B N 1
ATOM 6548 C CA . PRO B 1 167 ? 36.656 34.188 8.844 1 98.06 167 PRO B CA 1
ATOM 6549 C C . PRO B 1 167 ? 36.125 34.281 10.273 1 98.06 167 PRO B C 1
ATOM 6551 O O . PRO B 1 167 ? 35.812 35.375 10.766 1 98.06 167 PRO B O 1
ATOM 6554 N N . VAL B 1 168 ? 36 33.125 10.922 1 98.19 168 VAL B N 1
ATOM 6555 C CA . VAL B 1 168 ? 35.469 33.062 12.273 1 98.19 168 VAL B CA 1
ATOM 6556 C C . VAL B 1 168 ? 36.188 32 13.07 1 98.19 168 VAL B C 1
ATOM 6558 O O . VAL B 1 168 ? 36.5 30.922 12.547 1 98.19 168 VAL B O 1
ATOM 6561 N N . LEU B 1 169 ? 36.531 32.344 14.289 1 98.19 169 LEU B N 1
ATOM 6562 C CA . LEU B 1 169 ? 37.094 31.312 15.18 1 98.19 169 LEU B CA 1
ATOM 6563 C C . LEU B 1 169 ? 35.969 30.438 15.75 1 98.19 169 LEU B C 1
ATOM 6565 O O . LEU B 1 169 ? 34.969 30.953 16.266 1 98.19 169 LEU B O 1
ATOM 6569 N N . ALA B 1 170 ? 36.156 29.141 15.648 1 98.31 170 ALA B N 1
ATOM 6570 C CA . ALA B 1 170 ? 35.094 28.234 16.078 1 98.31 170 ALA B CA 1
ATOM 6571 C C . ALA B 1 170 ? 35.656 26.891 16.531 1 98.31 170 ALA B C 1
ATOM 6573 O O . ALA B 1 170 ? 36.875 26.641 16.359 1 98.31 170 ALA B O 1
ATOM 6574 N N . ARG B 1 171 ? 34.812 26.094 17.156 1 97.94 171 ARG B N 1
ATOM 6575 C CA . ARG B 1 171 ? 35.125 24.734 17.562 1 97.94 171 ARG B CA 1
ATOM 6576 C C . ARG B 1 171 ? 34.031 23.766 17.188 1 97.94 171 ARG B C 1
ATOM 6578 O O . ARG B 1 171 ? 32.844 24.109 17.25 1 97.94 171 ARG B O 1
ATOM 6585 N N . ARG B 1 172 ? 34.406 22.516 16.844 1 96.06 172 ARG B N 1
ATOM 6586 C CA . ARG B 1 172 ? 33.438 21.484 16.547 1 96.06 172 ARG B CA 1
ATOM 6587 C C . ARG B 1 172 ? 32.781 20.984 17.828 1 96.06 172 ARG B C 1
ATOM 6589 O O . ARG B 1 172 ? 33.438 20.828 18.859 1 96.06 172 ARG B O 1
ATOM 6596 N N . VAL B 1 173 ? 31.578 20.703 17.719 1 97.81 173 VAL B N 1
ATOM 6597 C CA . VAL B 1 173 ? 30.875 20.109 18.844 1 97.81 173 VAL B CA 1
ATOM 6598 C C . VAL B 1 173 ? 30.328 18.734 18.438 1 97.81 173 VAL B C 1
ATOM 6600 O O . VAL B 1 173 ? 30.219 18.438 17.25 1 97.81 173 VAL B O 1
ATOM 6603 N N . ASN B 1 174 ? 30 17.938 19.422 1 96.88 174 ASN B N 1
ATOM 6604 C CA . ASN B 1 174 ? 29.438 16.609 19.188 1 96.88 174 ASN B CA 1
ATOM 6605 C C . ASN B 1 174 ? 28 16.688 18.688 1 96.88 174 ASN B C 1
ATOM 6607 O O . ASN B 1 174 ? 27.125 17.234 19.375 1 96.88 174 ASN B O 1
ATOM 6611 N N . PRO B 1 175 ? 27.781 16.156 17.547 1 94.62 175 PRO B N 1
ATOM 6612 C CA . PRO B 1 175 ? 26.422 16.234 17 1 94.62 175 PRO B CA 1
ATOM 6613 C C . PRO B 1 175 ? 25.391 15.516 17.859 1 94.62 175 PRO B C 1
ATOM 6615 O O . PRO B 1 175 ? 24.203 15.844 17.812 1 94.62 175 PRO B O 1
ATOM 6618 N N . LYS B 1 176 ? 25.766 14.547 18.641 1 94.19 176 LYS B N 1
ATOM 6619 C CA . LYS B 1 176 ? 24.844 13.766 19.469 1 94.19 176 LYS B CA 1
ATOM 6620 C C . LYS B 1 176 ? 24.703 14.367 20.859 1 94.19 176 LYS B C 1
ATOM 6622 O O . LYS B 1 176 ? 23.812 13.977 21.609 1 94.19 176 LYS B O 1
ATOM 6627 N N . ASP B 1 177 ? 25.516 15.266 21.172 1 96.25 177 ASP B N 1
ATOM 6628 C CA . ASP B 1 177 ? 25.469 16.078 22.391 1 96.25 177 ASP B CA 1
ATOM 6629 C C . ASP B 1 177 ? 26.203 17.406 22.188 1 96.25 177 ASP B C 1
ATOM 6631 O O . ASP B 1 177 ? 27.391 17.516 22.484 1 96.25 177 ASP B O 1
ATOM 6635 N N . ARG B 1 178 ? 25.5 18.406 21.859 1 95.81 178 ARG B N 1
ATOM 6636 C CA . ARG B 1 178 ? 26.078 19.656 21.375 1 95.81 178 ARG B CA 1
ATOM 6637 C C . ARG B 1 178 ? 26.703 20.453 22.531 1 95.81 178 ARG B C 1
ATOM 6639 O O . ARG B 1 178 ? 27.312 21.5 22.297 1 95.81 178 ARG B O 1
ATOM 6646 N N . ARG B 1 179 ? 26.703 20.016 23.797 1 93.81 179 ARG B N 1
ATOM 6647 C CA . ARG B 1 179 ? 27.375 20.625 24.953 1 93.81 179 ARG B CA 1
ATOM 6648 C C . ARG B 1 179 ? 28.844 20.25 24.984 1 93.81 179 ARG B C 1
ATOM 6650 O O . ARG B 1 179 ? 29.641 20.922 25.656 1 93.81 179 ARG B O 1
ATOM 6657 N N . VAL B 1 180 ? 29.062 19.188 24.203 1 96.88 180 VAL B N 1
ATOM 6658 C CA . VAL B 1 180 ? 30.422 18.641 24.234 1 96.88 180 VAL B CA 1
ATOM 6659 C C . VAL B 1 180 ? 31.234 19.25 23.094 1 96.88 180 VAL B C 1
ATOM 6661 O O . VAL B 1 180 ? 30.938 19 21.922 1 96.88 180 VAL B O 1
ATOM 6664 N N . VAL B 1 181 ? 32.344 19.906 23.469 1 96.69 181 VAL B N 1
ATOM 6665 C CA . VAL B 1 181 ? 33.281 20.469 22.5 1 96.69 181 VAL B CA 1
ATOM 6666 C C . VAL B 1 181 ? 34.312 19.438 22.125 1 96.69 181 VAL B C 1
ATOM 6668 O O . VAL B 1 181 ? 34.938 18.828 23 1 96.69 181 VAL B O 1
ATOM 6671 N N . LEU B 1 182 ? 34.5 19.312 20.891 1 96.75 182 LEU B N 1
ATOM 6672 C CA . LEU B 1 182 ? 35.375 18.266 20.406 1 96.75 182 LEU B CA 1
ATOM 6673 C C . LEU B 1 182 ? 36.812 18.781 20.25 1 96.75 182 LEU B C 1
ATOM 6675 O O . LEU B 1 182 ? 37.781 18.047 20.5 1 96.75 182 LEU B O 1
ATOM 6679 N N . ASP B 1 183 ? 36.875 20.031 19.812 1 95.56 183 ASP B N 1
ATOM 6680 C CA . ASP B 1 183 ? 38.219 20.594 19.547 1 95.56 183 ASP B CA 1
ATOM 6681 C C . ASP B 1 183 ? 38.781 21.25 20.797 1 95.56 183 ASP B C 1
ATOM 6683 O O . ASP B 1 183 ? 38.094 21.984 21.5 1 95.56 183 ASP B O 1
ATOM 6687 N N . ARG B 1 184 ? 40.031 21 21.094 1 93.62 184 ARG B N 1
ATOM 6688 C CA . ARG B 1 184 ? 40.719 21.594 22.234 1 93.62 184 ARG B CA 1
ATOM 6689 C C . ARG B 1 184 ? 40.969 23.078 22.016 1 93.62 184 ARG B C 1
ATOM 6691 O O . ARG B 1 184 ? 40.812 23.891 22.922 1 93.62 184 ARG B O 1
ATOM 6698 N N . LYS B 1 185 ? 41.438 23.453 20.828 1 95.25 185 LYS B N 1
ATOM 6699 C CA . LYS B 1 185 ? 41.688 24.828 20.453 1 95.25 185 LYS B CA 1
ATOM 6700 C C . LYS B 1 185 ? 40.781 25.297 19.328 1 95.25 185 LYS B C 1
ATOM 6702 O O . LYS B 1 185 ? 40.438 24.516 18.438 1 95.25 185 LYS B O 1
ATOM 6707 N N . PRO B 1 186 ? 40.469 26.578 19.438 1 96.88 186 PRO B N 1
ATOM 6708 C CA . PRO B 1 186 ? 39.656 27.109 18.344 1 96.88 186 PRO B CA 1
ATOM 6709 C C . PRO B 1 186 ? 40.406 27.109 17.016 1 96.88 186 PRO B C 1
ATOM 6711 O O . PRO B 1 186 ? 41.656 27.234 17 1 96.88 186 PRO B O 1
ATOM 6714 N N . THR B 1 187 ? 39.656 26.953 15.992 1 96.25 187 THR B N 1
ATOM 6715 C CA . THR B 1 187 ? 40.219 27 14.641 1 96.25 187 THR B CA 1
ATOM 6716 C C . THR B 1 187 ? 39.469 28.047 13.805 1 96.25 187 THR B C 1
ATOM 6718 O O . THR B 1 187 ? 38.281 28.25 13.961 1 96.25 187 THR B O 1
ATOM 6721 N N . GLU B 1 188 ? 40.25 28.703 13 1 97.62 188 GLU B N 1
ATOM 6722 C CA . GLU B 1 188 ? 39.625 29.641 12.07 1 97.62 188 GLU B CA 1
ATOM 6723 C C . GLU B 1 188 ? 38.969 28.906 10.922 1 97.62 188 GLU B C 1
ATOM 6725 O O . GLU B 1 188 ? 39.562 28.078 10.258 1 97.62 188 GLU B O 1
ATOM 6730 N N . ILE B 1 189 ? 37.688 29.219 10.773 1 98.12 189 ILE B N 1
ATOM 6731 C CA . ILE B 1 189 ? 36.938 28.672 9.648 1 98.12 189 ILE B CA 1
ATOM 6732 C C . ILE B 1 189 ? 36.438 29.797 8.758 1 98.12 189 ILE B C 1
ATOM 6734 O O . ILE B 1 189 ? 36.531 30.969 9.125 1 98.12 189 ILE B O 1
ATOM 6738 N N . GLU B 1 190 ? 36.062 29.375 7.586 1 98.44 190 GLU B N 1
ATOM 6739 C CA . GLU B 1 190 ? 35.344 30.297 6.723 1 98.44 190 GLU B CA 1
ATOM 6740 C C . GLU B 1 190 ? 33.844 30 6.723 1 98.44 190 GLU B C 1
ATOM 6742 O O . GLU B 1 190 ? 33.406 28.953 6.227 1 98.44 190 GLU B O 1
ATOM 6747 N N . ALA B 1 191 ? 33.094 30.938 7.285 1 98.31 191 ALA B N 1
ATOM 6748 C CA . ALA B 1 191 ? 31.656 30.703 7.512 1 98.31 191 ALA B CA 1
ATOM 6749 C C . ALA B 1 191 ? 30.812 31.609 6.613 1 98.31 191 ALA B C 1
ATOM 6751 O O . ALA B 1 191 ? 31.125 32.781 6.43 1 98.31 191 ALA B O 1
ATOM 6752 N N . TRP B 1 192 ? 29.781 31.047 6.031 1 98.12 192 TRP B N 1
ATOM 6753 C CA . TRP B 1 192 ? 28.812 31.812 5.262 1 98.12 192 TRP B CA 1
ATOM 6754 C C . TRP B 1 192 ? 27.828 32.531 6.184 1 98.12 192 TRP B C 1
ATOM 6756 O O . TRP B 1 192 ? 26.734 32.062 6.43 1 98.12 192 TRP B O 1
ATOM 6766 N N . THR B 1 193 ? 28.219 33.719 6.688 1 98.38 193 THR B N 1
ATOM 6767 C CA . THR B 1 193 ? 27.438 34.406 7.719 1 98.38 193 THR B CA 1
ATOM 6768 C C . THR B 1 193 ? 27.203 35.875 7.332 1 98.38 193 THR B C 1
ATOM 6770 O O . THR B 1 193 ? 26.516 36.594 8.047 1 98.38 193 THR B O 1
ATOM 6773 N N . GLY B 1 194 ? 27.719 36.25 6.195 1 98.44 194 GLY B N 1
ATOM 6774 C CA . GLY B 1 194 ? 27.547 37.656 5.793 1 98.44 194 GLY B CA 1
ATOM 6775 C C . GLY B 1 194 ? 26.312 37.875 4.953 1 98.44 194 GLY B C 1
ATOM 6776 O O . GLY B 1 194 ? 26.141 37.25 3.893 1 98.44 194 GLY B O 1
ATOM 6777 N N . TYR B 1 195 ? 25.391 38.844 5.383 1 98.12 195 TYR B N 1
ATOM 6778 C CA . TYR B 1 195 ? 24.188 39.188 4.641 1 98.12 195 TYR B CA 1
ATOM 6779 C C . TYR B 1 195 ? 24.094 40.688 4.449 1 98.12 195 TYR B C 1
ATOM 6781 O O . TYR B 1 195 ? 23.906 41.438 5.414 1 98.12 195 TYR B O 1
ATOM 6789 N N . ASP B 1 196 ? 24.141 41.094 3.166 1 96.38 196 ASP B N 1
ATOM 6790 C CA . ASP B 1 196 ? 24.047 42.531 2.824 1 96.38 196 ASP B CA 1
ATOM 6791 C C . ASP B 1 196 ? 22.75 42.812 2.078 1 96.38 196 ASP B C 1
ATOM 6793 O O . ASP B 1 196 ? 22.375 43.969 1.905 1 96.38 196 ASP B O 1
ATOM 6797 N N . PHE B 1 197 ? 22.109 41.844 1.618 1 97.5 197 PHE B N 1
ATOM 6798 C CA . PHE B 1 197 ? 20.844 41.938 0.894 1 97.5 197 PHE B CA 1
ATOM 6799 C C . PHE B 1 197 ? 20.953 43 -0.215 1 97.5 197 PHE B C 1
ATOM 6801 O O . PHE B 1 197 ? 20.188 43.969 -0.229 1 97.5 197 PHE B O 1
ATOM 6808 N N . PRO B 1 198 ? 21.719 42.719 -1.184 1 96.19 198 PRO B N 1
ATOM 6809 C CA . PRO B 1 198 ? 21.969 43.75 -2.203 1 96.19 198 PRO B CA 1
ATOM 6810 C C . PRO B 1 198 ? 20.719 44.156 -2.961 1 96.19 198 PRO B C 1
ATOM 6812 O O . PRO B 1 198 ? 20.625 45.281 -3.463 1 96.19 198 PRO B O 1
ATOM 6815 N N . GLY B 1 199 ? 19.781 43.344 -3.109 1 95.56 199 GLY B N 1
ATOM 6816 C CA . GLY B 1 199 ? 18.547 43.656 -3.818 1 95.56 199 GLY B CA 1
ATOM 6817 C C . GLY B 1 199 ? 17.688 44.688 -3.088 1 95.56 199 GLY B C 1
ATOM 6818 O O . GLY B 1 199 ? 17.109 45.562 -3.711 1 95.56 199 GLY B O 1
ATOM 6819 N N . ARG B 1 200 ? 17.562 44.562 -1.828 1 93.94 200 ARG B N 1
ATOM 6820 C CA . ARG B 1 200 ? 16.688 45.406 -1.031 1 93.94 200 ARG B CA 1
ATOM 6821 C C . ARG B 1 200 ? 17.375 46.688 -0.649 1 93.94 200 ARG B C 1
ATOM 6823 O O . ARG B 1 200 ? 16.703 47.719 -0.399 1 93.94 200 ARG B O 1
ATOM 6830 N N . GLN B 1 201 ? 18.641 46.688 -0.568 1 93 201 GLN B N 1
ATOM 6831 C CA . GLN B 1 201 ? 19.484 47.844 -0.337 1 93 201 GLN B CA 1
ATOM 6832 C C . GLN B 1 201 ? 19.047 48.594 0.91 1 93 201 GLN B C 1
ATOM 6834 O O . GLN B 1 201 ? 18.828 49.812 0.862 1 93 201 GLN B O 1
ATOM 6839 N N . GLY B 1 202 ? 18.719 47.875 1.989 1 92.94 202 GLY B N 1
ATOM 6840 C CA . GLY B 1 202 ? 18.469 48.469 3.291 1 92.94 202 GLY B CA 1
ATOM 6841 C C . GLY B 1 202 ? 17.016 48.812 3.516 1 92.94 202 GLY B C 1
ATOM 6842 O O . GLY B 1 202 ? 16.625 49.219 4.617 1 92.94 202 GLY B O 1
ATOM 6843 N N . MET B 1 203 ? 16.266 48.688 2.508 1 96.44 203 MET B N 1
ATOM 6844 C CA . MET B 1 203 ? 14.836 48.969 2.682 1 96.44 203 MET B CA 1
ATOM 6845 C C . MET B 1 203 ? 14.234 48.094 3.771 1 96.44 203 MET B C 1
ATOM 6847 O O . MET B 1 203 ? 14.547 46.906 3.859 1 96.44 203 MET B O 1
ATOM 6851 N N . TYR B 1 204 ? 13.383 48.625 4.699 1 97.06 204 TYR B N 1
ATOM 6852 C CA . TYR B 1 204 ? 12.57 48.031 5.746 1 97.06 204 TYR B CA 1
ATOM 6853 C C . TYR B 1 204 ? 13.414 47.719 6.98 1 97.06 204 TYR B C 1
ATOM 6855 O O . TYR B 1 204 ? 12.914 47.75 8.102 1 97.06 204 TYR B O 1
ATOM 6863 N N . SER B 1 205 ? 14.672 47.312 6.801 1 97.25 205 SER B N 1
ATOM 6864 C CA . SER B 1 205 ? 15.578 47.031 7.91 1 97.25 205 SER B CA 1
ATOM 6865 C C . SER B 1 205 ? 17.016 47.406 7.57 1 97.25 205 SER B C 1
ATOM 6867 O O . SER B 1 205 ? 17.547 46.969 6.539 1 97.25 205 SER B O 1
ATOM 6869 N N . PRO B 1 206 ? 17.641 48.062 8.438 1 95.12 206 PRO B N 1
ATOM 6870 C CA . PRO B 1 206 ? 19.031 48.438 8.18 1 95.12 206 PRO B CA 1
ATOM 6871 C C . PRO B 1 206 ? 20.031 47.375 8.625 1 95.12 206 PRO B C 1
ATOM 6873 O O . PRO B 1 206 ? 21.234 47.5 8.375 1 95.12 206 PRO B O 1
ATOM 6876 N N . LEU B 1 207 ? 19.594 46.344 9.242 1 96.88 207 LEU B N 1
ATOM 6877 C CA . LEU B 1 207 ? 20.516 45.375 9.82 1 96.88 207 LEU B CA 1
ATOM 6878 C C . LEU B 1 207 ? 21.25 44.625 8.727 1 96.88 207 LEU B C 1
ATOM 6880 O O . LEU B 1 207 ? 20.625 44.062 7.816 1 96.88 207 LEU B O 1
ATOM 6884 N N . ARG B 1 208 ? 22.531 44.625 8.812 1 95.94 208 ARG B N 1
ATOM 6885 C CA . ARG B 1 208 ? 23.422 43.75 8.062 1 95.94 208 ARG B CA 1
ATOM 6886 C C . ARG B 1 208 ? 24 42.656 8.945 1 95.94 208 ARG B C 1
ATOM 6888 O O . ARG B 1 208 ? 24.641 42.938 9.961 1 95.94 208 ARG B O 1
ATOM 6895 N N . TRP B 1 209 ? 23.781 41.469 8.547 1 98.12 209 TRP B N 1
ATOM 6896 C CA . TRP B 1 209 ? 24.156 40.344 9.406 1 98.12 209 TRP B CA 1
ATOM 6897 C C . TRP B 1 209 ? 25.625 39.969 9.203 1 98.12 209 TRP B C 1
ATOM 6899 O O . TRP B 1 209 ? 26.141 40.062 8.086 1 98.12 209 TRP B O 1
ATOM 6909 N N . SER B 1 210 ? 26.219 39.594 10.242 1 98.19 210 SER B N 1
ATOM 6910 C CA . SER B 1 210 ? 27.578 39.062 10.281 1 98.19 210 SER B CA 1
ATOM 6911 C C . SER B 1 210 ? 27.703 37.938 11.273 1 98.19 210 SER B C 1
ATOM 6913 O O . SER B 1 210 ? 26.719 37.562 11.93 1 98.19 210 SER B O 1
ATOM 6915 N N . ALA B 1 211 ? 28.859 37.438 11.406 1 98.19 211 ALA B N 1
ATOM 6916 C CA . ALA B 1 211 ? 29.109 36.312 12.281 1 98.19 211 ALA B CA 1
ATOM 6917 C C . ALA B 1 211 ? 28.672 36.594 13.711 1 98.19 211 ALA B C 1
ATOM 6919 O O . ALA B 1 211 ? 28.25 35.719 14.438 1 98.19 211 ALA B O 1
ATOM 6920 N N . ARG B 1 212 ? 28.719 37.812 14.078 1 97.56 212 ARG B N 1
ATOM 6921 C CA . ARG B 1 212 ? 28.406 38.188 15.461 1 97.56 212 ARG B CA 1
ATOM 6922 C C . ARG B 1 212 ? 26.922 37.938 15.766 1 97.56 212 ARG B C 1
ATOM 6924 O O . ARG B 1 212 ? 26.531 37.906 16.938 1 97.56 212 ARG B O 1
ATOM 6931 N N . HIS B 1 213 ? 26.156 37.781 14.789 1 98.56 213 HIS B N 1
ATOM 6932 C CA . HIS B 1 213 ? 24.719 37.656 14.961 1 98.56 213 HIS B CA 1
ATOM 6933 C C . HIS B 1 213 ? 24.328 36.188 15.039 1 98.56 213 HIS B C 1
ATOM 6935 O O . HIS B 1 213 ? 23.141 35.844 15.141 1 98.56 213 HIS B O 1
ATOM 6941 N N . PHE B 1 214 ? 25.281 35.281 14.953 1 98.69 214 PHE B N 1
ATOM 6942 C CA . PHE B 1 214 ? 25.031 33.844 14.922 1 98.69 214 PHE B CA 1
ATOM 6943 C C . PHE B 1 214 ? 25.812 33.125 16.016 1 98.69 214 PHE B C 1
ATOM 6945 O O . PHE B 1 214 ? 26.766 33.688 16.562 1 98.69 214 PHE B O 1
ATOM 6952 N N . THR B 1 215 ? 25.344 31.891 16.344 1 98.44 215 THR B N 1
ATOM 6953 C CA . THR B 1 215 ? 26.031 31.125 17.375 1 98.44 215 THR B CA 1
ATOM 6954 C C . THR B 1 215 ? 26.875 30.016 16.75 1 98.44 215 THR B C 1
ATOM 6956 O O . THR B 1 215 ? 27.828 29.547 17.375 1 98.44 215 THR B O 1
ATOM 6959 N N . GLY B 1 216 ? 26.516 29.641 15.578 1 98.12 216 GLY B N 1
ATOM 6960 C CA . GLY B 1 216 ? 27.25 28.547 14.953 1 98.12 216 GLY B CA 1
ATOM 6961 C C . GLY B 1 216 ? 26.797 28.281 13.531 1 98.12 216 GLY B C 1
ATOM 6962 O O . GLY B 1 216 ? 25.906 28.938 13.016 1 98.12 216 GLY B O 1
ATOM 6963 N N . ILE B 1 217 ? 27.484 27.25 12.898 1 98.19 217 ILE B N 1
ATOM 6964 C CA . ILE B 1 217 ? 27.203 26.891 11.516 1 98.19 217 ILE B CA 1
ATOM 6965 C C . ILE B 1 217 ? 27.609 25.453 11.258 1 98.19 217 ILE B C 1
ATOM 6967 O O . ILE B 1 217 ? 28.281 24.828 12.086 1 98.19 217 ILE B O 1
ATOM 6971 N N . ASP B 1 218 ? 27.219 24.859 10.117 1 97.06 218 ASP B N 1
ATOM 6972 C CA . ASP B 1 218 ? 27.422 23.438 9.93 1 97.06 218 ASP B CA 1
ATOM 6973 C C . ASP B 1 218 ? 28.406 23.172 8.789 1 97.06 218 ASP B C 1
ATOM 6975 O O . ASP B 1 218 ? 28.516 22.047 8.305 1 97.06 218 ASP B O 1
ATOM 6979 N N . TYR B 1 219 ? 29.031 24.203 8.32 1 97.19 219 TYR B N 1
ATOM 6980 C CA . TYR B 1 219 ? 29.922 24.016 7.184 1 97.19 219 TYR B CA 1
ATOM 6981 C C . TYR B 1 219 ? 31.109 24.969 7.25 1 97.19 219 TYR B C 1
ATOM 6983 O O . TYR B 1 219 ? 30.938 26.172 7.5 1 97.19 219 TYR B O 1
ATOM 6991 N N . ASP B 1 220 ? 32.281 24.438 7.082 1 97.56 220 ASP B N 1
ATOM 6992 C CA . 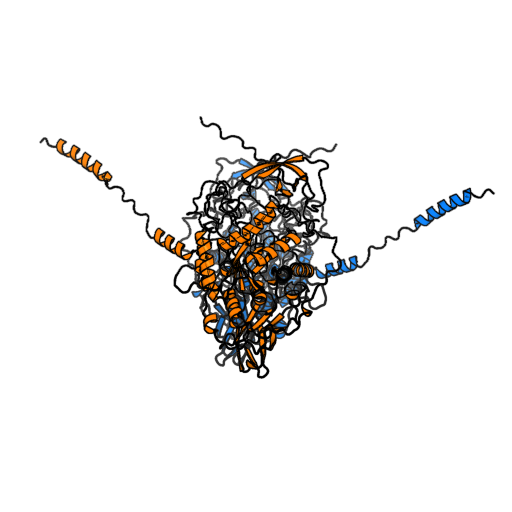ASP B 1 220 ? 33.531 25.203 6.891 1 97.56 220 ASP B CA 1
ATOM 6993 C C . ASP B 1 220 ? 33.938 25.234 5.422 1 97.56 220 ASP B C 1
ATOM 6995 O O . ASP B 1 220 ? 34.406 24.234 4.883 1 97.56 220 ASP B O 1
ATOM 6999 N N . ASP B 1 221 ? 33.75 26.375 4.898 1 97.12 221 ASP B N 1
ATOM 7000 C CA . ASP B 1 221 ? 34.031 26.469 3.465 1 97.12 221 ASP B CA 1
ATOM 7001 C C . ASP B 1 221 ? 35.5 26.375 3.174 1 97.12 221 ASP B C 1
ATOM 7003 O O . ASP B 1 221 ? 35.906 26.047 2.059 1 97.12 221 ASP B O 1
ATOM 7007 N N . LEU B 1 222 ? 36.344 26.734 4.066 1 96.06 222 LEU B N 1
ATOM 7008 C CA . LEU B 1 222 ? 37.781 26.672 3.896 1 96.06 222 LEU B CA 1
ATOM 7009 C C . LEU B 1 222 ? 38.25 25.234 3.691 1 96.06 222 LEU B C 1
ATOM 7011 O O . LEU B 1 222 ? 39 24.953 2.77 1 96.06 222 LEU B O 1
ATOM 7015 N N . ARG B 1 223 ? 37.812 24.359 4.473 1 94.81 223 ARG B N 1
ATOM 7016 C CA . ARG B 1 223 ? 38.219 22.953 4.426 1 94.81 223 ARG B CA 1
ATOM 7017 C C . ARG B 1 223 ? 37.188 22.109 3.738 1 94.81 223 ARG B C 1
ATOM 7019 O O . ARG B 1 223 ? 37.344 20.891 3.578 1 94.81 223 ARG B O 1
ATOM 7026 N N . LYS B 1 224 ? 36.062 22.734 3.359 1 96.06 224 LYS B N 1
ATOM 7027 C CA . LYS B 1 224 ? 34.969 22.031 2.738 1 96.06 224 LYS B CA 1
ATOM 7028 C C . LYS B 1 224 ? 34.469 20.875 3.619 1 96.06 224 LYS B C 1
ATOM 7030 O O . LYS B 1 224 ? 34.312 19.75 3.145 1 96.06 224 LYS B O 1
ATOM 7035 N N . GLU B 1 225 ? 34.312 21.156 4.84 1 94.75 225 GLU B N 1
ATOM 7036 C CA . GLU B 1 225 ? 34 20.141 5.836 1 94.75 225 GLU B CA 1
ATOM 7037 C C . GLU B 1 225 ? 32.625 20.406 6.484 1 94.75 225 GLU B C 1
ATOM 7039 O O . GLU B 1 225 ? 32.375 21.531 6.926 1 94.75 225 GLU B O 1
ATOM 7044 N N . ASN B 1 226 ? 31.891 19.375 6.48 1 95.94 226 ASN B N 1
ATOM 7045 C CA . ASN B 1 226 ? 30.656 19.422 7.246 1 95.94 226 ASN B CA 1
ATOM 7046 C C . ASN B 1 226 ? 30.891 19.047 8.703 1 95.94 226 ASN B C 1
ATOM 7048 O O . ASN B 1 226 ? 31.516 18.031 9 1 95.94 226 ASN B O 1
ATOM 7052 N N . ALA B 1 227 ? 30.453 19.828 9.578 1 96.81 227 ALA B N 1
ATOM 7053 C CA . ALA B 1 227 ? 30.453 19.656 11.023 1 96.81 227 ALA B CA 1
ATOM 7054 C C . ALA B 1 227 ? 29.641 20.75 11.711 1 96.81 227 ALA B C 1
ATOM 7056 O O . ALA B 1 227 ? 29.312 21.766 11.102 1 96.81 227 ALA B O 1
ATOM 7057 N N . ILE B 1 228 ? 29.281 20.547 12.938 1 98 228 ILE B N 1
ATOM 7058 C CA . ILE B 1 228 ? 28.656 21.625 13.695 1 98 228 ILE B CA 1
ATOM 7059 C C . ILE B 1 228 ? 29.734 22.453 14.391 1 98 228 ILE B C 1
ATOM 7061 O O . ILE B 1 228 ? 30.406 21.969 15.305 1 98 228 ILE B O 1
ATOM 7065 N N . TRP B 1 229 ? 29.875 23.688 13.961 1 98.19 229 TRP B N 1
ATOM 7066 C CA . TRP B 1 229 ? 30.875 24.609 14.469 1 98.19 229 TRP B CA 1
ATOM 7067 C C . TRP B 1 229 ? 30.25 25.656 15.383 1 98.19 229 TRP B C 1
ATOM 7069 O O . TRP B 1 229 ? 29.422 26.453 14.945 1 98.19 229 TRP B O 1
ATOM 7079 N N . LYS B 1 230 ? 30.578 25.672 16.641 1 98.44 230 LYS B N 1
ATOM 7080 C CA . LYS B 1 230 ? 30.172 26.75 17.547 1 98.44 230 LYS B CA 1
ATOM 7081 C C . LYS B 1 230 ? 31.188 27.891 17.547 1 98.44 230 LYS B C 1
ATOM 7083 O O . LYS B 1 230 ? 32.375 27.641 17.703 1 98.44 230 LYS B O 1
ATOM 7088 N N . PHE B 1 231 ? 30.781 29.109 17.375 1 98.38 231 PHE B N 1
ATOM 7089 C CA . PHE B 1 231 ? 31.672 30.25 17.266 1 98.38 231 PHE B CA 1
ATOM 7090 C C . PHE B 1 231 ? 32.25 30.609 18.641 1 98.38 231 PHE B C 1
ATOM 7092 O O . PHE B 1 231 ? 31.562 30.547 19.656 1 98.38 231 PHE B O 1
ATOM 7099 N N . GLU B 1 232 ? 33.469 31.016 18.594 1 97.12 232 GLU B N 1
ATOM 7100 C CA . GLU B 1 232 ? 34.125 31.438 19.828 1 97.12 232 GLU B CA 1
ATOM 7101 C C . GLU B 1 232 ? 33.438 32.688 20.391 1 97.12 232 GLU B C 1
ATOM 7103 O O . GLU B 1 232 ? 33.156 33.625 19.656 1 97.12 232 GLU B O 1
ATOM 7108 N N . GLY B 1 233 ? 33.219 32.594 21.703 1 95.19 233 GLY B N 1
ATOM 7109 C CA . GLY B 1 233 ? 32.562 33.719 22.359 1 95.19 233 GLY B CA 1
ATOM 7110 C C . GLY B 1 233 ? 31.062 33.625 22.344 1 95.19 233 GLY B C 1
ATOM 7111 O O . GLY B 1 233 ? 30.375 34.438 22.969 1 95.19 233 GLY B O 1
ATOM 7112 N N . LYS B 1 234 ? 30.547 32.719 21.688 1 96.94 234 LYS B N 1
ATOM 7113 C CA . LYS B 1 234 ? 29.109 32.5 21.625 1 96.94 234 LYS B CA 1
ATOM 7114 C C . LYS B 1 234 ? 28.734 31.234 22.406 1 96.94 234 LYS B C 1
ATOM 7116 O O . LYS B 1 234 ? 29.562 30.359 22.625 1 96.94 234 LYS B O 1
ATOM 7121 N N . GLU B 1 235 ? 27.484 31.203 22.859 1 96.25 235 GLU B N 1
ATOM 7122 C CA . GLU B 1 235 ? 26.953 30.031 23.562 1 96.25 235 GLU B CA 1
ATOM 7123 C C . GLU B 1 235 ? 25.562 29.672 23.031 1 96.25 235 GLU B C 1
ATOM 7125 O O . GLU B 1 235 ? 24.781 30.562 22.672 1 96.25 235 GLU B O 1
ATOM 7130 N N . TRP B 1 236 ? 25.359 28.359 23.047 1 97.06 236 TRP B N 1
ATOM 7131 C CA . TRP B 1 236 ? 23.984 27.922 22.797 1 97.06 236 TRP B CA 1
ATOM 7132 C C . TRP B 1 236 ? 23.047 28.438 23.875 1 97.06 236 TRP B C 1
ATOM 7134 O O . TRP B 1 236 ? 23.422 28.547 25.047 1 97.06 236 TRP B O 1
ATOM 7144 N N . ALA B 1 237 ? 21.844 28.781 23.453 1 97 237 ALA B N 1
ATOM 7145 C CA . ALA B 1 237 ? 20.828 29.062 24.469 1 97 237 ALA B CA 1
ATOM 7146 C C . ALA B 1 237 ? 20.594 27.859 25.359 1 97 237 ALA B C 1
ATOM 7148 O O . ALA B 1 237 ? 20.547 26.719 24.891 1 97 237 ALA B O 1
ATOM 7149 N N . GLU B 1 238 ? 20.375 28.078 26.625 1 94.81 238 GLU B N 1
ATOM 7150 C CA . GLU B 1 238 ? 20.25 26.969 27.562 1 94.81 238 GLU B CA 1
ATOM 7151 C C . GLU B 1 238 ? 18.797 26.484 27.641 1 94.81 238 GLU B C 1
ATOM 7153 O O . GLU B 1 238 ? 18.547 25.312 27.906 1 94.81 238 GLU B O 1
ATOM 7158 N N . ASP B 1 239 ? 17.875 27.375 27.484 1 96.06 239 ASP B N 1
ATOM 7159 C CA . ASP B 1 239 ? 16.469 27.031 27.641 1 96.06 239 ASP B CA 1
ATOM 7160 C C . ASP B 1 239 ? 15.852 26.641 26.297 1 96.06 239 ASP B C 1
ATOM 7162 O O . ASP B 1 239 ? 14.906 27.281 25.828 1 96.06 239 ASP B O 1
ATOM 7166 N N . VAL B 1 240 ? 16.375 25.609 25.719 1 97 240 VAL B N 1
ATOM 7167 C CA . VAL B 1 240 ? 15.875 24.969 24.516 1 97 240 VAL B CA 1
ATOM 7168 C C . VAL B 1 240 ? 15.609 23.5 24.781 1 97 240 VAL B C 1
ATOM 7170 O O . VAL B 1 240 ? 15.773 23.016 25.906 1 97 240 VAL B O 1
ATOM 7173 N N . ASP B 1 241 ? 15.141 22.797 23.812 1 96.38 241 ASP B N 1
ATOM 7174 C CA . ASP B 1 241 ? 14.891 21.359 23.969 1 96.38 241 ASP B CA 1
ATOM 7175 C C . ASP B 1 241 ? 16.172 20.609 24.312 1 96.38 241 ASP B C 1
ATOM 7177 O O . ASP B 1 241 ? 17.25 20.953 23.812 1 96.38 241 ASP B O 1
ATOM 7181 N N . GLU B 1 242 ? 16.047 19.547 24.984 1 94.62 242 GLU B N 1
ATOM 7182 C CA . GLU B 1 242 ? 17.203 18.828 25.516 1 94.62 242 GLU B CA 1
ATOM 7183 C C . GLU B 1 242 ? 17.688 17.766 24.547 1 94.62 242 GLU B C 1
ATOM 7185 O O . GLU B 1 242 ? 18.719 17.125 24.781 1 94.62 242 GLU B O 1
ATOM 7190 N N . GLU B 1 243 ? 16.969 17.484 23.484 1 93.31 243 GLU B N 1
ATOM 7191 C CA . GLU B 1 243 ? 17.453 16.547 22.484 1 93.31 243 GLU B CA 1
ATOM 7192 C C . GLU B 1 243 ? 18.891 16.859 22.078 1 93.31 243 GLU B C 1
ATOM 7194 O O . GLU B 1 243 ? 19.25 18.031 21.922 1 93.31 243 GLU B O 1
ATOM 7199 N N . ASN B 1 244 ? 19.719 15.758 21.922 1 94.31 244 ASN B N 1
ATOM 7200 C CA . ASN B 1 244 ? 21.125 15.883 21.609 1 94.31 244 ASN B CA 1
ATOM 7201 C C . ASN B 1 244 ? 21.875 16.734 22.641 1 94.31 244 ASN B C 1
ATOM 7203 O O . ASN B 1 244 ? 22.766 17.5 22.297 1 94.31 244 ASN B O 1
ATOM 7207 N N . GLY B 1 245 ? 21.375 16.672 23.859 1 95.06 245 GLY B N 1
ATOM 7208 C CA . GLY B 1 245 ? 21.922 17.453 24.953 1 95.06 245 GLY B CA 1
ATOM 7209 C C . GLY B 1 245 ? 21.375 18.875 24.984 1 95.06 245 GLY B C 1
ATOM 7210 O O . GLY B 1 245 ? 20.844 19.312 26.016 1 95.06 245 GLY B O 1
ATOM 7211 N N . ASN B 1 246 ? 21.5 19.594 23.922 1 96.75 246 ASN B N 1
ATOM 7212 C CA . ASN B 1 246 ? 21 20.922 23.641 1 96.75 246 ASN B CA 1
ATOM 7213 C C . ASN B 1 246 ? 20.656 21.094 22.156 1 96.75 246 ASN B C 1
ATOM 7215 O O . ASN B 1 246 ? 21.5 20.906 21.281 1 96.75 246 ASN B O 1
ATOM 7219 N N . TYR B 1 247 ? 19.469 21.516 21.922 1 97.38 247 TYR B N 1
ATOM 7220 C CA . TYR B 1 247 ? 19.062 21.516 20.516 1 97.38 247 TYR B CA 1
ATOM 7221 C C . TYR B 1 247 ? 18.875 22.953 20.016 1 97.38 247 TYR B C 1
ATOM 7223 O O . TYR B 1 247 ? 17.984 23.219 19.203 1 97.38 247 TYR B O 1
ATOM 7231 N N . ASP B 1 248 ? 19.625 23.844 20.453 1 97.62 248 ASP B N 1
ATOM 7232 C CA . ASP B 1 248 ? 19.656 25.219 19.953 1 97.62 248 ASP B CA 1
ATOM 7233 C C . ASP B 1 248 ? 19.984 25.25 18.453 1 97.62 248 ASP B C 1
ATOM 7235 O O . ASP B 1 248 ? 19.266 25.891 17.688 1 97.62 248 ASP B O 1
ATOM 7239 N N . TYR B 1 249 ? 21.031 24.516 18.094 1 97.56 249 TYR B N 1
ATOM 7240 C CA . TYR B 1 249 ? 21.469 24.469 16.703 1 97.56 249 TYR B CA 1
ATOM 7241 C C . TYR B 1 249 ? 20.672 23.438 15.914 1 97.56 249 TYR B C 1
ATOM 7243 O O . TYR B 1 249 ? 20.594 22.266 16.297 1 97.56 249 TYR B O 1
ATOM 7251 N N . LEU B 1 250 ? 20.203 23.859 14.766 1 95.31 250 LEU B N 1
ATOM 7252 C CA . LEU B 1 250 ? 19.484 22.969 13.867 1 95.31 250 LEU B CA 1
ATOM 7253 C C . LEU B 1 250 ? 20.25 22.781 12.562 1 95.31 250 LEU B C 1
ATOM 7255 O O . LEU B 1 250 ? 20.766 21.688 12.305 1 95.31 250 LEU B O 1
ATOM 7259 N N . MET B 1 251 ? 20.406 23.859 11.797 1 96 251 MET B N 1
ATOM 7260 C CA . MET B 1 251 ? 21.078 23.797 10.5 1 96 251 MET B CA 1
ATOM 7261 C C . MET B 1 251 ? 21.438 25.188 10.008 1 96 251 MET B C 1
ATOM 7263 O O . MET B 1 251 ? 20.984 26.188 10.57 1 96 251 MET B O 1
ATOM 7267 N N . PHE B 1 252 ? 22.25 25.297 9.016 1 97.38 252 PHE B N 1
ATOM 7268 C CA . PHE B 1 252 ? 22.656 26.547 8.398 1 97.38 252 PHE B CA 1
ATOM 7269 C C . PHE B 1 252 ? 23.328 27.453 9.422 1 97.38 252 PHE B C 1
ATOM 7271 O O . PHE B 1 252 ? 24.125 27 10.242 1 97.38 252 PHE B O 1
ATOM 7278 N N . ALA B 1 253 ? 23.172 28.781 9.25 1 98.44 253 ALA B N 1
ATOM 7279 C CA . ALA B 1 253 ? 23.703 29.703 10.258 1 98.44 253 ALA B CA 1
ATOM 7280 C C . ALA B 1 253 ? 22.688 29.906 11.383 1 98.44 253 ALA B C 1
ATOM 7282 O O . ALA B 1 253 ? 21.594 30.422 11.156 1 98.44 253 ALA B O 1
ATOM 7283 N N . ASP B 1 254 ? 23.078 29.547 12.539 1 98.5 254 ASP B N 1
ATOM 7284 C CA . ASP B 1 254 ? 22.188 29.531 13.695 1 98.5 254 ASP B CA 1
ATOM 7285 C C . ASP B 1 254 ? 22.062 30.938 14.305 1 98.5 254 ASP B C 1
ATOM 7287 O O . ASP B 1 254 ? 23.031 31.484 14.805 1 98.5 254 ASP B O 1
ATOM 7291 N N . ILE B 1 255 ? 20.922 31.438 14.352 1 98.5 255 ILE B N 1
ATOM 7292 C CA . ILE B 1 255 ? 20.672 32.812 14.797 1 98.5 255 ILE B CA 1
ATOM 7293 C C . ILE B 1 255 ? 20.859 32.906 16.312 1 98.5 255 ILE B C 1
ATOM 7295 O O . ILE B 1 255 ? 20.375 32.031 17.062 1 98.5 255 ILE B O 1
ATOM 7299 N N . ASP B 1 256 ? 21.547 33.906 16.766 1 98.31 256 ASP B N 1
ATOM 7300 C CA . ASP B 1 256 ? 21.688 34.219 18.172 1 98.31 256 ASP B CA 1
ATOM 7301 C C . ASP B 1 256 ? 20.531 35.094 18.672 1 98.31 256 ASP B C 1
ATOM 7303 O O . ASP B 1 256 ? 20.625 36.312 18.641 1 98.31 256 ASP B O 1
ATOM 7307 N N . HIS B 1 257 ? 19.562 34.562 19.312 1 97.5 257 HIS B N 1
ATOM 7308 C CA . HIS B 1 257 ? 18.359 35.25 19.719 1 97.5 257 HIS B CA 1
ATOM 7309 C C . HIS B 1 257 ? 18.656 36.188 20.906 1 97.5 257 HIS B C 1
ATOM 7311 O O . HIS B 1 257 ? 17.828 37.062 21.234 1 97.5 257 HIS B O 1
ATOM 7317 N N . GLN B 1 258 ? 19.766 36 21.453 1 95.88 258 GLN B N 1
ATOM 7318 C CA . GLN B 1 258 ? 20.109 36.844 22.594 1 95.88 258 GLN B CA 1
ATOM 7319 C C . GLN B 1 258 ? 20.766 38.125 22.141 1 95.88 258 GLN B C 1
ATOM 7321 O O . GLN B 1 258 ? 20.891 39.062 22.922 1 95.88 258 GLN B O 1
ATOM 7326 N N . HIS B 1 259 ? 21.266 38.156 20.969 1 97.31 259 HIS B N 1
ATOM 7327 C CA . HIS B 1 259 ? 21.891 39.375 20.469 1 97.31 259 HIS B CA 1
ATOM 7328 C C . HIS B 1 259 ? 20.891 40.5 20.375 1 97.31 259 HIS B C 1
ATOM 7330 O O . HIS B 1 259 ? 19.844 40.375 19.719 1 97.31 259 HIS B O 1
ATOM 7336 N N . PRO B 1 260 ? 21.172 41.625 20.906 1 97.5 260 PRO B N 1
ATOM 7337 C CA . PRO B 1 260 ? 20.172 42.688 20.969 1 97.5 260 PRO B CA 1
ATOM 7338 C C . PRO B 1 260 ? 19.75 43.188 19.594 1 97.5 260 PRO B C 1
ATOM 7340 O O . PRO B 1 260 ? 18.562 43.469 19.391 1 97.5 260 PRO B O 1
ATOM 7343 N N . GLU B 1 261 ? 20.641 43.312 18.688 1 98 261 GLU B N 1
ATOM 7344 C CA . GLU B 1 261 ? 20.281 43.781 17.344 1 98 261 GLU B CA 1
ATOM 7345 C C . GLU B 1 261 ? 19.344 42.781 16.656 1 98 261 GLU B C 1
ATOM 7347 O O . GLU B 1 261 ? 18.422 43.188 15.945 1 98 261 GLU B O 1
ATOM 7352 N N . VAL B 1 262 ? 19.672 41.531 16.859 1 98.12 262 VAL B N 1
ATOM 7353 C CA . VAL B 1 262 ? 18.875 40.469 16.266 1 98.12 262 VAL B CA 1
ATOM 7354 C C . VAL B 1 262 ? 17.469 40.5 16.844 1 98.12 262 VAL B C 1
ATOM 7356 O O . VAL B 1 262 ? 16.484 40.469 16.094 1 98.12 262 VAL B O 1
ATOM 7359 N N . LYS B 1 263 ? 17.328 40.531 18.109 1 97.56 263 LYS B N 1
ATOM 7360 C CA . LYS B 1 263 ? 16.031 40.594 18.781 1 97.56 263 LYS B CA 1
ATOM 7361 C C . LYS B 1 263 ? 15.203 41.781 18.297 1 97.56 263 LYS B C 1
ATOM 7363 O O . LYS B 1 263 ? 14.023 41.625 17.969 1 97.56 263 LYS B O 1
ATOM 7368 N N . ARG B 1 264 ? 15.812 42.906 18.266 1 97.44 264 ARG B N 1
ATOM 7369 C CA . ARG B 1 264 ? 15.125 44.094 17.828 1 97.44 264 ARG B CA 1
ATOM 7370 C C . ARG B 1 264 ? 14.633 43.969 16.391 1 97.44 264 ARG B C 1
ATOM 7372 O O . ARG B 1 264 ? 13.516 44.375 16.062 1 97.44 264 ARG B O 1
ATOM 7379 N N . ASP B 1 265 ? 15.469 43.469 15.609 1 98.19 265 ASP B N 1
ATOM 7380 C CA . ASP B 1 265 ? 15.117 43.312 14.195 1 98.19 265 ASP B CA 1
ATOM 7381 C C . ASP B 1 265 ? 13.961 42.344 14.016 1 98.19 265 ASP B C 1
ATOM 7383 O O . ASP B 1 265 ? 13.055 42.594 13.211 1 98.19 265 ASP B O 1
ATOM 7387 N N . LEU B 1 266 ? 13.977 41.25 14.711 1 98.25 266 LEU B N 1
ATOM 7388 C CA . LEU B 1 266 ? 12.914 40.25 14.617 1 98.25 266 LEU B CA 1
ATOM 7389 C C . LEU B 1 266 ? 11.594 40.812 15.156 1 98.25 266 LEU B C 1
ATOM 7391 O O . LEU B 1 266 ? 10.531 40.531 14.602 1 98.25 266 LEU B O 1
ATOM 7395 N N . PHE B 1 267 ? 11.664 41.562 16.25 1 97.94 267 PHE B N 1
ATOM 7396 C CA . PHE B 1 267 ? 10.461 42.219 16.781 1 97.94 267 PHE B CA 1
ATOM 7397 C C . PHE B 1 267 ? 9.906 43.219 15.773 1 97.94 267 PHE B C 1
ATOM 7399 O O . PHE B 1 267 ? 8.695 43.25 15.523 1 97.94 267 PHE B O 1
ATOM 7406 N N . HIS B 1 268 ? 10.805 43.938 15.195 1 98.06 268 HIS B N 1
ATOM 7407 C CA . HIS B 1 268 ? 10.406 44.906 14.164 1 98.06 268 HIS B CA 1
ATOM 7408 C C . HIS B 1 268 ? 9.789 44.188 12.961 1 98.06 268 HIS B C 1
ATOM 7410 O O . HIS B 1 268 ? 8.852 44.688 12.344 1 98.06 268 HIS B O 1
ATOM 7416 N N . TRP B 1 269 ? 10.328 43.125 12.617 1 98.38 269 TRP B N 1
ATOM 7417 C CA . TRP B 1 269 ? 9.844 42.344 11.484 1 98.38 269 TRP B CA 1
ATOM 7418 C C . TRP B 1 269 ? 8.367 42 11.641 1 98.38 269 TRP B C 1
ATOM 7420 O O . TRP B 1 269 ? 7.602 42.062 10.672 1 98.38 269 TRP B O 1
ATOM 7430 N N . THR B 1 270 ? 7.898 41.656 12.812 1 97.75 270 THR B N 1
ATOM 7431 C CA . THR B 1 270 ? 6.492 41.344 13.016 1 97.75 270 THR B CA 1
ATOM 7432 C C . THR B 1 270 ? 5.605 42.562 12.766 1 97.75 270 THR B C 1
ATOM 7434 O O . THR B 1 270 ? 4.535 42.438 12.172 1 97.75 270 THR B O 1
ATOM 7437 N N . TRP B 1 271 ? 6.09 43.594 13.234 1 96.69 271 TRP B N 1
ATOM 7438 C CA . TRP B 1 271 ? 5.363 44.844 12.969 1 96.69 271 TRP B CA 1
ATOM 7439 C C . TRP B 1 271 ? 5.328 45.156 11.477 1 96.69 271 TRP B C 1
ATOM 7441 O O . TRP B 1 271 ? 4.285 45.531 10.938 1 96.69 271 TRP B O 1
ATOM 7451 N N . TRP B 1 272 ? 6.453 45.094 10.906 1 98.12 272 TRP B N 1
ATOM 7452 C CA . TRP B 1 272 ? 6.562 45.312 9.469 1 98.12 272 TRP B CA 1
ATOM 7453 C C . TRP B 1 272 ? 5.625 44.375 8.703 1 98.12 272 TRP B C 1
ATOM 7455 O O . TRP B 1 272 ? 4.922 44.812 7.785 1 98.12 272 TRP B O 1
ATOM 7465 N N . LEU B 1 273 ? 5.664 43.094 9.047 1 97.94 273 LEU B N 1
ATOM 7466 C CA . LEU B 1 273 ? 4.812 42.125 8.383 1 97.94 273 LEU B CA 1
ATOM 7467 C C . LEU B 1 273 ? 3.348 42.531 8.445 1 97.94 273 LEU B C 1
ATOM 7469 O O . LEU B 1 273 ? 2.637 42.469 7.441 1 97.94 273 LEU B O 1
ATOM 7473 N N . LYS B 1 274 ? 2.898 42.969 9.578 1 96.44 274 LYS B N 1
ATOM 7474 C CA . LYS B 1 274 ? 1.531 43.438 9.75 1 96.44 274 LYS B CA 1
ATOM 7475 C C . LYS B 1 274 ? 1.261 44.656 8.867 1 96.44 274 LYS B C 1
ATOM 7477 O O . LYS B 1 274 ? 0.164 44.812 8.32 1 96.44 274 LYS B O 1
ATOM 7482 N N . SER B 1 275 ? 2.178 45.5 8.734 1 97.06 275 SER B N 1
ATOM 7483 C CA . SER B 1 275 ? 2.016 46.656 7.887 1 97.06 275 SER B CA 1
ATOM 7484 C C . SER B 1 275 ? 1.884 46.281 6.418 1 97.06 275 SER B C 1
ATOM 7486 O O . SER B 1 275 ? 1.163 46.938 5.66 1 97.06 275 SER B O 1
ATOM 7488 N N . GLN B 1 276 ? 2.65 45.25 6.031 1 97.62 276 GLN B N 1
ATOM 7489 C CA . GLN B 1 276 ? 2.619 44.812 4.645 1 97.62 276 GLN B CA 1
ATOM 7490 C C . GLN B 1 276 ? 1.36 44 4.355 1 97.62 276 GLN B C 1
ATOM 7492 O O . GLN B 1 276 ? 0.862 44 3.229 1 97.62 276 GLN B O 1
ATOM 7497 N N . LEU B 1 277 ? 0.872 43.25 5.301 1 97.88 277 LEU B N 1
ATOM 7498 C CA . LEU B 1 277 ? -0.294 42.375 5.227 1 97.88 277 LEU B CA 1
ATOM 7499 C C . LEU B 1 277 ? -1.278 42.688 6.352 1 97.88 277 LEU B C 1
ATOM 7501 O O . LEU B 1 277 ? -1.419 41.906 7.293 1 97.88 277 LEU B O 1
ATOM 7505 N N . PRO B 1 278 ? -2.035 43.625 6.246 1 95.5 278 PRO B N 1
ATOM 7506 C CA . PRO B 1 278 ? -2.84 44.156 7.355 1 95.5 278 PRO B CA 1
ATOM 7507 C C . PRO B 1 278 ? -3.877 43.156 7.852 1 95.5 278 PRO B C 1
ATOM 7509 O O . PRO B 1 278 ? -4.254 43.188 9.023 1 95.5 278 PRO B O 1
ATOM 7512 N N . GLN B 1 279 ? -4.348 42.281 6.973 1 95.38 279 GLN B N 1
ATOM 7513 C CA . GLN B 1 279 ? -5.402 41.375 7.371 1 95.38 279 GLN B CA 1
ATOM 7514 C C . GLN B 1 279 ? -4.824 40.031 7.781 1 95.38 279 GLN B C 1
ATOM 7516 O O . GLN B 1 279 ? -5.562 39.031 7.934 1 95.38 279 GLN B O 1
ATOM 7521 N N . LEU B 1 280 ? -3.523 39.969 7.93 1 96.44 280 LEU B N 1
ATOM 7522 C CA . LEU B 1 280 ? -2.877 38.719 8.352 1 96.44 280 LEU B CA 1
ATOM 7523 C C . LEU B 1 280 ? -3.451 38.25 9.672 1 96.44 280 LEU B C 1
ATOM 7525 O O . LEU B 1 280 ? -3.684 39.031 10.586 1 96.44 280 LEU B O 1
ATOM 7529 N N . GLY B 1 281 ? -3.627 36.875 9.789 1 95.75 281 GLY B N 1
ATOM 7530 C CA . GLY B 1 281 ? -4.336 36.312 10.93 1 95.75 281 GLY B CA 1
ATOM 7531 C C . GLY B 1 281 ? -3.408 35.719 11.984 1 95.75 281 GL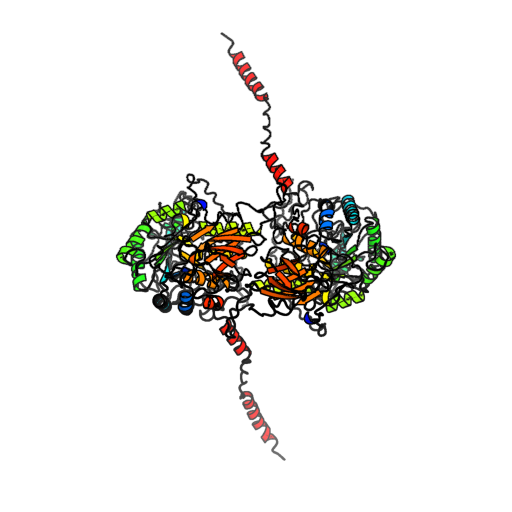Y B C 1
ATOM 7532 O O . GLY B 1 281 ? -3.844 35.406 13.086 1 95.75 281 GLY B O 1
ATOM 7533 N N . GLY B 1 282 ? -2.164 35.531 11.688 1 96.62 282 GLY B N 1
ATOM 7534 C CA . GLY B 1 282 ? -1.255 34.969 12.672 1 96.62 282 GLY B CA 1
ATOM 7535 C C . GLY B 1 282 ? -0.029 34.344 12.062 1 96.62 282 GLY B C 1
ATOM 7536 O O . GLY B 1 282 ? 0.328 34.625 10.914 1 96.62 282 GLY B O 1
ATOM 7537 N N . LEU B 1 283 ? 0.671 33.5 12.93 1 98.06 283 LEU B N 1
ATOM 7538 C CA . LEU B 1 283 ? 1.931 32.875 12.508 1 98.06 283 LEU B CA 1
ATOM 7539 C C . LEU B 1 283 ? 1.961 31.406 12.852 1 98.06 283 LEU B C 1
ATOM 7541 O O . LEU B 1 283 ? 1.438 30.984 13.891 1 98.06 283 LEU B O 1
ATOM 7545 N N . ARG B 1 284 ? 2.465 30.641 11.984 1 98.56 284 ARG B N 1
ATOM 7546 C CA . ARG B 1 284 ? 3.057 29.359 12.344 1 98.56 284 ARG B CA 1
ATOM 7547 C C . ARG B 1 284 ? 4.559 29.484 12.57 1 98.56 284 ARG B C 1
ATOM 7549 O O . ARG B 1 284 ? 5.289 29.922 11.68 1 98.56 284 ARG B O 1
ATOM 7556 N N . LEU B 1 285 ? 5.055 29.188 13.75 1 98.56 285 LEU B N 1
ATOM 7557 C CA . LEU B 1 285 ? 6.473 29.281 14.078 1 98.56 285 LEU B CA 1
ATOM 7558 C C . LEU B 1 285 ? 7.184 27.953 13.797 1 98.56 285 LEU B C 1
ATOM 7560 O O . LEU B 1 285 ? 6.91 26.953 14.453 1 98.56 285 LEU B O 1
ATOM 7564 N N . ASP B 1 286 ? 8.055 27.984 12.891 1 97.56 286 ASP B N 1
ATOM 7565 C CA . ASP B 1 286 ? 8.805 26.812 12.469 1 97.56 286 ASP B CA 1
ATOM 7566 C C . ASP B 1 286 ? 9.875 26.438 13.492 1 97.56 286 ASP B C 1
ATOM 7568 O O . ASP B 1 286 ? 10.539 27.328 14.047 1 97.56 286 ASP B O 1
ATOM 7572 N N . ALA B 1 287 ? 10.055 25.234 13.867 1 96.5 287 ALA B N 1
ATOM 7573 C CA . ALA B 1 287 ? 11.172 24.641 14.602 1 96.5 287 ALA B CA 1
ATOM 7574 C C . ALA B 1 287 ? 11.391 25.344 15.938 1 96.5 287 ALA B C 1
ATOM 7576 O O . ALA B 1 287 ? 12.516 25.719 16.281 1 96.5 287 ALA B O 1
ATOM 7577 N N . ILE B 1 288 ? 10.391 25.516 16.719 1 97.31 288 ILE B N 1
ATOM 7578 C CA . ILE B 1 288 ? 10.5 26.375 17.891 1 97.31 288 ILE B CA 1
ATOM 7579 C C . ILE B 1 288 ? 11.188 25.609 19.016 1 97.31 288 ILE B C 1
ATOM 7581 O O . ILE B 1 288 ? 11.562 26.203 20.031 1 97.31 288 ILE B O 1
ATOM 7585 N N . LYS B 1 289 ? 11.359 24.328 18.844 1 96.25 289 LYS B N 1
ATOM 7586 C CA . LYS B 1 289 ? 12.07 23.594 19.891 1 96.25 289 LYS B CA 1
ATOM 7587 C C . LYS B 1 289 ? 13.531 24.031 19.969 1 96.25 289 LYS B C 1
ATOM 7589 O O . LYS B 1 289 ? 14.227 23.75 20.938 1 96.25 289 LYS B O 1
ATOM 7594 N N . HIS B 1 290 ? 13.977 24.797 18.969 1 97 290 HIS B N 1
ATOM 7595 C CA . HIS B 1 290 ? 15.352 25.266 18.891 1 97 290 HIS B CA 1
ATOM 7596 C C . HIS B 1 290 ? 15.477 26.688 19.406 1 97 290 HIS B C 1
ATOM 7598 O O . HIS B 1 290 ? 16.578 27.234 19.516 1 97 290 HIS B O 1
ATOM 7604 N N . TYR B 1 291 ? 14.383 27.359 19.781 1 96.06 291 TYR B N 1
ATOM 7605 C CA . TYR B 1 291 ? 14.383 28.719 20.297 1 96.06 291 TYR B CA 1
ATOM 7606 C C . TYR B 1 291 ? 14.547 28.734 21.812 1 96.06 291 TYR B C 1
ATOM 7608 O O . TYR B 1 291 ? 13.992 27.875 22.5 1 96.06 291 TYR B O 1
ATOM 7616 N N . SER B 1 292 ? 15.188 29.75 22.266 1 96.75 292 SER B N 1
ATOM 7617 C CA . SER B 1 292 ? 15.094 30.047 23.688 1 96.75 292 SER B CA 1
ATOM 7618 C C . SER B 1 292 ? 13.648 30.25 24.109 1 96.75 292 SER B C 1
ATOM 7620 O O . SER B 1 292 ? 12.898 30.984 23.469 1 96.75 292 SER B O 1
ATOM 7622 N N . TYR B 1 293 ? 13.258 29.562 25.219 1 97.31 293 TYR B N 1
ATOM 7623 C CA . TYR B 1 293 ? 11.906 29.719 25.734 1 97.31 293 TYR B CA 1
ATOM 7624 C C . TYR B 1 293 ? 11.633 31.188 26.094 1 97.31 293 TYR B C 1
ATOM 7626 O O . TYR B 1 293 ? 10.547 31.703 25.812 1 97.31 293 TYR B O 1
ATOM 7634 N N . SER B 1 294 ? 12.594 31.75 26.672 1 96.69 294 SER B N 1
ATOM 7635 C CA . SER B 1 294 ? 12.453 33.156 27.078 1 96.69 294 SER B CA 1
ATOM 7636 C C . SER B 1 294 ? 12.289 34.062 25.875 1 96.69 294 SER B C 1
ATOM 7638 O O . SER B 1 294 ? 11.523 35.031 25.922 1 96.69 294 SER B O 1
ATOM 7640 N N . PHE B 1 295 ? 13.047 33.844 24.906 1 97.38 295 PHE B N 1
ATOM 7641 C CA . PHE B 1 295 ? 12.906 34.625 23.703 1 97.38 295 PHE B CA 1
ATOM 7642 C C . PHE B 1 295 ? 11.492 34.531 23.141 1 97.38 295 PHE B C 1
ATOM 7644 O O . PHE B 1 295 ? 10.883 35.531 22.781 1 97.38 295 PHE B O 1
ATOM 7651 N N . VAL B 1 296 ? 10.953 33.25 23 1 98.06 296 VAL B N 1
ATOM 7652 C CA . VAL B 1 296 ? 9.609 33.062 22.453 1 98.06 296 VAL B CA 1
ATOM 7653 C C . VAL B 1 296 ? 8.594 33.812 23.281 1 98.06 296 VAL B C 1
ATOM 7655 O O . VAL B 1 296 ? 7.699 34.469 22.734 1 98.06 296 VAL B O 1
ATOM 7658 N N . ARG B 1 297 ? 8.727 33.719 24.578 1 97.12 297 ARG B N 1
ATOM 7659 C CA . ARG B 1 297 ? 7.805 34.438 25.469 1 97.12 297 ARG B CA 1
ATOM 7660 C C . ARG B 1 297 ? 7.844 35.938 25.219 1 97.12 297 ARG B C 1
ATOM 7662 O O . ARG B 1 297 ? 6.797 36.594 25.141 1 97.12 297 ARG B O 1
ATOM 7669 N N . GLU B 1 298 ? 9.016 36.5 25.078 1 97.12 298 GLU B N 1
ATOM 7670 C CA . GLU B 1 298 ? 9.164 37.906 24.797 1 97.12 298 GLU B CA 1
ATOM 7671 C C . GLU B 1 298 ? 8.609 38.281 23.422 1 97.12 298 GLU B C 1
ATOM 7673 O O . GLU B 1 298 ? 8.008 39.344 23.25 1 97.12 298 GLU B O 1
ATOM 7678 N N . PHE B 1 299 ? 8.922 37.469 22.562 1 97.38 299 PHE B N 1
ATOM 7679 C CA . PHE B 1 299 ? 8.445 37.625 21.203 1 97.38 299 PHE B CA 1
ATOM 7680 C C . PHE B 1 299 ? 6.926 37.719 21.156 1 97.38 299 PHE B C 1
ATOM 7682 O O . PHE B 1 299 ? 6.359 38.625 20.531 1 97.38 299 PHE B O 1
ATOM 7689 N N . LEU B 1 300 ? 6.223 36.781 21.828 1 96.56 300 LEU B N 1
ATOM 7690 C CA . LEU B 1 300 ? 4.766 36.75 21.906 1 96.56 300 LEU B CA 1
ATOM 7691 C C . LEU B 1 300 ? 4.234 37.969 22.625 1 96.56 300 LEU B C 1
ATOM 7693 O O . LEU B 1 300 ? 3.236 38.562 22.203 1 96.56 300 LEU B O 1
ATOM 7697 N N . ALA B 1 301 ? 4.914 38.375 23.625 1 94.94 301 ALA B N 1
ATOM 7698 C CA . ALA B 1 301 ? 4.516 39.562 24.359 1 94.94 301 ALA B CA 1
ATOM 7699 C C . ALA B 1 301 ? 4.605 40.812 23.469 1 94.94 301 ALA B C 1
ATOM 7701 O O . ALA B 1 301 ? 3.75 41.688 23.531 1 94.94 301 ALA B O 1
ATOM 7702 N N . ASN B 1 302 ? 5.664 40.812 22.75 1 95.75 302 ASN B N 1
ATOM 7703 C CA . ASN B 1 302 ? 5.832 41.938 21.812 1 95.75 302 ASN B CA 1
ATOM 7704 C C . ASN B 1 302 ? 4.688 42 20.812 1 95.75 302 ASN B C 1
ATOM 7706 O O . ASN B 1 302 ? 4.176 43.062 20.5 1 95.75 302 ASN B O 1
ATOM 7710 N N . ILE B 1 303 ? 4.312 40.875 20.266 1 95.81 303 ILE B N 1
ATOM 7711 C CA . ILE B 1 303 ? 3.219 40.812 19.297 1 95.81 303 ILE B CA 1
ATOM 7712 C C . ILE B 1 303 ? 1.932 41.312 19.938 1 95.81 303 ILE B C 1
ATOM 7714 O O . ILE B 1 303 ? 1.214 42.125 19.359 1 95.81 303 ILE B O 1
ATOM 7718 N N . ASP B 1 304 ? 1.66 40.906 21.141 1 93.5 304 ASP B N 1
ATOM 7719 C CA . ASP B 1 304 ? 0.424 41.281 21.844 1 93.5 304 ASP B CA 1
ATOM 7720 C C . ASP B 1 304 ? 0.387 42.781 22.156 1 93.5 304 ASP B C 1
ATOM 7722 O O . ASP B 1 304 ? -0.683 43.375 22.172 1 93.5 304 ASP B O 1
ATOM 7726 N N . ARG B 1 305 ? 1.473 43.312 22.328 1 91.75 305 ARG B N 1
ATOM 7727 C CA . ARG B 1 305 ? 1.529 44.688 22.75 1 91.75 305 ARG B CA 1
ATOM 7728 C C . ARG B 1 305 ? 1.565 45.625 21.547 1 91.75 305 ARG B C 1
ATOM 7730 O O . ARG B 1 305 ? 0.933 46.688 21.562 1 91.75 305 ARG B O 1
ATOM 7737 N N . HIS B 1 306 ? 2.26 45.156 20.484 1 90.44 306 HIS B N 1
ATOM 7738 C CA . HIS B 1 306 ? 2.629 46.156 19.5 1 90.44 306 HIS B CA 1
ATOM 7739 C C . HIS B 1 306 ? 2.102 45.781 18.109 1 90.44 306 HIS B C 1
ATOM 7741 O O . HIS B 1 306 ? 2.062 46.625 17.219 1 90.44 306 HIS B O 1
ATOM 7747 N N . VAL B 1 307 ? 1.689 44.656 17.906 1 91.06 307 VAL B N 1
ATOM 7748 C CA . VAL B 1 307 ? 1.399 44.219 16.547 1 91.06 307 VAL B CA 1
ATOM 7749 C C . VAL B 1 307 ? -0.077 43.844 16.422 1 91.06 307 VAL B C 1
ATOM 7751 O O . VAL B 1 307 ? -0.786 44.375 15.555 1 91.06 307 VAL B O 1
ATOM 7754 N N . ALA B 1 308 ? -0.549 43.031 17.297 1 83.56 308 ALA B N 1
ATOM 7755 C CA . ALA B 1 308 ? -1.925 42.531 17.281 1 83.56 308 ALA B CA 1
ATOM 7756 C C . ALA B 1 308 ? -2.512 42.5 18.688 1 83.56 308 ALA B C 1
ATOM 7758 O O . ALA B 1 308 ? -2.74 41.406 19.234 1 83.56 308 ALA B O 1
ATOM 7759 N N . PRO B 1 309 ? -2.812 43.625 19.172 1 80.38 309 PRO B N 1
ATOM 7760 C CA . PRO B 1 309 ? -3.293 43.688 20.547 1 80.38 309 PRO B CA 1
ATOM 7761 C C . PRO B 1 309 ? -4.723 43.188 20.703 1 80.38 309 PRO B C 1
ATOM 7763 O O . PRO B 1 309 ? -5.488 43.188 19.734 1 80.38 309 PRO B O 1
ATOM 7766 N N . GLY B 1 310 ? -5.035 42.625 21.891 1 75 310 GLY B N 1
ATOM 7767 C CA . GLY B 1 310 ? -6.352 42.094 22.219 1 75 310 GLY B CA 1
ATOM 7768 C C . GLY B 1 310 ? -6.305 40.75 22.875 1 75 310 GLY B C 1
ATOM 7769 O O . GLY B 1 310 ? -5.266 40.062 22.859 1 75 310 GLY B O 1
ATOM 7770 N N . PRO B 1 311 ? -7.359 40.438 23.484 1 71 311 PRO B N 1
ATOM 7771 C CA . PRO B 1 311 ? -7.383 39.125 24.094 1 71 311 PRO B CA 1
ATOM 7772 C C . PRO B 1 311 ? -7.355 38 23.062 1 71 311 PRO B C 1
ATOM 7774 O O . PRO B 1 311 ? -7.82 38.188 21.938 1 71 311 PRO B O 1
ATOM 7777 N N . PRO B 1 312 ? -6.742 36.969 23.547 1 67.12 312 PRO B N 1
ATOM 7778 C CA . PRO B 1 312 ? -6.742 35.812 22.625 1 67.12 312 PRO B CA 1
ATOM 7779 C C . PRO B 1 312 ? -8.141 35.469 22.109 1 67.12 312 PRO B C 1
ATOM 7781 O O . PRO B 1 312 ? -9.109 35.5 22.875 1 67.12 312 PRO B O 1
ATOM 7784 N N . GLY B 1 313 ? -8.281 35.312 20.812 1 66.38 313 GLY B N 1
ATOM 7785 C CA . GLY B 1 313 ? -9.555 34.938 20.219 1 66.38 313 GLY B CA 1
ATOM 7786 C C . GLY B 1 313 ? -10.344 36.094 19.688 1 66.38 313 GLY B C 1
ATOM 7787 O O . GLY B 1 313 ? -11.297 35.938 18.922 1 66.38 313 GLY B O 1
ATOM 7788 N N . SER B 1 314 ? -9.922 37.281 20.016 1 72.56 314 SER B N 1
ATOM 7789 C CA . SER B 1 314 ? -10.625 38.469 19.531 1 72.56 314 SER B CA 1
ATOM 7790 C C . SER B 1 314 ? -10.211 38.781 18.094 1 72.56 314 SER B C 1
ATOM 7792 O O . SER B 1 314 ? -9.133 38.406 17.641 1 72.56 314 SER B O 1
ATOM 7794 N N . PRO B 1 315 ? -11.219 39.469 17.484 1 73.19 315 PRO B N 1
ATOM 7795 C CA . PRO B 1 315 ? -10.867 39.906 16.125 1 73.19 315 PRO B CA 1
ATOM 7796 C C . PRO B 1 315 ? -9.594 40.75 16.094 1 73.19 315 PRO B C 1
ATOM 7798 O O . PRO B 1 315 ? -9.391 41.594 16.969 1 73.19 315 PRO B O 1
ATOM 7801 N N . GLY B 1 316 ? -8.727 40.469 15.359 1 79.88 316 GLY B N 1
ATOM 7802 C CA . GLY B 1 316 ? -7.516 41.25 15.18 1 79.88 316 GLY B CA 1
ATOM 7803 C C . GLY B 1 316 ? -6.309 40.656 15.867 1 79.88 316 GLY B C 1
ATOM 7804 O O . GLY B 1 316 ? -5.172 41.031 15.586 1 79.88 316 GLY B O 1
ATOM 7805 N N . THR B 1 317 ? -6.602 39.719 16.75 1 89.31 317 THR B N 1
ATOM 7806 C CA . THR B 1 317 ? -5.488 39.062 17.422 1 89.31 317 THR B CA 1
ATOM 7807 C C . THR B 1 317 ? -4.93 37.938 16.562 1 89.31 317 THR B C 1
ATOM 7809 O O . THR B 1 317 ? -5.691 37.188 15.93 1 89.31 317 THR B O 1
ATOM 7812 N N . TRP B 1 318 ? -3.629 37.875 16.625 1 95.56 318 TRP B N 1
ATOM 7813 C CA . TRP B 1 318 ? -2.971 36.844 15.812 1 95.56 318 TRP B CA 1
ATOM 7814 C C . TRP B 1 318 ? -3.051 35.469 16.484 1 95.56 318 TRP B C 1
ATOM 7816 O O . TRP B 1 318 ? -2.824 35.375 17.688 1 95.56 318 TRP B O 1
ATOM 7826 N N . PHE B 1 319 ? -3.494 34.5 15.797 1 95.94 319 PHE B N 1
ATOM 7827 C CA . PHE B 1 319 ? -3.361 33.094 16.219 1 95.94 319 PHE B CA 1
ATOM 7828 C C . PHE B 1 319 ? -1.936 32.625 16.016 1 95.94 319 PHE B C 1
ATOM 7830 O O . PHE B 1 319 ? -1.38 32.75 14.914 1 95.94 319 PHE B O 1
ATOM 7837 N N . ILE B 1 320 ? -1.291 32.062 17.062 1 97.31 320 ILE B N 1
ATOM 7838 C CA . ILE B 1 320 ? 0.086 31.578 16.969 1 97.31 320 ILE B CA 1
ATOM 7839 C C . ILE B 1 320 ? 0.138 30.078 17.203 1 97.31 320 ILE B C 1
ATOM 7841 O O . ILE B 1 320 ? -0.352 29.594 18.234 1 97.31 320 ILE B O 1
ATOM 7845 N N . VAL B 1 321 ? 0.639 29.359 16.281 1 98.19 321 VAL B N 1
ATOM 7846 C CA . VAL B 1 321 ? 0.864 27.938 16.453 1 98.19 321 VAL B CA 1
ATOM 7847 C C . VAL B 1 321 ? 2.334 27.609 16.188 1 98.19 321 VAL B C 1
ATOM 7849 O O . VAL B 1 321 ? 2.945 28.156 15.273 1 98.19 321 VAL B O 1
ATOM 7852 N N . GLY B 1 322 ? 2.945 26.828 17.062 1 98.38 322 GLY B N 1
ATOM 7853 C CA . GLY B 1 322 ? 4.344 26.453 16.922 1 98.38 322 GLY B CA 1
ATOM 7854 C C . GLY B 1 322 ? 4.543 24.984 16.594 1 98.38 322 GLY B C 1
ATOM 7855 O O . GLY B 1 322 ? 3.75 24.141 17.016 1 98.38 322 GLY B O 1
ATOM 7856 N N . GLU B 1 323 ? 5.566 24.719 15.852 1 97.25 323 GLU B N 1
ATOM 7857 C CA . GLU B 1 323 ? 6.012 23.344 15.641 1 97.25 323 GLU B CA 1
ATOM 7858 C C . GLU B 1 323 ? 7.043 22.938 16.688 1 97.25 323 GLU B C 1
ATOM 7860 O O . GLU B 1 323 ? 8.203 23.344 16.609 1 97.25 323 GLU B O 1
ATOM 7865 N N . TYR B 1 324 ? 6.633 22.266 17.609 1 97.38 324 TYR B N 1
ATOM 7866 C CA . TYR B 1 324 ? 7.496 21.625 18.594 1 97.38 324 TYR B CA 1
ATOM 7867 C C . TYR B 1 324 ? 7.375 20.109 18.5 1 97.38 324 TYR B C 1
ATOM 7869 O O . TYR B 1 324 ? 6.504 19.5 19.141 1 97.38 324 TYR B O 1
ATOM 7877 N N . TRP B 1 325 ? 8.266 19.5 17.781 1 94.94 325 TRP B N 1
ATOM 7878 C CA . TRP B 1 325 ? 8.164 18.062 17.531 1 94.94 325 TRP B CA 1
ATOM 7879 C C . TRP B 1 325 ? 8.695 17.266 18.719 1 94.94 325 TRP B C 1
ATOM 7881 O O . TRP B 1 325 ? 9.906 17.109 18.875 1 94.94 325 TRP B O 1
ATOM 7891 N N . ARG B 1 326 ? 7.871 16.812 19.5 1 93.5 326 ARG B N 1
ATOM 7892 C CA . ARG B 1 326 ? 8.188 16.031 20.672 1 93.5 326 ARG B CA 1
ATOM 7893 C C . ARG B 1 326 ? 7 15.172 21.109 1 93.5 326 ARG B C 1
ATOM 7895 O O . ARG B 1 326 ? 5.879 15.672 21.203 1 93.5 326 ARG B O 1
ATOM 7902 N N . GLU B 1 327 ? 7.215 13.875 21.297 1 91.44 327 GLU B N 1
ATOM 7903 C CA . GLU B 1 327 ? 6.18 12.961 21.75 1 91.44 327 GLU B CA 1
ATOM 7904 C C . GLU B 1 327 ? 6.113 12.922 23.281 1 91.44 327 GLU B C 1
ATOM 7906 O O . GLU B 1 327 ? 6.27 11.859 23.875 1 91.44 327 GLU B O 1
ATOM 7911 N N . ASP B 1 328 ? 5.941 13.953 23.891 1 93.12 328 ASP B N 1
ATOM 7912 C CA . ASP B 1 328 ? 5.801 14.18 25.328 1 93.12 328 ASP B CA 1
ATOM 7913 C C . ASP B 1 328 ? 4.82 15.32 25.609 1 93.12 328 ASP B C 1
ATOM 7915 O O . ASP B 1 328 ? 5.23 16.469 25.797 1 93.12 328 ASP B O 1
ATOM 7919 N N . SER B 1 329 ? 3.602 14.914 25.781 1 94.5 329 SER B N 1
ATOM 7920 C CA . SER B 1 329 ? 2.549 15.922 25.844 1 94.5 329 SER B CA 1
ATOM 7921 C C . SER B 1 329 ? 2.578 16.656 27.172 1 94.5 329 SER B C 1
ATOM 7923 O O . SER B 1 329 ? 2.168 17.828 27.25 1 94.5 329 SER B O 1
ATOM 7925 N N . GLU B 1 330 ? 3.002 16.016 28.234 1 94.31 330 GLU B N 1
ATOM 7926 C CA . GLU B 1 330 ? 3.158 16.75 29.5 1 94.31 330 GLU B CA 1
ATOM 7927 C C . GLU B 1 330 ? 4.141 17.906 29.344 1 94.31 330 GLU B C 1
ATOM 7929 O O . GLU B 1 330 ? 3.867 19.016 29.797 1 94.31 330 GLU B O 1
ATOM 7934 N N . PHE B 1 331 ? 5.246 17.594 28.75 1 95.56 331 PHE B N 1
ATOM 7935 C CA . PHE B 1 331 ? 6.227 18.641 28.484 1 95.56 331 PHE B CA 1
ATOM 7936 C C . PHE B 1 331 ? 5.613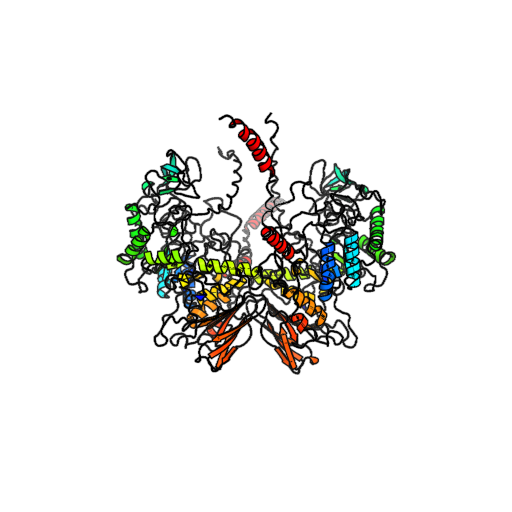 19.766 27.672 1 95.56 331 PHE B C 1
ATOM 7938 O O . PHE B 1 331 ? 5.762 20.953 28.016 1 95.56 331 PHE B O 1
ATOM 7945 N N . LEU B 1 332 ? 4.992 19.453 26.609 1 97.44 332 LEU B N 1
ATOM 7946 C CA . LEU B 1 332 ? 4.398 20.453 25.734 1 97.44 332 LEU B CA 1
ATOM 7947 C C . LEU B 1 332 ? 3.338 21.266 26.469 1 97.44 332 LEU B C 1
ATOM 7949 O O . LEU B 1 332 ? 3.209 22.469 26.234 1 97.44 332 LEU B O 1
ATOM 7953 N N . ALA B 1 333 ? 2.553 20.578 27.281 1 96.25 333 ALA B N 1
ATOM 7954 C CA . ALA B 1 333 ? 1.557 21.281 28.094 1 96.25 333 ALA B CA 1
ATOM 7955 C C . ALA B 1 333 ? 2.215 22.297 29.016 1 96.25 333 ALA B C 1
ATOM 7957 O O . ALA B 1 333 ? 1.731 23.422 29.141 1 96.25 333 ALA B O 1
ATOM 7958 N N . ARG B 1 334 ? 3.287 21.922 29.641 1 96.19 334 ARG B N 1
ATOM 7959 C CA . ARG B 1 334 ? 4.023 22.844 30.516 1 96.19 334 ARG B CA 1
ATOM 7960 C C . ARG B 1 334 ? 4.609 24 29.703 1 96.19 334 ARG B C 1
ATOM 7962 O O . ARG B 1 334 ? 4.672 25.125 30.203 1 96.19 334 ARG B O 1
ATOM 7969 N N . TYR B 1 335 ? 5.078 23.688 28.562 1 97.25 335 TYR B N 1
ATOM 7970 C CA . TYR B 1 335 ? 5.586 24.734 27.672 1 97.25 335 TYR B CA 1
ATOM 7971 C C . TYR B 1 335 ? 4.496 25.75 27.328 1 97.25 335 TYR B C 1
ATOM 7973 O O . TYR B 1 335 ? 4.727 26.953 27.375 1 97.25 335 TYR B O 1
ATOM 7981 N N . ILE B 1 336 ? 3.303 25.312 27.016 1 97.56 336 ILE B N 1
ATOM 7982 C CA . ILE B 1 336 ? 2.154 26.172 26.734 1 97.56 336 ILE B CA 1
ATOM 7983 C C . ILE B 1 336 ? 1.838 27.031 27.953 1 97.56 336 ILE B C 1
ATOM 7985 O O . ILE B 1 336 ? 1.562 28.234 27.812 1 97.56 336 ILE B O 1
ATOM 7989 N N . GLU B 1 337 ? 1.905 26.422 29.125 1 97 337 GLU B N 1
ATOM 7990 C CA . GLU B 1 337 ? 1.675 27.172 30.359 1 97 337 GLU B CA 1
ATOM 7991 C C . GLU B 1 337 ? 2.734 28.266 30.562 1 97 337 GLU B C 1
ATOM 7993 O O . GLU B 1 337 ? 2.416 29.375 30.953 1 97 337 GLU B O 1
ATOM 7998 N N . PHE B 1 338 ? 3.951 27.828 30.25 1 96.75 338 PHE B N 1
ATOM 7999 C CA . PHE B 1 338 ? 5.047 28.797 30.344 1 96.75 338 PHE B CA 1
ATOM 8000 C C . PHE B 1 338 ? 4.812 29.969 29.422 1 96.75 338 PHE B C 1
ATOM 8002 O O . PHE B 1 338 ? 5.18 31.109 29.75 1 96.75 338 PHE B O 1
ATOM 8009 N N . MET B 1 339 ? 4.16 29.781 28.344 1 96.38 339 MET B N 1
ATOM 8010 C CA . MET B 1 339 ? 3.854 30.812 27.375 1 96.38 339 MET B CA 1
ATOM 8011 C C . MET B 1 339 ? 2.516 31.484 27.688 1 96.38 339 MET B C 1
ATOM 8013 O O . MET B 1 339 ? 1.937 32.156 26.828 1 96.38 339 MET B O 1
ATOM 8017 N N . HIS B 1 340 ? 1.868 31.234 28.797 1 93.94 340 HIS B N 1
ATOM 8018 C CA . HIS B 1 340 ? 0.626 31.812 29.297 1 93.94 340 HIS B CA 1
ATOM 8019 C C . HIS B 1 340 ? -0.543 31.484 28.375 1 93.94 340 HIS B C 1
ATOM 8021 O O . HIS B 1 340 ? -1.405 32.344 28.141 1 93.94 340 HIS B O 1
ATOM 8027 N N . HIS B 1 341 ? -0.49 30.281 27.703 1 93.88 341 HIS B N 1
ATOM 8028 C CA . HIS B 1 341 ? -1.548 29.75 26.859 1 93.88 341 HIS B CA 1
ATOM 8029 C C . HIS B 1 341 ? -1.738 30.609 25.609 1 93.88 341 HIS B C 1
ATOM 8031 O O . HIS B 1 341 ? -2.793 30.562 24.969 1 93.88 341 HIS B O 1
ATOM 8037 N N . ARG B 1 342 ? -0.72 31.391 25.25 1 94 342 ARG B N 1
ATOM 8038 C CA . ARG B 1 342 ? -0.791 32.25 24.078 1 94 342 ARG B CA 1
ATOM 8039 C C . ARG B 1 342 ? -0.398 31.516 22.812 1 94 342 ARG B C 1
ATOM 8041 O O . ARG B 1 342 ? -0.694 31.969 21.703 1 94 342 ARG B O 1
ATOM 8048 N N . LEU B 1 343 ? 0.107 30.406 23.047 1 94.5 343 LEU B N 1
ATOM 8049 C CA . LEU B 1 343 ? 0.64 29.609 21.953 1 94.5 343 LEU B CA 1
ATOM 8050 C C . LEU B 1 343 ? -0.074 28.266 21.875 1 94.5 343 LEU B C 1
ATOM 8052 O O . LEU B 1 343 ? -0.361 27.641 22.891 1 94.5 343 LEU B O 1
ATOM 8056 N N . SER B 1 344 ? -0.478 27.844 20.641 1 97.56 344 SER B N 1
ATOM 8057 C CA . SER B 1 344 ? -0.915 26.484 20.375 1 97.56 344 SER B CA 1
ATOM 8058 C C . SER B 1 344 ? 0.204 25.656 19.75 1 97.56 344 SER B C 1
ATOM 8060 O O . SER B 1 344 ? 1.174 26.219 19.234 1 97.56 344 SER B O 1
ATOM 8062 N N . LEU B 1 345 ? 0.12 24.359 19.922 1 98.62 345 LEU B N 1
ATOM 8063 C CA . LEU B 1 345 ? 1.107 23.453 19.344 1 98.62 345 LEU B CA 1
ATOM 8064 C C . LEU B 1 345 ? 0.428 22.328 18.547 1 98.62 345 LEU B C 1
ATOM 8066 O O . LEU B 1 345 ? -0.716 21.969 18.844 1 98.62 345 LEU B O 1
ATOM 8070 N N . PHE B 1 346 ? 1.127 21.828 17.578 1 98.31 346 PHE B N 1
ATOM 8071 C CA . PHE B 1 346 ? 0.654 20.641 16.844 1 98.31 346 PHE B CA 1
ATOM 8072 C C . PHE B 1 346 ? 0.694 19.406 17.734 1 98.31 346 PHE B C 1
ATOM 8074 O O . PHE B 1 346 ? 1.64 19.219 18.5 1 98.31 346 PHE B O 1
ATOM 8081 N N . ASP B 1 347 ? -0.243 18.578 17.625 1 98.06 347 ASP B N 1
ATOM 8082 C CA . ASP B 1 347 ? -0.359 17.375 18.453 1 98.06 347 ASP B CA 1
ATOM 8083 C C . ASP B 1 347 ? 0.447 16.219 17.859 1 98.06 347 ASP B C 1
ATOM 8085 O O . ASP B 1 347 ? -0.11 15.352 17.188 1 98.06 347 ASP B O 1
ATOM 8089 N N . VAL B 1 348 ? 1.689 16.125 18.219 1 96.88 348 VAL B N 1
ATOM 8090 C CA . VAL B 1 348 ? 2.641 15.164 17.672 1 96.88 348 VAL B CA 1
ATOM 8091 C C . VAL B 1 348 ? 2.289 13.758 18.156 1 96.88 348 VAL B C 1
ATOM 8093 O O . VAL B 1 348 ? 2.332 12.797 17.391 1 96.88 348 VAL B O 1
ATOM 8096 N N . GLN B 1 349 ? 1.909 13.695 19.391 1 96.31 349 GLN B N 1
ATOM 8097 C CA . GLN B 1 349 ? 1.575 12.391 19.953 1 96.31 349 GLN B CA 1
ATOM 8098 C C . GLN B 1 349 ? 0.369 11.773 19.234 1 96.31 349 GLN B C 1
ATOM 8100 O O . GLN B 1 349 ? 0.329 10.57 19 1 96.31 349 GLN B O 1
ATOM 8105 N N . LEU B 1 350 ? -0.625 12.539 18.938 1 97.38 350 LEU B N 1
ATOM 8106 C CA . LEU B 1 350 ? -1.821 12.031 18.266 1 97.38 350 LEU B CA 1
ATOM 8107 C C . LEU B 1 350 ? -1.476 11.422 16.906 1 97.38 350 LEU B C 1
ATOM 8109 O O . LEU B 1 350 ? -1.901 10.312 16.594 1 97.38 350 LEU B O 1
ATOM 8113 N N . VAL B 1 351 ? -0.662 12.117 16.094 1 97.5 351 VAL B N 1
ATOM 8114 C CA . VAL B 1 351 ? -0.295 11.609 14.781 1 97.5 351 VAL B CA 1
ATOM 8115 C C . VAL B 1 351 ? 0.556 10.344 14.93 1 97.5 351 VAL B C 1
ATOM 8117 O O . VAL B 1 351 ? 0.433 9.406 14.141 1 97.5 351 VAL B O 1
ATOM 8120 N N . SER B 1 352 ? 1.389 10.344 15.922 1 96.5 352 SER B N 1
ATOM 8121 C CA . SER B 1 352 ? 2.18 9.148 16.203 1 96.5 352 SER B CA 1
ATOM 8122 C C . SER B 1 352 ? 1.289 7.957 16.547 1 96.5 352 SER B C 1
ATOM 8124 O O . SER B 1 352 ? 1.548 6.836 16.094 1 96.5 352 SER B O 1
ATOM 8126 N N . ASN B 1 353 ? 0.273 8.219 17.375 1 96.62 353 ASN B N 1
ATOM 8127 C CA . ASN B 1 353 ? -0.676 7.164 17.703 1 96.62 353 ASN B CA 1
ATOM 8128 C C . ASN B 1 353 ? -1.386 6.641 16.453 1 96.62 353 ASN B C 1
ATOM 8130 O O . ASN B 1 353 ? -1.531 5.43 16.281 1 96.62 353 ASN B O 1
ATOM 8134 N N . PHE B 1 354 ? -1.837 7.586 15.57 1 97.81 354 PHE B N 1
ATOM 8135 C CA . PHE B 1 354 ? -2.473 7.191 14.32 1 97.81 354 PHE B CA 1
ATOM 8136 C C . PHE B 1 354 ? -1.545 6.301 13.5 1 97.81 354 PHE B C 1
ATOM 8138 O O . PHE B 1 354 ? -1.966 5.258 12.992 1 97.81 354 PHE B O 1
ATOM 8145 N N . SER B 1 355 ? -0.303 6.738 13.391 1 96.62 355 SER B N 1
ATOM 8146 C CA . SER B 1 355 ? 0.681 6.012 12.594 1 96.62 355 SER B CA 1
ATOM 8147 C C . SER B 1 355 ? 0.903 4.605 13.148 1 96.62 355 SER B C 1
ATOM 8149 O O . SER B 1 355 ? 0.774 3.619 12.414 1 96.62 355 SER B O 1
ATOM 8151 N N . ARG B 1 356 ? 1.143 4.555 14.391 1 94.69 356 ARG B N 1
ATOM 8152 C CA . ARG B 1 356 ? 1.415 3.277 15.047 1 94.69 356 ARG B CA 1
ATOM 8153 C C . ARG B 1 356 ? 0.242 2.316 14.875 1 94.69 356 ARG B C 1
ATOM 8155 O O . ARG B 1 356 ? 0.417 1.191 14.406 1 94.69 356 ARG B O 1
ATOM 8162 N N . ILE B 1 357 ? -0.947 2.736 15.227 1 96.44 357 ILE B N 1
ATOM 8163 C CA . ILE B 1 357 ? -2.133 1.885 15.219 1 96.44 357 ILE B CA 1
ATOM 8164 C C . ILE B 1 357 ? -2.473 1.476 13.789 1 96.44 357 ILE B C 1
ATOM 8166 O O . ILE B 1 357 ? -2.768 0.308 13.523 1 96.44 357 ILE B O 1
ATOM 8170 N N . SER B 1 358 ? -2.404 2.396 12.859 1 96.62 358 SER B N 1
ATOM 8171 C CA . SER B 1 358 ? -2.764 2.115 11.477 1 96.62 358 SER B CA 1
ATOM 8172 C C . SER B 1 358 ? -1.806 1.105 10.852 1 96.62 358 SER B C 1
ATOM 8174 O O . SER B 1 358 ? -2.238 0.133 10.227 1 96.62 358 SER B O 1
ATOM 8176 N N . LEU B 1 359 ? -0.497 1.278 11.039 1 92.38 359 LEU B N 1
ATOM 8177 C CA . LEU B 1 359 ? 0.5 0.394 10.445 1 92.38 359 LEU B CA 1
ATOM 8178 C C . LEU B 1 359 ? 0.445 -0.992 11.078 1 92.38 359 LEU B C 1
ATOM 8180 O O . LEU B 1 359 ? 0.549 -2.002 10.383 1 92.38 359 LEU B O 1
ATOM 8184 N N . ALA B 1 360 ? 0.29 -1.007 12.359 1 91.62 360 ALA B N 1
ATOM 8185 C CA . ALA B 1 360 ? 0.144 -2.295 13.031 1 91.62 360 ALA B CA 1
ATOM 8186 C C . ALA B 1 360 ? -1.1 -3.031 12.547 1 91.62 360 ALA B C 1
ATOM 8188 O O . ALA B 1 360 ? -1.091 -4.258 12.414 1 91.62 360 ALA B O 1
ATOM 8189 N N . SER B 1 361 ? -2.133 -2.299 12.297 1 93.06 361 SER B N 1
ATOM 8190 C CA . SER B 1 361 ? -3.395 -2.889 11.859 1 93.06 361 SER B CA 1
ATOM 8191 C C . SER B 1 361 ? -3.25 -3.555 10.492 1 93.06 361 SER B C 1
ATOM 8193 O O . SER B 1 361 ? -4.023 -4.449 10.148 1 93.06 361 SER B O 1
ATOM 8195 N N . GLU B 1 362 ? -2.301 -3.141 9.703 1 87.88 362 GLU B N 1
ATOM 8196 C CA . GLU B 1 362 ? -2.047 -3.779 8.414 1 87.88 362 GLU B CA 1
ATOM 8197 C C . GLU B 1 362 ? -1.534 -5.203 8.594 1 87.88 362 GLU B C 1
ATOM 8199 O O . GLU B 1 362 ? -1.614 -6.02 7.676 1 87.88 362 GLU B O 1
ATOM 8204 N N . HIS B 1 363 ? -1.05 -5.477 9.75 1 84.88 363 HIS B N 1
ATOM 8205 C CA . HIS B 1 363 ? -0.463 -6.789 10.016 1 84.88 363 HIS B CA 1
ATOM 8206 C C . HIS B 1 363 ? -1.354 -7.617 10.93 1 84.88 363 HIS B C 1
ATOM 8208 O O . HIS B 1 363 ? -0.942 -8.672 11.414 1 84.88 363 HIS B O 1
ATOM 8214 N N . LEU B 1 364 ? -2.48 -7.098 11.18 1 86.69 364 LEU B N 1
ATOM 8215 C CA . LEU B 1 364 ? -3.406 -7.793 12.07 1 86.69 364 LEU B CA 1
ATOM 8216 C C . LEU B 1 364 ? -3.799 -9.148 11.5 1 86.69 364 LEU B C 1
ATOM 8218 O O . LEU B 1 364 ? -4.105 -9.258 10.312 1 86.69 364 LEU B O 1
ATOM 8222 N N . GLN B 1 365 ? -3.707 -10.156 12.391 1 83.94 365 GLN B N 1
ATOM 8223 C CA . GLN B 1 365 ? -4.102 -11.508 12.016 1 83.94 365 GLN B CA 1
ATOM 8224 C C . GLN B 1 365 ? -4.941 -12.164 13.117 1 83.94 365 GLN B C 1
ATOM 8226 O O . GLN B 1 365 ? -4.941 -11.703 14.258 1 83.94 365 GLN B O 1
ATOM 8231 N N . ALA B 1 366 ? -5.703 -13.195 12.648 1 72.81 366 ALA B N 1
ATOM 8232 C CA . ALA B 1 366 ? -6.52 -13.93 13.609 1 72.81 366 ALA B CA 1
ATOM 8233 C C . ALA B 1 366 ? -5.648 -14.727 14.578 1 72.81 366 ALA B C 1
ATOM 8235 O O . ALA B 1 366 ? -4.539 -15.133 14.227 1 72.81 366 ALA B O 1
ATOM 8236 N N . SER B 1 367 ? -5.973 -14.578 15.992 1 61.09 367 SER B N 1
ATOM 8237 C CA . SER B 1 367 ? -5.262 -15.367 16.984 1 61.09 367 SER B CA 1
ATOM 8238 C C . SER B 1 367 ? -5.621 -16.844 16.891 1 61.09 367 SER B C 1
ATOM 8240 O O . SER B 1 367 ? -6.789 -17.188 16.688 1 61.09 367 SER B O 1
ATOM 8242 N N . PRO B 1 368 ? -4.664 -17.688 16.688 1 51.78 368 PRO B N 1
ATOM 8243 C CA . PRO B 1 368 ? -5.125 -19.078 16.797 1 51.78 368 PRO B CA 1
ATOM 8244 C C . PRO B 1 368 ? -5.84 -19.359 18.125 1 51.78 368 PRO B C 1
ATOM 8246 O O . PRO B 1 368 ? -5.547 -18.719 19.141 1 51.78 368 PRO B O 1
ATOM 8249 N N . THR B 1 369 ? -7.145 -19.672 18.219 1 44.81 369 THR B N 1
ATOM 8250 C CA . THR B 1 369 ? -7.961 -19.984 19.375 1 44.81 369 THR B CA 1
ATOM 8251 C C . THR B 1 369 ? -7.082 -20.359 20.562 1 44.81 369 THR B C 1
ATOM 8253 O O . THR B 1 369 ? -7.469 -20.172 21.719 1 44.81 369 THR B O 1
ATOM 8256 N N . GLY B 1 370 ? -6.281 -21.406 20.422 1 40.25 370 GLY B N 1
ATOM 8257 C CA . GLY B 1 370 ? -5.852 -22.109 21.625 1 40.25 370 GLY B CA 1
ATOM 8258 C C . GLY B 1 370 ? -4.727 -21.406 22.359 1 40.25 370 GLY B C 1
ATOM 8259 O O . GLY B 1 370 ? -4.051 -22 23.188 1 40.25 370 GLY B O 1
ATOM 8260 N N . GLY B 1 371 ? -4.695 -20.234 22.719 1 40.28 371 GLY B N 1
ATOM 8261 C CA . GLY B 1 371 ? -3.697 -19.609 23.578 1 40.28 371 GLY B CA 1
ATOM 8262 C C . GLY B 1 371 ? -2.354 -19.438 22.891 1 40.28 371 GLY B C 1
ATOM 8263 O O . GLY B 1 371 ? -1.381 -19.016 23.516 1 40.28 371 GLY B O 1
ATOM 8264 N N . GLY B 1 372 ? -2 -20.344 21.891 1 38.03 372 GLY B N 1
ATOM 8265 C CA . GLY B 1 372 ? -0.639 -20.359 21.375 1 38.03 372 GLY B CA 1
ATOM 8266 C C . GLY B 1 372 ? -0.351 -19.234 20.406 1 38.03 372 GLY B C 1
ATOM 8267 O O . GLY B 1 372 ? -1.272 -18.578 19.922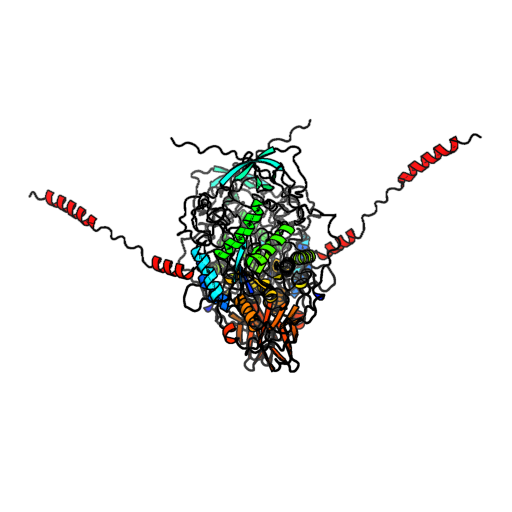 1 38.03 372 GLY B O 1
ATOM 8268 N N . GLY B 1 373 ? 0.919 -18.766 20.391 1 40.16 373 GLY B N 1
ATOM 8269 C CA . GLY B 1 373 ? 1.573 -17.719 19.609 1 40.16 373 GLY B CA 1
ATOM 8270 C C . GLY B 1 373 ? 1.315 -17.859 18.109 1 40.16 373 GLY B C 1
ATOM 8271 O O . GLY B 1 373 ? 1.428 -18.953 17.547 1 40.16 373 GLY B O 1
ATOM 8272 N N . GLY B 1 374 ? 0.291 -17.469 17.531 1 46.03 374 GLY B N 1
ATOM 8273 C CA . GLY B 1 374 ? 0.188 -17.406 16.078 1 46.03 374 GLY B CA 1
ATOM 8274 C C . GLY B 1 374 ? 1.473 -16.953 15.406 1 46.03 374 GLY B C 1
ATOM 8275 O O . GLY B 1 374 ? 2.512 -16.844 16.062 1 46.03 374 GLY B O 1
ATOM 8276 N N . ALA B 1 375 ? 1.608 -16.984 14.023 1 50.41 375 ALA B N 1
ATOM 8277 C CA . ALA B 1 375 ? 2.76 -16.391 13.352 1 50.41 375 ALA B CA 1
ATOM 8278 C C . ALA B 1 375 ? 3.221 -15.117 14.062 1 50.41 375 ALA B C 1
ATOM 8280 O O . ALA B 1 375 ? 2.42 -14.438 14.711 1 50.41 375 ALA B O 1
ATOM 8281 N N . PRO B 1 376 ? 4.586 -15.016 14.211 1 56.94 376 PRO B N 1
ATOM 8282 C CA . PRO B 1 376 ? 5.082 -13.75 14.758 1 56.94 376 PRO B CA 1
ATOM 8283 C C . PRO B 1 376 ? 4.379 -12.531 14.164 1 56.94 376 PRO B C 1
ATOM 8285 O O . PRO B 1 376 ? 4.156 -12.477 12.945 1 56.94 376 PRO B O 1
ATOM 8288 N N . GLY B 1 377 ? 3.393 -12.016 15.078 1 64.06 377 GLY B N 1
ATOM 8289 C CA . GLY B 1 377 ? 2.82 -10.828 14.477 1 64.06 377 GLY B CA 1
ATOM 8290 C C . GLY B 1 377 ? 1.771 -10.156 15.344 1 64.06 377 GLY B C 1
ATOM 8291 O O . GLY B 1 377 ? 1.625 -10.5 16.516 1 64.06 377 GLY B O 1
ATOM 8292 N N . ILE B 1 378 ? 1.217 -9.203 14.914 1 77 378 ILE B N 1
ATOM 8293 C CA . ILE B 1 378 ? 0.203 -8.383 15.57 1 77 378 ILE B CA 1
ATOM 8294 C C . ILE B 1 378 ? -1.162 -9.055 15.453 1 77 378 ILE B C 1
ATOM 8296 O O . ILE B 1 378 ? -1.646 -9.305 14.344 1 77 378 ILE B O 1
ATOM 8300 N N . THR B 1 379 ? -1.681 -9.625 16.609 1 80.94 379 THR B N 1
ATOM 8301 C CA . THR B 1 379 ? -2.932 -10.375 16.594 1 80.94 379 THR B CA 1
ATOM 8302 C C . THR B 1 379 ? -4.086 -9.523 17.109 1 80.94 379 THR B C 1
ATOM 8304 O O . THR B 1 379 ? -3.865 -8.453 17.688 1 80.94 379 THR B O 1
ATOM 8307 N N . TYR B 1 380 ? -5.289 -10.094 16.859 1 79.31 380 TYR B N 1
ATOM 8308 C CA . TYR B 1 380 ? -6.488 -9.445 17.391 1 79.31 380 TYR B CA 1
ATOM 8309 C C . TYR B 1 380 ? -6.336 -9.141 18.875 1 79.31 380 TYR B C 1
ATOM 8311 O O . TYR B 1 380 ? -5.891 -9.984 19.656 1 79.31 380 TYR B O 1
ATOM 8319 N N . GLY B 1 381 ? -6.566 -7.91 19.281 1 80.44 381 GLY B N 1
ATOM 8320 C CA . GLY B 1 381 ? -6.504 -7.516 20.672 1 80.44 381 GLY B CA 1
ATOM 8321 C C . GLY B 1 381 ? -5.145 -6.977 21.078 1 80.44 381 GLY B C 1
ATOM 8322 O O . GLY B 1 381 ? -4.973 -6.484 22.203 1 80.44 381 GLY B O 1
ATOM 8323 N N . SER B 1 382 ? -4.207 -6.996 20.188 1 85.25 382 SER B N 1
ATOM 8324 C CA . SER B 1 382 ? -2.879 -6.469 20.5 1 85.25 382 SER B CA 1
ATOM 8325 C C . SER B 1 382 ? -2.941 -4.992 20.875 1 85.25 382 SER B C 1
ATOM 8327 O O . SER B 1 382 ? -3.721 -4.234 20.281 1 85.25 382 SER B O 1
ATOM 8329 N N . ARG B 1 383 ? -2.117 -4.617 21.75 1 86.31 383 ARG B N 1
ATOM 8330 C CA . ARG B 1 383 ? -2.076 -3.242 22.219 1 86.31 383 ARG B CA 1
ATOM 8331 C C . ARG B 1 383 ? -1.707 -2.279 21.109 1 86.31 383 ARG B C 1
ATOM 8333 O O . ARG B 1 383 ? -2.201 -1.15 21.062 1 86.31 383 ARG B O 1
ATOM 8340 N N . ASP B 1 384 ? -0.884 -2.707 20.234 1 89.75 384 ASP B N 1
ATOM 8341 C CA . ASP B 1 384 ? -0.392 -1.855 19.156 1 89.75 384 ASP B CA 1
ATOM 8342 C C . ASP B 1 384 ? -1.517 -1.484 18.188 1 89.75 384 ASP B C 1
ATOM 8344 O O . ASP B 1 384 ? -1.388 -0.536 17.406 1 89.75 384 ASP B O 1
ATOM 8348 N N . THR B 1 385 ? -2.572 -2.227 18.219 1 93.12 385 THR B N 1
ATOM 8349 C CA . THR B 1 385 ? -3.676 -1.986 17.297 1 93.12 385 THR B CA 1
ATOM 8350 C C . THR B 1 385 ? -4.926 -1.545 18.047 1 93.12 385 THR B C 1
ATOM 8352 O O . THR B 1 385 ? -6.004 -1.437 17.469 1 93.12 385 THR B O 1
ATOM 8355 N N . ASP B 1 386 ? -4.816 -1.358 19.391 1 95 386 ASP B N 1
ATOM 8356 C CA . ASP B 1 386 ? -5.949 -1.07 20.266 1 95 386 ASP B CA 1
ATOM 8357 C C . ASP B 1 386 ? -6.488 0.336 20.016 1 95 386 ASP B C 1
ATOM 8359 O O . ASP B 1 386 ? -5.852 1.326 20.391 1 95 386 ASP B O 1
ATOM 8363 N N . LEU B 1 387 ? -7.691 0.409 19.438 1 96.81 387 LEU B N 1
ATOM 8364 C CA . LEU B 1 387 ? -8.297 1.694 19.094 1 96.81 387 LEU B CA 1
ATOM 8365 C C . LEU B 1 387 ? -8.625 2.486 20.359 1 96.81 387 LEU B C 1
ATOM 8367 O O . LEU B 1 387 ? -8.82 3.701 20.297 1 96.81 387 LEU B O 1
ATOM 8371 N N . ARG B 1 388 ? -8.742 1.834 21.562 1 95.38 388 ARG B N 1
ATOM 8372 C CA . ARG B 1 388 ? -9.039 2.512 22.812 1 95.38 388 ARG B CA 1
ATOM 8373 C C . ARG B 1 388 ? -7.895 3.43 23.234 1 95.38 388 ARG B C 1
ATOM 8375 O O . ARG B 1 388 ? -8.078 4.324 24.062 1 95.38 388 ARG B O 1
ATOM 8382 N N . THR B 1 389 ? -6.727 3.289 22.562 1 94.62 389 THR B N 1
ATOM 8383 C CA . THR B 1 389 ? -5.527 4.016 22.953 1 94.62 389 THR B CA 1
ATOM 8384 C C . THR B 1 389 ? -5.234 5.16 21.984 1 94.62 389 THR B C 1
ATOM 8386 O O . THR B 1 389 ? -4.164 5.766 22.031 1 94.62 389 THR B O 1
ATOM 8389 N N . LEU B 1 390 ? -6.141 5.473 21.172 1 95.62 390 LEU B N 1
ATOM 8390 C CA . LEU B 1 390 ? -5.969 6.477 20.125 1 95.62 390 LEU B CA 1
ATOM 8391 C C . LEU B 1 390 ? -5.531 7.809 20.734 1 95.62 390 LEU B C 1
ATOM 8393 O O . LEU B 1 390 ? -4.711 8.516 20.141 1 95.62 390 LEU B O 1
ATOM 8397 N N . PHE B 1 391 ? -6.023 8.148 21.859 1 95.12 391 PHE B N 1
ATOM 8398 C CA . PHE B 1 391 ? -5.801 9.484 22.422 1 95.12 391 PHE B CA 1
ATOM 8399 C C . PHE B 1 391 ? -4.895 9.414 23.641 1 95.12 391 PHE B C 1
ATOM 8401 O O . PHE B 1 391 ? -4.773 10.391 24.375 1 95.12 391 PHE B O 1
ATOM 8408 N N . ASP B 1 392 ? -4.223 8.258 23.812 1 93.38 392 ASP B N 1
ATOM 8409 C CA . ASP B 1 392 ? -3.301 8.125 24.938 1 93.38 392 ASP B CA 1
ATOM 8410 C C . ASP B 1 392 ? -2.195 9.18 24.875 1 93.38 392 ASP B C 1
ATOM 8412 O O . ASP B 1 392 ? -1.479 9.266 23.875 1 93.38 392 ASP B O 1
ATOM 8416 N N . ASP B 1 393 ? -2.186 10.062 25.844 1 93.38 393 ASP B N 1
ATOM 8417 C CA . ASP B 1 393 ? -1.138 11.047 26.094 1 93.38 393 ASP B CA 1
ATOM 8418 C C . ASP B 1 393 ? -1.091 12.086 24.984 1 93.38 393 ASP B C 1
ATOM 8420 O O . ASP B 1 393 ? -0.024 12.625 24.672 1 93.38 393 ASP B O 1
ATOM 8424 N N . THR B 1 394 ? -2.141 12.312 24.391 1 95.81 394 THR B N 1
ATOM 8425 C CA . THR B 1 394 ? -2.164 13.312 23.328 1 95.81 394 THR B CA 1
ATOM 8426 C C . THR B 1 394 ? -2.246 14.719 23.922 1 95.81 394 THR B C 1
ATOM 8428 O O . THR B 1 394 ? -2.699 14.898 25.047 1 95.81 394 THR B O 1
ATOM 8431 N N . LEU B 1 395 ? -1.777 15.688 23.188 1 96.81 395 LEU B N 1
ATOM 8432 C CA . LEU B 1 395 ? -1.794 17.078 23.641 1 96.81 395 LEU B CA 1
ATOM 8433 C C . LEU B 1 395 ? -3.225 17.578 23.812 1 96.81 395 LEU B C 1
ATOM 8435 O O . LEU B 1 395 ? -3.51 18.359 24.719 1 96.81 395 LEU B O 1
ATOM 8439 N N . CYS B 1 396 ? -4.137 17.109 22.969 1 93.56 396 CYS B N 1
ATOM 8440 C CA . CYS B 1 396 ? -5.516 17.578 23.047 1 93.56 396 CYS B CA 1
ATOM 8441 C C . CYS B 1 396 ? -6.184 17.125 24.344 1 93.56 396 CYS B C 1
ATOM 8443 O O . CYS B 1 396 ? -7.152 17.734 24.781 1 93.56 396 CYS B O 1
ATOM 8445 N N . ILE B 1 397 ? -5.73 16.109 24.938 1 89.5 397 ILE B N 1
ATOM 8446 C CA . ILE B 1 397 ? -6.246 15.695 26.234 1 89.5 397 ILE B CA 1
ATOM 8447 C C . ILE B 1 397 ? -5.688 16.609 27.328 1 89.5 397 ILE B C 1
ATOM 8449 O O . ILE B 1 397 ? -6.398 16.969 28.266 1 89.5 397 ILE B O 1
ATOM 8453 N N . TRP B 1 398 ? -4.469 17.031 27.141 1 90.81 398 TRP B N 1
ATOM 8454 C CA . TRP B 1 398 ? -3.797 17.891 28.109 1 90.81 398 TRP B CA 1
ATOM 8455 C C . TRP B 1 398 ? -4.262 19.328 27.984 1 90.81 398 TRP B C 1
ATOM 8457 O O . TRP B 1 398 ? -4.508 20 28.984 1 90.81 398 TRP B O 1
ATOM 8467 N N . LYS B 1 399 ? -4.266 19.797 26.797 1 93.56 399 LYS B N 1
ATOM 8468 C CA . LYS B 1 399 ? -4.566 21.188 26.484 1 93.56 399 LYS B CA 1
ATOM 8469 C C . LYS B 1 399 ? -5.453 21.297 25.25 1 93.56 399 LYS B C 1
ATOM 8471 O O . LYS B 1 399 ? -5.016 21.781 24.203 1 93.56 399 LYS B O 1
ATOM 8476 N N . PRO B 1 400 ? -6.754 20.906 25.328 1 90 400 PRO B N 1
ATOM 8477 C CA . PRO B 1 400 ? -7.621 20.844 24.156 1 90 400 PRO B CA 1
ATOM 8478 C C . PRO B 1 400 ? -7.766 22.203 23.453 1 90 400 PRO B C 1
ATOM 8480 O O . PRO B 1 400 ? -8.023 22.25 22.25 1 90 400 PRO B O 1
ATOM 8483 N N . HIS B 1 401 ? -7.508 23.344 24.125 1 92.19 401 HIS B N 1
ATOM 8484 C CA . HIS B 1 401 ? -7.727 24.656 23.547 1 92.19 401 HIS B CA 1
ATOM 8485 C C . HIS B 1 401 ? -6.441 25.203 22.922 1 92.19 401 HIS B C 1
ATOM 8487 O O . HIS B 1 401 ? -6.461 26.25 22.281 1 92.19 401 HIS B O 1
ATOM 8493 N N . ASN B 1 402 ? -5.316 24.469 23.125 1 96.69 402 ASN B N 1
ATOM 8494 C CA . ASN B 1 402 ? -4.031 24.922 22.594 1 96.69 402 ASN B CA 1
ATOM 8495 C C . ASN B 1 402 ? -3.402 23.859 21.703 1 96.69 402 ASN B C 1
ATOM 8497 O O . ASN B 1 402 ? -2.191 23.875 21.469 1 96.69 402 ASN B O 1
ATOM 8501 N N . ALA B 1 403 ? -4.285 22.922 21.281 1 97.75 403 ALA B N 1
ATOM 8502 C CA . ALA B 1 403 ? -3.777 21.844 20.422 1 97.75 403 ALA B CA 1
ATOM 8503 C C . ALA B 1 403 ? -4.273 22 19 1 97.75 403 ALA B C 1
ATOM 8505 O O . ALA B 1 403 ? -5.438 22.344 18.766 1 97.75 403 ALA B O 1
ATOM 8506 N N . VAL B 1 404 ? -3.389 21.844 18.062 1 98.62 404 VAL B N 1
ATOM 8507 C CA . VAL B 1 404 ? -3.738 21.703 16.656 1 98.62 404 VAL B CA 1
ATOM 8508 C C . VAL B 1 404 ? -3.514 20.266 16.203 1 98.62 404 VAL B C 1
ATOM 8510 O O . VAL B 1 404 ? -2.391 19.75 16.266 1 98.62 404 VAL B O 1
ATOM 8513 N N . SER B 1 405 ? -4.582 19.594 15.805 1 98.44 405 SER B N 1
ATOM 8514 C CA . SER B 1 405 ? -4.488 18.203 15.367 1 98.44 405 SER B CA 1
ATOM 8515 C C . SER B 1 405 ? -4.32 18.109 13.859 1 98.44 405 SER B C 1
ATOM 8517 O O . SER B 1 405 ? -4.777 18.984 13.117 1 98.44 405 SER B O 1
ATOM 8519 N N . PHE B 1 406 ? -3.588 17.125 13.391 1 98.38 406 PHE B N 1
ATOM 8520 C CA . PHE B 1 406 ? -3.381 16.875 11.969 1 98.38 406 PHE B CA 1
ATOM 8521 C C . PHE B 1 406 ? -3.148 15.398 11.695 1 98.38 406 PHE B C 1
ATOM 8523 O O . PHE B 1 406 ? -2.924 14.617 12.625 1 98.38 406 PHE B O 1
ATOM 8530 N N . VAL B 1 407 ? -3.314 15.016 10.445 1 98.06 407 VAL B N 1
ATOM 8531 C CA . VAL B 1 407 ? -3.102 13.633 10.031 1 98.06 407 VAL B CA 1
ATOM 8532 C C . VAL B 1 407 ? -1.79 13.523 9.258 1 98.06 407 VAL B C 1
ATOM 8534 O O . VAL B 1 407 ? -1.014 12.594 9.469 1 98.06 407 VAL B O 1
ATOM 8537 N N . VAL B 1 408 ? -1.585 14.422 8.336 1 95.88 408 VAL B N 1
ATOM 8538 C CA . VAL B 1 408 ? -0.378 14.539 7.523 1 95.88 408 VAL B CA 1
ATOM 8539 C C . VAL B 1 408 ? -0.028 16.016 7.32 1 95.88 408 VAL B C 1
ATOM 8541 O O . VAL B 1 408 ? -0.902 16.875 7.387 1 95.88 408 VAL B O 1
ATOM 8544 N N . ASN B 1 409 ? 1.174 16.266 7.219 1 96.62 409 ASN B N 1
ATOM 8545 C CA . ASN B 1 409 ? 1.646 17.578 6.793 1 96.62 409 ASN B CA 1
ATOM 8546 C C . ASN B 1 409 ? 2.891 17.469 5.918 1 96.62 409 ASN B C 1
ATOM 8548 O O . ASN B 1 409 ? 3.285 16.375 5.523 1 96.62 409 ASN B O 1
ATOM 8552 N N . HIS B 1 410 ? 3.475 18.562 5.574 1 95 410 HIS B N 1
ATOM 8553 C CA . HIS B 1 410 ? 4.582 18.578 4.625 1 95 410 HIS B CA 1
ATOM 8554 C C . HIS B 1 410 ? 5.828 17.938 5.23 1 95 410 HIS B C 1
ATOM 8556 O O . HIS B 1 410 ? 6.707 17.469 4.5 1 95 410 HIS B O 1
ATOM 8562 N N . ASP B 1 411 ? 5.891 17.906 6.547 1 92.31 411 ASP B N 1
ATOM 8563 C CA . ASP B 1 411 ? 7.051 17.312 7.211 1 92.31 411 ASP B CA 1
ATOM 8564 C C . ASP B 1 411 ? 6.922 15.797 7.289 1 92.31 411 ASP B C 1
ATOM 8566 O O . ASP B 1 411 ? 7.93 15.086 7.324 1 92.31 411 ASP B O 1
ATOM 8570 N N . THR B 1 412 ? 5.703 15.336 7.371 1 92.38 412 THR B N 1
ATOM 8571 C CA . THR B 1 412 ? 5.477 13.922 7.664 1 92.38 412 THR B CA 1
ATOM 8572 C C . THR B 1 412 ? 5.156 13.148 6.387 1 92.38 412 THR B C 1
ATOM 8574 O O . THR B 1 412 ? 5.137 11.922 6.387 1 92.38 412 THR B O 1
ATOM 8577 N N . GLN B 1 413 ? 4.906 13.805 5.297 1 87.31 413 GLN B N 1
ATOM 8578 C CA . GLN B 1 413 ? 4.562 13.117 4.059 1 87.31 413 GLN B CA 1
ATOM 8579 C C . GLN B 1 413 ? 5.754 12.32 3.525 1 87.31 413 GLN B C 1
ATOM 8581 O O . GLN B 1 413 ? 6.879 12.492 3.992 1 87.31 413 GLN B O 1
ATOM 8586 N N . LYS B 1 414 ? 5.516 11.461 2.646 1 83.06 414 LYS B N 1
ATOM 8587 C CA . LYS B 1 414 ? 6.496 10.516 2.119 1 83.06 414 LYS B CA 1
ATOM 8588 C C . LYS B 1 414 ? 7.734 11.242 1.604 1 83.06 414 LYS B C 1
ATOM 8590 O O . LYS B 1 414 ? 7.625 12.227 0.869 1 83.06 414 LYS B O 1
ATOM 8595 N N . GLY B 1 415 ? 8.852 10.766 2.004 1 75.69 415 GLY B N 1
ATOM 8596 C CA . GLY B 1 415 ? 10.117 11.297 1.522 1 75.69 415 GLY B CA 1
ATOM 8597 C C . GLY B 1 415 ? 10.672 12.414 2.395 1 75.69 415 GLY B C 1
ATOM 8598 O O . GLY B 1 415 ? 11.789 12.875 2.182 1 75.69 415 GLY B O 1
ATOM 8599 N N . GLN B 1 416 ? 9.961 12.773 3.439 1 81.25 416 GLN B N 1
ATOM 8600 C CA . GLN B 1 416 ? 10.383 13.922 4.234 1 81.25 416 GLN B CA 1
ATOM 8601 C C . GLN B 1 416 ? 11.008 13.477 5.555 1 81.25 416 GLN B C 1
ATOM 8603 O O . GLN B 1 416 ? 10.914 12.312 5.93 1 81.25 416 GLN B O 1
ATOM 8608 N N . SER B 1 417 ? 11.594 14.383 6.273 1 74.5 417 SER B N 1
ATOM 8609 C CA . SER B 1 417 ? 12.492 14.141 7.402 1 74.5 417 SER B CA 1
ATOM 8610 C C . SER B 1 417 ? 11.742 13.531 8.578 1 74.5 417 SER B C 1
ATOM 8612 O O . SER B 1 417 ? 12.281 12.695 9.305 1 74.5 417 SER B O 1
ATOM 8614 N N . LEU B 1 418 ? 10.516 13.961 8.773 1 83.5 418 LEU B N 1
ATOM 8615 C CA . LEU B 1 418 ? 9.719 13.453 9.883 1 83.5 418 LEU B CA 1
ATOM 8616 C C . LEU B 1 418 ? 8.625 12.523 9.383 1 83.5 418 LEU B C 1
ATOM 8618 O O . LEU B 1 418 ? 7.508 12.531 9.914 1 83.5 418 LEU B O 1
ATOM 8622 N N . GLU B 1 419 ? 9 11.789 8.352 1 81.5 419 GLU B N 1
ATOM 8623 C CA . GLU B 1 419 ? 8.016 10.891 7.762 1 81.5 419 GLU B CA 1
ATOM 8624 C C . GLU B 1 419 ? 7.34 10.031 8.828 1 81.5 419 GLU B C 1
ATOM 8626 O O . GLU B 1 419 ? 8.016 9.344 9.594 1 81.5 419 GLU B O 1
ATOM 8631 N N . THR B 1 420 ? 6.078 10.172 8.977 1 88.88 420 THR B N 1
ATOM 8632 C CA . THR B 1 420 ? 5.176 9.445 9.859 1 88.88 420 THR B CA 1
ATOM 8633 C C . THR B 1 420 ? 3.98 8.898 9.078 1 88.88 420 THR B C 1
ATOM 8635 O O . THR B 1 420 ? 2.895 9.484 9.109 1 88.88 420 THR B O 1
ATOM 8638 N N . PRO B 1 421 ? 4.18 7.801 8.477 1 92.12 421 PRO B N 1
ATOM 8639 C CA . PRO B 1 421 ? 3.18 7.293 7.535 1 92.12 421 PRO B CA 1
ATOM 8640 C C . PRO B 1 421 ? 1.905 6.816 8.227 1 92.12 421 PRO B C 1
ATOM 8642 O O . PRO B 1 421 ? 1.968 6.262 9.328 1 92.12 421 PRO B O 1
ATOM 8645 N N . ILE B 1 422 ? 0.807 7.074 7.652 1 96.25 422 ILE B N 1
ATOM 8646 C CA . ILE B 1 422 ? -0.494 6.539 8.031 1 96.25 422 ILE B CA 1
ATOM 8647 C C . ILE B 1 422 ? -1.013 5.613 6.934 1 96.25 422 ILE B C 1
ATOM 8649 O O . ILE B 1 422 ? -0.973 5.961 5.754 1 96.25 422 ILE B O 1
ATOM 8653 N N . ALA B 1 423 ? -1.457 4.387 7.34 1 94.69 423 ALA B N 1
ATOM 8654 C CA . ALA B 1 423 ? -1.986 3.447 6.355 1 94.69 423 ALA B CA 1
ATOM 8655 C C . ALA B 1 423 ? -3.172 4.051 5.605 1 94.69 423 ALA B C 1
ATOM 8657 O O . ALA B 1 423 ? -4.02 4.715 6.203 1 94.69 423 ALA B O 1
ATOM 8658 N N . PRO B 1 424 ? -3.254 3.764 4.305 1 92.31 424 PRO B N 1
ATOM 8659 C CA . PRO B 1 424 ? -4.297 4.395 3.49 1 92.31 424 PRO B CA 1
ATOM 8660 C C . PRO B 1 424 ? -5.703 4.125 4.02 1 92.31 424 PRO B C 1
ATOM 8662 O O . PRO B 1 424 ? -6.527 5.039 4.078 1 92.31 424 PRO B O 1
ATOM 8665 N N . PHE B 1 425 ? -6.027 2.922 4.508 1 94.06 425 PHE B N 1
ATOM 8666 C CA . PHE B 1 425 ? -7.379 2.607 4.961 1 94.06 425 PHE B CA 1
ATOM 8667 C C . PHE B 1 425 ? -7.738 3.43 6.195 1 94.06 425 PHE B C 1
ATOM 8669 O O . PHE B 1 425 ? -8.922 3.598 6.512 1 94.06 425 PHE B O 1
ATOM 8676 N N . PHE B 1 426 ? -6.754 3.934 6.922 1 97.69 426 PHE B N 1
ATOM 8677 C CA . PHE B 1 426 ? -6.945 4.582 8.211 1 97.69 426 PHE B CA 1
ATOM 8678 C C . PHE B 1 426 ? -7.078 6.094 8.047 1 97.69 426 PHE B C 1
ATOM 8680 O O . PHE B 1 426 ? -7.453 6.797 8.984 1 97.69 426 PHE B O 1
ATOM 8687 N N . MET B 1 427 ? -6.809 6.625 6.891 1 97.5 427 MET B N 1
ATOM 8688 C CA . MET B 1 427 ? -6.859 8.062 6.652 1 97.5 427 MET B CA 1
ATOM 8689 C C . MET B 1 427 ? -8.242 8.617 6.961 1 97.5 427 MET B C 1
ATOM 8691 O O . MET B 1 427 ? -8.375 9.578 7.719 1 97.5 427 MET B O 1
ATOM 8695 N N . PRO B 1 428 ? -9.336 7.996 6.414 1 98.12 428 PRO B N 1
ATOM 8696 C CA . PRO B 1 428 ? -10.656 8.531 6.77 1 98.12 428 PRO B CA 1
ATOM 8697 C C . PRO B 1 428 ? -10.969 8.391 8.258 1 98.12 428 PRO B C 1
ATOM 8699 O O . PRO B 1 428 ? -11.68 9.227 8.82 1 98.12 428 PRO B O 1
ATOM 8702 N N . LEU B 1 429 ? -10.461 7.34 8.914 1 98.69 429 LEU B N 1
ATOM 8703 C CA . LEU B 1 429 ? -10.641 7.199 10.359 1 98.69 429 LEU B CA 1
ATOM 8704 C C . LEU B 1 429 ? -9.984 8.359 11.102 1 98.69 429 LEU B C 1
ATOM 8706 O O . LEU B 1 429 ? -10.633 9.016 11.922 1 98.69 429 LEU B O 1
ATOM 8710 N N . ALA B 1 430 ? -8.758 8.602 10.742 1 98.75 430 ALA B N 1
ATOM 8711 C CA . ALA B 1 430 ? -7.992 9.656 11.406 1 98.75 430 ALA B CA 1
ATOM 8712 C C . ALA B 1 430 ? -8.648 11.016 11.211 1 98.75 430 ALA B C 1
ATOM 8714 O O . ALA B 1 430 ? -8.812 11.773 12.172 1 98.75 430 ALA B O 1
ATOM 8715 N N . TYR B 1 431 ? -9.031 11.32 10.008 1 98.81 431 TYR B N 1
ATOM 8716 C CA . TYR B 1 431 ? -9.664 12.602 9.734 1 98.81 431 TYR B CA 1
ATOM 8717 C C . TYR B 1 431 ? -11 12.719 10.453 1 98.81 431 TYR B C 1
ATOM 8719 O O . TYR B 1 431 ? -11.391 13.805 10.891 1 98.81 431 TYR B O 1
ATOM 8727 N N . SER B 1 432 ? -11.75 11.617 10.547 1 98.88 432 SER B N 1
ATOM 8728 C CA . SER B 1 432 ? -13.008 11.656 11.297 1 98.88 432 SER B CA 1
ATOM 8729 C C . SER B 1 432 ? -12.773 12.039 12.758 1 98.88 432 SER B C 1
ATOM 8731 O O . SER B 1 432 ? -13.555 12.781 13.344 1 98.88 432 SER B O 1
ATOM 8733 N N . LEU B 1 433 ? -11.719 11.562 13.305 1 98.56 433 LEU B N 1
ATOM 8734 C CA . LEU B 1 433 ? -11.406 11.812 14.711 1 98.56 433 LEU B CA 1
ATOM 8735 C C . LEU B 1 433 ? -11.047 13.273 14.938 1 98.56 433 LEU B C 1
ATOM 8737 O O . LEU B 1 433 ? -11.508 13.891 15.898 1 98.56 433 LEU B O 1
ATOM 8741 N N . ILE B 1 434 ? -10.273 13.867 14.055 1 98.62 434 ILE B N 1
ATOM 8742 C CA . ILE B 1 434 ? -9.805 15.219 14.352 1 98.62 434 ILE B CA 1
ATOM 8743 C C . ILE B 1 434 ? -10.852 16.234 13.906 1 98.62 434 ILE B C 1
ATOM 8745 O O . ILE B 1 434 ? -10.961 17.312 14.492 1 98.62 434 ILE B O 1
ATOM 8749 N N . LEU B 1 435 ? -11.688 15.93 12.984 1 98.81 435 LEU B N 1
ATOM 8750 C CA . LEU B 1 435 ? -12.633 16.891 12.438 1 98.81 435 LEU B CA 1
ATOM 8751 C C . LEU B 1 435 ? -13.945 16.859 13.211 1 98.81 435 LEU B C 1
ATOM 8753 O O . LEU B 1 435 ? -14.602 17.891 13.383 1 98.81 435 LEU B O 1
ATOM 8757 N N . LEU B 1 436 ? -14.344 15.688 13.734 1 98.69 436 LEU B N 1
ATOM 8758 C CA . LEU B 1 436 ? -15.727 15.586 14.18 1 98.69 436 LEU B CA 1
ATOM 8759 C C . LEU B 1 436 ? -15.805 15.578 15.703 1 98.69 436 LEU B C 1
ATOM 8761 O O . LEU B 1 436 ? -16.875 15.805 16.281 1 98.69 436 LEU B O 1
ATOM 8765 N N . ARG B 1 437 ? -14.75 15.305 16.375 1 96.81 437 ARG B N 1
ATOM 8766 C CA . ARG B 1 437 ? -14.773 15.32 17.828 1 96.81 437 ARG B CA 1
ATOM 8767 C C . ARG B 1 437 ? -14.719 16.75 18.375 1 96.81 437 ARG B C 1
ATOM 8769 O O . ARG B 1 437 ? -14.195 17.641 17.719 1 96.81 437 ARG B O 1
ATOM 8776 N N . ALA B 1 438 ? -15.188 16.906 19.609 1 94.38 438 ALA B N 1
ATOM 8777 C CA . ALA B 1 438 ? -15.281 18.234 20.219 1 94.38 438 ALA B CA 1
ATOM 8778 C C . ALA B 1 438 ? -13.984 18.594 20.953 1 94.38 438 ALA B C 1
ATOM 8780 O O . ALA B 1 438 ? -13.672 19.766 21.125 1 94.38 438 ALA B O 1
ATOM 8781 N N . ASN B 1 439 ? -13.234 17.609 21.328 1 92.25 439 ASN B N 1
ATOM 8782 C CA . ASN B 1 439 ? -12.086 17.844 22.203 1 92.25 439 ASN B CA 1
ATOM 8783 C C . ASN B 1 439 ? -10.789 17.375 21.547 1 92.25 439 ASN B C 1
ATOM 8785 O O . ASN B 1 439 ? -9.914 16.844 22.234 1 92.25 439 ASN B O 1
ATOM 8789 N N . ALA B 1 440 ? -10.727 17.562 20.25 1 92 440 ALA B N 1
ATOM 8790 C CA . ALA B 1 440 ? -9.516 17.156 19.547 1 92 440 ALA B CA 1
ATOM 8791 C C . ALA B 1 440 ? -8.734 18.359 19.031 1 92 440 ALA B C 1
ATOM 8793 O O . ALA B 1 440 ? -7.969 18.266 18.078 1 92 440 ALA B O 1
ATOM 8794 N N . GLY B 1 441 ? -8.922 19.531 19.656 1 95 441 GLY B N 1
ATOM 8795 C CA . GLY B 1 441 ? -8.211 20.719 19.219 1 95 441 GLY B CA 1
ATOM 8796 C C . GLY B 1 441 ? -8.734 21.266 17.906 1 95 441 GLY B C 1
ATOM 8797 O O . GLY B 1 441 ? -9.875 21 17.531 1 95 441 GLY B O 1
ATOM 8798 N N . VAL B 1 442 ? -7.949 22.156 17.281 1 97.31 442 VAL B N 1
ATOM 8799 C CA . VAL B 1 442 ? -8.289 22.688 15.969 1 97.31 442 VAL B CA 1
ATOM 8800 C C . VAL B 1 442 ? -7.672 21.797 14.883 1 97.31 442 VAL B C 1
ATOM 8802 O O . VAL B 1 442 ? -6.445 21.688 14.789 1 97.31 442 VAL B O 1
ATOM 8805 N N . PRO B 1 443 ? -8.547 21.172 14.117 1 98.56 443 PRO B N 1
ATOM 8806 C CA . PRO B 1 443 ? -7.996 20.281 13.094 1 98.56 443 PRO B CA 1
ATOM 8807 C C . PRO B 1 443 ? -7.367 21.047 11.93 1 98.56 443 PRO B C 1
ATOM 8809 O O . PRO B 1 443 ? -7.871 22.109 11.531 1 98.56 443 PRO B O 1
ATOM 8812 N N . CYS B 1 444 ? -6.27 20.516 11.414 1 98.81 444 CYS B N 1
ATOM 8813 C CA . CYS B 1 444 ? -5.602 21.047 10.234 1 98.81 444 CYS B CA 1
ATOM 8814 C C . CYS B 1 444 ? -5.582 20.016 9.109 1 98.81 444 CYS B C 1
ATOM 8816 O O . CYS B 1 444 ? -4.922 18.969 9.219 1 98.81 444 CYS B O 1
ATOM 8818 N N . VAL B 1 445 ? -6.312 20.297 8.039 1 98.62 445 VAL B N 1
ATOM 8819 C CA . VAL B 1 445 ? -6.363 19.438 6.859 1 98.62 445 VAL B CA 1
ATOM 8820 C C . VAL B 1 445 ? -5.141 19.688 5.98 1 98.62 445 VAL B C 1
ATOM 8822 O O . VAL B 1 445 ? -4.637 20.812 5.918 1 98.62 445 VAL B O 1
ATOM 8825 N N . PHE B 1 446 ? -4.727 18.656 5.289 1 98.38 446 PHE B N 1
ATOM 8826 C CA . PHE B 1 446 ? -3.502 18.75 4.504 1 98.38 446 PHE B CA 1
ATOM 8827 C C . PHE B 1 446 ? -3.816 18.938 3.023 1 98.38 446 PHE B C 1
ATOM 8829 O O . PHE B 1 446 ? -4.695 18.266 2.482 1 98.38 446 PHE B O 1
ATOM 8836 N N . TRP B 1 447 ? -3.072 19.672 2.381 1 97.94 447 TRP B N 1
ATOM 8837 C CA . TRP B 1 447 ? -3.236 20.047 0.98 1 97.94 447 TRP B CA 1
ATOM 8838 C C . TRP B 1 447 ? -3.332 18.812 0.097 1 97.94 447 TRP B C 1
ATOM 8840 O O . TRP B 1 447 ? -4.27 18.672 -0.694 1 97.94 447 TRP B O 1
ATOM 8850 N N . SER B 1 448 ? -2.406 17.875 0.236 1 95.5 448 SER B N 1
ATOM 8851 C CA . SER B 1 448 ? -2.316 16.734 -0.659 1 95.5 448 SER B CA 1
ATOM 8852 C C . SER B 1 448 ? -3.537 15.828 -0.521 1 95.5 448 SER B C 1
ATOM 8854 O O . SER B 1 448 ? -3.91 15.133 -1.467 1 95.5 448 SER B O 1
ATOM 8856 N N . ASP B 1 449 ? -4.129 15.836 0.615 1 96.81 449 ASP B N 1
ATOM 8857 C CA . ASP B 1 449 ? -5.285 14.969 0.841 1 96.81 449 ASP B CA 1
ATOM 8858 C C . ASP B 1 449 ? -6.539 15.555 0.19 1 96.81 449 ASP B C 1
ATOM 8860 O O . ASP B 1 449 ? -7.523 14.844 -0.021 1 96.81 449 ASP B O 1
ATOM 8864 N N . LEU B 1 450 ? -6.516 16.812 -0.138 1 95.94 450 LEU B N 1
ATOM 8865 C CA . LEU B 1 450 ? -7.629 17.469 -0.822 1 95.94 450 LEU B CA 1
ATOM 8866 C C . LEU B 1 450 ? -7.375 17.547 -2.324 1 95.94 450 LEU B C 1
ATOM 8868 O O . LEU B 1 450 ? -8.297 17.375 -3.123 1 95.94 450 LEU B O 1
ATOM 8872 N N . TYR B 1 451 ? -6.105 17.797 -2.666 1 93.44 451 TYR B N 1
ATOM 8873 C CA . TYR B 1 451 ? -5.867 18.203 -4.047 1 93.44 451 TYR B CA 1
ATOM 8874 C C . TYR B 1 451 ? -4.84 17.297 -4.715 1 93.44 451 TYR B C 1
ATOM 8876 O O . TYR B 1 451 ? -4.531 17.469 -5.898 1 93.44 451 TYR B O 1
ATOM 8884 N N . GLY B 1 452 ? -4.289 16.359 -4.035 1 92.06 452 GLY B N 1
ATOM 8885 C CA . GLY B 1 452 ? -3.318 15.445 -4.609 1 92.06 452 GLY B CA 1
ATOM 8886 C C . GLY B 1 452 ? -1.885 15.906 -4.441 1 92.06 452 GLY B C 1
ATOM 8887 O O . GLY B 1 452 ? -1.629 16.922 -3.795 1 92.06 452 GLY B O 1
ATOM 8888 N N . SER B 1 453 ? -0.922 15.117 -4.992 1 92.12 453 SER B N 1
ATOM 8889 C CA . SER B 1 453 ? 0.5 15.383 -4.797 1 92.12 453 SER B CA 1
ATOM 8890 C C . SER B 1 453 ? 1.307 15.008 -6.035 1 92.12 453 SER B C 1
ATOM 8892 O O . SER B 1 453 ? 1.013 14.008 -6.695 1 92.12 453 SER B O 1
ATOM 8894 N N . PHE B 1 454 ? 2.316 15.742 -6.27 1 86.38 454 PHE B N 1
ATOM 8895 C CA . PHE B 1 454 ? 3.271 15.391 -7.316 1 86.38 454 PHE B CA 1
ATOM 8896 C C . PHE B 1 454 ? 4.293 14.383 -6.801 1 86.38 454 PHE B C 1
ATOM 8898 O O . PHE B 1 454 ? 4.945 13.695 -7.59 1 86.38 454 PHE B O 1
ATOM 8905 N N . GLY B 1 455 ? 4.371 14.242 -5.617 1 84.75 455 GLY B N 1
ATOM 8906 C CA . GLY B 1 455 ? 5.25 13.266 -4.996 1 84.75 455 GLY B CA 1
ATOM 8907 C C . GLY B 1 455 ? 6.723 13.547 -5.238 1 84.75 455 GLY B C 1
ATOM 8908 O O . GLY B 1 455 ? 7.082 14.625 -5.719 1 84.75 455 GLY B O 1
ATOM 8909 N N . VAL B 1 456 ? 7.582 12.453 -4.801 1 76.94 456 VAL B N 1
ATOM 8910 C CA . VAL B 1 456 ? 9.031 12.539 -4.914 1 76.94 456 VAL B CA 1
ATOM 8911 C C . VAL B 1 456 ? 9.445 12.406 -6.379 1 76.94 456 VAL B C 1
ATOM 8913 O O . VAL B 1 456 ? 8.984 11.5 -7.078 1 76.94 456 VAL B O 1
ATOM 8916 N N . THR B 1 457 ? 9.852 13.188 -7.129 1 59.16 457 THR B N 1
ATOM 8917 C CA . THR B 1 457 ? 10.336 13.047 -8.5 1 59.16 457 THR B CA 1
ATOM 8918 C C . THR B 1 457 ? 11.797 12.602 -8.508 1 59.16 457 THR B C 1
ATOM 8920 O O . THR B 1 457 ? 12.57 12.969 -7.621 1 59.16 457 THR B O 1
ATOM 8923 N N . SER B 1 458 ? 12.156 11.211 -8.82 1 47.09 458 SER B N 1
ATOM 8924 C CA . SER B 1 458 ? 13.547 10.781 -8.891 1 47.09 458 SER B CA 1
ATOM 8925 C C . SER B 1 458 ? 14.453 11.898 -9.391 1 47.09 458 SER B C 1
ATOM 8927 O O . SER B 1 458 ? 15.609 12 -8.992 1 47.09 458 SER B O 1
ATOM 8929 N N . ASN B 1 459 ? 14.305 12.188 -10.805 1 38.06 459 ASN B N 1
ATOM 8930 C CA . ASN B 1 459 ? 15.422 12.812 -11.5 1 38.06 459 ASN B CA 1
ATOM 8931 C C . ASN B 1 459 ? 15.891 14.086 -10.797 1 38.06 459 ASN B C 1
ATOM 8933 O O . ASN B 1 459 ? 17.094 14.289 -10.609 1 38.06 459 ASN B O 1
ATOM 8937 N N . ASP B 1 460 ? 15.344 15.367 -11.25 1 35.19 460 ASP B N 1
ATOM 8938 C CA . ASP B 1 460 ? 16.109 16.531 -11.703 1 35.19 460 ASP B CA 1
ATOM 8939 C C . ASP B 1 460 ? 16.469 17.438 -10.531 1 35.19 460 ASP B C 1
ATOM 8941 O O . ASP B 1 460 ? 15.594 18.094 -9.953 1 35.19 460 ASP B O 1
ATOM 8945 N N . THR B 1 461 ? 17.109 16.906 -9.578 1 34.91 461 THR B N 1
ATOM 8946 C CA . THR B 1 461 ? 17.75 18.141 -9.148 1 34.91 461 THR B CA 1
ATOM 8947 C C . THR B 1 461 ? 17.984 19.078 -10.336 1 34.91 461 THR B C 1
ATOM 8949 O O . THR B 1 461 ? 18.609 18.672 -11.328 1 34.91 461 THR B O 1
ATOM 8952 N N . PRO B 1 462 ? 17.188 20.047 -10.609 1 35 462 PRO B N 1
ATOM 8953 C CA . PRO B 1 462 ? 17.703 20.828 -11.742 1 35 462 PRO B CA 1
ATOM 8954 C C . PRO B 1 462 ? 19.234 20.859 -11.773 1 35 462 PRO B C 1
ATOM 8956 O O . PRO B 1 462 ? 19.859 21.188 -10.773 1 35 462 PRO B O 1
ATOM 8959 N N . ALA B 1 463 ? 19.875 20.062 -12.656 1 31.11 463 ALA B N 1
ATOM 8960 C CA . ALA B 1 463 ? 21.297 20.312 -12.82 1 31.11 463 ALA B CA 1
ATOM 8961 C C . ALA B 1 463 ? 21.609 21.797 -12.727 1 31.11 463 ALA B C 1
ATOM 8963 O O . ALA B 1 463 ? 22.594 22.188 -12.094 1 31.11 463 ALA B O 1
ATOM 8964 N N . SER B 1 464 ? 21.641 22.406 -14.062 1 30.58 464 SER B N 1
ATOM 8965 C CA . SER B 1 464 ? 22.266 23.719 -14.211 1 30.58 464 SER B CA 1
ATOM 8966 C C . SER B 1 464 ? 21.344 24.844 -13.758 1 30.58 464 SER B C 1
ATOM 8968 O O . SER B 1 464 ? 20.125 24.75 -13.938 1 30.58 464 SER B O 1
ATOM 8970 N N . GLU B 1 465 ? 21.797 25.75 -12.922 1 33.5 465 GLU B N 1
ATOM 8971 C CA . GLU B 1 465 ? 21.406 27.047 -12.391 1 33.5 465 GLU B CA 1
ATOM 8972 C C . GLU B 1 465 ? 20.547 27.812 -13.391 1 33.5 465 GLU B C 1
ATOM 8974 O O . GLU B 1 465 ? 19.766 28.688 -13 1 33.5 465 GLU B O 1
ATOM 8979 N N . ASP B 1 466 ? 21.031 27.938 -14.766 1 30.38 466 ASP B N 1
ATOM 8980 C CA . ASP B 1 466 ? 20.672 29 -15.695 1 30.38 466 ASP B CA 1
ATOM 8981 C C . ASP B 1 466 ? 19.312 28.734 -16.344 1 30.38 466 ASP B C 1
ATOM 8983 O O . ASP B 1 466 ? 18.859 29.531 -17.172 1 30.38 466 ASP B O 1
ATOM 8987 N N . ALA B 1 467 ? 18.984 27.547 -16.734 1 34.38 467 ALA B N 1
ATOM 8988 C CA . ALA B 1 467 ? 18.172 27.484 -17.953 1 34.38 467 ALA B CA 1
ATOM 8989 C C . ALA B 1 467 ? 16.781 28.047 -17.688 1 34.38 467 ALA B C 1
ATOM 8991 O O . ALA B 1 467 ? 16.016 28.266 -18.641 1 34.38 467 ALA B O 1
ATOM 8992 N N . ALA B 1 468 ? 15.859 27.531 -16.797 1 32.97 468 ALA B N 1
ATOM 8993 C CA . ALA B 1 468 ? 14.469 27.625 -17.234 1 32.97 468 ALA B CA 1
ATOM 8994 C C . ALA B 1 468 ? 13.852 28.953 -16.797 1 32.97 468 ALA B C 1
ATOM 8996 O O . ALA B 1 468 ? 14.016 29.375 -15.656 1 32.97 468 ALA B O 1
ATOM 8997 N N . SER B 1 469 ? 13.508 29.719 -17.719 1 33.91 469 SER B N 1
ATOM 8998 C CA . SER B 1 469 ? 12.562 30.812 -17.5 1 33.91 469 SER B CA 1
ATOM 8999 C C . SER B 1 469 ? 11.328 30.328 -16.734 1 33.91 469 SER B C 1
ATOM 9001 O O . SER B 1 469 ? 10.883 29.188 -16.922 1 33.91 469 SER B O 1
ATOM 9003 N N . PRO B 1 470 ? 10.961 30.984 -15.688 1 38.72 470 PRO B N 1
ATOM 9004 C CA . PRO B 1 470 ? 9.805 30.688 -14.828 1 38.72 470 PRO B CA 1
ATOM 9005 C C . PRO B 1 470 ? 8.586 30.219 -15.617 1 38.72 470 PRO B C 1
ATOM 9007 O O . PRO B 1 470 ? 7.699 29.578 -15.055 1 38.72 470 PRO B O 1
ATOM 9010 N N . ARG B 1 471 ? 8.328 30.859 -16.734 1 38.47 471 ARG B N 1
ATOM 9011 C CA . ARG B 1 471 ? 7.059 30.578 -17.391 1 38.47 471 ARG B CA 1
ATOM 9012 C C . ARG B 1 471 ? 6.949 29.109 -17.781 1 38.47 471 ARG B C 1
ATOM 9014 O O . ARG B 1 471 ? 5.871 28.625 -18.141 1 38.47 471 ARG B O 1
ATOM 9021 N N . ASP B 1 472 ? 8.055 28.375 -17.969 1 41.75 472 ASP B N 1
ATOM 9022 C CA . ASP B 1 472 ? 7.93 27.094 -18.656 1 41.75 472 ASP B CA 1
ATOM 9023 C C . ASP B 1 472 ? 8.305 25.938 -17.719 1 41.75 472 ASP B C 1
ATOM 9025 O O . ASP B 1 472 ? 8.82 24.906 -18.172 1 41.75 472 ASP B O 1
ATOM 9029 N N . THR B 1 473 ? 8.477 26.172 -16.453 1 49.56 473 THR B N 1
ATOM 9030 C CA . THR B 1 473 ? 8.82 24.953 -15.75 1 49.56 473 THR B CA 1
ATOM 9031 C C . THR B 1 473 ? 7.699 23.922 -15.859 1 49.56 473 THR B C 1
ATOM 9033 O O . THR B 1 473 ? 6.602 24.141 -15.344 1 49.56 473 THR B O 1
ATOM 9036 N N . PRO B 1 474 ? 7.816 23.078 -16.734 1 55.91 474 PRO B N 1
ATOM 9037 C CA . PRO B 1 474 ? 6.789 22.062 -16.922 1 55.91 474 PRO B CA 1
ATOM 9038 C C . PRO B 1 474 ? 6.406 21.359 -15.617 1 55.91 474 PRO B C 1
ATOM 9040 O O . PRO B 1 474 ? 7.242 21.234 -14.711 1 55.91 474 PRO B O 1
ATOM 9043 N N . LEU B 1 475 ? 5.051 21.438 -15.344 1 65.94 475 LEU B N 1
ATOM 9044 C CA . LEU B 1 475 ? 4.559 20.562 -14.281 1 65.94 475 LEU B CA 1
ATOM 9045 C C . LEU B 1 475 ? 5.234 19.203 -14.336 1 65.94 475 LEU B C 1
ATOM 9047 O O . LEU B 1 475 ? 5.598 18.719 -15.414 1 65.94 475 LEU B O 1
ATOM 9051 N N . PRO B 1 476 ? 5.48 18.734 -13.055 1 66.44 476 PRO B N 1
ATOM 9052 C CA . PRO B 1 476 ? 6.016 17.375 -13.062 1 66.44 476 PRO B CA 1
ATOM 9053 C C . PRO B 1 476 ? 5.156 16.406 -13.883 1 66.44 476 PRO B C 1
ATOM 9055 O O . PRO B 1 476 ? 4 16.703 -14.18 1 66.44 476 PRO B O 1
ATOM 9058 N N . ASP B 1 477 ? 5.742 15.344 -14.266 1 65.12 477 ASP B N 1
ATOM 9059 C CA . ASP B 1 477 ? 5.094 14.312 -15.07 1 65.12 477 ASP B CA 1
ATOM 9060 C C . ASP B 1 477 ? 3.783 13.859 -14.43 1 65.12 477 ASP B C 1
ATOM 9062 O O . ASP B 1 477 ? 3.779 13.367 -13.297 1 65.12 477 ASP B O 1
ATOM 9066 N N . PRO B 1 478 ? 2.758 14.141 -15.141 1 66.12 478 PRO B N 1
ATOM 9067 C CA . PRO B 1 478 ? 1.445 13.766 -14.609 1 66.12 478 PRO B CA 1
ATOM 9068 C C . PRO B 1 478 ? 1.34 12.281 -14.281 1 66.12 478 PRO B C 1
ATOM 9070 O O . PRO B 1 478 ? 0.482 11.875 -13.5 1 66.12 478 PRO B O 1
ATOM 9073 N N . GLN B 1 479 ? 2.242 11.516 -14.883 1 64.62 479 GLN B N 1
ATOM 9074 C CA . GLN B 1 479 ? 2.176 10.078 -14.656 1 64.62 479 GLN B CA 1
ATOM 9075 C C . GLN B 1 479 ? 2.463 9.734 -13.195 1 64.62 479 GLN B C 1
ATOM 9077 O O . GLN B 1 479 ? 2.031 8.688 -12.703 1 64.62 479 GLN B O 1
ATOM 9082 N N . HIS B 1 480 ? 2.984 10.68 -12.531 1 72.62 480 HIS B N 1
ATOM 9083 C CA . HIS B 1 480 ? 3.355 10.398 -11.148 1 72.62 480 HIS B CA 1
ATOM 9084 C C . HIS B 1 480 ? 2.41 11.094 -10.18 1 72.62 480 HIS B C 1
ATOM 9086 O O . HIS B 1 480 ? 2.639 11.078 -8.961 1 72.62 480 HIS B O 1
ATOM 9092 N N . TRP B 1 481 ? 1.397 11.633 -10.68 1 82.81 481 TRP B N 1
ATOM 9093 C CA . TRP B 1 481 ? 0.419 12.336 -9.852 1 82.81 481 TRP B CA 1
ATOM 9094 C C . TRP B 1 481 ? -0.319 11.375 -8.938 1 82.81 481 TRP B C 1
ATOM 9096 O O . TRP B 1 481 ? -0.815 10.336 -9.383 1 82.81 481 TRP B O 1
ATOM 9106 N N . LYS B 1 482 ? -0.296 11.641 -7.734 1 86.75 482 LYS B N 1
ATOM 9107 C CA . LYS B 1 482 ? -1.094 10.898 -6.762 1 86.75 482 LYS B CA 1
ATOM 9108 C C . LYS B 1 482 ? -2.406 11.617 -6.461 1 86.75 482 LYS B C 1
ATOM 9110 O O . LYS B 1 482 ? -2.402 12.781 -6.059 1 86.75 482 LYS B O 1
ATOM 9115 N N . PRO B 1 483 ? -3.473 10.969 -6.625 1 88.12 483 PRO B N 1
ATOM 9116 C CA . PRO B 1 483 ? -4.762 11.617 -6.375 1 88.12 483 PRO B CA 1
ATOM 9117 C C . PRO B 1 483 ? -4.988 11.922 -4.895 1 88.12 483 PRO B C 1
ATOM 9119 O O . PRO B 1 483 ? -4.262 11.414 -4.039 1 88.12 483 PRO B O 1
ATOM 9122 N N . PRO B 1 484 ? -5.988 12.812 -4.672 1 92.19 484 PRO B N 1
ATOM 9123 C CA . PRO B 1 484 ? -6.379 13.062 -3.283 1 92.19 484 PRO B CA 1
ATOM 9124 C C . PRO B 1 484 ? -6.832 11.805 -2.555 1 92.19 484 PRO B C 1
ATOM 9126 O O . PRO B 1 484 ? -7.133 10.789 -3.195 1 92.19 484 PRO B O 1
ATOM 9129 N N . MET B 1 485 ? -6.812 11.914 -1.248 1 91.06 485 MET B N 1
ATOM 9130 C CA . MET B 1 485 ? -7.25 10.773 -0.448 1 91.06 485 MET B CA 1
ATOM 9131 C C . MET B 1 485 ? -8.648 10.328 -0.856 1 91.06 485 MET B C 1
ATOM 9133 O O . MET B 1 485 ? -9.531 11.164 -1.089 1 91.06 485 MET B O 1
ATOM 9137 N N . CYS B 1 486 ? -8.875 9.031 -1.029 1 91 486 CYS B N 1
ATOM 9138 C CA . CYS B 1 486 ? -10.148 8.414 -1.385 1 91 486 CYS B CA 1
ATOM 9139 C C . CYS B 1 486 ? -10.742 9.078 -2.623 1 91 486 CYS B C 1
ATOM 9141 O O . CYS B 1 486 ? -11.953 9.328 -2.68 1 91 486 CYS B O 1
ATOM 9143 N N . GLY B 1 487 ? -9.898 9.516 -3.537 1 86.25 487 GLY B N 1
ATOM 9144 C CA . GLY B 1 487 ? -10.336 10.07 -4.809 1 86.25 487 GLY B CA 1
ATOM 9145 C C . GLY B 1 487 ? -10.922 11.469 -4.684 1 86.25 487 GLY B C 1
ATOM 9146 O O . GLY B 1 487 ? -11.594 11.945 -5.598 1 86.25 487 GLY B O 1
ATOM 9147 N N . GLY B 1 488 ? -10.781 12.078 -3.547 1 90 488 GLY B N 1
ATOM 9148 C CA . GLY B 1 488 ? -11.266 13.43 -3.346 1 90 488 GLY B CA 1
ATOM 9149 C C . GLY B 1 488 ? -12.727 13.492 -2.938 1 90 488 GLY B C 1
ATOM 9150 O O . GLY B 1 488 ? -13.312 14.57 -2.881 1 90 488 GLY B O 1
ATOM 9151 N N . GLN B 1 489 ? -13.297 12.352 -2.549 1 86.31 489 GLN B N 1
ATOM 9152 C CA . GLN B 1 489 ? -14.734 12.281 -2.299 1 86.31 489 GLN B CA 1
ATOM 9153 C C . GLN B 1 489 ? -15.039 12.352 -0.804 1 86.31 489 GLN B C 1
ATOM 9155 O O . GLN B 1 489 ? -16.094 12.852 -0.4 1 86.31 489 GLN B O 1
ATOM 9160 N N . VAL B 1 490 ? -14.18 12.016 -0.019 1 94.62 490 VAL B N 1
ATOM 9161 C CA . VAL B 1 490 ? -14.5 11.695 1.368 1 94.62 490 VAL B CA 1
ATOM 9162 C C . VAL B 1 490 ? -14.156 12.883 2.264 1 94.62 490 VAL B C 1
ATOM 9164 O O . VAL B 1 490 ? -14.977 13.312 3.076 1 94.62 490 VAL B O 1
ATOM 9167 N N . LEU B 1 491 ? -12.984 13.492 2.078 1 97.25 491 LEU B N 1
ATOM 9168 C CA . LEU B 1 491 ? -12.5 14.516 2.996 1 97.25 491 LEU B CA 1
ATOM 9169 C C . LEU B 1 491 ? -13.398 15.742 2.963 1 97.25 491 LEU B C 1
ATOM 9171 O O . LEU B 1 491 ? -13.766 16.281 4.012 1 97.25 491 LEU B O 1
ATOM 9175 N N . PRO B 1 492 ? -13.891 16.188 1.761 1 97.31 492 PRO B N 1
ATOM 9176 C CA . PRO B 1 492 ? -14.828 17.312 1.761 1 97.31 492 PRO B CA 1
ATOM 9177 C C . PRO B 1 492 ? -16.109 17.016 2.527 1 97.31 492 PRO B C 1
ATOM 9179 O O . PRO B 1 492 ? -16.656 17.891 3.199 1 97.31 492 PRO B O 1
ATOM 9182 N N . LYS B 1 493 ? -16.578 15.812 2.447 1 97.75 493 LYS B N 1
ATOM 9183 C CA . LYS B 1 493 ? -17.797 15.438 3.166 1 97.75 493 LYS B CA 1
ATOM 9184 C C . LYS B 1 493 ? -17.578 15.477 4.676 1 97.75 493 LYS B C 1
ATOM 9186 O O . LYS B 1 493 ? -18.453 15.898 5.426 1 97.75 493 LYS B O 1
ATOM 9191 N N . LEU B 1 494 ? -16.422 15.031 5.125 1 98.69 494 LEU B N 1
ATOM 9192 C CA . LEU B 1 494 ? -16.094 15.102 6.543 1 98.69 494 LEU B CA 1
ATOM 9193 C C . LEU B 1 494 ? -16 16.547 7.008 1 98.69 494 LEU B C 1
ATOM 9195 O O . LEU B 1 494 ? -16.469 16.891 8.102 1 98.69 494 LEU B O 1
ATOM 9199 N N . MET B 1 495 ? -15.391 17.375 6.195 1 98.75 495 MET B N 1
ATOM 9200 C CA . MET B 1 495 ? -15.273 18.797 6.523 1 98.75 495 MET B CA 1
ATOM 9201 C C . MET B 1 495 ? -16.656 19.438 6.617 1 98.75 495 MET B C 1
ATOM 9203 O O . MET B 1 495 ? -16.906 20.219 7.535 1 98.75 495 MET B O 1
ATOM 9207 N N . LEU B 1 496 ? -17.516 19.109 5.727 1 98.69 496 LEU B N 1
ATOM 9208 C CA . LEU B 1 496 ? -18.875 19.656 5.746 1 98.69 496 LEU B CA 1
ATOM 9209 C C . LEU B 1 496 ? -19.656 19.141 6.949 1 98.69 496 LEU B C 1
ATOM 9211 O O . LEU B 1 496 ? -20.453 19.875 7.543 1 98.69 496 LEU B O 1
ATOM 9215 N N . ALA B 1 497 ? -19.438 17.859 7.27 1 98.75 497 ALA B N 1
ATOM 9216 C CA . ALA B 1 497 ? -20.078 17.312 8.469 1 98.75 497 ALA B CA 1
ATOM 9217 C C . ALA B 1 497 ? -19.656 18.094 9.711 1 98.75 497 ALA B C 1
ATOM 9219 O O . ALA B 1 497 ? -20.484 18.328 10.602 1 98.75 497 ALA B O 1
ATOM 9220 N N . ARG B 1 498 ? -18.406 18.453 9.828 1 98.69 498 ARG B N 1
ATOM 9221 C CA . ARG B 1 498 ? -17.938 19.281 10.93 1 98.69 498 ARG B CA 1
ATOM 9222 C C . ARG B 1 498 ? -18.641 20.641 10.938 1 98.69 498 ARG B C 1
ATOM 9224 O O . ARG B 1 498 ? -19.109 21.094 11.977 1 98.69 498 ARG B O 1
ATOM 9231 N N . ARG B 1 499 ? -18.703 21.266 9.773 1 98.38 499 ARG B N 1
ATOM 9232 C CA . ARG B 1 499 ? -19.266 22.594 9.641 1 98.38 499 ARG B CA 1
ATOM 9233 C C . ARG B 1 499 ? -20.734 22.625 10.008 1 98.38 499 ARG B C 1
ATOM 9235 O O . ARG B 1 499 ? -21.219 23.562 10.641 1 98.38 499 ARG B O 1
ATOM 9242 N N . LEU B 1 500 ? -21.422 21.594 9.727 1 98.38 500 LEU B N 1
ATOM 9243 C CA . LEU B 1 500 ? -22.875 21.672 9.781 1 98.38 500 LEU B CA 1
ATOM 9244 C C . LEU B 1 500 ? -23.422 20.969 11.023 1 98.38 500 LEU B C 1
ATOM 9246 O O . LEU B 1 500 ? -24.391 21.422 11.633 1 98.38 500 LEU B O 1
ATOM 9250 N N . TRP B 1 501 ? -22.781 19.797 11.375 1 98.44 501 TRP B N 1
ATOM 9251 C CA . TRP B 1 501 ? -23.547 18.922 12.25 1 98.44 501 TRP B CA 1
ATOM 9252 C C . TRP B 1 501 ? -22.75 18.562 13.5 1 98.44 501 TRP B C 1
ATOM 9254 O O . TRP B 1 501 ? -23.312 18.141 14.508 1 98.44 501 TRP B O 1
ATOM 9264 N N . ALA B 1 502 ? -21.406 18.609 13.547 1 98.25 502 ALA B N 1
ATOM 9265 C CA . ALA B 1 502 ? -20.594 18.141 14.664 1 98.25 502 ALA B CA 1
ATOM 9266 C C . ALA B 1 502 ? -20.625 19.141 15.82 1 98.25 502 ALA B C 1
ATOM 9268 O O . ALA B 1 502 ? -19.594 19.734 16.172 1 98.25 502 ALA B O 1
ATOM 9269 N N . TYR B 1 503 ? -21.766 19.312 16.453 1 97.38 503 TYR B N 1
ATOM 9270 C CA . TYR B 1 503 ? -22.016 20.219 17.562 1 97.38 503 TYR B CA 1
ATOM 9271 C C . TYR B 1 503 ? -22.734 19.516 18.703 1 97.38 503 TYR B C 1
ATOM 9273 O O . TYR B 1 503 ? -23.062 18.328 18.594 1 97.38 503 TYR B O 1
ATOM 9281 N N . GLY B 1 504 ? -22.812 20.203 19.859 1 95.81 504 GLY B N 1
ATOM 9282 C CA . GLY B 1 504 ? -23.547 19.672 21 1 95.81 504 GLY B CA 1
ATOM 9283 C C . GLY B 1 504 ? -22.688 18.75 21.859 1 95.81 504 GLY B C 1
ATOM 9284 O O . GLY B 1 504 ? -21.469 18.812 21.828 1 95.81 504 GLY B O 1
ATOM 9285 N N . THR B 1 505 ? -23.359 17.922 22.625 1 95.56 505 THR B N 1
ATOM 9286 C CA . THR B 1 505 ? -22.688 17.047 23.578 1 95.56 505 THR B CA 1
ATOM 9287 C C . THR B 1 505 ? -22.047 15.867 22.859 1 95.56 505 THR B C 1
ATOM 9289 O O . THR B 1 505 ? -22.641 15.289 21.938 1 95.56 505 THR B O 1
ATOM 9292 N N . GLN B 1 506 ? -20.828 15.586 23.234 1 96.06 506 GLN B N 1
ATOM 9293 C CA . GLN B 1 506 ? -20.109 14.422 22.734 1 96.06 506 GLN B CA 1
ATOM 9294 C C . GLN B 1 506 ? -20.219 13.242 23.703 1 96.06 506 GLN B C 1
ATOM 9296 O O . GLN B 1 506 ? -20.047 13.406 24.922 1 96.06 506 GLN B O 1
ATOM 9301 N N . TYR B 1 507 ? -20.594 12.094 23.219 1 96.5 507 TYR B N 1
ATOM 9302 C CA . TYR B 1 507 ? -20.531 10.828 23.953 1 96.5 507 TYR B CA 1
ATOM 9303 C C . TYR B 1 507 ? -19.5 9.891 23.344 1 96.5 507 TYR B C 1
ATOM 9305 O O . TYR B 1 507 ? -19.562 9.594 22.141 1 96.5 507 TYR B O 1
ATOM 9313 N N . ASP B 1 508 ? -18.578 9.438 24.188 1 95.81 508 ASP B N 1
ATOM 9314 C CA . ASP B 1 508 ? -17.5 8.594 23.703 1 95.81 508 ASP B CA 1
ATOM 9315 C C . ASP B 1 508 ? -17.766 7.121 24.016 1 95.81 508 ASP B C 1
ATOM 9317 O O . ASP B 1 508 ? -18.281 6.785 25.078 1 95.81 508 ASP B O 1
ATOM 9321 N N . TYR B 1 509 ? -17.469 6.305 23.062 1 96.38 509 TYR B N 1
ATOM 9322 C CA . TYR B 1 509 ? -17.547 4.852 23.188 1 96.38 509 TYR B CA 1
ATOM 9323 C C . TYR B 1 509 ? -16.219 4.199 22.812 1 96.38 509 TYR B C 1
ATOM 9325 O O . TYR B 1 509 ? -16.141 3.475 21.812 1 96.38 509 TYR B O 1
ATOM 9333 N N . LEU B 1 510 ? -15.172 4.441 23.578 1 94 510 LEU B N 1
ATOM 9334 C CA . LEU B 1 510 ? -13.867 3.805 23.422 1 94 510 LEU B CA 1
ATOM 9335 C C . LEU B 1 510 ? -13.773 2.545 24.281 1 94 510 LEU B C 1
ATOM 9337 O O . LEU B 1 510 ? -12.93 2.457 25.172 1 94 510 LEU B O 1
ATOM 9341 N N . ASP B 1 511 ? -14.562 1.498 23.938 1 94.06 511 ASP B N 1
ATOM 9342 C CA . ASP B 1 511 ? -14.812 0.405 24.875 1 94.06 511 ASP B CA 1
ATOM 9343 C C . ASP B 1 511 ? -14.461 -0.943 24.25 1 94.06 511 ASP B C 1
ATOM 9345 O O . ASP B 1 511 ? -14.773 -1.994 24.812 1 94.06 511 ASP B O 1
ATOM 9349 N N . HIS B 1 512 ? -13.969 -0.959 23.031 1 95.25 512 HIS B N 1
ATOM 9350 C CA . HIS B 1 512 ? -13.531 -2.178 22.359 1 95.25 512 HIS B CA 1
ATOM 9351 C C . HIS B 1 512 ? -12.242 -1.941 21.578 1 95.25 512 HIS B C 1
ATOM 9353 O O . HIS B 1 512 ? -12.078 -0.9 20.938 1 95.25 512 HIS B O 1
ATOM 9359 N N . PRO B 1 513 ? -11.32 -2.854 21.594 1 95.31 513 PRO B N 1
ATOM 9360 C CA . PRO B 1 513 ? -10.016 -2.623 20.969 1 95.31 513 PRO B CA 1
ATOM 9361 C C . PRO B 1 513 ? -10.094 -2.455 19.453 1 95.31 513 PRO B C 1
ATOM 9363 O O . PRO B 1 513 ? -9.195 -1.867 18.844 1 95.31 513 PRO B O 1
ATOM 9366 N N . HIS B 1 514 ? -11.156 -2.977 18.812 1 96.5 514 HIS B N 1
ATOM 9367 C CA . HIS B 1 514 ? -11.172 -2.969 17.344 1 96.5 514 HIS B CA 1
ATOM 9368 C C . HIS B 1 514 ? -12.43 -2.299 16.812 1 96.5 514 HIS B C 1
ATOM 9370 O O . HIS B 1 514 ? -12.703 -2.355 15.609 1 96.5 514 HIS B O 1
ATOM 9376 N N . CYS B 1 515 ? -13.219 -1.687 17.641 1 97.88 515 CYS B N 1
ATOM 9377 C CA . CYS B 1 515 ? -14.391 -0.924 17.219 1 97.88 515 CYS B CA 1
ATOM 9378 C C . CYS B 1 515 ? -14.727 0.148 18.25 1 97.88 515 CYS B C 1
ATOM 9380 O O . CYS B 1 515 ? -15.141 -0.166 19.375 1 97.88 515 CYS B O 1
ATOM 9382 N N . VAL B 1 516 ? -14.562 1.349 17.875 1 97.81 516 VAL B N 1
ATOM 9383 C CA . VAL B 1 516 ? -14.867 2.469 18.766 1 97.81 516 VAL B CA 1
ATOM 9384 C C . VAL B 1 516 ? -15.758 3.475 18.047 1 97.81 516 VAL B C 1
ATOM 9386 O O . VAL B 1 516 ? -15.984 3.359 16.828 1 97.81 516 VAL B O 1
ATOM 9389 N N . GLY B 1 517 ? -16.359 4.387 18.812 1 98 517 GLY B N 1
ATOM 9390 C CA . GLY B 1 517 ? -17.203 5.418 18.219 1 98 517 GLY B CA 1
ATOM 9391 C C . GLY B 1 517 ? -17.438 6.59 19.156 1 98 517 GLY B C 1
ATOM 9392 O O . GLY B 1 517 ? -16.922 6.617 20.281 1 98 517 GLY B O 1
ATOM 9393 N N . PHE B 1 518 ? -18.094 7.566 18.688 1 98.19 518 PHE B N 1
ATOM 9394 C CA . PHE B 1 518 ? -18.562 8.727 19.438 1 98.19 518 PHE B CA 1
ATOM 9395 C C . PHE B 1 518 ? -19.719 9.398 18.734 1 98.19 518 PHE B C 1
ATOM 9397 O O . PHE B 1 518 ? -19.969 9.156 17.547 1 98.19 518 PHE B O 1
ATOM 9404 N N . THR B 1 519 ? -20.469 10.156 19.5 1 98.56 519 THR B N 1
ATOM 9405 C CA . THR B 1 519 ? -21.578 10.906 18.922 1 98.56 519 THR B CA 1
ATOM 9406 C C . THR B 1 519 ? -21.5 12.375 19.312 1 98.56 519 THR B C 1
ATOM 9408 O O . THR B 1 519 ? -20.828 12.734 20.281 1 98.56 519 THR B O 1
ATOM 9411 N N . ARG B 1 520 ? -22 13.242 18.469 1 98.19 520 ARG B N 1
ATOM 9412 C CA . ARG B 1 520 ? -22.344 14.633 18.734 1 98.19 520 ARG B CA 1
ATOM 9413 C C . ARG B 1 520 ? -23.844 14.859 18.625 1 98.19 520 ARG B C 1
ATOM 9415 O O . ARG B 1 520 ? -24.453 14.586 17.578 1 98.19 520 ARG B O 1
ATOM 9422 N N . THR B 1 521 ? -24.5 15.414 19.609 1 97.06 521 THR B N 1
ATOM 9423 C CA . THR B 1 521 ? -25.953 15.461 19.672 1 97.06 521 THR B CA 1
ATOM 9424 C C . THR B 1 521 ? -26.5 16.562 18.75 1 97.06 521 THR B C 1
ATOM 9426 O O . THR B 1 521 ? -27.688 16.562 18.438 1 97.06 521 THR B O 1
ATOM 9429 N N . GLY B 1 522 ? -25.672 17.438 18.266 1 96.69 522 GLY B N 1
ATOM 9430 C CA . GLY B 1 522 ? -26.141 18.609 17.547 1 96.69 522 GLY B CA 1
ATOM 9431 C C . GLY B 1 522 ? -26.484 19.781 18.469 1 96.69 522 GLY B C 1
ATOM 9432 O O . GLY B 1 522 ? -26.547 19.609 19.688 1 96.69 522 GLY B O 1
ATOM 9433 N N . HIS B 1 523 ? -26.547 20.922 17.938 1 95.38 523 HIS B N 1
ATOM 9434 C CA . HIS B 1 523 ? -26.906 22.141 18.656 1 95.38 523 HIS B CA 1
ATOM 9435 C C . HIS B 1 523 ? -27.953 22.938 17.891 1 95.38 523 HIS B C 1
ATOM 9437 O O . HIS B 1 523 ? -27.859 23.094 16.672 1 95.38 523 HIS B O 1
ATOM 9443 N N . TYR B 1 524 ? -28.844 23.5 18.516 1 92.69 524 TYR B N 1
ATOM 9444 C CA . TYR B 1 524 ? -30 24.141 17.891 1 92.69 524 TYR B CA 1
ATOM 9445 C C . TYR B 1 524 ? -29.562 25.312 17.031 1 92.69 524 TYR B C 1
ATOM 9447 O O . TYR B 1 524 ? -30.219 25.625 16.016 1 92.69 524 TYR B O 1
ATOM 9455 N N . SER B 1 525 ? -28.5 25.953 17.406 1 94.81 525 SER B N 1
ATOM 9456 C CA . SER B 1 525 ? -28.062 27.156 16.703 1 94.81 525 SER B CA 1
ATOM 9457 C C . SER B 1 525 ? -27.297 26.812 15.43 1 94.81 525 SER B C 1
ATOM 9459 O O . SER B 1 525 ? -26.906 27.703 14.672 1 94.81 525 SER B O 1
ATOM 9461 N N . GLN B 1 526 ? -27.094 25.5 15.234 1 94.06 526 GLN B N 1
ATOM 9462 C CA . GLN B 1 526 ? -26.328 25.078 14.062 1 94.06 526 GLN B CA 1
ATOM 9463 C C . GLN B 1 526 ? -27.109 24.031 13.258 1 94.06 526 GLN B C 1
ATOM 9465 O O . GLN B 1 526 ? -27.359 22.922 13.734 1 94.06 526 GLN B O 1
ATOM 9470 N N . SER B 1 527 ? -27.484 24.344 12.07 1 93.62 527 SER B N 1
ATOM 9471 C CA . SER B 1 527 ? -28.062 23.453 11.062 1 93.62 527 SER B CA 1
ATOM 9472 C C . SER B 1 527 ? -29.25 22.688 11.625 1 93.62 527 SER B C 1
ATOM 9474 O O . SER B 1 527 ? -29.297 21.453 11.523 1 93.62 527 SER B O 1
ATOM 9476 N N . GLY B 1 528 ? -30.078 23.359 12.32 1 93.62 528 GLY B N 1
ATOM 9477 C CA . GLY B 1 528 ? -31.344 22.812 12.773 1 93.62 528 GLY B CA 1
ATOM 9478 C C . GLY B 1 528 ? -31.203 21.828 13.922 1 93.62 528 GLY B C 1
ATOM 9479 O O . GLY B 1 528 ? -32.156 21.125 14.266 1 93.62 528 GLY B O 1
ATOM 9480 N N . GLY B 1 529 ? -29.984 21.672 14.43 1 95.75 529 GLY B N 1
ATOM 9481 C CA . GLY B 1 529 ? -29.766 20.812 15.578 1 95.75 529 GLY B CA 1
ATOM 9482 C C . GLY B 1 529 ? -29.438 19.391 15.195 1 95.75 529 GLY B C 1
ATOM 9483 O O . GLY B 1 529 ? -29.453 18.484 16.047 1 95.75 529 GLY B O 1
ATOM 9484 N N . ALA B 1 530 ? -29.141 19.094 13.93 1 97.75 530 ALA B N 1
ATOM 9485 C CA . ALA B 1 530 ? -28.75 17.75 13.492 1 97.75 530 ALA B CA 1
ATOM 9486 C C . ALA B 1 530 ? -27.438 17.328 14.117 1 97.75 530 ALA B C 1
ATOM 9488 O O . ALA B 1 530 ? -26.578 18.156 14.398 1 97.75 530 ALA B O 1
ATOM 9489 N N . GLY B 1 531 ? -27.312 15.984 14.375 1 97.94 531 GLY B N 1
ATOM 9490 C CA . GLY B 1 531 ? -26.109 15.445 15 1 97.94 531 GLY B CA 1
ATOM 9491 C C . GLY B 1 531 ? -25.359 14.477 14.109 1 97.94 531 GLY B C 1
ATOM 9492 O O . GLY B 1 531 ? -25.688 14.328 12.93 1 97.94 531 GLY B O 1
ATOM 9493 N N . VAL B 1 532 ? -24.281 13.898 14.711 1 98.62 532 VAL B N 1
ATOM 9494 C CA . VAL B 1 532 ? -23.453 12.938 14 1 98.62 532 VAL B CA 1
ATOM 9495 C C . VAL B 1 532 ? -23.156 11.742 14.898 1 98.62 532 VAL B C 1
ATOM 9497 O O . VAL B 1 532 ? -23.031 11.883 16.109 1 98.62 532 VAL B O 1
ATOM 9500 N N . ALA B 1 533 ? -23.156 10.555 14.312 1 98.94 533 ALA B N 1
ATOM 9501 C CA . ALA B 1 533 ? -22.641 9.344 14.945 1 98.94 533 ALA B CA 1
ATOM 9502 C C . ALA B 1 533 ? -21.516 8.734 14.117 1 98.94 533 ALA B C 1
ATOM 9504 O O . ALA B 1 533 ? -21.703 8.383 12.953 1 98.94 533 ALA B O 1
ATOM 9505 N N . CYS B 1 534 ? -20.359 8.695 14.695 1 98.88 534 CYS B N 1
ATOM 9506 C CA . CYS B 1 534 ? -19.188 8.148 14.023 1 98.88 534 CYS B CA 1
ATOM 9507 C C . CYS B 1 534 ? -18.766 6.82 14.641 1 98.88 534 CYS B C 1
ATOM 9509 O O . CYS B 1 534 ? -18.641 6.711 15.859 1 98.88 534 CYS B O 1
ATOM 9511 N N . VAL B 1 535 ? -18.656 5.809 13.859 1 98.81 535 VAL B N 1
ATOM 9512 C CA . VAL B 1 535 ? -18.188 4.488 14.289 1 98.81 535 VAL B CA 1
ATOM 9513 C C . VAL B 1 535 ? -17.078 4.008 13.359 1 98.81 535 VAL B C 1
ATOM 9515 O O . VAL B 1 535 ? -17.109 4.246 12.156 1 98.81 535 VAL B O 1
ATOM 9518 N N . MET B 1 536 ? -16.031 3.383 13.914 1 98.56 536 MET B N 1
ATOM 9519 C CA . MET B 1 536 ? -14.898 2.953 13.109 1 98.56 536 MET B CA 1
ATOM 9520 C C . MET B 1 536 ? -14.375 1.6 13.586 1 98.56 536 MET B C 1
ATOM 9522 O O . MET B 1 536 ? -14.539 1.241 14.75 1 98.56 536 MET B O 1
ATOM 9526 N N . ALA B 1 537 ? -13.82 0.855 12.703 1 97.88 537 ALA B N 1
ATOM 9527 C CA . ALA B 1 537 ? -13.266 -0.469 12.961 1 97.88 537 ALA B CA 1
ATOM 9528 C C . ALA B 1 537 ? -11.953 -0.664 12.203 1 97.88 537 ALA B C 1
ATOM 9530 O O . ALA B 1 537 ? -11.773 -0.137 11.109 1 97.88 537 ALA B O 1
ATOM 9531 N N . ASN B 1 538 ? -10.953 -1.41 12.844 1 96.94 538 ASN B N 1
ATOM 9532 C CA . ASN B 1 538 ? -9.68 -1.683 12.172 1 96.94 538 ASN B CA 1
ATOM 9533 C C . ASN B 1 538 ? -9.43 -3.182 12.031 1 96.94 538 ASN B C 1
ATOM 9535 O O . ASN B 1 538 ? -8.305 -3.609 11.797 1 96.94 538 ASN B O 1
ATOM 9539 N N . TRP B 1 539 ? -10.508 -3.979 12.242 1 93.88 539 TRP B N 1
ATOM 9540 C CA . TRP B 1 539 ? -10.453 -5.422 12.055 1 93.88 539 TRP B CA 1
ATOM 9541 C C . TRP B 1 539 ? -11.031 -5.816 10.703 1 93.88 539 TRP B C 1
ATOM 9543 O O . TRP B 1 539 ? -11.664 -4.996 10.023 1 93.88 539 TRP B O 1
ATOM 9553 N N . TRP B 1 540 ? -10.844 -7.066 10.297 1 92.44 540 TRP B N 1
ATOM 9554 C CA . TRP B 1 540 ? -11.18 -7.543 8.953 1 92.44 540 TRP B CA 1
ATOM 9555 C C . TRP B 1 540 ? -12.664 -7.879 8.852 1 92.44 540 TRP B C 1
ATOM 9557 O O . TRP B 1 540 ? -13.133 -8.352 7.816 1 92.44 540 TRP B O 1
ATOM 9567 N N . GLU B 1 541 ? -13.469 -7.672 9.844 1 94.19 541 GLU B N 1
ATOM 9568 C CA . GLU B 1 541 ? -14.906 -7.906 9.836 1 94.19 541 GLU B CA 1
ATOM 9569 C C . GLU B 1 541 ? -15.68 -6.633 10.18 1 94.19 541 GLU B C 1
ATOM 9571 O O . GLU B 1 541 ? -15.164 -5.766 10.891 1 94.19 541 GLU B O 1
ATOM 9576 N N . HIS B 1 542 ? -16.922 -6.598 9.633 1 96.5 542 HIS B N 1
ATOM 9577 C CA . HIS B 1 542 ? -17.781 -5.48 10.016 1 96.5 542 HIS B CA 1
ATOM 9578 C C . HIS B 1 542 ? -18.109 -5.527 11.508 1 96.5 542 HIS B C 1
ATOM 9580 O O . HIS B 1 542 ? -17.891 -6.547 12.164 1 96.5 542 HIS B O 1
ATOM 9586 N N . ALA B 1 543 ? -18.5 -4.402 12.039 1 97.19 543 ALA B N 1
ATOM 9587 C CA . ALA B 1 543 ? -18.906 -4.27 13.438 1 97.19 543 ALA B CA 1
ATOM 9588 C C . ALA B 1 543 ? -20.062 -3.297 13.586 1 97.19 543 ALA B C 1
ATOM 9590 O O . ALA B 1 543 ? -20.609 -2.812 12.594 1 97.19 543 ALA B O 1
ATOM 9591 N N . SER B 1 544 ? -20.578 -3.201 14.734 1 97.88 544 SER B N 1
ATOM 9592 C CA . SER B 1 544 ? -21.625 -2.232 15.062 1 97.88 544 SER B CA 1
ATOM 9593 C C . SER B 1 544 ? -21.516 -1.77 16.516 1 97.88 544 SER B C 1
ATOM 9595 O O . SER B 1 544 ? -20.875 -2.43 17.328 1 97.88 544 SER B O 1
ATOM 9597 N N . LYS B 1 545 ? -22.078 -0.639 16.781 1 97.94 545 LYS B N 1
ATOM 9598 C CA . LYS B 1 545 ? -22.094 -0.098 18.141 1 97.94 545 LYS B CA 1
ATOM 9599 C C . LYS B 1 545 ? -23.422 0.611 18.422 1 97.94 545 LYS B C 1
ATOM 9601 O O . LYS B 1 545 ? -23.922 1.371 17.594 1 97.94 545 LYS B O 1
ATOM 9606 N N . ARG B 1 546 ? -23.984 0.232 19.578 1 98.44 546 ARG B N 1
ATOM 9607 C CA . ARG B 1 546 ? -25.109 1.002 20.078 1 98.44 546 ARG B CA 1
ATOM 9608 C C . ARG B 1 546 ? -24.656 2.301 20.719 1 98.44 546 ARG B C 1
ATOM 9610 O O . ARG B 1 546 ? -23.859 2.279 21.672 1 98.44 546 ARG B O 1
ATOM 9617 N N . MET B 1 547 ? -25.141 3.453 20.188 1 98.56 547 MET B N 1
ATOM 9618 C CA . MET B 1 547 ? -24.688 4.746 20.703 1 98.56 547 MET B CA 1
ATOM 9619 C C . MET B 1 547 ? -25.859 5.707 20.859 1 98.56 547 MET B C 1
ATOM 9621 O O . MET B 1 547 ? -26.875 5.574 20.172 1 98.56 547 MET B O 1
ATOM 9625 N N . TYR B 1 548 ? -25.672 6.59 21.781 1 98.38 548 TYR B N 1
ATOM 9626 C CA . TYR B 1 548 ? -26.688 7.59 22.094 1 98.38 548 TYR B CA 1
ATOM 9627 C C . TYR B 1 548 ? -26.484 8.852 21.266 1 98.38 548 TYR B C 1
ATOM 9629 O O . TYR B 1 548 ? -25.375 9.398 21.219 1 98.38 548 TYR B O 1
ATOM 9637 N N . VAL B 1 549 ? -27.578 9.32 20.625 1 98.31 549 VAL B N 1
ATOM 9638 C CA . VAL B 1 549 ? -27.469 10.516 19.781 1 98.31 549 VAL B CA 1
ATOM 9639 C C . VAL B 1 549 ? -28.391 11.602 20.297 1 98.31 549 VAL B C 1
ATOM 9641 O O . VAL B 1 549 ? -28.422 12.711 19.766 1 98.31 549 VAL B O 1
ATOM 9644 N N . GLY B 1 550 ? -29.188 11.359 21.328 1 96.75 550 GLY B N 1
ATOM 9645 C CA . GLY B 1 550 ? -30.125 12.32 21.891 1 96.75 550 GLY B CA 1
ATOM 9646 C C . GLY B 1 550 ? -31.578 11.969 21.625 1 96.75 550 GLY B C 1
ATOM 9647 O O . GLY B 1 550 ? -31.922 11.531 20.531 1 96.75 550 GLY B O 1
ATOM 9648 N N . VAL B 1 551 ? -32.375 12.203 22.562 1 97.06 551 VAL B N 1
ATOM 9649 C CA . VAL B 1 551 ? -33.812 11.867 22.484 1 97.06 551 VAL B CA 1
ATOM 9650 C C . VAL B 1 551 ? -34.5 12.742 21.438 1 97.06 551 VAL B C 1
ATOM 9652 O O . VAL B 1 551 ? -35.469 12.328 20.812 1 97.06 551 VAL B O 1
ATOM 9655 N N . GLU B 1 552 ? -33.938 13.844 21.188 1 95.5 552 GLU B N 1
ATOM 9656 C CA . GLU B 1 552 ? -34.5 14.781 20.219 1 95.5 552 GLU B CA 1
ATOM 9657 C C . GLU B 1 552 ? -34.469 14.195 18.797 1 95.5 552 GLU B C 1
ATOM 9659 O O . GLU B 1 552 ? -35.125 14.68 17.906 1 95.5 552 GLU B O 1
ATOM 9664 N N . HIS B 1 553 ? -33.719 13.156 18.609 1 98.06 553 HIS B N 1
ATOM 9665 C CA . HIS B 1 553 ? -33.562 12.57 17.281 1 98.06 553 HIS B CA 1
ATOM 9666 C C . HIS B 1 553 ? -34.406 11.328 17.125 1 98.06 553 HIS B C 1
ATOM 9668 O O . HIS B 1 553 ? -34.344 10.641 16.109 1 98.06 553 HIS B O 1
ATOM 9674 N N . ALA B 1 554 ? -35.219 11.055 18.109 1 98.31 554 ALA B N 1
ATOM 9675 C CA . ALA B 1 554 ? -36.094 9.875 18.078 1 98.31 554 ALA B CA 1
ATOM 9676 C C . ALA B 1 554 ? -36.938 9.836 16.812 1 98.31 554 ALA B C 1
ATOM 9678 O O . ALA B 1 554 ? -37.531 10.852 16.438 1 98.31 554 ALA B O 1
ATOM 9679 N N . GLY B 1 555 ? -36.938 8.664 16.125 1 98.19 555 GLY B N 1
ATOM 9680 C CA . GLY B 1 555 ? -37.75 8.461 14.953 1 98.19 555 GLY B CA 1
ATOM 9681 C C . GLY B 1 555 ? -37.031 8.805 13.656 1 98.19 555 GLY B C 1
ATOM 9682 O O . GLY B 1 555 ? -37.531 8.469 12.57 1 98.19 555 GLY B O 1
ATOM 9683 N N . GLU B 1 556 ? -35.875 9.391 13.727 1 98.44 556 GLU B N 1
ATOM 9684 C CA . GLU B 1 556 ? -35.125 9.734 12.523 1 98.44 556 GLU B CA 1
ATOM 9685 C C . GLU B 1 556 ? -34.5 8.5 11.898 1 98.44 556 GLU B C 1
ATOM 9687 O O . GLU B 1 556 ? -34.25 7.504 12.586 1 98.44 556 GLU B O 1
ATOM 9692 N N . VAL B 1 557 ? -34.25 8.578 10.609 1 98.69 557 VAL B N 1
ATOM 9693 C CA . VAL B 1 557 ? -33.5 7.578 9.859 1 98.69 557 VAL B CA 1
ATOM 9694 C C . VAL B 1 557 ? -32.156 8.141 9.453 1 98.69 557 VAL B C 1
ATOM 9696 O O . VAL B 1 557 ? -32.062 9.195 8.82 1 98.69 557 VAL B O 1
ATOM 9699 N N . TRP B 1 558 ? -31.156 7.457 9.883 1 98.75 558 TRP B N 1
ATOM 9700 C CA . TRP B 1 558 ? -29.797 7.926 9.641 1 98.75 558 TRP B CA 1
ATOM 9701 C C . TRP B 1 558 ? -29.109 7.066 8.586 1 98.75 558 TRP B C 1
ATOM 9703 O O . TRP B 1 558 ? -29.328 5.855 8.516 1 98.75 558 TRP B O 1
ATOM 9713 N N . THR B 1 559 ? -28.328 7.668 7.684 1 98.5 559 THR B N 1
ATOM 9714 C CA . THR B 1 559 ? -27.484 6.988 6.703 1 98.5 559 THR B CA 1
ATOM 9715 C C . THR B 1 559 ? -26.047 7.504 6.766 1 98.5 559 THR B C 1
ATOM 9717 O O . THR B 1 559 ? -25.797 8.555 7.359 1 98.5 559 THR B O 1
ATOM 9720 N N . ASP B 1 560 ? -25.125 6.746 6.215 1 98.38 560 ASP B N 1
ATOM 9721 C CA . ASP B 1 560 ? -23.719 7.102 6.211 1 98.38 560 ASP B CA 1
ATOM 9722 C C . ASP B 1 560 ? -23.422 8.195 5.188 1 98.38 560 ASP B C 1
ATOM 9724 O O . ASP B 1 560 ? -23.562 7.977 3.982 1 98.38 560 ASP B O 1
ATOM 9728 N N . VAL B 1 561 ? -22.938 9.312 5.664 1 97.94 561 VAL B N 1
ATOM 9729 C CA . VAL B 1 561 ? -22.656 10.461 4.801 1 97.94 561 VAL B CA 1
ATOM 9730 C C . VAL B 1 561 ? -21.484 10.148 3.879 1 97.94 561 VAL B C 1
ATOM 9732 O O . VAL B 1 561 ? -21.422 10.633 2.75 1 97.94 561 VAL B O 1
ATOM 9735 N N . LEU B 1 562 ? -20.562 9.297 4.305 1 97.62 562 LEU B N 1
ATOM 9736 C CA . LEU B 1 562 ? -19.391 8.961 3.512 1 97.62 562 LEU B CA 1
ATOM 9737 C C . LEU B 1 562 ? -19.734 7.938 2.438 1 97.62 562 LEU B C 1
ATOM 9739 O O . LEU B 1 562 ? -18.953 7.73 1.501 1 97.62 562 LEU B O 1
ATOM 9743 N N . LYS B 1 563 ? -20.797 7.172 2.625 1 96.81 563 LYS B N 1
ATOM 9744 C CA . LYS B 1 563 ? -21.297 6.145 1.714 1 96.81 563 LYS B CA 1
ATOM 9745 C C . LYS B 1 563 ? -20.328 4.969 1.635 1 96.81 563 LYS B C 1
ATOM 9747 O O . LYS B 1 563 ? -20.188 4.352 0.577 1 96.81 563 LYS B O 1
ATOM 9752 N N . PHE B 1 564 ? -19.609 4.746 2.67 1 96.88 564 PHE B N 1
ATOM 9753 C CA . PHE B 1 564 ? -18.781 3.559 2.793 1 96.88 564 PHE B CA 1
ATOM 9754 C C . PHE B 1 564 ? -19.609 2.346 3.184 1 96.88 564 PHE B C 1
ATOM 9756 O O . PHE B 1 564 ? -19.359 1.232 2.723 1 96.88 564 PHE B O 1
ATOM 9763 N N . CYS B 1 565 ? -20.531 2.576 4.074 1 96.81 565 CYS B N 1
ATOM 9764 C CA . CYS B 1 565 ? -21.344 1.521 4.676 1 96.81 565 CYS B CA 1
ATOM 9765 C C . CYS B 1 565 ? -22.797 1.623 4.223 1 96.81 565 CYS B C 1
ATOM 9767 O O . CYS B 1 565 ? -23.453 2.633 4.473 1 96.81 565 CYS B O 1
ATOM 9769 N N . PRO B 1 566 ? -23.328 0.6 3.615 1 96.31 566 PRO B N 1
ATOM 9770 C CA . PRO B 1 566 ? -24.734 0.635 3.217 1 96.31 566 PRO B CA 1
ATOM 9771 C C . PRO B 1 566 ? -25.688 0.448 4.395 1 96.31 566 PRO B C 1
ATOM 9773 O O . PRO B 1 566 ? -25.266 0.002 5.469 1 96.31 566 PRO B O 1
ATOM 9776 N N . GLY B 1 567 ? -26.969 0.852 4.176 1 95 567 GLY B N 1
ATOM 9777 C CA . GLY B 1 567 ? -28.016 0.601 5.16 1 95 567 GLY B CA 1
ATOM 9778 C C . GLY B 1 567 ? -28.578 1.869 5.777 1 95 567 GLY B C 1
ATOM 9779 O O . GLY B 1 567 ? -28.203 2.975 5.371 1 95 567 GLY B O 1
ATOM 9780 N N . GLU B 1 568 ? -29.516 1.643 6.66 1 97.25 568 GLU B N 1
ATOM 9781 C CA . GLU B 1 568 ? -30.203 2.697 7.406 1 97.25 568 GLU B CA 1
ATOM 9782 C C . GLU B 1 568 ? -30.297 2.35 8.891 1 97.25 568 GLU B C 1
ATOM 9784 O O . GLU B 1 568 ? -30.391 1.174 9.25 1 97.25 568 GLU B O 1
ATOM 9789 N N . VAL B 1 569 ? -30.188 3.361 9.695 1 98.25 569 VAL B N 1
ATOM 9790 C CA . VAL B 1 569 ? -30.312 3.178 11.141 1 98.25 569 VAL B CA 1
ATOM 9791 C C . VAL B 1 569 ? -31.484 3.998 11.664 1 98.25 569 VAL B C 1
ATOM 9793 O O . VAL B 1 569 ? -31.547 5.211 11.453 1 98.25 569 VAL B O 1
ATOM 9796 N N . MET B 1 570 ? -32.375 3.375 12.328 1 98.38 570 MET B N 1
ATOM 9797 C CA . MET B 1 570 ? -33.5 4.059 13 1 98.38 570 MET B CA 1
ATOM 9798 C C . MET B 1 570 ? -33.125 4.402 14.438 1 98.38 570 MET B C 1
ATOM 9800 O O . MET B 1 570 ? -32.656 3.547 15.18 1 98.38 570 MET B O 1
ATOM 9804 N N . ILE B 1 571 ? -33.344 5.645 14.789 1 98.81 571 ILE B N 1
ATOM 9805 C CA . ILE B 1 571 ? -33.125 6.051 16.172 1 98.81 571 ILE B CA 1
ATOM 9806 C C . ILE B 1 571 ? -34.375 5.727 17.016 1 98.81 571 ILE B C 1
ATOM 9808 O O . ILE B 1 571 ? -35.469 6.105 16.656 1 98.81 571 ILE B O 1
ATOM 9812 N N . ASP B 1 572 ? -34.156 5.117 18.125 1 98.44 572 ASP B N 1
ATOM 9813 C CA . ASP B 1 572 ? -35.312 4.664 18.922 1 98.44 572 ASP B CA 1
ATOM 9814 C C . ASP B 1 572 ? -35.844 5.789 19.797 1 98.44 572 ASP B C 1
ATOM 9816 O O . ASP B 1 572 ? -35.312 6.906 19.766 1 98.44 572 ASP B O 1
ATOM 9820 N N . GLU B 1 573 ? -36.875 5.504 20.562 1 98 573 GLU B N 1
ATOM 9821 C CA . GLU B 1 573 ? -37.594 6.508 21.328 1 98 573 GLU B CA 1
ATOM 9822 C C . GLU B 1 573 ? -36.719 7.086 22.438 1 98 573 GLU B C 1
ATOM 9824 O O . GLU B 1 573 ? -36.969 8.203 22.906 1 98 573 GLU B O 1
ATOM 9829 N N . SER B 1 574 ? -35.688 6.355 22.812 1 98 574 SER B N 1
ATOM 9830 C CA . SER B 1 574 ? -34.812 6.793 23.891 1 98 574 SER B CA 1
ATOM 9831 C C . SER B 1 574 ? -33.594 7.5 23.344 1 98 574 SER B C 1
ATOM 9833 O O . SER B 1 574 ? -32.688 7.859 24.094 1 98 574 SER B O 1
ATOM 9835 N N . GLY B 1 575 ? -33.469 7.684 22.047 1 98.31 575 GLY B N 1
ATOM 9836 C CA . GLY B 1 575 ? -32.375 8.43 21.438 1 98.31 575 GLY B CA 1
ATOM 9837 C C . GLY B 1 575 ? -31.172 7.57 21.125 1 98.31 575 GLY B C 1
ATOM 9838 O O . GLY B 1 575 ? -30.062 8.078 21 1 98.31 575 GLY B O 1
ATOM 9839 N N . TRP B 1 576 ? -31.391 6.266 21.047 1 98.56 576 TRP B N 1
ATOM 9840 C CA . TRP B 1 576 ? -30.297 5.34 20.781 1 98.56 576 TRP B CA 1
ATOM 9841 C C . TRP B 1 576 ? -30.406 4.738 19.391 1 98.56 576 TRP B C 1
ATOM 9843 O O . TRP B 1 576 ? -31.516 4.531 18.891 1 98.56 576 TRP B O 1
ATOM 9853 N N . GLY B 1 577 ? -29.281 4.457 18.719 1 98.56 577 GLY B N 1
ATOM 9854 C CA . GLY B 1 577 ? -29.188 3.691 17.484 1 98.56 577 GLY B CA 1
ATOM 9855 C C . GLY B 1 577 ? -28.078 2.645 17.516 1 98.56 577 GLY B C 1
ATOM 9856 O O . GLY B 1 577 ? -27.141 2.754 18.297 1 98.56 577 GLY B O 1
ATOM 9857 N N . VAL B 1 578 ? -28.281 1.592 16.75 1 98.69 578 VAL B N 1
ATOM 9858 C CA . VAL B 1 578 ? -27.219 0.622 16.5 1 98.69 578 VAL B CA 1
ATOM 9859 C C . VAL B 1 578 ? -26.562 0.912 15.156 1 98.69 578 VAL B C 1
ATOM 9861 O O . VAL B 1 578 ? -27.141 0.651 14.102 1 98.69 578 VAL B O 1
ATOM 9864 N N . PHE B 1 579 ? -25.375 1.412 15.203 1 98.75 579 PHE B N 1
ATOM 9865 C CA . PHE B 1 579 ? -24.703 1.936 14.016 1 98.75 579 PHE B CA 1
ATOM 9866 C C . PHE B 1 579 ? -23.672 0.942 13.492 1 98.75 579 PHE B C 1
ATOM 9868 O O . PHE B 1 579 ? -22.688 0.645 14.172 1 98.75 579 PHE B O 1
ATOM 9875 N N . PRO B 1 580 ? -23.875 0.449 12.258 1 98.38 580 PRO B N 1
ATOM 9876 C CA . PRO B 1 580 ? -22.906 -0.477 11.672 1 98.38 580 PRO B CA 1
ATOM 9877 C C . PRO B 1 580 ? -21.719 0.241 11.016 1 98.38 580 PRO B C 1
ATOM 9879 O O . PRO B 1 580 ? -21.812 1.431 10.703 1 98.38 580 PRO B O 1
ATOM 9882 N N . VAL B 1 581 ? -20.656 -0.453 10.891 1 98.44 581 VAL B N 1
ATOM 9883 C CA . VAL B 1 581 ? -19.469 -0.02 10.156 1 98.44 581 VAL B CA 1
ATOM 9884 C C . VAL B 1 581 ? -18.859 -1.205 9.406 1 98.44 581 VAL B C 1
ATOM 9886 O O . VAL B 1 581 ? -18.828 -2.322 9.93 1 98.44 581 VAL B O 1
ATOM 9889 N N . ALA B 1 582 ? -18.484 -0.986 8.141 1 97.31 582 ALA B N 1
ATOM 9890 C CA . ALA B 1 582 ? -17.844 -2.027 7.344 1 97.31 582 ALA B CA 1
ATOM 9891 C C . ALA B 1 582 ? -16.469 -2.371 7.895 1 97.31 582 ALA B C 1
ATOM 9893 O O . ALA B 1 582 ? -15.961 -1.688 8.781 1 97.31 582 ALA B O 1
ATOM 9894 N N . ALA B 1 583 ? -15.898 -3.465 7.41 1 95 583 ALA B N 1
ATOM 9895 C CA . ALA B 1 583 ? -14.562 -3.898 7.828 1 95 583 ALA B CA 1
ATOM 9896 C C . ALA B 1 583 ? -13.516 -2.842 7.492 1 95 583 ALA B C 1
ATOM 9898 O O . ALA B 1 583 ? -13.523 -2.27 6.398 1 95 583 ALA B O 1
ATOM 9899 N N . ARG B 1 584 ? -12.594 -2.607 8.508 1 95.44 584 ARG B N 1
ATOM 9900 C CA . ARG B 1 584 ? -11.477 -1.676 8.344 1 95.44 584 ARG B CA 1
ATOM 9901 C C . ARG B 1 584 ? -11.953 -0.366 7.719 1 95.44 584 ARG B C 1
ATOM 9903 O O . ARG B 1 584 ? -11.391 0.089 6.719 1 95.44 584 ARG B O 1
ATOM 9910 N N . SER B 1 585 ? -12.953 0.174 8.344 1 97.56 585 SER B N 1
ATOM 9911 C CA . SER B 1 585 ? -13.633 1.333 7.773 1 97.56 585 SER B CA 1
ATOM 9912 C C . SER B 1 585 ? -14.141 2.268 8.859 1 97.56 585 SER B C 1
ATOM 9914 O O . SER B 1 585 ? -13.945 2.012 10.055 1 97.56 585 SER B O 1
ATOM 9916 N N . VAL B 1 586 ? -14.641 3.391 8.438 1 98.56 586 VAL B N 1
ATOM 9917 C CA . VAL B 1 586 ? -15.344 4.344 9.289 1 98.56 586 VAL B CA 1
ATOM 9918 C C . VAL B 1 586 ? -16.688 4.715 8.664 1 98.56 586 VAL B C 1
ATOM 9920 O O . VAL B 1 586 ? -16.828 4.695 7.438 1 98.56 586 VAL B O 1
ATOM 9923 N N . ALA B 1 587 ? -17.656 4.895 9.484 1 98.75 587 ALA B N 1
ATOM 9924 C CA . ALA B 1 587 ? -18.953 5.387 9.039 1 98.75 587 ALA B CA 1
ATOM 9925 C C . ALA B 1 587 ? -19.391 6.598 9.859 1 98.75 587 ALA B C 1
ATOM 9927 O O . ALA B 1 587 ? -19.188 6.637 11.078 1 98.75 587 ALA B O 1
ATOM 9928 N N . VAL B 1 588 ? -19.859 7.594 9.156 1 98.88 588 VAL B N 1
ATOM 9929 C CA . VAL B 1 588 ? -20.406 8.805 9.773 1 98.88 588 VAL B CA 1
ATOM 9930 C C . VAL B 1 588 ? -21.891 8.914 9.484 1 98.88 588 VAL B C 1
ATOM 9932 O O . VAL B 1 588 ? -22.297 9.289 8.375 1 98.88 588 VAL B O 1
ATOM 9935 N N . TRP B 1 589 ? -22.703 8.633 10.445 1 98.88 589 TRP B N 1
ATOM 9936 C CA . TRP B 1 589 ? -24.156 8.562 10.305 1 98.88 589 TRP B CA 1
ATOM 9937 C C . TRP B 1 589 ? -24.797 9.891 10.664 1 98.88 589 TRP B C 1
ATOM 9939 O O . TRP B 1 589 ? -24.516 10.461 11.719 1 98.88 589 TRP B O 1
ATOM 9949 N N . VAL B 1 590 ? -25.625 10.398 9.797 1 98.81 590 VAL B N 1
ATOM 9950 C CA . VAL B 1 590 ? -26.406 11.625 9.969 1 98.81 590 VAL B CA 1
ATOM 9951 C C . VAL B 1 590 ? -27.828 11.414 9.469 1 98.81 590 VAL B C 1
ATOM 9953 O O . VAL B 1 590 ? -28.062 10.602 8.57 1 98.81 590 VAL B O 1
ATOM 9956 N N . SER B 1 591 ? -28.719 12.117 10.07 1 98.69 591 SER B N 1
ATOM 9957 C CA . SER B 1 591 ? -30.094 12.023 9.602 1 98.69 591 SER B CA 1
ATOM 9958 C C . SER B 1 591 ? -30.188 12.289 8.102 1 98.69 591 SER B C 1
ATOM 9960 O O . SER B 1 591 ? -29.547 13.219 7.59 1 98.69 591 SER B O 1
ATOM 9962 N N . ARG B 1 592 ? -30.938 11.477 7.434 1 97.06 592 ARG B N 1
ATOM 9963 C CA . ARG B 1 592 ? -31.109 11.625 5.992 1 97.06 592 ARG B CA 1
ATOM 9964 C C . ARG B 1 592 ? -31.781 12.945 5.656 1 97.06 592 ARG B C 1
ATOM 9966 O O . ARG B 1 592 ? -31.641 13.469 4.547 1 97.06 592 ARG B O 1
ATOM 9973 N N . ASP B 1 593 ? -32.469 13.5 6.691 1 97.06 593 ASP B N 1
ATOM 9974 C CA . ASP B 1 593 ? -33.25 14.719 6.469 1 97.06 593 ASP B CA 1
ATOM 9975 C C . ASP B 1 593 ? -32.625 15.914 7.16 1 97.06 593 ASP B C 1
ATOM 9977 O O . ASP B 1 593 ? -33.25 16.938 7.359 1 97.06 593 ASP B O 1
ATOM 9981 N N . ALA B 1 594 ? -31.438 15.773 7.574 1 98.25 594 ALA B N 1
ATOM 9982 C CA . ALA B 1 594 ? -30.75 16.859 8.258 1 98.25 594 ALA B CA 1
ATOM 9983 C C . ALA B 1 594 ? -30.625 18.094 7.352 1 98.25 594 ALA B C 1
ATOM 9985 O O . ALA B 1 594 ? -30.453 17.953 6.137 1 98.25 594 ALA B O 1
ATOM 9986 N N . GLU B 1 595 ? -30.75 19.25 7.953 1 97.5 595 GLU B N 1
ATOM 9987 C CA . GLU B 1 595 ? -30.531 20.469 7.191 1 97.5 595 GLU B CA 1
ATOM 9988 C C . GLU B 1 595 ? -29.141 20.469 6.547 1 97.5 595 GLU B C 1
ATOM 9990 O O . GLU B 1 595 ? -28.141 20.25 7.223 1 97.5 595 GLU B O 1
ATOM 9995 N N . GLY B 1 596 ? -29.078 20.656 5.25 1 97.12 596 GLY B N 1
ATOM 9996 C CA . GLY B 1 596 ? -27.812 20.719 4.52 1 97.12 596 GLY B CA 1
ATOM 9997 C C . GLY B 1 596 ? -27.422 19.375 3.934 1 97.12 596 GLY B C 1
ATOM 9998 O O . GLY B 1 596 ? -26.469 19.297 3.158 1 97.12 596 GLY B O 1
ATOM 9999 N N . ARG B 1 597 ? -28.172 18.312 4.258 1 97.62 597 ARG B N 1
ATOM 10000 C CA . ARG B 1 597 ? -27.812 16.953 3.891 1 97.62 597 ARG B CA 1
ATOM 10001 C C . ARG B 1 597 ? -27.766 16.797 2.375 1 97.62 597 ARG B C 1
ATOM 10003 O O . ARG B 1 597 ? -26.828 16.203 1.833 1 97.62 597 ARG B O 1
ATOM 10010 N N . GLU B 1 598 ? -28.656 17.312 1.656 1 96.06 598 GLU B N 1
ATOM 10011 C CA . GLU B 1 598 ? -28.703 17.203 0.201 1 96.06 598 GLU B CA 1
ATOM 10012 C C . GLU B 1 598 ? -27.484 17.859 -0.434 1 96.06 598 GLU B C 1
ATOM 10014 O O . GLU B 1 598 ? -26.906 17.312 -1.386 1 96.06 598 GLU B O 1
ATOM 10019 N N . GLY B 1 599 ? -27.156 19 0.066 1 95.25 599 GLY B N 1
ATOM 10020 C CA . GLY B 1 599 ? -25.984 19.688 -0.431 1 95.25 599 GLY B CA 1
ATOM 10021 C C . GLY B 1 599 ? -24.703 18.891 -0.223 1 95.25 599 GLY B C 1
ATOM 10022 O O . GLY B 1 599 ? -23.844 18.844 -1.107 1 95.25 599 GLY B O 1
ATOM 10023 N N . VAL B 1 600 ? -24.594 18.25 0.947 1 96.62 600 VAL B N 1
ATOM 10024 C CA . VAL B 1 600 ? -23.406 17.453 1.264 1 96.62 600 VAL B CA 1
ATOM 10025 C C . VAL B 1 600 ? -23.344 16.234 0.356 1 96.62 600 VAL B C 1
ATOM 10027 O O . VAL B 1 600 ? -22.297 15.898 -0.18 1 96.62 600 VAL B O 1
ATOM 10030 N N . ASP B 1 601 ? -24.453 15.586 0.146 1 94.81 601 ASP B N 1
ATOM 10031 C CA . ASP B 1 601 ? -24.516 14.391 -0.691 1 94.81 601 ASP B CA 1
ATOM 10032 C C . ASP B 1 601 ? -24.156 14.711 -2.139 1 94.81 601 ASP B C 1
ATOM 10034 O O . ASP B 1 601 ? -23.562 13.883 -2.838 1 94.81 601 ASP B O 1
ATOM 10038 N N . ALA B 1 602 ? -24.438 15.898 -2.596 1 92 602 ALA B N 1
ATOM 10039 C CA . ALA B 1 602 ? -24.25 16.297 -3.99 1 92 602 ALA B CA 1
ATOM 10040 C C . ALA B 1 602 ? -22.906 16.984 -4.184 1 92 602 ALA B C 1
ATOM 10042 O O . ALA B 1 602 ? -22.469 17.219 -5.316 1 92 602 ALA B O 1
ATOM 10043 N N . PHE B 1 603 ? -22.219 17.297 -3.125 1 91.88 603 PHE B N 1
ATOM 10044 C CA . PHE B 1 603 ? -21.016 18.125 -3.213 1 91.88 603 PHE B CA 1
ATOM 10045 C C . PHE B 1 603 ? -19.875 17.359 -3.871 1 91.88 603 PHE B C 1
ATOM 10047 O O . PHE B 1 603 ? -19.594 16.219 -3.516 1 91.88 603 PHE B O 1
ATOM 10054 N N . GLU B 1 604 ? -19.281 17.984 -4.809 1 87.31 604 GLU B N 1
ATOM 10055 C CA . GLU B 1 604 ? -18.078 17.484 -5.457 1 87.31 604 GLU B CA 1
ATOM 10056 C C . GLU B 1 604 ? -17 18.562 -5.504 1 87.31 604 GLU B C 1
ATOM 10058 O O . GLU B 1 604 ? -17.219 19.641 -6.059 1 87.31 604 GLU B O 1
ATOM 10063 N N . LEU B 1 605 ? -15.891 18.25 -4.918 1 91.31 605 LEU B N 1
ATOM 10064 C CA . LEU B 1 605 ? -14.781 19.203 -4.926 1 91.31 605 LEU B CA 1
ATOM 10065 C C . LEU B 1 605 ? -14.031 19.156 -6.254 1 91.31 605 LEU B C 1
ATOM 10067 O O . LEU B 1 605 ? -13.695 18.062 -6.742 1 91.31 605 LEU B O 1
ATOM 10071 N N . ASP B 1 606 ? -13.83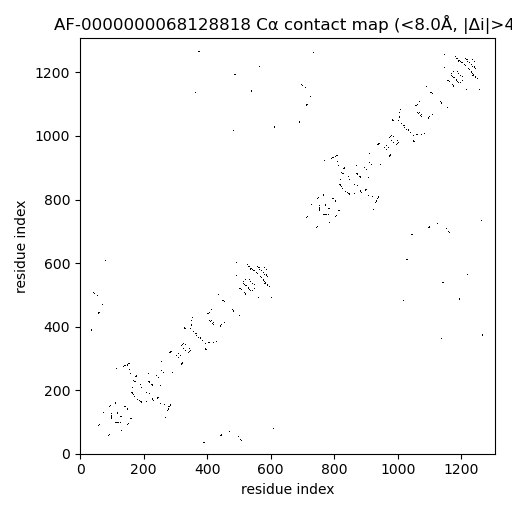6 20.281 -6.816 1 88.62 606 ASP B N 1
ATOM 10072 C CA . ASP B 1 606 ? -12.906 20.359 -7.938 1 88.62 606 ASP B CA 1
ATOM 10073 C C . ASP B 1 606 ? -11.453 20.25 -7.465 1 88.62 606 ASP B C 1
ATOM 10075 O O . ASP B 1 606 ? -10.914 21.203 -6.879 1 88.62 606 ASP B O 1
ATOM 10079 N N . THR B 1 607 ? -10.875 19.172 -7.77 1 89.25 607 THR B N 1
ATOM 10080 C CA . THR B 1 607 ? -9.539 18.906 -7.238 1 89.25 607 THR B CA 1
ATOM 10081 C C . THR B 1 607 ? -8.469 19.391 -8.203 1 89.25 607 THR B C 1
ATOM 10083 O O . THR B 1 607 ? -7.277 19.359 -7.879 1 89.25 607 THR B O 1
ATOM 10086 N N . ASP B 1 608 ? -8.828 19.891 -9.375 1 86.88 608 ASP B N 1
ATOM 10087 C CA . ASP B 1 608 ? -7.848 20.312 -10.367 1 86.88 608 ASP B CA 1
ATOM 10088 C C . ASP B 1 608 ? -7.41 21.75 -10.125 1 86.88 608 ASP B C 1
ATOM 10090 O O . ASP B 1 608 ? -7.688 22.641 -10.938 1 86.88 608 ASP B O 1
ATOM 10094 N N . VAL B 1 609 ? -6.625 21.938 -9.195 1 90.31 609 VAL B N 1
ATOM 10095 C CA . VAL B 1 609 ? -6.172 23.281 -8.836 1 90.31 609 VAL B CA 1
ATOM 10096 C C . VAL B 1 609 ? -4.98 23.672 -9.703 1 90.31 609 VAL B C 1
ATOM 10098 O O . VAL B 1 609 ? -4.621 24.859 -9.781 1 90.31 609 VAL B O 1
ATOM 10101 N N . TYR B 1 610 ? -4.395 22.734 -10.367 1 87.56 610 TYR B N 1
ATOM 10102 C CA . TYR B 1 610 ? -3.207 23.016 -11.172 1 87.56 610 TYR B CA 1
ATOM 10103 C C . TYR B 1 610 ? -3.572 23.203 -12.641 1 87.56 610 TYR B C 1
ATOM 10105 O O . TYR B 1 610 ? -2.713 23.516 -13.469 1 87.56 610 TYR B O 1
ATOM 10113 N N . GLY B 1 611 ? -4.75 22.953 -13.016 1 80 611 GLY B N 1
ATOM 10114 C CA . GLY B 1 611 ? -5.234 23.203 -14.367 1 80 611 GLY B CA 1
ATOM 10115 C C . GLY B 1 611 ? -4.824 22.125 -15.352 1 80 611 GLY B C 1
ATOM 10116 O O . GLY B 1 611 ? -4.457 22.422 -16.484 1 80 611 GLY B O 1
ATOM 10117 N N . PHE B 1 612 ? -4.824 20.891 -14.891 1 72.5 612 PHE B N 1
ATOM 10118 C CA . PHE B 1 612 ? -4.469 19.781 -15.766 1 72.5 612 PHE B CA 1
ATOM 10119 C C . PHE B 1 612 ? -5.426 19.688 -16.953 1 72.5 612 PHE B C 1
ATOM 10121 O O . PHE B 1 612 ? -4.996 19.469 -18.078 1 72.5 612 PHE B O 1
ATOM 10128 N N . ASN B 1 613 ? -6.664 19.812 -16.641 1 64.94 613 ASN B N 1
ATOM 10129 C CA . ASN B 1 613 ? -7.68 19.688 -17.672 1 64.94 613 ASN B CA 1
ATOM 10130 C C . ASN B 1 613 ? -7.543 20.781 -18.734 1 64.94 613 ASN B C 1
ATOM 10132 O O . ASN B 1 613 ? -7.668 20.516 -19.922 1 64.94 613 ASN B O 1
ATOM 10136 N N . GLN B 1 614 ? -7.387 21.938 -18.281 1 62.12 614 GLN B N 1
ATOM 10137 C CA . GLN B 1 614 ? -7.219 23.047 -19.234 1 62.12 614 GLN B CA 1
ATOM 10138 C C . GLN B 1 614 ? -5.992 22.844 -20.109 1 62.12 614 GLN B C 1
ATOM 10140 O O . GLN B 1 614 ? -6.047 23.062 -21.328 1 62.12 614 GLN B O 1
ATOM 10145 N N . ARG B 1 615 ? -5.039 22.281 -19.625 1 64.44 615 ARG B N 1
ATOM 10146 C CA . ARG B 1 615 ? -3.812 22.062 -20.391 1 64.44 615 ARG B CA 1
ATOM 10147 C C . ARG B 1 615 ? -3.992 20.922 -21.391 1 64.44 615 ARG B C 1
ATOM 10149 O O . ARG B 1 615 ? -3.479 21 -22.5 1 64.44 615 ARG B O 1
ATOM 10156 N N . HIS B 1 616 ? -4.668 19.891 -20.922 1 60.25 616 HIS B N 1
ATOM 10157 C CA . HIS B 1 616 ? -4.938 18.766 -21.812 1 60.25 616 HIS B CA 1
ATOM 10158 C C . HIS B 1 616 ? -5.781 19.203 -23.016 1 60.25 616 HIS B C 1
ATOM 10160 O O . HIS B 1 616 ? -5.52 18.812 -24.141 1 60.25 616 HIS B O 1
ATOM 10166 N N . GLN B 1 617 ? -6.738 20.047 -22.719 1 53.53 617 GLN B N 1
ATOM 10167 C CA . GLN B 1 617 ? -7.57 20.547 -23.812 1 53.53 617 GLN B CA 1
ATOM 10168 C C . GLN B 1 617 ? -6.758 21.422 -24.766 1 53.53 617 GLN B C 1
ATOM 10170 O O . GLN B 1 617 ? -6.926 21.328 -25.984 1 53.53 617 GLN B O 1
ATOM 10175 N N . GLU B 1 618 ? -5.895 22.125 -24.172 1 59.19 618 GLU B N 1
ATOM 10176 C CA . GLU B 1 618 ? -5.043 22.984 -25 1 59.19 618 GLU B CA 1
ATOM 10177 C C . GLU B 1 618 ? -4.09 22.141 -25.844 1 59.19 618 GLU B C 1
ATOM 10179 O O . GLU B 1 618 ? -3.861 22.453 -27.016 1 59.19 618 GLU B O 1
ATOM 10184 N N . GLN B 1 619 ? -3.613 21.109 -25.281 1 55.88 619 GLN B N 1
ATOM 10185 C CA . GLN B 1 619 ? -2.707 20.219 -26 1 55.88 619 GLN B CA 1
ATOM 10186 C C . GLN B 1 619 ? -3.439 19.469 -27.125 1 55.88 619 GLN B C 1
ATOM 10188 O O . GLN B 1 619 ? -2.912 19.312 -28.219 1 55.88 619 GLN B O 1
ATOM 10193 N N . VAL B 1 620 ? -4.633 18.969 -26.766 1 53.97 620 VAL B N 1
ATOM 10194 C CA . VAL B 1 620 ? -5.438 18.281 -27.781 1 53.97 620 VAL B CA 1
ATOM 10195 C C . VAL B 1 620 ? -5.77 19.234 -28.922 1 53.97 620 VAL B C 1
ATOM 10197 O O . VAL B 1 620 ? -5.711 18.859 -30.094 1 53.97 620 VAL B O 1
ATOM 10200 N N . TYR B 1 621 ? -6.117 20.469 -28.531 1 50.91 621 TYR B N 1
ATOM 10201 C CA . TYR B 1 621 ? -6.422 21.484 -29.531 1 50.91 621 TYR B CA 1
ATOM 10202 C C . TYR B 1 621 ? -5.199 21.797 -30.375 1 50.91 621 TYR B C 1
ATOM 10204 O O . TYR B 1 621 ? -5.309 21.953 -31.594 1 50.91 621 TYR B O 1
ATOM 10212 N N . GLU B 1 622 ? -4.098 21.859 -29.703 1 55.34 622 GLU B N 1
ATOM 10213 C CA . GLU B 1 622 ? -2.861 22.125 -30.438 1 55.34 622 GLU B CA 1
ATOM 10214 C C . GLU B 1 622 ? -2.494 20.938 -31.328 1 55.34 622 GLU B C 1
ATOM 10216 O O . GLU B 1 622 ? -2.014 21.125 -32.438 1 55.34 622 GLU B O 1
ATOM 10221 N N . ASN B 1 623 ? -2.719 19.812 -30.75 1 55.88 623 ASN B N 1
ATOM 10222 C CA . ASN B 1 623 ? -2.439 18.609 -31.531 1 55.88 623 ASN B CA 1
ATOM 10223 C C . ASN B 1 623 ? -3.404 18.469 -32.719 1 55.88 623 ASN B C 1
ATOM 10225 O O . ASN B 1 623 ? -3.051 17.891 -33.75 1 55.88 623 ASN B O 1
ATOM 10229 N N . GLN B 1 624 ? -4.539 18.906 -32.469 1 52.28 624 GLN B N 1
ATOM 10230 C CA . GLN B 1 624 ? -5.508 18.859 -33.531 1 52.28 624 GLN B CA 1
ATOM 10231 C C . GLN B 1 624 ? -5.242 19.953 -34.562 1 52.28 624 GLN B C 1
ATOM 10233 O O . GLN B 1 624 ? -5.641 19.844 -35.719 1 52.28 624 GLN B O 1
ATOM 10238 N N . ARG B 1 625 ? -4.781 21.125 -33.969 1 48.47 625 ARG B N 1
ATOM 10239 C CA . ARG B 1 625 ? -4.406 22.172 -34.938 1 48.47 625 ARG B CA 1
ATOM 10240 C C . ARG B 1 625 ? -3.188 21.75 -35.75 1 48.47 625 ARG B C 1
ATOM 10242 O O . ARG B 1 625 ? -2.166 21.344 -35.188 1 48.47 625 ARG B O 1
ATOM 10249 N N . GLY B 1 626 ? -3.186 20.688 -36.375 1 41.22 626 GLY B N 1
ATOM 10250 C CA . GLY B 1 626 ? -2.148 20.188 -37.25 1 41.22 626 GLY B CA 1
ATOM 10251 C C . GLY B 1 626 ? -0.973 21.141 -37.406 1 41.22 626 GLY B C 1
ATOM 10252 O O . GLY B 1 626 ? -1.076 22.312 -37.062 1 41.22 626 GLY B O 1
ATOM 10253 N N . PRO B 1 627 ? 0.226 20.75 -37.406 1 38.19 627 PRO B N 1
ATOM 10254 C CA . PRO B 1 627 ? 1.29 21.703 -37.719 1 38.19 627 PRO B CA 1
ATOM 10255 C C . PRO B 1 627 ? 0.845 22.797 -38.688 1 38.19 627 PRO B C 1
ATOM 10257 O O . PRO B 1 627 ? 0.06 22.531 -39.594 1 38.19 627 PRO B O 1
ATOM 10260 N N . ALA B 1 628 ? 0.711 24 -38.219 1 34.59 628 ALA B N 1
ATOM 10261 C CA . ALA B 1 628 ? 0.562 25.016 -39.281 1 34.59 628 ALA B CA 1
ATOM 10262 C C . ALA B 1 628 ? 1.374 24.641 -40.5 1 34.59 628 ALA B C 1
ATOM 10264 O O . ALA B 1 628 ? 2.574 24.375 -40.406 1 34.59 628 ALA B O 1
ATOM 10265 N N . VAL B 1 629 ? 0.76 24.094 -41.406 1 33.91 629 VAL B N 1
ATOM 10266 C CA . VAL B 1 629 ? 1.406 23.938 -42.688 1 33.91 629 VAL B CA 1
ATOM 10267 C C . VAL B 1 629 ? 2.246 25.188 -43 1 33.91 629 VAL B C 1
ATOM 10269 O O . VAL B 1 629 ? 1.713 26.281 -43.125 1 33.91 629 VAL B O 1
ATOM 10272 N N . GLU B 1 630 ? 3.445 25.328 -42.344 1 31.34 630 GLU B N 1
ATOM 10273 C CA . GLU B 1 630 ? 4.328 26.344 -42.906 1 31.34 630 GLU B CA 1
ATOM 10274 C C . GLU B 1 630 ? 4.121 26.484 -44.406 1 31.34 630 GLU B C 1
ATOM 10276 O O . GLU B 1 630 ? 4.266 25.516 -45.156 1 31.34 630 GLU B O 1
ATOM 10281 N N . GLU B 1 631 ? 3.141 27.328 -44.75 1 31.38 631 GLU B N 1
ATOM 10282 C CA . GLU B 1 631 ? 3.064 27.75 -46.125 1 31.38 631 GLU B CA 1
ATOM 10283 C C . GLU B 1 631 ? 4.457 27.953 -46.719 1 31.38 631 GLU B C 1
ATOM 10285 O O . GLU B 1 631 ? 5.27 28.703 -46.188 1 31.38 631 GLU B O 1
ATOM 10290 N N . GLU B 1 632 ? 4.973 26.875 -47.188 1 32.5 632 GLU B N 1
ATOM 10291 C CA . GLU B 1 632 ? 6.172 27 -48.031 1 32.5 632 GLU B CA 1
ATOM 10292 C C . GLU B 1 632 ? 6.125 28.25 -48.875 1 32.5 632 GLU B C 1
ATOM 10294 O O . GLU B 1 632 ? 5.113 28.531 -49.531 1 32.5 632 GLU B O 1
ATOM 10299 N N . PRO B 1 633 ? 6.848 29.312 -48.438 1 31.22 633 PRO B N 1
ATOM 10300 C CA . PRO B 1 633 ? 6.82 30.469 -49.312 1 31.22 633 PRO B CA 1
ATOM 10301 C C . PRO B 1 633 ? 6.836 30.078 -50.781 1 31.22 633 PRO B C 1
ATOM 10303 O O . PRO B 1 633 ? 7.441 29.062 -51.156 1 31.22 633 PRO B O 1
ATOM 10306 N N . GLU B 1 634 ? 5.691 30.203 -51.406 1 32.28 634 GLU B N 1
ATOM 10307 C CA . GLU B 1 634 ? 5.477 30.031 -52.844 1 32.28 634 GLU B CA 1
ATOM 10308 C C . GLU B 1 634 ? 6.68 30.531 -53.656 1 32.28 634 GLU B C 1
ATOM 10310 O O . GLU B 1 634 ? 6.617 30.625 -54.875 1 32.28 634 GLU B O 1
ATOM 10315 N N . ASP B 1 635 ? 7.664 30.984 -52.844 1 29.48 635 ASP B N 1
ATOM 10316 C CA . ASP B 1 635 ? 8.664 31.734 -53.625 1 29.48 635 ASP B CA 1
ATOM 10317 C C . ASP B 1 635 ? 9.383 30.812 -54.625 1 29.48 635 ASP B C 1
ATOM 10319 O O . ASP B 1 635 ? 10.32 31.25 -55.281 1 29.48 635 ASP B O 1
ATOM 10323 N N . TRP B 1 636 ? 9.102 29.547 -54.406 1 28.16 636 TRP B N 1
ATOM 10324 C CA . TRP B 1 636 ? 9.922 28.812 -55.375 1 28.16 636 TRP B CA 1
ATOM 10325 C C . TRP B 1 636 ? 9.406 29.016 -56.781 1 28.16 636 TRP B C 1
ATOM 10327 O O . TRP B 1 636 ? 9.984 28.484 -57.75 1 28.16 636 TRP B O 1
ATOM 10337 N N . MET B 1 637 ? 8.125 29.484 -56.844 1 28.12 637 MET B N 1
ATOM 10338 C CA . MET B 1 637 ? 7.633 29.703 -58.219 1 28.12 637 MET B CA 1
ATOM 10339 C C . MET B 1 637 ? 8.383 30.844 -58.875 1 28.12 637 MET B C 1
ATOM 10341 O O . MET B 1 637 ? 8.18 31.125 -60.062 1 28.12 637 MET B O 1
ATOM 10345 N N . VAL B 1 638 ? 8.938 31.734 -58.031 1 27.09 638 VAL B N 1
ATOM 10346 C CA . VAL B 1 638 ? 9.539 32.875 -58.719 1 27.09 638 VAL B CA 1
ATOM 10347 C C . VAL B 1 638 ? 10.766 32.406 -59.5 1 27.09 638 VAL B C 1
ATOM 10349 O O . VAL B 1 638 ? 11.109 32.969 -60.562 1 27.09 638 VAL B O 1
ATOM 10352 N N . ALA B 1 639 ? 11.469 31.438 -59 1 23.67 639 ALA B N 1
ATOM 10353 C CA . ALA B 1 639 ? 12.602 31.125 -59.875 1 23.67 639 ALA B CA 1
ATOM 10354 C C . ALA B 1 639 ? 12.133 30.406 -61.125 1 23.67 639 ALA B C 1
ATOM 10356 O O . ALA B 1 639 ? 12.766 30.531 -62.188 1 23.67 639 ALA B O 1
ATOM 10357 N N . ALA B 1 640 ? 11.047 29.625 -60.969 1 24.81 640 ALA B N 1
ATOM 10358 C CA . ALA B 1 640 ? 10.758 28.891 -62.188 1 24.81 640 ALA B CA 1
ATOM 10359 C C . ALA B 1 640 ? 10.211 29.828 -63.281 1 24.81 640 ALA B C 1
ATOM 10361 O O . ALA B 1 640 ? 10.344 29.562 -64.438 1 24.81 640 ALA B O 1
ATOM 10362 N N . ARG B 1 641 ? 9.438 30.844 -62.75 1 25.31 641 ARG B N 1
ATOM 10363 C CA . ARG B 1 641 ? 8.977 31.719 -63.812 1 25.31 641 ARG B CA 1
ATOM 10364 C C . ARG B 1 641 ? 10.148 32.469 -64.438 1 25.31 641 ARG B C 1
ATOM 10366 O O . ARG B 1 641 ? 10.094 32.812 -65.625 1 25.31 641 ARG B O 1
ATOM 10373 N N . GLY B 1 642 ? 11.078 32.844 -63.656 1 23.09 642 GLY B N 1
ATOM 10374 C CA . GLY B 1 642 ? 12.117 33.562 -64.375 1 23.09 642 GLY B CA 1
ATOM 10375 C C . GLY B 1 642 ? 12.859 32.719 -65.375 1 23.09 642 GLY B C 1
ATOM 10376 O O . GLY B 1 642 ? 13.297 33.219 -66.438 1 23.09 642 GLY B O 1
ATOM 10377 N N . ALA B 1 643 ? 13.125 31.484 -65.062 1 25.34 643 ALA B N 1
ATOM 10378 C CA . ALA B 1 643 ? 13.797 30.672 -66.062 1 25.34 643 ALA B CA 1
ATOM 10379 C C . ALA B 1 643 ? 12.867 30.359 -67.25 1 25.34 643 ALA B C 1
ATOM 10381 O O . ALA B 1 643 ? 13.32 30.234 -68.375 1 25.34 643 ALA B O 1
ATOM 10382 N N . ALA B 1 644 ? 11.578 30.125 -66.938 1 25.12 644 ALA B N 1
ATOM 10383 C CA . ALA B 1 644 ? 10.805 29.891 -68.188 1 25.12 644 ALA B CA 1
ATOM 10384 C C . ALA B 1 644 ? 10.812 31.141 -69.062 1 25.12 644 ALA B C 1
ATOM 10386 O O . ALA B 1 644 ? 10.648 31.031 -70.312 1 25.12 644 ALA B O 1
ATOM 10387 N N . ALA B 1 645 ? 10.828 32.312 -68.5 1 25.55 645 ALA B N 1
ATOM 10388 C CA . ALA B 1 645 ? 10.961 33.438 -69.438 1 25.55 645 ALA B CA 1
ATOM 10389 C C . ALA B 1 645 ? 12.234 33.344 -70.25 1 25.55 645 ALA B C 1
ATOM 10391 O O . ALA B 1 645 ? 12.242 33.688 -71.438 1 25.55 645 ALA B O 1
ATOM 10392 N N . GLU B 1 646 ? 13.344 32.938 -69.688 1 25.36 646 GLU B N 1
ATOM 10393 C CA . GLU B 1 646 ? 14.484 32.938 -70.625 1 25.36 646 GLU B CA 1
ATOM 10394 C C . GLU B 1 646 ? 14.383 31.812 -71.625 1 25.36 646 GLU B C 1
ATOM 10396 O O . GLU B 1 646 ? 14.773 31.984 -72.75 1 25.36 646 GLU B O 1
ATOM 10401 N N . TYR B 1 647 ? 13.891 30.672 -71.312 1 25.03 647 TYR B N 1
ATOM 10402 C CA . TYR B 1 647 ? 13.953 29.641 -72.312 1 25.03 647 TYR B CA 1
ATOM 10403 C C . TYR B 1 647 ? 12.906 29.891 -73.438 1 25.03 647 TYR B C 1
ATOM 10405 O O . TYR B 1 647 ? 13.008 29.344 -74.5 1 25.03 647 TYR B O 1
ATOM 10413 N N . LEU B 1 648 ? 11.812 30.547 -73.375 1 22.83 648 LEU B N 1
ATOM 10414 C CA . LEU B 1 648 ? 10.953 30.734 -74.5 1 22.83 648 LEU B CA 1
ATOM 10415 C C . LEU B 1 648 ? 11.68 31.5 -75.625 1 22.83 648 LEU B C 1
ATOM 10417 O O . LEU B 1 648 ? 11.508 31.203 -76.812 1 22.83 648 LEU B O 1
ATOM 10421 N N . ALA B 1 649 ? 12.312 32.656 -75.75 1 31.52 649 ALA B N 1
ATOM 10422 C CA . ALA B 1 649 ? 12.617 33.25 -77.062 1 31.52 649 ALA B CA 1
ATOM 10423 C C . ALA B 1 649 ? 13.641 32.406 -77.812 1 31.52 649 ALA B C 1
ATOM 10425 O O . ALA B 1 649 ? 13.961 32.688 -78.938 1 31.52 649 ALA B O 1
ATOM 10426 N N . MET B 1 650 ? 14.414 31.531 -77.188 1 24.53 650 MET B N 1
ATOM 10427 C CA . MET B 1 650 ? 15.445 31.078 -78.125 1 24.53 650 MET B CA 1
ATOM 10428 C C . MET B 1 650 ? 14.828 30.281 -79.312 1 24.53 650 MET B C 1
ATOM 10430 O O . MET B 1 650 ? 15.508 29.953 -80.25 1 24.53 650 MET B O 1
ATOM 10434 N N . THR B 1 651 ? 13.656 29.594 -79.25 1 25.77 651 THR B N 1
ATOM 10435 C CA . THR B 1 651 ? 13.32 28.906 -80.438 1 25.77 651 THR B CA 1
ATOM 10436 C C . THR B 1 651 ? 12.609 29.859 -81.438 1 25.77 651 THR B C 1
ATOM 10438 O O . THR B 1 651 ? 12.023 29.422 -82.438 1 25.77 651 THR B O 1
ATOM 10441 N N . GLY B 1 652 ? 12.5 31.203 -81.375 1 20.28 652 GLY B N 1
ATOM 10442 C CA . GLY B 1 652 ? 11.922 32 -82.5 1 20.28 652 GLY B CA 1
ATOM 10443 C C . GLY B 1 652 ? 12.695 31.891 -83.75 1 20.28 652 GLY B C 1
ATOM 10444 O O . GLY B 1 652 ? 12.508 32.688 -84.688 1 20.28 652 GLY B O 1
ATOM 10445 N N . SER B 1 653 ? 13.711 31.219 -84.188 1 21.38 653 SER B N 1
ATOM 10446 C CA . SER B 1 653 ? 13.836 31.234 -85.688 1 21.38 653 SER B CA 1
ATOM 10447 C C . SER B 1 653 ? 12.594 30.656 -86.312 1 21.38 653 SER B C 1
ATOM 10449 O O . SER B 1 653 ? 11.977 31.312 -87.188 1 21.38 653 SER B O 1
ATOM 10451 N N . ASP B 1 654 ? 12.688 29.609 -87.25 1 19.95 654 ASP B N 1
ATOM 10452 C CA . ASP B 1 654 ? 11.922 29.359 -88.5 1 19.95 654 ASP B CA 1
ATOM 10453 C C . ASP B 1 654 ? 10.516 28.859 -88.188 1 19.95 654 ASP B C 1
ATOM 10455 O O . ASP B 1 654 ? 10.336 28.094 -87.188 1 19.95 654 ASP B O 1
#

Secondary structure (DSSP, 8-state):
---------------------------SS-----PPPGGGS-SEE-SS-TTS--PPPP-EEE---TT--SSS-HHHHHHHHHHHHHHTT--EEEPPP-SEESSTT--SSSEEETT-SS-S-BTTBSSBTTB-HHHHHHHHHHHHHTT-EEEEEE--SEE-S-SEEEEEEEEEEETTEEEEE--SS-EEEEEEEEB--TTTTTSS----B-GGGEEEEEEETTTTEEEEEEETT----SSS--TTS-----SSEEE-TTSHHHHHHHHHHHHHHHHHSTT--EEEETTGGGS-HHHHHHHHHHIIIIIS-SSTTSTTPPEEEE----S-HHHHHHHHHHTTT--EEE-HHHHHHHHHHHHHHTT-B---TTSS--SSS-BTT-GGG-GGGTTTT-HHHH-GGGEEEES--TTTSTTSTT-----GGGHHHHHHHHHH-SSS-EEEEEHHHHH-B-----S---SSSS---GGG-----GGGPBPPGGGGSHHHHHHHHHHHT--S-EEEE--STTEEEEEE--BTTBGGG--EEEEEE-SSS-EEEEEE--GGGTT-EEEETT-SS-S-EE--TTSEEEEEE-TT-EEEEEETT-TTHHHHHH------TT-HHHHHHHHHHHHHS--------TTHHHHHHHHHHHHHHHTT--/---------------------------S--S------GGGS-SEE-SS-TTS--PPPP-EEE---TT--SSS-HHHHHHHHHHHHHHTT--EEEPPP-SEESSTT--SSSEEETT-SS-S-BTTBSSBTTB-HHHHHHHHHHHHHTT-EEEEEE--SEE-S-SEEEEEEEEEEETTEEEEE--SS-EEEEEEEEB--TTTTTSS----B-GGGEEEEEEETTTTEEEEEEETT----SSS--TTS-----SSEEE-TTSHHHHHHHHHHHHHHHHHSTT--EEEETTGGGS-HHHHHHHHHHIIIIIS-SSTTSTTPPEEEE----S-HHHHHHHHHHTTT--EEE-HHHHHHHHHHHHHHTT-B---TTSS--SSS-BTT-GGG-GGGTTTT-HHHH-GGGEEEES--TTTSTTSTT-----GGGHHHHHHHHHH-SSS-EEEEEHHHHH-B----SS-S---TT---GGG-----GGGPBPPGGGGSHHHHHHHHHHHT--S-EEEE--STTEEEEEE--BTTBGGG--EEEEEE-SSS-EEEEEE--GGGTT-EEEETT-SS-S-EE--TTSEEEEEE-TT-EEEEEETT-TTHHHHHH------TT-HHHHHHHHHHHHHS--------TTHHHHHHHHHHHHHGGG---

InterPro domains:
  IPR006047 Glycosyl hydrolase family 13, catalytic domain [PF00128] (82-465)
  IPR006047 Glycosyl hydrolase family 13, catalytic domain [SM00642] (58-498)
  IPR013780 Glycosyl hydrolase, all-beta [G3DSA:2.60.40.1180] (504-592)
  IPR015237 Alpha-amylase C-terminal, prokaryotic [PF09154] (545-589)
  IPR017853 Glycoside hydrolase superfamily [SSF51445] (59-459)

pLDDT: mean 84.96, std 23.26, range [15.64, 98.94]